Protein 8IQ8 (pdb70)

Solvent-accessible surface area: 39516 Å² total; per-residue (Å²): 45,130,24,20,8,0,0,0,0,0,7,13,33,5,1,29,19,5,66,46,119,45,144,88,113,38,43,12,92,66,2,9,76,2,0,112,82,0,2,93,108,0,72,86,63,91,0,39,0,0,0,0,0,0,0,41,5,35,0,18,32,1,0,0,0,2,4,3,110,70,9,141,23,106,37,20,4,42,21,40,0,104,100,0,72,75,11,131,14,54,2,38,3,6,31,99,0,0,87,21,0,41,64,11,0,44,153,44,66,6,85,13,63,31,8,89,26,196,27,5,88,6,37,7,0,0,1,6,0,0,56,24,8,0,99,96,99,82,1,89,0,0,0,0,0,0,49,7,48,0,18,33,28,80,29,0,64,80,0,0,59,0,0,44,111,0,2,114,128,21,145,17,35,0,0,0,0,0,0,1,4,2,0,40,18,31,10,73,5,135,40,35,168,105,35,34,89,41,25,18,34,44,0,0,81,2,5,1,100,24,0,18,114,1,1,58,90,28,60,2,50,48,0,6,59,1,0,67,35,2,13,117,24,0,88,14,20,5,25,3,8,1,3,0,0,0,0,3,11,14,31,14,62,155,5,78,42,68,8,92,46,31,5,97,43,33,36,4,18,0,2,0,1,0,0,0,20,1,43,57,83,163,47,132,24,18,7,0,0,0,0,0,7,12,35,5,1,30,16,5,64,48,121,47,134,94,114,34,45,15,92,66,3,9,55,1,0,109,85,0,1,98,81,0,68,101,77,95,0,32,0,0,0,0,0,0,0,40,6,34,0,18,36,1,0,0,0,1,2,3,111,73,9,136,17,103,34,20,5,43,24,40,0,106,105,0,78,80,11,132,16,62,2,42,6,6,32,99,0,0,89,21,0,40,73,16,0,44,150,50,65,8,75,12,67,25,9,88,28,194,17,5,86,7,40,9,0,0,1,5,0,0,62,25,9,0,100,96,101,84,1,78,0,0,0,0,0,0,49,6,47,0,18,33,25,80,26,0,64,78,0,0,61,0,0,40,110,0,2,107,133,22,141,19,35,0,0,0,0,0,0,1,3,2,0,44,18,30,14,71,4,137,41,40,175,111,37,56,86,43,25,18,31,44,0,0,84,2,5,1,101,14,0,16,93,0,2,84,80,28,39,1,51,53,0,6,60,1,1,66,34,2,14,116,25,0,88,13,17,6,26,2,8,1,3,0,0,0,0,3,11,10,28,15,71,165,5,89,38,71,9,65,45,34,7,97,44,34,37,4,20,0,2,0,1,1,0,0,7,1,45,55,70,167,44,131,23,17,8,0,0,0,0,0,7,14,34,6,0,30,21,4,65,48,122,44,141,90,111,38,46,13,91,64,2,9,75,2,0,112,83,0,2,95,100,0,73,87,61,93,0,37,0,0,0,0,0,0,0,42,7,35,0,18,30,1,0,0,0,3,4,2,113,74,8,140,23,101,37,19,4,38,22,41,0,107,103,0,70,77,10,135,16,54,2,39,6,7,32,100,0,0,85,22,0,42,62,13,0,44,154,45,65,6,84,13,63,32,8,90,28,197,30,5,88,7,36,7,0,0,1,5,0,0,55,26,7,0,102,95,100,81,1,88,0,0,0,0,0,0,48,7,47,0,19,32,27,85,28,0,63,81,0,0,63,0,0,43,118,0,3,115,124,20,145,16,36,0,0,0,0,0,0,1,3,2,0,42,16,31,13,71,4,129,29,35,148,130,37,37,87,48,30,16,34,44,0,0,82,2,5,1,96,23,0,17,108,0,1,58,91,28,59,2,51,48,0,6,58,1,0,66,34,2,14,117,24,0,85,14,19,6,24,3,7,0,4,0,0,0,0,2,12,14,31,14,62,154,4,80,43,68,8,88,45,27,5,95,43,34,36,4,19,0,2,0,2,0,0,0,18,1,41,58,82,164,46,133,25,18,6,0,0,1,0,0,7,13,32,5,0,29,12,5,65,49,121,47,138,92,114,35,44,15,90,64,3,9,55,1,0,109,89,1,1,96,79,0,68,100,77,97,0,32,0,0,0,0,0,0,0,40,6,34,0,18,33,1,0,1,0,2,2,3,111,75,7,136,19,100,35,20,6,40,22,40,0,113,103,0,63,78,11,130,16,52,3,41,3,7,29,97,0,0,88,20,0,41,70,13,0,45,151,45,65,8,85,12,64,26,8,89,28,189,28,5,86,7,38,8,0,0,1,5,0,0,60,25,8,0,104,94,100,89,1,79,0,0,0,0,0,0,49,6,48,0,17,33,24,80,27,0,64,80,0,0,58,0,0,43,110,0,2,112,131,22,141,20,38,0,0,0,0,0,0,1,4,2,0,44,17,30,15,72,4,140,43,44,186,161,35,57,88,46,35,23,34,45,0,0,83,2,6,1,99,13,0,18,95,0,2,82,80,28,39,2,50,51,0,6,58,1,1,67,34,2,13,114,24,0,88,13,17,6,26,3,8,1,3,0,0,0,0,2,10,10,27,15,70,164,6,87,37,72,9,66,46,31,7,96,44,34,36,3,19,0,2,0,1,1,0,0,8,1,42,57,70,162

Radius of gyration: 31.75 Å; Cα contacts (8 Å, |Δi|>4): 2889; chains: 4; bounding box: 56×67×84 Å

Structure (mmCIF, N/CA/C/O backbone):
data_8IQ8
#
_entry.id   8IQ8
#
_cell.length_a   93.433
_cell.length_b   62.840
_cell.length_c   135.952
_cell.angle_alpha   90.00
_cell.angle_beta   90.09
_cell.angle_gamma   90.00
#
_symmetry.space_group_name_H-M   'P 1 21 1'
#
loop_
_entity.id
_entity.type
_entity.pdbx_description
1 polymer '3,4-dihydroxyphenylacetate 2,3-dioxygenase'
2 non-polymer 'SODIUM ION'
3 water water
#
loop_
_atom_site.group_PDB
_atom_site.id
_atom_site.type_symbol
_atom_site.label_atom_id
_atom_site.label_alt_id
_atom_site.label_comp_id
_atom_site.label_asym_id
_atom_site.label_entity_id
_atom_site.label_seq_id
_atom_site.pdbx_PDB_ins_code
_atom_site.Cartn_x
_atom_site.Cartn_y
_atom_site.Cartn_z
_atom_site.occupancy
_atom_site.B_iso_or_equiv
_atom_site.auth_seq_id
_atom_site.auth_comp_id
_atom_site.auth_asym_id
_atom_site.auth_atom_id
_atom_site.pdbx_PDB_model_num
ATOM 1 N N . GLY A 1 2 ? 48.964 -6.252 64.450 1.00 14.95 2 GLY A N 1
ATOM 2 C CA . GLY A 1 2 ? 47.656 -6.949 64.567 1.00 14.54 2 GLY A CA 1
ATOM 3 C C . GLY A 1 2 ? 47.201 -7.534 63.243 1.00 14.09 2 GLY A C 1
ATOM 4 O O . GLY A 1 2 ? 47.997 -7.579 62.318 1.00 14.37 2 GLY A O 1
ATOM 5 N N . LYS A 1 3 ? 45.931 -7.911 63.148 1.00 13.43 3 LYS A N 1
ATOM 6 C CA . LYS A 1 3 ? 45.406 -8.776 62.068 1.00 14.16 3 LYS A CA 1
ATOM 7 C C . LYS A 1 3 ? 43.991 -8.323 61.674 1.00 11.87 3 LYS A C 1
ATOM 8 O O . LYS A 1 3 ? 43.171 -8.093 62.574 1.00 10.89 3 LYS A O 1
ATOM 14 N N . LEU A 1 4 ? 43.701 -8.187 60.381 1.00 9.87 4 LEU A N 1
ATOM 15 C CA . LEU A 1 4 ? 42.285 -8.101 59.912 1.00 8.74 4 LEU A CA 1
ATOM 16 C C . LEU A 1 4 ? 41.728 -9.528 59.945 1.00 7.90 4 LEU A C 1
ATOM 17 O O . LEU A 1 4 ? 42.369 -10.367 59.317 1.00 7.99 4 LEU A O 1
ATOM 22 N N . VAL A 1 5 ? 40.617 -9.799 60.641 1.00 6.71 5 VAL A N 1
ATOM 23 C CA . VAL A 1 5 ? 40.069 -11.187 60.750 1.00 6.29 5 VAL A CA 1
ATOM 24 C C . VAL A 1 5 ? 38.670 -11.329 60.119 1.00 5.76 5 VAL A C 1
ATOM 25 O O . VAL A 1 5 ? 38.269 -12.489 59.887 1.00 5.81 5 VAL A O 1
ATOM 29 N N . LEU A 1 6 ? 37.956 -10.225 59.846 1.00 5.27 6 LEU A N 1
ATOM 30 C CA . LEU A 1 6 ? 36.617 -10.266 59.211 1.00 4.90 6 LEU A CA 1
ATOM 31 C C . LEU A 1 6 ? 36.348 -8.950 58.482 1.00 4.40 6 LEU A C 1
ATOM 32 O O . LEU A 1 6 ? 36.689 -7.880 59.008 1.00 4.23 6 LEU A O 1
ATOM 37 N N . ALA A 1 7 ? 35.735 -9.060 57.311 1.00 3.99 7 ALA A N 1
ATOM 38 C CA . ALA A 1 7 ? 35.283 -7.919 56.489 1.00 3.70 7 ALA A CA 1
ATOM 39 C C . ALA A 1 7 ? 33.831 -8.167 56.056 1.00 3.51 7 ALA A C 1
ATOM 40 O O . ALA A 1 7 ? 33.485 -9.312 55.742 1.00 3.36 7 ALA A O 1
ATOM 42 N N . ALA A 1 8 ? 32.983 -7.138 56.038 1.00 3.18 8 ALA A N 1
ATOM 43 C CA . ALA A 1 8 ? 31.557 -7.331 55.698 1.00 3.07 8 ALA A CA 1
ATOM 44 C C . ALA A 1 8 ? 30.985 -6.073 55.072 1.00 2.93 8 ALA A C 1
ATOM 45 O O . ALA A 1 8 ? 31.477 -4.973 55.396 1.00 2.82 8 ALA A O 1
ATOM 47 N N . LYS A 1 9 ? 30.026 -6.266 54.171 1.00 2.84 9 LYS A N 1
ATOM 48 C CA . LYS A 1 9 ? 29.080 -5.203 53.752 1.00 2.81 9 LYS A CA 1
ATOM 49 C C . LYS A 1 9 ? 27.762 -5.439 54.497 1.00 2.86 9 LYS A C 1
ATOM 50 O O . LYS A 1 9 ? 27.248 -6.574 54.477 1.00 2.74 9 LYS A O 1
ATOM 56 N N . ILE A 1 10 ? 27.222 -4.410 55.145 1.00 2.93 10 ILE A N 1
ATOM 57 C CA . ILE A 1 10 ? 26.016 -4.558 56.007 1.00 2.98 10 ILE A CA 1
ATOM 58 C C . ILE A 1 10 ? 25.069 -3.390 55.756 1.00 3.13 10 ILE A C 1
ATOM 59 O O . ILE A 1 10 ? 25.531 -2.285 55.445 1.00 3.08 10 ILE A O 1
ATOM 64 N N . THR A 1 11 ? 23.778 -3.630 55.965 1.00 3.25 11 THR A N 1
ATOM 65 C CA . THR A 1 11 ? 22.706 -2.600 55.909 1.00 3.42 11 THR A CA 1
ATOM 66 C C . THR A 1 11 ? 22.612 -1.846 57.246 1.00 3.59 11 THR A C 1
ATOM 67 O O . THR A 1 11 ? 23.035 -2.406 58.260 1.00 3.69 11 THR A O 1
ATOM 71 N N . HIS A 1 12 ? 22.099 -0.615 57.226 1.00 3.79 12 HIS A N 1
ATOM 72 C CA . HIS A 1 12 ? 21.803 0.189 58.446 1.00 3.95 12 HIS A CA 1
ATOM 73 C C . HIS A 1 12 ? 20.424 0.861 58.312 1.00 4.04 12 HIS A C 1
ATOM 74 O O . HIS A 1 12 ? 20.198 1.922 58.949 1.00 3.88 12 HIS A O 1
ATOM 81 N N . VAL A 1 13 ? 19.513 0.284 57.521 1.00 4.05 13 VAL A N 1
ATOM 82 C CA . VAL A 1 13 ? 18.230 0.968 57.188 1.00 4.16 13 VAL A CA 1
ATOM 83 C C . VAL A 1 13 ? 17.438 1.194 58.479 1.00 4.22 13 VAL A C 1
ATOM 84 O O . VAL A 1 13 ? 17.413 0.356 59.383 1.00 4.12 13 VAL A O 1
ATOM 88 N N . PRO A 1 14 ? 16.751 2.350 58.596 1.00 4.36 14 PRO A N 1
ATOM 89 C CA . PRO A 1 14 ? 15.954 2.657 59.794 1.00 4.57 14 PRO A CA 1
ATOM 90 C C . PRO A 1 14 ? 14.825 1.642 60.034 1.00 4.52 14 PRO A C 1
ATOM 91 O O . PRO A 1 14 ? 14.430 1.474 61.169 1.00 4.51 14 PRO A O 1
ATOM 95 N N . SER A 1 15 ? 14.374 0.956 58.986 1.00 4.59 15 SER A N 1
ATOM 96 C CA . SER A 1 15 ? 13.337 -0.100 59.091 1.00 4.76 15 SER A CA 1
ATOM 97 C C . SER A 1 15 ? 13.818 -1.235 60.011 1.00 4.97 15 SER A C 1
ATOM 98 O O . SER A 1 15 ? 12.941 -1.981 60.496 1.00 5.03 15 SER A O 1
ATOM 101 N N . MET A 1 16 ? 15.118 -1.364 60.309 1.00 5.14 16 MET A N 1
ATOM 102 C CA . MET A 1 16 ? 15.583 -2.403 61.285 1.00 5.45 16 MET A CA 1
ATOM 103 C C . MET A 1 16 ? 15.048 -2.060 62.682 1.00 5.61 16 MET A C 1
ATOM 104 O O . MET A 1 16 ? 14.547 -2.940 63.368 1.00 5.45 16 MET A O 1
ATOM 109 N N . TYR A 1 17 ? 15.116 -0.797 63.079 1.00 6.07 17 TYR A N 1
ATOM 110 C CA . TYR A 1 17 ? 14.556 -0.340 64.366 1.00 6.36 17 TYR A CA 1
ATOM 111 C C . TYR A 1 17 ? 13.011 -0.400 64.342 1.00 6.20 17 TYR A C 1
ATOM 112 O O . TYR A 1 17 ? 12.415 -0.850 65.361 1.00 5.70 17 TYR A O 1
ATOM 121 N N . LEU A 1 18 ? 12.378 0.026 63.242 1.00 6.27 18 LEU A N 1
ATOM 122 C CA . LEU A 1 18 ? 10.900 -0.054 63.060 1.00 6.49 18 LEU A CA 1
ATOM 123 C C . LEU A 1 18 ? 10.454 -1.504 63.261 1.00 6.74 18 LEU A C 1
ATOM 124 O O . LEU A 1 18 ? 9.350 -1.697 63.842 1.00 6.50 18 LEU A O 1
ATOM 129 N N . SER A 1 19 ? 11.279 -2.475 62.856 1.00 6.94 19 SER A N 1
ATOM 130 C CA . SER A 1 19 ? 10.953 -3.928 62.939 1.00 7.23 19 SER A CA 1
ATOM 131 C C . SER A 1 19 ? 10.818 -4.343 64.408 1.00 8.05 19 SER A C 1
ATOM 132 O O . SER A 1 19 ? 10.087 -5.307 64.713 1.00 8.37 19 SER A O 1
ATOM 135 N N . GLU A 1 20 ? 11.495 -3.650 65.308 1.00 9.19 20 GLU A N 1
ATOM 136 C CA . GLU A 1 20 ? 11.468 -3.981 66.758 1.00 10.05 20 GLU A CA 1
ATOM 137 C C . GLU A 1 20 ? 10.182 -3.468 67.414 1.00 10.56 20 GLU A C 1
ATOM 138 O O . GLU A 1 20 ? 9.896 -3.901 68.548 1.00 11.17 20 GLU A O 1
ATOM 144 N N . LEU A 1 21 ? 9.461 -2.553 66.768 1.00 10.50 21 LEU A N 1
ATOM 145 C CA . LEU A 1 21 ? 8.368 -1.787 67.418 1.00 11.36 21 LEU A CA 1
ATOM 146 C C . LEU A 1 21 ? 7.046 -2.496 67.174 1.00 11.98 21 LEU A C 1
ATOM 147 O O . LEU A 1 21 ? 6.840 -3.063 66.100 1.00 11.32 21 LEU A O 1
ATOM 152 N N . PRO A 1 22 ? 6.124 -2.437 68.162 1.00 12.25 22 PRO A N 1
ATOM 153 C CA . PRO A 1 22 ? 4.740 -2.858 67.966 1.00 12.73 22 PRO A CA 1
ATOM 154 C C . PRO A 1 22 ? 4.115 -2.111 66.781 1.00 13.02 22 PRO A C 1
ATOM 155 O O . PRO A 1 22 ? 4.295 -0.906 66.659 1.00 12.97 22 PRO A O 1
ATOM 159 N N . GLY A 1 23 ? 3.394 -2.826 65.935 1.00 13.45 23 GLY A N 1
ATOM 160 C CA . GLY A 1 23 ? 2.725 -2.192 64.789 1.00 15.57 23 GLY A CA 1
ATOM 161 C C . GLY A 1 23 ? 2.629 -3.161 63.622 1.00 16.89 23 GLY A C 1
ATOM 162 O O . GLY A 1 23 ? 3.107 -4.289 63.718 1.00 17.11 23 GLY A O 1
ATOM 163 N N . PRO A 1 24 ? 1.980 -2.775 62.501 1.00 19.79 24 PRO A N 1
ATOM 164 C CA . PRO A 1 24 ? 1.883 -3.674 61.347 1.00 21.11 24 PRO A CA 1
ATOM 165 C C . PRO A 1 24 ? 3.251 -4.002 60.709 1.00 22.45 24 PRO A C 1
ATOM 166 O O . PRO A 1 24 ? 3.309 -4.984 59.999 1.00 23.21 24 PRO A O 1
ATOM 170 N N . HIS A 1 25 ? 4.311 -3.220 60.989 1.00 23.21 25 HIS A N 1
ATOM 171 C CA . HIS A 1 25 ? 5.695 -3.434 60.465 1.00 23.38 25 HIS A CA 1
ATOM 172 C C . HIS A 1 25 ? 6.543 -4.319 61.392 1.00 20.96 25 HIS A C 1
ATOM 173 O O . HIS A 1 25 ? 7.760 -4.506 61.083 1.00 18.39 25 HIS A O 1
ATOM 180 N N . GLN A 1 26 ? 5.980 -4.826 62.496 1.00 18.33 26 GLN A N 1
ATOM 181 C CA . GLN A 1 26 ? 6.800 -5.548 63.502 1.00 16.45 26 GLN A CA 1
ATOM 182 C C . GLN A 1 26 ? 7.371 -6.783 62.802 1.00 13.56 26 GLN A C 1
ATOM 183 O O . GLN A 1 26 ? 6.589 -7.466 62.132 1.00 13.21 26 GLN A O 1
ATOM 189 N N . GLY A 1 27 ? 8.687 -6.994 62.894 1.00 11.32 27 GLY A N 1
ATOM 190 C CA . GLY A 1 27 ? 9.364 -8.166 62.316 1.00 10.32 27 GLY A CA 1
ATOM 191 C C . GLY A 1 27 ? 9.690 -8.009 60.839 1.00 9.69 27 GLY A C 1
ATOM 192 O O . GLY A 1 27 ? 10.248 -8.956 60.270 1.00 9.10 27 GLY A O 1
ATOM 193 N N . CYS A 1 28 ? 9.387 -6.869 60.212 1.00 9.24 28 CYS A N 1
ATOM 194 C CA . CYS A 1 28 ? 9.569 -6.697 58.737 1.00 9.53 28 CYS A CA 1
ATOM 195 C C . CYS A 1 28 ? 11.063 -6.753 58.367 1.00 8.48 28 CYS A C 1
ATOM 196 O O . CYS A 1 28 ? 11.345 -6.890 57.170 1.00 8.45 28 CYS A O 1
ATOM 199 N N . ARG A 1 29 ? 11.986 -6.624 59.328 1.00 7.77 29 ARG A N 1
ATOM 200 C CA . ARG A 1 29 ? 13.456 -6.633 59.040 1.00 7.20 29 ARG A CA 1
ATOM 201 C C . ARG A 1 29 ? 14.160 -7.651 59.941 1.00 6.85 29 ARG A C 1
ATOM 202 O O . ARG A 1 29 ? 15.378 -7.567 60.124 1.00 6.31 29 ARG A O 1
ATOM 210 N N . GLN A 1 30 ? 13.442 -8.656 60.405 1.00 6.78 30 GLN A N 1
ATOM 211 C CA . GLN A 1 30 ? 14.051 -9.699 61.266 1.00 7.28 30 GLN A CA 1
ATOM 212 C C . GLN A 1 30 ? 15.250 -10.334 60.532 1.00 6.32 30 GLN A C 1
ATOM 213 O O . GLN A 1 30 ? 16.267 -10.514 61.168 1.00 6.27 30 GLN A O 1
ATOM 219 N N . ALA A 1 31 ? 15.164 -10.628 59.238 1.00 5.81 31 ALA A N 1
ATOM 220 C CA . ALA A 1 31 ? 16.269 -11.303 58.519 1.00 5.50 31 ALA A CA 1
ATOM 221 C C . ALA A 1 31 ? 17.503 -10.380 58.546 1.00 5.34 31 ALA A C 1
ATOM 222 O O . ALA A 1 31 ? 18.594 -10.892 58.792 1.00 5.11 31 ALA A O 1
ATOM 224 N N . ALA A 1 32 ? 17.339 -9.062 58.373 1.00 5.00 32 ALA A N 1
ATOM 225 C CA . ALA A 1 32 ? 18.481 -8.114 58.359 1.00 5.01 32 ALA A CA 1
ATOM 226 C C . ALA A 1 32 ? 19.143 -8.063 59.739 1.00 4.94 32 ALA A C 1
ATOM 227 O O . ALA A 1 32 ? 20.397 -8.043 59.795 1.00 4.82 32 ALA A O 1
ATOM 229 N N . ILE A 1 33 ? 18.335 -8.030 60.798 1.00 4.69 33 ILE A N 1
ATOM 230 C CA . ILE A 1 33 ? 18.795 -8.086 62.207 1.00 4.65 33 ILE A CA 1
ATOM 231 C C . ILE A 1 33 ? 19.540 -9.412 62.427 1.00 4.68 33 ILE A C 1
ATOM 232 O O . ILE A 1 33 ? 20.639 -9.381 63.004 1.00 4.54 33 ILE A O 1
ATOM 237 N N . ASP A 1 34 ? 18.986 -10.532 61.973 1.00 4.87 34 ASP A N 1
ATOM 238 C CA . ASP A 1 34 ? 19.626 -11.863 62.116 1.00 4.97 34 ASP A CA 1
ATOM 239 C C . ASP A 1 34 ? 21.048 -11.783 61.535 1.00 5.20 34 ASP A C 1
ATOM 240 O O . ASP A 1 34 ? 21.974 -12.333 62.161 1.00 5.06 34 ASP A O 1
ATOM 245 N N . GLY A 1 35 ? 21.194 -11.163 60.354 1.00 5.25 35 GLY A N 1
ATOM 246 C CA . GLY A 1 35 ? 22.475 -11.009 59.639 1.00 5.60 35 GLY A CA 1
ATOM 247 C C . GLY A 1 35 ? 23.508 -10.290 60.486 1.00 5.88 35 GLY A C 1
ATOM 248 O O . GLY A 1 35 ? 24.607 -10.798 60.614 1.00 6.26 35 GLY A O 1
ATOM 249 N N . HIS A 1 36 ? 23.150 -9.140 61.055 1.00 6.27 36 HIS A N 1
ATOM 250 C CA . HIS A 1 36 ? 24.013 -8.386 61.990 1.00 6.53 36 HIS A CA 1
ATOM 251 C C . HIS A 1 36 ? 24.450 -9.303 63.138 1.00 6.74 36 HIS A C 1
ATOM 252 O O . HIS A 1 36 ? 25.644 -9.297 63.485 1.00 6.37 36 HIS A O 1
ATOM 259 N N . LYS A 1 37 ? 23.499 -9.984 63.771 1.00 7.59 37 LYS A N 1
ATOM 260 C CA . LYS A 1 37 ? 23.785 -10.767 64.999 1.00 8.23 37 LYS A CA 1
ATOM 261 C C . LYS A 1 37 ? 24.696 -11.920 64.601 1.00 8.46 37 LYS A C 1
ATOM 262 O O . LYS A 1 37 ? 25.620 -12.233 65.372 1.00 8.47 37 LYS A O 1
ATOM 268 N N . GLU A 1 38 ? 24.490 -12.489 63.415 1.00 8.82 38 GLU A N 1
ATOM 269 C CA . GLU A 1 38 ? 25.384 -13.569 62.923 1.00 9.39 38 GLU A CA 1
ATOM 270 C C . GLU A 1 38 ? 26.808 -13.011 62.739 1.00 8.34 38 GLU A C 1
ATOM 271 O O . GLU A 1 38 ? 27.761 -13.652 63.176 1.00 8.18 38 GLU A O 1
ATOM 277 N N . ILE A 1 39 ? 26.961 -11.858 62.087 1.00 7.72 39 ILE A N 1
ATOM 278 C CA . ILE A 1 39 ? 28.300 -11.247 61.840 1.00 7.43 39 ILE A CA 1
ATOM 279 C C . ILE A 1 39 ? 28.960 -10.943 63.198 1.00 7.52 39 ILE A C 1
ATOM 280 O O . ILE A 1 39 ? 30.162 -11.233 63.348 1.00 7.76 39 ILE A O 1
ATOM 285 N N . GLY A 1 40 ? 28.202 -10.415 64.158 1.00 7.84 40 GLY A N 1
ATOM 286 C CA . GLY A 1 40 ? 28.660 -10.148 65.534 1.00 7.92 40 GLY A CA 1
ATOM 287 C C . GLY A 1 40 ? 29.202 -11.416 66.180 1.00 8.45 40 GLY A C 1
ATOM 288 O O . GLY A 1 40 ? 30.328 -11.392 66.782 1.00 7.63 40 GLY A O 1
ATOM 289 N N . GLN A 1 41 ? 28.450 -12.510 66.040 1.00 9.08 41 GLN A N 1
ATOM 290 C CA . GLN A 1 41 ? 28.859 -13.813 66.620 1.00 10.06 41 GLN A CA 1
ATOM 291 C C . GLN A 1 41 ? 30.192 -14.241 65.969 1.00 9.69 41 GLN A C 1
ATOM 292 O O . GLN A 1 41 ? 31.065 -14.670 66.707 1.00 9.21 41 GLN A O 1
ATOM 298 N N . ARG A 1 42 ? 30.355 -14.113 64.650 1.00 9.71 42 ARG A N 1
ATOM 299 C CA . ARG A 1 42 ? 31.624 -14.486 63.962 1.00 10.36 42 ARG A CA 1
ATOM 300 C C . ARG A 1 42 ? 32.784 -13.625 64.496 1.00 9.10 42 ARG A C 1
ATOM 301 O O . ARG A 1 42 ? 33.859 -14.186 64.696 1.00 9.12 42 ARG A O 1
ATOM 309 N N . CYS A 1 43 ? 32.560 -12.339 64.782 1.00 8.27 43 CYS A N 1
ATOM 310 C CA . CYS A 1 43 ? 33.566 -11.423 65.389 1.00 7.80 43 CYS A CA 1
ATOM 311 C C . CYS A 1 43 ? 33.960 -11.916 66.795 1.00 8.12 43 CYS A C 1
ATOM 312 O O . CYS A 1 43 ? 35.154 -11.879 67.095 1.00 8.47 43 CYS A O 1
ATOM 315 N N . ARG A 1 44 ? 33.013 -12.427 67.588 1.00 8.47 44 ARG A N 1
ATOM 316 C CA . ARG A 1 44 ? 33.258 -13.051 68.920 1.00 9.21 44 ARG A CA 1
ATOM 317 C C . ARG A 1 44 ? 34.075 -14.331 68.723 1.00 9.49 44 ARG A C 1
ATOM 318 O O . ARG A 1 44 ? 35.122 -14.460 69.368 1.00 9.16 44 ARG A O 1
ATOM 326 N N . ASP A 1 45 ? 33.651 -15.179 67.781 1.00 10.37 45 ASP A N 1
ATOM 327 C CA . ASP A 1 45 ? 34.307 -16.471 67.460 1.00 10.95 45 ASP A CA 1
ATOM 328 C C . ASP A 1 45 ? 35.778 -16.202 67.099 1.00 11.34 45 ASP A C 1
ATOM 329 O O . ASP A 1 45 ? 36.619 -17.027 67.519 1.00 11.45 45 ASP A O 1
ATOM 334 N N . LEU A 1 46 ? 36.076 -15.088 66.395 1.00 10.70 46 LEU A N 1
ATOM 335 C CA . LEU A 1 46 ? 37.427 -14.755 65.832 1.00 10.53 46 LEU A CA 1
ATOM 336 C C . LEU A 1 46 ? 38.213 -13.793 66.723 1.00 10.69 46 LEU A C 1
ATOM 337 O O . LEU A 1 46 ? 39.265 -13.298 66.268 1.00 10.65 46 LEU A O 1
ATOM 342 N N A ASP A 1 47 ? 37.706 -13.522 67.927 0.50 11.07 47 ASP A N 1
ATOM 343 N N B ASP A 1 47 ? 37.752 -13.548 67.955 0.50 11.34 47 ASP A N 1
ATOM 344 C CA A ASP A 1 47 ? 38.401 -12.727 68.969 0.50 11.44 47 ASP A CA 1
ATOM 345 C CA B ASP A 1 47 ? 38.450 -12.721 68.979 0.50 11.91 47 ASP A CA 1
ATOM 346 C C A ASP A 1 47 ? 38.720 -11.325 68.431 0.50 11.27 47 ASP A C 1
ATOM 347 C C B ASP A 1 47 ? 38.725 -11.308 68.442 0.50 11.53 47 ASP A C 1
ATOM 348 O O A ASP A 1 47 ? 39.844 -10.831 68.673 0.50 11.07 47 ASP A O 1
ATOM 349 O O B ASP A 1 47 ? 39.827 -10.776 68.709 0.50 11.27 47 ASP A O 1
ATOM 358 N N . VAL A 1 48 ? 37.753 -10.704 67.748 1.00 10.96 48 VAL A N 1
ATOM 359 C CA . VAL A 1 48 ? 37.820 -9.282 67.310 1.00 10.46 48 VAL A CA 1
ATOM 360 C C . VAL A 1 48 ? 37.838 -8.446 68.584 1.00 10.87 48 VAL A C 1
ATOM 361 O O . VAL A 1 48 ? 36.966 -8.680 69.451 1.00 9.88 48 VAL A O 1
ATOM 365 N N . ASP A 1 49 ? 38.735 -7.465 68.676 1.00 11.39 49 ASP A N 1
ATOM 366 C CA . ASP A 1 49 ? 38.686 -6.547 69.837 1.00 11.79 49 ASP A CA 1
ATOM 367 C C . ASP A 1 49 ? 38.196 -5.170 69.392 1.00 9.95 49 ASP A C 1
ATOM 368 O O . ASP A 1 49 ? 37.590 -4.540 70.230 1.00 9.40 49 ASP A O 1
ATOM 373 N N . THR A 1 50 ? 38.414 -4.764 68.137 1.00 8.04 50 THR A N 1
ATOM 374 C CA . THR A 1 50 ? 37.956 -3.456 67.601 1.00 7.31 50 THR A CA 1
ATOM 375 C C . THR A 1 50 ? 37.248 -3.646 66.259 1.00 6.49 50 THR A C 1
ATOM 376 O O . THR A 1 50 ? 37.726 -4.415 65.407 1.00 6.59 50 THR A O 1
ATOM 380 N N . ILE A 1 51 ? 36.158 -2.921 66.070 1.00 5.75 51 ILE A N 1
ATOM 381 C CA . ILE A 1 51 ? 35.421 -2.888 64.782 1.00 5.30 51 ILE A CA 1
ATOM 382 C C . ILE A 1 51 ? 35.597 -1.494 64.197 1.00 4.84 51 ILE A C 1
ATOM 383 O O . ILE A 1 51 ? 35.346 -0.546 64.931 1.00 4.67 51 ILE A O 1
ATOM 388 N N . VAL A 1 52 ? 35.967 -1.419 62.918 1.00 4.50 52 VAL A N 1
ATOM 389 C CA . VAL A 1 52 ? 36.021 -0.145 62.155 1.00 4.28 52 VAL A CA 1
ATOM 390 C C . VAL A 1 52 ? 34.805 -0.129 61.211 1.00 4.10 52 VAL A C 1
ATOM 391 O O . VAL A 1 52 ? 34.627 -1.072 60.453 1.00 4.25 52 VAL A O 1
ATOM 395 N N . VAL A 1 53 ? 33.965 0.897 61.303 1.00 3.90 53 VAL A N 1
ATOM 396 C CA . VAL A 1 53 ? 32.759 1.026 60.434 1.00 3.63 53 VAL A CA 1
ATOM 397 C C . VAL A 1 53 ? 33.018 2.158 59.456 1.00 3.47 53 VAL A C 1
ATOM 398 O O . VAL A 1 53 ? 33.185 3.280 59.922 1.00 3.40 53 VAL A O 1
ATOM 402 N N . PHE A 1 54 ? 32.952 1.857 58.166 1.00 3.38 54 PHE A N 1
ATOM 403 C CA . PHE A 1 54 ? 32.848 2.841 57.072 1.00 3.37 54 PHE A CA 1
ATOM 404 C C . PHE A 1 54 ? 31.367 3.267 57.011 1.00 3.44 54 PHE A C 1
ATOM 405 O O . PHE A 1 54 ? 30.528 2.538 56.464 1.00 3.20 54 PHE A O 1
ATOM 413 N N . ASP A 1 55 ? 31.065 4.439 57.573 1.00 3.61 55 ASP A N 1
ATOM 414 C CA . ASP A 1 55 ? 29.682 4.901 57.867 1.00 3.82 55 ASP A CA 1
ATOM 415 C C . ASP A 1 55 ? 29.196 5.766 56.708 1.00 4.19 55 ASP A C 1
ATOM 416 O O . ASP A 1 55 ? 29.552 6.954 56.651 1.00 3.98 55 ASP A O 1
ATOM 421 N N . SER A 1 56 ? 28.376 5.195 55.824 1.00 4.70 56 SER A N 1
ATOM 422 C CA . SER A 1 56 ? 27.812 5.929 54.657 1.00 5.17 56 SER A CA 1
ATOM 423 C C . SER A 1 56 ? 26.681 6.884 55.090 1.00 5.40 56 SER A C 1
ATOM 424 O O . SER A 1 56 ? 26.089 7.520 54.209 1.00 5.55 56 SER A O 1
ATOM 427 N N . HIS A 1 57 ? 26.405 7.036 56.397 1.00 5.84 57 HIS A N 1
ATOM 428 C CA . HIS A 1 57 ? 25.452 8.045 56.932 1.00 6.13 57 HIS A CA 1
ATOM 429 C C . HIS A 1 57 ? 26.195 9.303 57.420 1.00 5.80 57 HIS A C 1
ATOM 430 O O . HIS A 1 57 ? 25.518 10.314 57.588 1.00 6.00 57 HIS A O 1
ATOM 437 N N . TRP A 1 58 ? 27.529 9.284 57.545 1.00 5.19 58 TRP A N 1
ATOM 438 C CA . TRP A 1 58 ? 28.329 10.431 58.043 1.00 4.93 58 TRP A CA 1
ATOM 439 C C . TRP A 1 58 ? 28.814 11.267 56.861 1.00 4.69 58 TRP A C 1
ATOM 440 O O . TRP A 1 58 ? 29.742 10.835 56.169 1.00 4.67 58 TRP A O 1
ATOM 451 N N . LEU A 1 59 ? 28.184 12.415 56.638 1.00 4.45 59 LEU A N 1
ATOM 452 C CA . LEU A 1 59 ? 28.405 13.260 55.439 1.00 4.49 59 LEU A CA 1
ATOM 453 C C . LEU A 1 59 ? 29.613 14.170 55.691 1.00 4.39 59 LEU A C 1
ATOM 454 O O . LEU A 1 59 ? 29.629 14.864 56.732 1.00 4.42 59 LEU A O 1
ATOM 459 N N . VAL A 1 60 ? 30.570 14.189 54.767 1.00 4.18 60 VAL A N 1
ATOM 460 C CA . VAL A 1 60 ? 31.731 15.126 54.821 1.00 4.28 60 VAL A CA 1
ATOM 461 C C . VAL A 1 60 ? 31.941 15.689 53.420 1.00 4.37 60 VAL A C 1
ATOM 462 O O . VAL A 1 60 ? 31.678 14.976 52.440 1.00 4.44 60 VAL A O 1
ATOM 466 N N . ASN A 1 61 ? 32.370 16.928 53.352 1.00 4.56 61 ASN A N 1
ATOM 467 C CA . ASN A 1 61 ? 32.666 17.622 52.080 1.00 4.89 61 ASN A CA 1
ATOM 468 C C . ASN A 1 61 ? 34.176 17.640 51.786 1.00 5.27 61 ASN A C 1
ATOM 469 O O . ASN A 1 61 ? 34.534 17.707 50.582 1.00 5.10 61 ASN A O 1
ATOM 474 N N . SER A 1 62 ? 35.009 17.612 52.826 1.00 5.70 62 SER A N 1
ATOM 475 C CA . SER A 1 62 ? 36.478 17.849 52.777 1.00 6.51 62 SER A CA 1
ATOM 476 C C . SER A 1 62 ? 37.203 16.822 53.652 1.00 6.44 62 SER A C 1
ATOM 477 O O . SER A 1 62 ? 36.819 16.688 54.838 1.00 6.78 62 SER A O 1
ATOM 480 N N . ALA A 1 63 ? 38.120 16.061 53.052 1.00 6.57 63 ALA A N 1
ATOM 481 C CA . ALA A 1 63 ? 38.991 15.038 53.684 1.00 6.41 63 ALA A CA 1
ATOM 482 C C . ALA A 1 63 ? 38.165 13.856 54.184 1.00 6.47 63 ALA A C 1
ATOM 483 O O . ALA A 1 63 ? 36.900 13.909 54.121 1.00 6.67 63 ALA A O 1
ATOM 485 N N . PHE A 1 64 ? 38.868 12.804 54.622 1.00 6.15 64 PHE A N 1
ATOM 486 C CA . PHE A 1 64 ? 38.288 11.617 55.282 1.00 6.09 64 PHE A CA 1
ATOM 487 C C . PHE A 1 64 ? 38.459 11.814 56.783 1.00 5.91 64 PHE A C 1
ATOM 488 O O . PHE A 1 64 ? 39.547 12.190 57.224 1.00 5.95 64 PHE A O 1
ATOM 496 N N . HIS A 1 65 ? 37.408 11.572 57.545 1.00 5.74 65 HIS A N 1
ATOM 497 C CA . HIS A 1 65 ? 37.426 11.799 59.004 1.00 5.94 65 HIS A CA 1
ATOM 498 C C . HIS A 1 65 ? 37.234 10.495 59.760 1.00 6.16 65 HIS A C 1
ATOM 499 O O . HIS A 1 65 ? 36.377 9.675 59.351 1.00 6.01 65 HIS A O 1
ATOM 506 N N . ILE A 1 66 ? 37.985 10.348 60.846 1.00 6.22 66 ILE A N 1
ATOM 507 C CA . ILE A 1 66 ? 37.946 9.161 61.738 1.00 6.54 66 ILE A CA 1
ATOM 508 C C . ILE A 1 66 ? 37.421 9.635 63.086 1.00 6.63 66 ILE A C 1
ATOM 509 O O . ILE A 1 66 ? 38.003 10.573 63.644 1.00 6.98 66 ILE A O 1
ATOM 514 N N . ASN A 1 67 ? 36.303 9.078 63.513 1.00 6.71 67 ASN A N 1
ATOM 515 C CA . ASN A 1 67 ? 35.823 9.221 64.911 1.00 6.87 67 ASN A CA 1
ATOM 516 C C . ASN A 1 67 ? 36.477 8.098 65.715 1.00 7.25 67 ASN A C 1
ATOM 517 O O . ASN A 1 67 ? 35.952 6.977 65.700 1.00 7.04 67 ASN A O 1
ATOM 522 N N . CYS A 1 68 ? 37.581 8.406 66.396 1.00 8.14 68 CYS A N 1
ATOM 523 C CA . CYS A 1 68 ? 38.292 7.468 67.299 1.00 8.80 68 CYS A CA 1
ATOM 524 C C . CYS A 1 68 ? 38.175 7.995 68.733 1.00 9.42 68 CYS A C 1
ATOM 525 O O . CYS A 1 68 ? 39.120 7.857 69.490 1.00 10.13 68 CYS A O 1
ATOM 528 N N . GLY A 1 69 ? 37.004 8.510 69.107 1.00 10.42 69 GLY A N 1
ATOM 529 C CA . GLY A 1 69 ? 36.691 8.947 70.480 1.00 10.86 69 GLY A CA 1
ATOM 530 C C . GLY A 1 69 ? 36.978 7.829 71.462 1.00 11.95 69 GLY A C 1
ATOM 531 O O . GLY A 1 69 ? 36.867 6.669 71.063 1.00 11.20 69 GLY A O 1
ATOM 532 N N . GLU A 1 70 ? 37.428 8.174 72.673 1.00 13.66 70 GLU A N 1
ATOM 533 C CA . GLU A 1 70 ? 37.765 7.194 73.740 1.00 14.84 70 GLU A CA 1
ATOM 534 C C . GLU A 1 70 ? 36.491 6.455 74.162 1.00 13.52 70 GLU A C 1
ATOM 535 O O . GLU A 1 70 ? 36.543 5.262 74.402 1.00 12.66 70 GLU A O 1
ATOM 541 N N . HIS A 1 71 ? 35.396 7.182 74.309 1.00 13.33 71 HIS A N 1
ATOM 542 C CA . HIS A 1 71 ? 34.133 6.659 74.891 1.00 13.44 71 HIS A CA 1
ATOM 543 C C . HIS A 1 71 ? 32.946 7.356 74.223 1.00 12.69 71 HIS A C 1
ATOM 544 O O . HIS A 1 71 ? 33.010 8.583 74.030 1.00 12.22 71 HIS A O 1
ATOM 551 N N . PHE A 1 72 ? 31.926 6.580 73.852 1.00 12.22 72 PHE A N 1
ATOM 552 C CA . PHE A 1 72 ? 30.691 7.070 73.189 1.00 12.08 72 PHE A CA 1
ATOM 553 C C . PHE A 1 72 ? 29.491 6.740 74.071 1.00 12.49 72 PHE A C 1
ATOM 554 O O . PHE A 1 72 ? 29.229 5.548 74.295 1.00 13.02 72 PHE A O 1
ATOM 562 N N . LYS A 1 73 ? 28.798 7.752 74.569 1.00 13.63 73 LYS A N 1
ATOM 563 C CA . LYS A 1 73 ? 27.597 7.561 75.419 1.00 15.27 73 LYS A CA 1
ATOM 564 C C . LYS A 1 73 ? 26.573 8.643 75.080 1.00 15.02 73 LYS A C 1
ATOM 565 O O . LYS A 1 73 ? 26.918 9.831 75.061 1.00 13.68 73 LYS A O 1
ATOM 571 N N . GLY A 1 74 ? 25.332 8.249 74.836 1.00 14.89 74 GLY A N 1
ATOM 572 C CA . GLY A 1 74 ? 24.310 9.261 74.530 1.00 15.73 74 GLY A CA 1
ATOM 573 C C . GLY A 1 74 ? 22.949 8.681 74.249 1.00 15.50 74 GLY A C 1
ATOM 574 O O . GLY A 1 74 ? 22.673 7.490 74.576 1.00 14.63 74 GLY A O 1
ATOM 575 N N . ILE A 1 75 ? 22.140 9.542 73.655 1.00 17.12 75 ILE A N 1
ATOM 576 C CA . ILE A 1 75 ? 20.699 9.344 73.372 1.00 17.41 75 ILE A CA 1
ATOM 577 C C . ILE A 1 75 ? 20.509 9.808 71.929 1.00 15.72 75 ILE A C 1
ATOM 578 O O . ILE A 1 75 ? 20.886 10.942 71.611 1.00 17.43 75 ILE A O 1
ATOM 583 N N . TYR A 1 76 ? 20.103 8.903 71.053 1.00 13.57 76 TYR A N 1
ATOM 584 C CA . TYR A 1 76 ? 19.900 9.190 69.616 1.00 12.63 76 TYR A CA 1
ATOM 585 C C . TYR A 1 76 ? 18.400 9.363 69.327 1.00 12.20 76 TYR A C 1
ATOM 586 O O . TYR A 1 76 ? 17.545 8.535 69.744 1.00 12.05 76 TYR A O 1
ATOM 595 N N . THR A 1 77 ? 18.089 10.402 68.567 1.00 11.19 77 THR A N 1
ATOM 596 C CA . THR A 1 77 ? 16.785 10.587 67.897 1.00 10.77 77 THR A CA 1
ATOM 597 C C . THR A 1 77 ? 17.059 10.820 66.419 1.00 10.68 77 THR A C 1
ATOM 598 O O . THR A 1 77 ? 17.934 11.662 66.105 1.00 9.25 77 THR A O 1
ATOM 602 N N . SER A 1 78 ? 16.346 10.093 65.568 1.00 10.92 78 SER A N 1
ATOM 603 C CA . SER A 1 78 ? 16.392 10.229 64.100 1.00 12.17 78 SER A CA 1
ATOM 604 C C . SER A 1 78 ? 15.857 11.601 63.697 1.00 13.71 78 SER A C 1
ATOM 605 O O . SER A 1 78 ? 14.799 12.012 64.229 1.00 13.11 78 SER A O 1
ATOM 608 N N . ASN A 1 79 ? 16.512 12.247 62.736 1.00 15.18 79 ASN A N 1
ATOM 609 C CA . ASN A 1 79 ? 15.959 13.469 62.095 1.00 17.87 79 ASN A CA 1
ATOM 610 C C . ASN A 1 79 ? 15.168 13.063 60.837 1.00 18.04 79 ASN A C 1
ATOM 611 O O . ASN A 1 79 ? 14.533 13.949 60.240 1.00 15.13 79 ASN A O 1
ATOM 616 N N . GLU A 1 80 ? 15.226 11.781 60.440 1.00 18.50 80 GLU A N 1
ATOM 617 C CA . GLU A 1 80 ? 14.449 11.213 59.303 1.00 21.08 80 GLU A CA 1
ATOM 618 C C . GLU A 1 80 ? 13.067 10.763 59.818 1.00 20.33 80 GLU A C 1
ATOM 619 O O . GLU A 1 80 ? 12.091 11.021 59.108 1.00 23.14 80 GLU A O 1
ATOM 625 N N . LEU A 1 81 ? 13.009 10.099 60.985 1.00 18.59 81 LEU A N 1
ATOM 626 C CA . LEU A 1 81 ? 11.784 9.506 61.590 1.00 18.21 81 LEU A CA 1
ATOM 627 C C . LEU A 1 81 ? 11.722 9.816 63.077 1.00 16.44 81 LEU A C 1
ATOM 628 O O . LEU A 1 81 ? 11.747 8.904 63.908 1.00 14.50 81 LEU A O 1
ATOM 633 N N . PRO A 1 82 ? 11.597 11.110 63.452 1.00 15.55 82 PRO A N 1
ATOM 634 C CA . PRO A 1 82 ? 11.655 11.518 64.852 1.00 15.32 82 PRO A CA 1
ATOM 635 C C . PRO A 1 82 ? 10.667 10.809 65.783 1.00 15.15 82 PRO A C 1
ATOM 636 O O . PRO A 1 82 ? 11.026 10.543 66.894 1.00 14.91 82 PRO A O 1
ATOM 640 N N . HIS A 1 83 ? 9.436 10.566 65.328 1.00 15.87 83 HIS A N 1
ATOM 641 C CA . HIS A 1 83 ? 8.360 9.971 66.173 1.00 16.14 83 HIS A CA 1
ATOM 642 C C . HIS A 1 83 ? 8.714 8.539 66.600 1.00 15.29 83 HIS A C 1
ATOM 643 O O . HIS A 1 83 ? 8.388 8.173 67.734 1.00 13.57 83 HIS A O 1
ATOM 650 N N . PHE A 1 84 ? 9.319 7.743 65.714 1.00 15.67 84 PHE A N 1
ATOM 651 C CA . PHE A 1 84 ? 9.471 6.268 65.890 1.00 15.52 84 PHE A CA 1
ATOM 652 C C . PHE A 1 84 ? 10.824 5.912 66.514 1.00 15.34 84 PHE A C 1
ATOM 653 O O . PHE A 1 84 ? 10.873 5.012 67.394 1.00 16.43 84 PHE A O 1
ATOM 661 N N . ILE A 1 85 ? 11.892 6.568 66.047 1.00 14.29 85 ILE A N 1
ATOM 662 C CA . ILE A 1 85 ? 13.299 6.347 66.505 1.00 13.60 85 ILE A CA 1
ATOM 663 C C . ILE A 1 85 ? 13.711 7.579 67.314 1.00 13.78 85 ILE A C 1
ATOM 664 O O . ILE A 1 85 ? 14.204 8.546 66.732 1.00 13.07 85 ILE A O 1
ATOM 669 N N . LYS A 1 86 ? 13.471 7.559 68.620 1.00 14.87 86 LYS A N 1
ATOM 670 C CA . LYS A 1 86 ? 13.801 8.720 69.485 1.00 15.98 86 LYS A CA 1
ATOM 671 C C . LYS A 1 86 ? 14.175 8.209 70.869 1.00 15.22 86 LYS A C 1
ATOM 672 O O . LYS A 1 86 ? 13.686 7.147 71.261 1.00 14.36 86 LYS A O 1
ATOM 678 N N . ASP A 1 87 ? 15.077 8.930 71.523 1.00 16.05 87 ASP A N 1
ATOM 679 C CA . ASP A 1 87 ? 15.537 8.689 72.912 1.00 15.96 87 ASP A CA 1
ATOM 680 C C . ASP A 1 87 ? 16.136 7.280 72.994 1.00 15.27 87 ASP A C 1
ATOM 681 O O . ASP A 1 87 ? 15.977 6.635 74.024 1.00 14.39 87 ASP A O 1
ATOM 686 N N . MET A 1 88 ? 16.887 6.869 71.970 1.00 14.51 88 MET A N 1
ATOM 687 C CA . MET A 1 88 ? 17.590 5.560 71.911 1.00 14.77 88 MET A CA 1
ATOM 688 C C . MET A 1 88 ? 18.950 5.669 72.624 1.00 14.79 88 MET A C 1
ATOM 689 O O . MET A 1 88 ? 19.878 6.312 72.073 1.00 14.31 88 MET A O 1
ATOM 694 N N . GLU A 1 89 ? 19.077 5.023 73.788 1.00 15.68 89 GLU A N 1
ATOM 695 C CA . GLU A 1 89 ? 20.333 4.964 74.580 1.00 17.03 89 GLU A CA 1
ATOM 696 C C . GLU A 1 89 ? 21.368 4.070 73.876 1.00 14.38 89 GLU A C 1
ATOM 697 O O . GLU A 1 89 ? 21.003 3.047 73.244 1.00 13.72 89 GLU A O 1
ATOM 703 N N . PHE A 1 90 ? 22.635 4.447 73.989 1.00 12.56 90 PHE A N 1
ATOM 704 C CA . PHE A 1 90 ? 23.784 3.619 73.550 1.00 11.58 90 PHE A CA 1
ATOM 705 C C . PHE A 1 90 ? 25.001 3.975 74.395 1.00 11.01 90 PHE A C 1
ATOM 706 O O . PHE A 1 90 ? 25.093 5.111 74.875 1.00 10.85 90 PHE A O 1
ATOM 714 N N . GLU A 1 91 ? 25.913 3.024 74.560 1.00 10.72 91 GLU A N 1
ATOM 715 C CA . GLU A 1 91 ? 27.205 3.243 75.251 1.00 11.09 91 GLU A CA 1
ATOM 716 C C . GLU A 1 91 ? 28.180 2.195 74.729 1.00 10.22 91 GLU A C 1
ATOM 717 O O . GLU A 1 91 ? 27.840 1.013 74.824 1.00 9.24 91 GLU A O 1
ATOM 723 N N . TYR A 1 92 ? 29.313 2.644 74.175 1.00 10.02 92 TYR A N 1
ATOM 724 C CA . TYR A 1 92 ? 30.380 1.809 73.569 1.00 9.87 92 TYR A CA 1
ATOM 725 C C . TYR A 1 92 ? 31.760 2.392 73.920 1.00 9.83 92 TYR A C 1
ATOM 726 O O . TYR A 1 92 ? 31.931 3.611 74.106 1.00 9.98 92 TYR A O 1
ATOM 735 N N . ASP A 1 93 ? 32.746 1.512 73.954 1.00 10.03 93 ASP A N 1
ATOM 736 C CA . ASP A 1 93 ? 34.187 1.815 74.151 1.00 10.06 93 ASP A CA 1
ATOM 737 C C . ASP A 1 93 ? 34.823 2.143 72.787 1.00 9.07 93 ASP A C 1
ATOM 738 O O . ASP A 1 93 ? 34.468 1.491 71.796 1.00 8.02 93 ASP A O 1
ATOM 743 N N . GLY A 1 94 ? 35.664 3.178 72.747 1.00 8.56 94 GLY A N 1
ATOM 744 C CA . GLY A 1 94 ? 36.405 3.613 71.546 1.00 8.71 94 GLY A CA 1
ATOM 745 C C . GLY A 1 94 ? 37.836 3.061 71.495 1.00 8.38 94 GLY A C 1
ATOM 746 O O . GLY A 1 94 ? 38.262 2.357 72.445 1.00 8.11 94 GLY A O 1
ATOM 747 N N . ASN A 1 95 ? 38.574 3.403 70.441 1.00 8.17 95 ASN A N 1
ATOM 748 C CA . ASN A 1 95 ? 40.001 3.018 70.281 1.00 8.18 95 ASN A CA 1
ATOM 749 C C . ASN A 1 95 ? 40.781 4.166 69.659 1.00 8.42 95 ASN A C 1
ATOM 750 O O . ASN A 1 95 ? 41.121 4.154 68.471 1.00 7.62 95 ASN A O 1
ATOM 755 N N . PRO A 1 96 ? 41.107 5.202 70.463 1.00 9.24 96 PRO A N 1
ATOM 756 C CA . PRO A 1 96 ? 41.988 6.288 70.008 1.00 9.53 96 PRO A CA 1
ATOM 757 C C . PRO A 1 96 ? 43.336 5.814 69.433 1.00 9.63 96 PRO A C 1
ATOM 758 O O . PRO A 1 96 ? 43.820 6.391 68.485 1.00 10.06 96 PRO A O 1
ATOM 762 N N . VAL A 1 97 ? 43.924 4.761 70.006 1.00 9.96 97 VAL A N 1
ATOM 763 C CA . VAL A 1 97 ? 45.250 4.227 69.557 1.00 9.70 97 VAL A CA 1
ATOM 764 C C . VAL A 1 97 ? 45.154 3.743 68.097 1.00 9.45 97 VAL A C 1
ATOM 765 O O . VAL A 1 97 ? 46.049 4.102 67.324 1.00 9.64 97 VAL A O 1
ATOM 769 N N . LEU A 1 98 ? 44.147 2.932 67.733 1.00 9.24 98 LEU A N 1
ATOM 770 C CA . LEU A 1 98 ? 43.974 2.464 66.326 1.00 9.01 98 LEU A CA 1
ATOM 771 C C . LEU A 1 98 ? 43.687 3.667 65.433 1.00 8.76 98 LEU A C 1
ATOM 772 O O . LEU A 1 98 ? 44.188 3.684 64.283 1.00 7.98 98 LEU A O 1
ATOM 777 N N . GLY A 1 99 ? 42.861 4.595 65.920 1.00 9.06 99 GLY A N 1
ATOM 778 C CA . GLY A 1 99 ? 42.506 5.820 65.176 1.00 9.43 99 GLY A CA 1
ATOM 779 C C . GLY A 1 99 ? 43.739 6.586 64.735 1.00 9.86 99 GLY A C 1
ATOM 780 O O . GLY A 1 99 ? 43.818 6.980 63.555 1.00 9.21 99 GLY A O 1
ATOM 781 N N . GLN A 1 100 ? 44.704 6.752 65.641 1.00 11.14 100 GLN A N 1
ATOM 782 C CA . GLN A 1 100 ? 45.962 7.504 65.361 1.00 12.01 100 GLN A CA 1
ATOM 783 C C . GLN A 1 100 ? 46.821 6.736 64.349 1.00 10.57 100 GLN A C 1
ATOM 784 O O . GLN A 1 100 ? 47.408 7.379 63.449 1.00 10.70 100 GLN A O 1
ATOM 790 N N . LEU A 1 101 ? 46.920 5.413 64.491 1.00 9.64 101 LEU A N 1
ATOM 791 C CA . LEU A 1 101 ? 47.660 4.548 63.549 1.00 9.03 101 LEU A CA 1
ATOM 792 C C . LEU A 1 101 ? 47.033 4.694 62.159 1.00 8.61 101 LEU A C 1
ATOM 793 O O . LEU A 1 101 ? 47.782 4.810 61.178 1.00 7.78 101 LEU A O 1
ATOM 798 N N . MET A 1 102 ? 45.700 4.711 62.090 1.00 8.10 102 MET A N 1
ATOM 799 C CA . MET A 1 102 ? 44.947 4.889 60.819 1.00 7.96 102 MET A CA 1
ATOM 800 C C . MET A 1 102 ? 45.285 6.235 60.185 1.00 7.82 102 MET A C 1
ATOM 801 O O . MET A 1 102 ? 45.605 6.255 58.998 1.00 7.91 102 MET A O 1
ATOM 806 N N . GLN A 1 103 ? 45.215 7.307 60.963 1.00 8.09 103 GLN A N 1
ATOM 807 C CA . GLN A 1 103 ? 45.583 8.655 60.492 1.00 9.02 103 GLN A CA 1
ATOM 808 C C . GLN A 1 103 ? 47.007 8.578 59.922 1.00 9.12 103 GLN A C 1
ATOM 809 O O . GLN A 1 103 ? 47.184 9.011 58.786 1.00 8.50 103 GLN A O 1
ATOM 815 N N . GLU A 1 104 ? 47.964 7.997 60.667 1.00 9.67 104 GLU A N 1
ATOM 816 C CA . GLU A 1 104 ? 49.416 8.055 60.303 1.00 9.99 104 GLU A CA 1
ATOM 817 C C . GLU A 1 104 ? 49.626 7.304 58.990 1.00 8.96 104 GLU A C 1
ATOM 818 O O . GLU A 1 104 ? 50.227 7.877 58.081 1.00 8.86 104 GLU A O 1
ATOM 824 N N . GLU A 1 105 ? 49.163 6.059 58.908 1.00 8.87 105 GLU A N 1
ATOM 825 C CA . GLU A 1 105 ? 49.390 5.175 57.744 1.00 8.94 105 GLU A CA 1
ATOM 826 C C . GLU A 1 105 ? 48.606 5.660 56.522 1.00 8.82 105 GLU A C 1
ATOM 827 O O . GLU A 1 105 ? 49.140 5.551 55.408 1.00 9.31 105 GLU A O 1
ATOM 833 N N . ILE A 1 106 ? 47.380 6.131 56.698 1.00 8.44 106 ILE A N 1
ATOM 834 C CA . ILE A 1 106 ? 46.547 6.557 55.535 1.00 8.53 106 ILE A CA 1
ATOM 835 C C . ILE A 1 106 ? 47.117 7.872 55.007 1.00 8.62 106 ILE A C 1
ATOM 836 O O . ILE A 1 106 ? 47.115 8.064 53.778 1.00 8.93 106 ILE A O 1
ATOM 841 N N . ALA A 1 107 ? 47.614 8.735 55.895 1.00 9.14 107 ALA A N 1
ATOM 842 C CA . ALA A 1 107 ? 48.217 10.024 55.492 1.00 9.90 107 ALA A CA 1
ATOM 843 C C . ALA A 1 107 ? 49.476 9.758 54.654 1.00 10.66 107 ALA A C 1
ATOM 844 O O . ALA A 1 107 ? 49.767 10.569 53.790 1.00 10.88 107 ALA A O 1
ATOM 846 N N . LYS A 1 108 ? 50.160 8.628 54.841 1.00 12.05 108 LYS A N 1
ATOM 847 C CA . LYS A 1 108 ? 51.381 8.279 54.058 1.00 12.53 108 LYS A CA 1
ATOM 848 C C . LYS A 1 108 ? 50.998 7.937 52.614 1.00 12.72 108 LYS A C 1
ATOM 849 O O . LYS A 1 108 ? 51.867 8.042 51.745 1.00 12.07 108 LYS A O 1
ATOM 855 N N . THR A 1 109 ? 49.733 7.578 52.345 1.00 12.56 109 THR A N 1
ATOM 856 C CA . THR A 1 109 ? 49.284 7.276 50.958 1.00 11.64 109 THR A CA 1
ATOM 857 C C . THR A 1 109 ? 49.009 8.553 50.163 1.00 10.60 109 THR A C 1
ATOM 858 O O . THR A 1 109 ? 48.772 8.413 48.978 1.00 10.46 109 THR A O 1
ATOM 862 N N . GLY A 1 110 ? 49.001 9.740 50.771 1.00 10.70 110 GLY A N 1
ATOM 863 C CA . GLY A 1 110 ? 48.632 11.001 50.084 1.00 10.39 110 GLY A CA 1
ATOM 864 C C . GLY A 1 110 ? 47.186 11.412 50.368 1.00 10.71 110 GLY A C 1
ATOM 865 O O . GLY A 1 110 ? 46.807 12.590 50.117 1.00 10.97 110 GLY A O 1
ATOM 866 N N . VAL A 1 111 ? 46.385 10.502 50.919 1.00 10.03 111 VAL A N 1
ATOM 867 C CA . VAL A 1 111 ? 44.971 10.784 51.323 1.00 9.47 111 VAL A CA 1
ATOM 868 C C . VAL A 1 111 ? 44.954 11.847 52.424 1.00 9.58 111 VAL A C 1
ATOM 869 O O . VAL A 1 111 ? 45.777 11.756 53.361 1.00 8.97 111 VAL A O 1
ATOM 873 N N . ARG A 1 112 ? 44.065 12.830 52.287 1.00 9.57 112 ARG A N 1
ATOM 874 C CA . ARG A 1 112 ? 43.796 13.850 53.326 1.00 10.12 112 ARG A CA 1
ATOM 875 C C . ARG A 1 112 ? 42.913 13.199 54.382 1.00 9.42 112 ARG A C 1
ATOM 876 O O . ARG A 1 112 ? 41.778 12.777 54.042 1.00 7.87 112 ARG A O 1
ATOM 884 N N . VAL A 1 113 ? 43.400 13.098 55.616 1.00 8.82 113 VAL A N 1
ATOM 885 C CA . VAL A 1 113 ? 42.699 12.302 56.648 1.00 8.94 113 VAL A CA 1
ATOM 886 C C . VAL A 1 113 ? 42.928 12.943 58.014 1.00 9.27 113 VAL A C 1
ATOM 887 O O . VAL A 1 113 ? 44.069 13.397 58.296 1.00 9.07 113 VAL A O 1
ATOM 891 N N . GLN A 1 114 ? 41.861 13.044 58.799 1.00 9.34 114 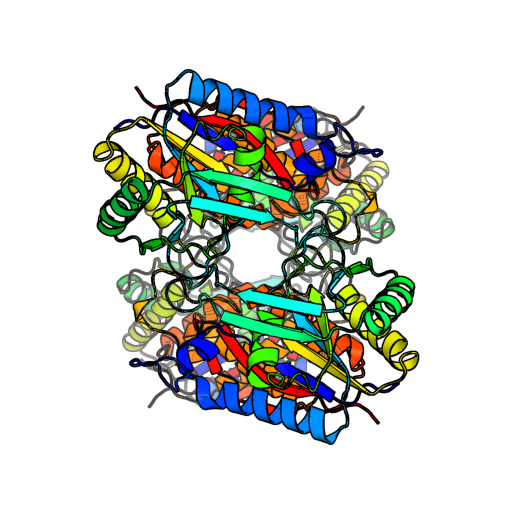GLN A N 1
ATOM 892 C CA . GLN A 1 114 ? 41.905 13.612 60.165 1.00 10.04 114 GLN A CA 1
ATOM 893 C C . GLN A 1 114 ? 41.326 12.592 61.143 1.00 9.84 114 GLN A C 1
ATOM 894 O O . GLN A 1 114 ? 40.294 11.957 60.808 1.00 9.28 114 GLN A O 1
ATOM 900 N N . ALA A 1 115 ? 41.952 12.467 62.318 1.00 9.72 115 ALA A N 1
ATOM 901 C CA . ALA A 1 115 ? 41.478 11.642 63.455 1.00 9.67 115 ALA A CA 1
ATOM 902 C C . ALA A 1 115 ? 40.915 12.576 64.523 1.00 9.54 115 ALA A C 1
ATOM 903 O O . ALA A 1 115 ? 41.566 13.598 64.807 1.00 9.63 115 ALA A O 1
ATOM 905 N N . HIS A 1 116 ? 39.754 12.237 65.078 1.00 8.92 116 HIS A N 1
ATOM 906 C CA . HIS A 1 116 ? 39.065 13.038 66.116 1.00 8.54 116 HIS A CA 1
ATOM 907 C C . HIS A 1 116 ? 38.788 12.183 67.341 1.00 8.87 116 HIS A C 1
ATOM 908 O O . HIS A 1 116 ? 38.095 11.154 67.228 1.00 8.29 116 HIS A O 1
ATOM 915 N N . ASN A 1 117 ? 39.281 12.669 68.467 1.00 9.65 117 ASN A N 1
ATOM 916 C CA . ASN A 1 117 ? 38.978 12.151 69.824 1.00 10.54 117 ASN A CA 1
ATOM 917 C C . ASN A 1 117 ? 38.321 13.286 70.599 1.00 11.61 117 ASN A C 1
ATOM 918 O O . ASN A 1 117 ? 39.015 13.934 71.431 1.00 11.97 117 ASN A O 1
ATOM 923 N N . ILE A 1 118 ? 37.036 13.513 70.319 1.00 12.08 118 ILE A N 1
ATOM 924 C CA . ILE A 1 118 ? 36.207 14.631 70.862 1.00 13.16 118 ILE A CA 1
ATOM 925 C C . ILE A 1 118 ? 34.944 14.023 71.476 1.00 13.43 118 ILE A C 1
ATOM 926 O O . ILE A 1 118 ? 34.186 13.382 70.721 1.00 12.22 118 ILE A O 1
ATOM 931 N N . LYS A 1 119 ? 34.722 14.230 72.781 1.00 14.64 119 LYS A N 1
ATOM 932 C CA . LYS A 1 119 ? 33.568 13.675 73.533 1.00 15.68 119 LYS A CA 1
ATOM 933 C C . LYS A 1 119 ? 32.260 14.060 72.821 1.00 14.09 119 LYS A C 1
ATOM 934 O O . LYS A 1 119 ? 31.376 13.198 72.733 1.00 13.22 119 LYS A O 1
ATOM 940 N N . SER A 1 120 ? 32.150 15.289 72.301 1.00 12.04 120 SER A N 1
ATOM 941 C CA . SER A 1 120 ? 30.897 15.836 71.715 1.00 11.66 120 SER A CA 1
ATOM 942 C C . SER A 1 120 ? 30.709 15.449 70.235 1.00 11.07 120 SER A C 1
ATOM 943 O O . SER A 1 120 ? 29.640 15.787 69.702 1.00 10.54 120 SER A O 1
ATOM 946 N N . LEU A 1 121 ? 31.668 14.769 69.589 1.00 10.76 121 LEU A N 1
ATOM 947 C CA . LEU A 1 121 ? 31.487 14.259 68.203 1.00 10.94 121 LEU A CA 1
ATOM 948 C C . LEU A 1 121 ? 30.870 12.864 68.320 1.00 12.41 121 LEU A C 1
ATOM 949 O O . LEU A 1 121 ? 31.611 11.919 68.641 1.00 12.08 121 LEU A O 1
ATOM 954 N N . GLU A 1 122 ? 29.558 12.764 68.100 1.00 13.83 122 GLU A N 1
ATOM 955 C CA . GLU A 1 122 ? 28.747 11.563 68.404 1.00 14.86 122 GLU A CA 1
ATOM 956 C C . GLU A 1 122 ? 28.867 10.587 67.234 1.00 12.74 122 GLU A C 1
ATOM 957 O O . GLU A 1 122 ? 29.121 11.033 66.100 1.00 11.60 122 GLU A O 1
ATOM 963 N N . LEU A 1 123 ? 28.684 9.303 67.519 1.00 11.58 123 LEU A N 1
ATOM 964 C CA . LEU A 1 123 ? 28.591 8.238 66.495 1.00 10.44 123 LEU A CA 1
ATOM 965 C C . LEU A 1 123 ? 27.405 8.530 65.569 1.00 9.56 123 LEU A C 1
ATOM 966 O O . LEU A 1 123 ? 26.309 8.872 66.070 1.00 9.17 123 LEU A O 1
ATOM 971 N N A GLU A 1 124 ? 27.616 8.405 64.256 0.50 8.87 124 GLU A N 1
ATOM 972 N N B GLU A 1 124 ? 27.625 8.392 64.255 0.50 9.53 124 GLU A N 1
ATOM 973 C CA A GLU A 1 124 ? 26.542 8.535 63.237 0.50 8.50 124 GLU A CA 1
ATOM 974 C CA B GLU A 1 124 ? 26.565 8.493 63.216 0.50 9.56 124 GLU A CA 1
ATOM 975 C C A GLU A 1 124 ? 25.803 7.195 63.093 0.50 8.26 124 GLU A C 1
ATOM 976 C C B GLU A 1 124 ? 25.775 7.183 63.134 0.50 8.85 124 GLU A C 1
ATOM 977 O O A GLU A 1 124 ? 26.310 6.156 63.580 0.50 7.88 124 GLU A O 1
ATOM 978 O O B GLU A 1 124 ? 26.224 6.150 63.689 0.50 8.38 124 GLU A O 1
ATOM 989 N N . TYR A 1 125 ? 24.649 7.246 62.424 1.00 8.18 125 TYR A N 1
ATOM 990 C CA . TYR A 1 125 ? 23.613 6.192 62.399 1.00 7.48 125 TYR A CA 1
ATOM 991 C C . TYR A 1 125 ? 24.173 4.913 61.793 1.00 6.50 125 TYR A C 1
ATOM 992 O O . TYR A 1 125 ? 23.845 3.853 62.320 1.00 6.30 125 TYR A O 1
ATOM 1001 N N . GLY A 1 126 ? 24.992 4.995 60.743 1.00 5.75 126 GLY A N 1
ATOM 1002 C CA . GLY A 1 126 ? 25.571 3.805 60.094 1.00 5.33 126 GLY A CA 1
ATOM 1003 C C . GLY A 1 126 ? 26.399 2.961 61.058 1.00 4.94 126 GLY A C 1
ATOM 1004 O O . GLY A 1 126 ? 26.521 1.762 60.832 1.00 4.84 126 GLY A O 1
ATOM 1005 N N . THR A 1 127 ? 26.865 3.557 62.150 1.00 4.65 127 THR A N 1
ATOM 1006 C CA . THR A 1 127 ? 27.702 2.902 63.182 1.00 4.40 127 THR A CA 1
ATOM 1007 C C . THR A 1 127 ? 26.823 2.476 64.352 1.00 4.32 127 THR A C 1
ATOM 1008 O O . THR A 1 127 ? 27.064 1.363 64.881 1.00 4.15 127 THR A O 1
ATOM 1012 N N . LEU A 1 128 ? 25.836 3.292 64.740 1.00 4.22 128 LEU A N 1
ATOM 1013 C CA . LEU A 1 128 ? 24.933 2.999 65.887 1.00 4.23 128 LEU A CA 1
ATOM 1014 C C . LEU A 1 128 ? 24.099 1.734 65.626 1.00 4.20 128 LEU A C 1
ATOM 1015 O O . LEU A 1 128 ? 23.866 0.970 66.553 1.00 4.16 128 LEU A O 1
ATOM 1020 N N . VAL A 1 129 ? 23.650 1.524 64.402 1.00 4.00 129 VAL A N 1
ATOM 1021 C CA . VAL A 1 129 ? 22.766 0.378 64.074 1.00 4.14 129 VAL A CA 1
ATOM 1022 C C . VAL A 1 129 ? 23.502 -0.941 64.307 1.00 4.25 129 VAL A C 1
ATOM 1023 O O . VAL A 1 129 ? 23.016 -1.743 65.091 1.00 4.13 129 VAL A O 1
ATOM 1027 N N . PRO A 1 130 ? 24.674 -1.217 63.674 1.00 4.53 130 PRO A N 1
ATOM 1028 C CA . PRO A 1 130 ? 25.367 -2.489 63.873 1.00 4.75 130 PRO A CA 1
ATOM 1029 C C . PRO A 1 130 ? 25.724 -2.654 65.348 1.00 5.04 130 PRO A C 1
ATOM 1030 O O . PRO A 1 130 ? 25.596 -3.751 65.859 1.00 5.05 130 PRO A O 1
ATOM 1034 N N . MET A 1 131 ? 26.158 -1.568 65.994 1.00 5.59 131 MET A N 1
ATOM 1035 C CA . MET A 1 131 ? 26.522 -1.618 67.436 1.00 6.07 131 MET A CA 1
ATOM 1036 C C . MET A 1 131 ? 25.271 -1.997 68.255 1.00 6.13 131 MET A C 1
ATOM 1037 O O . MET A 1 131 ? 25.427 -2.767 69.211 1.00 6.11 131 MET A O 1
ATOM 1042 N N . ARG A 1 132 ? 24.062 -1.539 67.898 1.00 6.17 132 ARG A N 1
ATOM 1043 C CA . ARG A 1 132 ? 22.817 -1.898 68.643 1.00 6.35 132 ARG A CA 1
ATOM 1044 C C . ARG A 1 132 ? 22.654 -3.434 68.681 1.00 6.13 132 ARG A C 1
ATOM 1045 O O . ARG A 1 132 ? 22.349 -3.999 69.745 1.00 6.12 132 ARG A O 1
ATOM 1053 N N . TYR A 1 133 ? 22.830 -4.096 67.545 1.00 5.82 133 TYR A N 1
ATOM 1054 C CA . TYR A 1 133 ? 22.522 -5.538 67.373 1.00 5.88 133 TYR A CA 1
ATOM 1055 C C . TYR A 1 133 ? 23.731 -6.391 67.780 1.00 6.23 133 TYR A C 1
ATOM 1056 O O . TYR A 1 133 ? 23.519 -7.590 68.163 1.00 6.71 133 TYR A O 1
ATOM 1065 N N . MET A 1 134 ? 24.951 -5.850 67.728 1.00 6.30 134 MET A N 1
ATOM 1066 C CA . MET A 1 134 ? 26.159 -6.698 67.887 1.00 6.79 134 MET A CA 1
ATOM 1067 C C . MET A 1 134 ? 26.842 -6.489 69.240 1.00 7.35 134 MET A C 1
ATOM 1068 O O . MET A 1 134 ? 27.593 -7.386 69.618 1.00 7.36 134 MET A O 1
ATOM 1073 N N . ASN A 1 135 ? 26.730 -5.311 69.859 1.00 8.21 135 ASN A N 1
ATOM 1074 C CA . ASN A 1 135 ? 27.730 -4.862 70.869 1.00 9.01 135 ASN A CA 1
ATOM 1075 C C . ASN A 1 135 ? 27.063 -4.232 72.094 1.00 9.87 135 ASN A C 1
ATOM 1076 O O . ASN A 1 135 ? 27.710 -3.380 72.753 1.00 9.15 135 ASN A O 1
ATOM 1081 N N . GLN A 1 136 ? 25.848 -4.651 72.448 1.00 11.28 136 GLN A N 1
ATOM 1082 C CA . GLN A 1 136 ? 25.138 -4.035 73.602 1.00 12.91 136 GLN A CA 1
ATOM 1083 C C . GLN A 1 136 ? 25.893 -4.339 74.908 1.00 12.13 136 GLN A C 1
ATOM 1084 O O . GLN A 1 136 ? 25.883 -3.452 75.774 1.00 11.96 136 GLN A O 1
ATOM 1090 N N . ASP A 1 137 ? 26.584 -5.480 75.018 1.00 11.27 137 ASP A N 1
ATOM 1091 C CA . ASP A 1 137 ? 27.431 -5.839 76.192 1.00 11.66 137 ASP A CA 1
ATOM 1092 C C . ASP A 1 137 ? 28.839 -5.227 76.097 1.00 12.31 137 ASP A C 1
ATOM 1093 O O . ASP A 1 137 ? 29.664 -5.518 76.977 1.00 11.70 137 ASP A O 1
ATOM 1098 N N . ARG A 1 138 ? 29.146 -4.428 75.068 1.00 12.70 138 ARG A N 1
ATOM 1099 C CA . ARG A 1 138 ? 30.422 -3.678 74.981 1.00 13.38 138 ARG A CA 1
ATOM 1100 C C . ARG A 1 138 ? 31.614 -4.641 74.898 1.00 13.02 138 ARG A C 1
ATOM 1101 O O . ARG A 1 138 ? 32.712 -4.297 75.380 1.00 12.41 138 ARG A O 1
ATOM 1109 N N . ARG A 1 139 ? 31.411 -5.794 74.266 1.00 12.11 139 ARG A N 1
ATOM 1110 C CA . ARG A 1 139 ? 32.478 -6.760 73.897 1.00 12.17 139 ARG A CA 1
ATOM 1111 C C . ARG A 1 139 ? 33.509 -6.112 72.959 1.00 10.68 139 ARG A C 1
ATOM 1112 O O . ARG A 1 139 ? 34.694 -6.504 73.042 1.00 10.85 139 ARG A O 1
ATOM 1120 N N . PHE A 1 140 ? 33.102 -5.183 72.081 1.00 8.98 140 PHE A N 1
ATOM 1121 C CA . PHE A 1 140 ? 33.980 -4.604 71.030 1.00 8.13 140 PHE A CA 1
ATOM 1122 C C . PHE A 1 140 ? 34.188 -3.103 71.234 1.00 7.93 140 PHE A C 1
ATOM 1123 O O . PHE A 1 140 ? 33.206 -2.394 71.541 1.00 7.63 140 PHE A O 1
ATOM 1131 N N . LYS A 1 141 ? 35.407 -2.642 70.945 1.00 7.50 141 LYS A N 1
ATOM 1132 C CA . LYS A 1 141 ? 35.719 -1.205 70.765 1.00 7.76 141 LYS A CA 1
ATOM 1133 C C . LYS A 1 141 ? 35.255 -0.858 69.356 1.00 6.77 141 LYS A C 1
ATOM 1134 O O . LYS A 1 141 ? 35.180 -1.769 68.530 1.00 6.20 141 LYS A O 1
ATOM 1140 N N . VAL A 1 142 ? 34.973 0.406 69.091 1.00 5.78 142 VAL A N 1
ATOM 1141 C CA . VAL A 1 142 ? 34.421 0.815 67.780 1.00 5.58 142 VAL A CA 1
ATOM 1142 C C . VAL A 1 142 ? 35.105 2.118 67.389 1.00 4.99 142 VAL A C 1
ATOM 1143 O O . VAL A 1 142 ? 35.409 2.911 68.267 1.00 4.60 142 VAL A O 1
ATOM 1147 N N . VAL A 1 143 ? 35.427 2.221 66.105 1.00 4.70 143 VAL A N 1
ATOM 1148 C CA . VAL A 1 143 ? 35.991 3.420 65.434 1.00 4.69 143 VAL A CA 1
ATOM 1149 C C . VAL A 1 143 ? 35.136 3.620 64.193 1.00 4.58 143 VAL A C 1
ATOM 1150 O O . VAL A 1 143 ? 34.831 2.620 63.548 1.00 4.59 143 VAL A O 1
ATOM 1154 N N . SER A 1 144 ? 34.761 4.852 63.897 1.00 4.42 144 SER A N 1
ATOM 1155 C CA . SER A 1 144 ? 33.863 5.183 62.775 1.00 4.45 144 SER A CA 1
ATOM 1156 C C . SER A 1 144 ? 34.629 6.053 61.776 1.00 4.31 144 SER A C 1
ATOM 1157 O O . SER A 1 144 ? 35.473 6.864 62.205 1.00 4.57 144 SER A O 1
ATOM 1160 N N . VAL A 1 145 ? 34.323 5.880 60.495 1.00 4.25 145 VAL A N 1
ATOM 1161 C CA . VAL A 1 145 ? 34.939 6.600 59.341 1.00 4.10 145 VAL A CA 1
ATOM 1162 C C . VAL A 1 145 ? 33.823 7.221 58.512 1.00 4.04 145 VAL A C 1
ATOM 1163 O O . VAL A 1 145 ? 32.789 6.544 58.242 1.00 3.96 145 VAL A O 1
ATOM 1167 N N . SER A 1 146 ? 34.007 8.476 58.119 1.00 3.96 146 SER A N 1
ATOM 1168 C CA . SER A 1 146 ? 33.039 9.215 57.280 1.00 4.00 146 SER A CA 1
ATOM 1169 C C . SER A 1 146 ? 33.058 8.590 55.888 1.00 4.11 146 SER A C 1
ATOM 1170 O O . SER A 1 146 ? 34.150 8.585 55.287 1.00 4.01 146 SER A O 1
ATOM 1173 N N . ALA A 1 147 ? 31.925 8.044 55.423 1.00 4.19 147 ALA A N 1
ATOM 1174 C CA . ALA A 1 147 ? 31.833 7.417 54.084 1.00 4.28 147 ALA A CA 1
ATOM 1175 C C . ALA A 1 147 ? 30.744 8.043 53.215 1.00 4.49 147 ALA A C 1
ATOM 1176 O O . ALA A 1 147 ? 30.580 7.543 52.092 1.00 4.47 147 ALA A O 1
ATOM 1178 N N . PHE A 1 148 ? 30.054 9.097 53.658 1.00 4.79 148 PHE A N 1
ATOM 1179 C CA . PHE A 1 148 ? 29.147 9.901 52.785 1.00 5.04 148 PHE A CA 1
ATOM 1180 C C . PHE A 1 148 ? 29.998 11.080 52.312 1.00 5.08 148 PHE A C 1
ATOM 1181 O O . PHE A 1 148 ? 29.950 12.152 52.919 1.00 5.02 148 PHE A O 1
ATOM 1189 N N . CYS A 1 149 ? 30.799 10.844 51.266 1.00 5.31 149 CYS A N 1
ATOM 1190 C CA . CYS A 1 149 ? 31.880 11.737 50.795 1.00 5.38 149 CYS A CA 1
ATOM 1191 C C . CYS A 1 149 ? 31.394 12.395 49.514 1.00 5.45 149 CYS A C 1
ATOM 1192 O O . CYS A 1 149 ? 31.245 11.680 48.516 1.00 5.48 149 CYS A O 1
ATOM 1195 N N . THR A 1 150 ? 31.103 13.697 49.583 1.00 5.27 150 THR A N 1
ATOM 1196 C CA . THR A 1 150 ? 30.365 14.415 48.520 1.00 5.35 150 THR A CA 1
ATOM 1197 C C . THR A 1 150 ? 31.278 14.832 47.377 1.00 5.31 150 THR A C 1
ATOM 1198 O O . THR A 1 150 ? 30.732 15.160 46.315 1.00 5.15 150 THR A O 1
ATOM 1202 N N . SER A 1 151 ? 32.591 14.914 47.615 1.00 5.25 151 SER A N 1
ATOM 1203 C CA . SER A 1 151 ? 33.534 15.652 46.742 1.00 5.25 151 SER A CA 1
ATOM 1204 C C . SER A 1 151 ? 34.856 14.898 46.628 1.00 5.55 151 SER A C 1
ATOM 1205 O O . SER A 1 151 ? 35.926 15.555 46.524 1.00 5.30 151 SER A O 1
ATOM 1208 N N . HIS A 1 152 ? 34.791 13.559 46.647 1.00 5.72 152 HIS A N 1
ATOM 1209 C CA . HIS A 1 152 ? 35.970 12.694 46.884 1.00 5.94 152 HIS A CA 1
ATOM 1210 C C . HIS A 1 152 ? 36.132 11.670 45.752 1.00 6.19 152 HIS A C 1
ATOM 1211 O O . HIS A 1 152 ? 35.129 11.295 45.128 1.00 6.32 152 HIS A O 1
ATOM 1218 N N . SER A 1 153 ? 37.366 11.203 45.567 1.00 6.09 153 SER A N 1
ATOM 1219 C CA . SER A 1 153 ? 37.762 10.139 44.609 1.00 6.06 153 SER A CA 1
ATOM 1220 C C . SER A 1 153 ? 37.523 8.757 45.220 1.00 5.67 153 SER A C 1
ATOM 1221 O O . SER A 1 153 ? 37.931 8.546 46.365 1.00 5.59 153 SER A O 1
ATOM 1224 N N . LEU A 1 154 ? 36.924 7.828 44.473 1.00 5.50 154 LEU A N 1
ATOM 1225 C CA . LEU A 1 154 ? 36.818 6.410 44.913 1.00 5.56 154 LEU A CA 1
ATOM 1226 C C . LEU A 1 154 ? 38.226 5.796 45.023 1.00 5.82 154 LEU A C 1
ATOM 1227 O O . LEU A 1 154 ? 38.388 4.885 45.829 1.00 5.41 154 LEU A O 1
ATOM 1232 N N . GLN A 1 155 ? 39.218 6.301 44.272 1.00 6.07 155 GLN A N 1
ATOM 1233 C CA . GLN A 1 155 ? 40.615 5.819 44.376 1.00 6.47 155 GLN A CA 1
ATOM 1234 C C . GLN A 1 155 ? 41.194 6.239 45.726 1.00 6.28 155 GLN A C 1
ATOM 1235 O O . GLN A 1 155 ? 41.998 5.451 46.269 1.00 6.24 155 GLN A O 1
ATOM 1241 N N . ASP A 1 156 ? 40.763 7.376 46.288 1.00 6.18 156 ASP A N 1
ATOM 1242 C CA . ASP A 1 156 ? 41.227 7.814 47.632 1.00 6.59 156 ASP A CA 1
ATOM 1243 C C . ASP A 1 156 ? 40.577 6.943 48.714 1.00 6.45 156 ASP A C 1
ATOM 1244 O O . ASP A 1 156 ? 41.255 6.638 49.731 1.00 6.23 156 ASP A O 1
ATOM 1249 N N . SER A 1 157 ? 39.320 6.544 48.543 1.00 6.51 157 SER A N 1
ATOM 1250 C CA . SER A 1 157 ? 38.666 5.605 49.491 1.00 6.52 157 SER A CA 1
ATOM 1251 C C . SER A 1 157 ? 39.390 4.262 49.366 1.00 6.27 157 SER A C 1
ATOM 1252 O O . SER A 1 157 ? 39.638 3.651 50.392 1.00 5.81 157 SER A O 1
ATOM 1255 N N . ARG A 1 158 ? 39.742 3.840 48.152 1.00 6.36 158 ARG A N 1
ATOM 1256 C CA . ARG A 1 158 ? 40.585 2.622 47.980 1.00 6.66 158 ARG A CA 1
ATOM 1257 C C . ARG A 1 158 ? 41.852 2.805 48.833 1.00 6.74 158 ARG A C 1
ATOM 1258 O O . ARG A 1 158 ? 42.167 1.901 49.612 1.00 6.47 158 ARG A O 1
ATOM 1266 N N . LYS A 1 159 ? 42.520 3.955 48.739 1.00 6.95 159 LYS A N 1
ATOM 1267 C CA . LYS A 1 159 ? 43.828 4.146 49.420 1.00 7.54 159 LYS A CA 1
ATOM 1268 C C . LYS A 1 159 ? 43.593 4.160 50.932 1.00 6.94 159 LYS A C 1
ATOM 1269 O O . LYS A 1 159 ? 44.456 3.638 51.668 1.00 6.65 159 LYS A O 1
ATOM 1275 N N . PHE A 1 160 ? 42.486 4.755 51.378 1.00 6.17 160 PHE A N 1
ATOM 1276 C CA . PHE A 1 160 ? 42.077 4.752 52.805 1.00 6.03 160 PHE A CA 1
ATOM 1277 C C . PHE A 1 160 ? 42.039 3.299 53.324 1.00 6.10 160 PHE A C 1
ATOM 1278 O O . PHE A 1 160 ? 42.630 3.017 54.380 1.00 6.30 160 PHE A O 1
ATOM 1286 N N . GLY A 1 161 ? 41.385 2.393 52.601 1.00 6.30 161 GLY A N 1
ATOM 1287 C CA . GLY A 1 161 ? 41.384 0.949 52.922 1.00 6.47 161 GLY A CA 1
ATOM 1288 C C . GLY A 1 161 ? 42.783 0.325 52.928 1.00 6.56 161 GLY A C 1
ATOM 1289 O O . GLY A 1 161 ? 43.065 -0.503 53.828 1.00 6.50 161 GLY A O 1
ATOM 1290 N N . GLU A 1 162 ? 43.647 0.698 51.978 1.00 6.86 162 GLU A N 1
ATOM 1291 C CA . GLU A 1 162 ? 45.017 0.126 51.874 1.00 7.35 162 GLU A CA 1
ATOM 1292 C C . GLU A 1 162 ? 45.785 0.581 53.115 1.00 7.14 162 GLU A C 1
ATOM 1293 O O . GLU A 1 162 ? 46.359 -0.258 53.764 1.00 7.29 162 GLU A O 1
ATOM 1299 N N . GLY A 1 163 ? 45.744 1.870 53.431 1.00 7.35 163 GLY A N 1
ATOM 1300 C CA . GLY A 1 163 ? 46.439 2.437 54.601 1.00 7.39 163 GLY A CA 1
ATOM 1301 C C . GLY A 1 163 ? 45.913 1.838 55.893 1.00 7.81 163 GLY A C 1
ATOM 1302 O O . GLY A 1 163 ? 46.751 1.582 56.825 1.00 7.66 163 GLY A O 1
ATOM 1303 N N . LEU A 1 164 ? 44.593 1.570 55.968 1.00 7.72 164 LEU A N 1
ATOM 1304 C CA . LEU A 1 164 ? 43.957 0.933 57.158 1.00 7.64 164 LEU A CA 1
ATOM 1305 C C . LEU A 1 164 ? 44.647 -0.411 57.463 1.00 8.08 164 LEU A C 1
ATOM 1306 O O . LEU A 1 164 ? 44.873 -0.702 58.657 1.00 7.43 164 LEU A O 1
ATOM 1311 N N . ILE A 1 165 ? 44.949 -1.212 56.445 1.00 9.02 165 ILE A N 1
ATOM 1312 C CA . ILE A 1 165 ? 45.621 -2.531 56.648 1.00 10.30 165 ILE A CA 1
ATOM 1313 C C . ILE A 1 165 ? 46.971 -2.280 57.337 1.00 10.76 165 ILE A C 1
ATOM 1314 O O . ILE A 1 165 ? 47.305 -3.021 58.270 1.00 10.13 165 ILE A O 1
ATOM 1319 N N . LYS A 1 166 ? 47.703 -1.245 56.910 1.00 11.98 166 LYS A N 1
ATOM 1320 C CA . LYS A 1 166 ? 49.060 -0.922 57.430 1.00 12.63 166 LYS A CA 1
ATOM 1321 C C . LYS A 1 166 ? 48.933 -0.472 58.894 1.00 11.89 166 LYS A C 1
ATOM 1322 O O . LYS A 1 166 ? 49.802 -0.861 59.688 1.00 11.21 166 LYS A O 1
ATOM 1328 N N . ALA A 1 167 ? 47.854 0.233 59.252 1.00 11.03 167 ALA A N 1
ATOM 1329 C CA . ALA A 1 167 ? 47.523 0.610 60.644 1.00 10.74 167 ALA A CA 1
ATOM 1330 C C . ALA A 1 167 ? 47.262 -0.640 61.480 1.00 10.99 167 ALA A C 1
ATOM 1331 O O . ALA A 1 167 ? 47.715 -0.679 62.641 1.00 10.95 167 ALA A O 1
ATOM 1333 N N . ILE A 1 168 ? 46.490 -1.584 60.954 1.00 11.05 168 ILE A N 1
ATOM 1334 C CA . ILE A 1 168 ? 46.125 -2.817 61.711 1.00 12.10 168 ILE A CA 1
ATOM 1335 C C . ILE A 1 168 ? 47.408 -3.614 61.989 1.00 12.81 168 ILE A C 1
ATOM 1336 O O . ILE A 1 168 ? 47.533 -4.173 63.128 1.00 11.90 168 ILE A O 1
ATOM 1341 N N . GLU A 1 169 ? 48.327 -3.649 61.021 1.00 13.72 169 GLU A N 1
ATOM 1342 C CA . GLU A 1 169 ? 49.622 -4.376 61.144 1.00 15.60 169 GLU A CA 1
ATOM 1343 C C . GLU A 1 169 ? 50.349 -3.866 62.392 1.00 14.76 169 GLU A C 1
ATOM 1344 O O . GLU A 1 169 ? 50.856 -4.697 63.139 1.00 15.43 169 GLU A O 1
ATOM 1350 N N . ARG A 1 170 ? 50.314 -2.560 62.648 1.00 13.83 170 ARG A N 1
ATOM 1351 C CA . ARG A 1 170 ? 50.994 -1.897 63.786 1.00 14.03 170 ARG A CA 1
ATOM 1352 C C . ARG A 1 170 ? 50.191 -2.000 65.096 1.00 14.02 170 ARG A C 1
ATOM 1353 O O . ARG A 1 170 ? 50.795 -1.765 66.163 1.00 14.48 170 ARG A O 1
ATOM 1361 N N . TYR A 1 171 ? 48.893 -2.326 65.061 1.00 12.96 171 TYR A N 1
ATOM 1362 C CA . TYR A 1 171 ? 48.004 -2.319 66.254 1.00 11.96 171 TYR A CA 1
ATOM 1363 C C . TYR A 1 171 ? 48.075 -3.689 66.924 1.00 11.89 171 TYR A C 1
ATOM 1364 O O . TYR A 1 171 ? 48.041 -4.700 66.205 1.00 12.20 171 TYR A O 1
ATOM 1373 N N . ASP A 1 172 ? 48.118 -3.732 68.259 1.00 11.62 172 ASP A N 1
ATOM 1374 C CA . ASP A 1 172 ? 48.166 -5.006 69.028 1.00 11.68 172 ASP A CA 1
ATOM 1375 C C . ASP A 1 172 ? 46.739 -5.557 69.246 1.00 11.37 172 ASP A C 1
ATOM 1376 O O . ASP A 1 172 ? 46.210 -5.445 70.373 1.00 10.97 172 ASP A O 1
ATOM 1381 N N . GLY A 1 173 ? 46.136 -6.129 68.204 1.00 11.33 173 GLY A N 1
ATOM 1382 C CA . GLY A 1 173 ? 44.836 -6.800 68.303 1.00 11.15 173 GLY A CA 1
ATOM 1383 C C . GLY A 1 173 ? 44.268 -7.240 66.968 1.00 10.93 173 GLY A C 1
ATOM 1384 O O . GLY A 1 173 ? 44.824 -6.914 65.929 1.00 11.51 173 GLY A O 1
ATOM 1385 N N . ASN A 1 174 ? 43.123 -7.910 67.025 1.00 10.64 174 ASN A N 1
ATOM 1386 C CA . ASN A 1 174 ? 42.341 -8.383 65.860 1.00 10.04 174 ASN A CA 1
ATOM 1387 C C . ASN A 1 174 ? 41.267 -7.342 65.520 1.00 8.59 174 ASN A C 1
ATOM 1388 O O . ASN A 1 174 ? 40.588 -6.862 66.423 1.00 8.01 174 ASN A O 1
ATOM 1393 N N . VAL A 1 175 ? 41.091 -7.063 64.237 1.00 7.55 175 VAL A N 1
ATOM 1394 C CA . VAL A 1 175 ? 40.163 -5.991 63.787 1.00 7.23 175 VAL A CA 1
ATOM 1395 C C . VAL A 1 175 ? 39.192 -6.566 62.755 1.00 6.53 175 VAL A C 1
ATOM 1396 O O . VAL A 1 175 ? 39.578 -7.464 61.967 1.00 6.47 175 VAL A O 1
ATOM 1400 N N . ALA A 1 176 ? 37.947 -6.115 62.814 1.00 5.84 176 ALA A N 1
ATOM 1401 C CA . ALA A 1 176 ? 36.937 -6.403 61.772 1.00 5.22 176 ALA A CA 1
ATOM 1402 C C . ALA A 1 176 ? 36.542 -5.090 61.104 1.00 4.72 176 ALA A C 1
ATOM 1403 O O . ALA A 1 176 ? 36.537 -4.068 61.803 1.00 4.35 176 ALA A O 1
ATOM 1405 N N . ILE A 1 177 ? 36.223 -5.121 59.812 1.00 4.44 177 ILE A N 1
ATOM 1406 C CA . ILE A 1 177 ? 35.781 -3.903 59.075 1.00 4.33 177 ILE A CA 1
ATOM 1407 C C . ILE A 1 177 ? 34.394 -4.142 58.467 1.00 4.03 177 ILE A C 1
ATOM 1408 O O . ILE A 1 177 ? 34.130 -5.225 57.935 1.00 3.88 177 ILE A O 1
ATOM 1413 N N . PHE A 1 178 ? 33.527 -3.138 58.580 1.00 3.79 178 PHE A N 1
ATOM 1414 C CA . PHE A 1 178 ? 32.145 -3.155 58.029 1.00 3.60 178 PHE A CA 1
ATOM 1415 C C . PHE A 1 178 ? 31.949 -1.930 57.130 1.00 3.37 178 PHE A C 1
ATOM 1416 O O . PHE A 1 178 ? 32.077 -0.787 57.632 1.00 3.34 178 PHE A O 1
ATOM 1424 N N . ALA A 1 179 ? 31.644 -2.144 55.852 1.00 3.17 179 ALA A N 1
ATOM 1425 C CA . ALA A 1 179 ? 31.024 -1.101 54.997 1.00 3.03 179 ALA A CA 1
ATOM 1426 C C . ALA A 1 179 ? 29.526 -1.029 55.323 1.00 2.94 179 ALA A C 1
ATOM 1427 O O . ALA A 1 179 ? 28.784 -1.989 54.955 1.00 2.99 179 ALA A O 1
ATOM 1429 N N . SER A 1 180 ? 29.084 0.026 56.024 1.00 2.82 180 SER A N 1
ATOM 1430 C CA . SER A 1 180 ? 27.673 0.197 56.480 1.00 2.75 180 SER A CA 1
ATOM 1431 C C . SER A 1 180 ? 26.950 1.124 55.486 1.00 2.74 180 SER A C 1
ATOM 1432 O O . SER A 1 180 ? 27.143 2.352 55.504 1.00 2.79 180 SER A O 1
ATOM 1435 N N . GLY A 1 181 ? 26.212 0.523 54.567 1.00 2.61 181 GLY A N 1
ATOM 1436 C CA . GLY A 1 181 ? 25.518 1.243 53.495 1.00 2.60 181 GLY A CA 1
ATOM 1437 C C . GLY A 1 181 ? 24.723 0.313 52.629 1.00 2.53 181 GLY A C 1
ATOM 1438 O O . GLY A 1 181 ? 24.159 -0.701 53.138 1.00 2.46 181 GLY A O 1
ATOM 1439 N N . SER A 1 182 ? 24.674 0.634 51.336 1.00 2.50 182 SER A N 1
ATOM 1440 C CA . SER A 1 182 ? 23.642 0.105 50.427 1.00 2.48 182 SER A CA 1
ATOM 1441 C C . SER A 1 182 ? 24.316 -0.474 49.196 1.00 2.47 182 SER A C 1
ATOM 1442 O O . SER A 1 182 ? 25.482 -0.207 48.967 1.00 2.36 182 SER A O 1
ATOM 1445 N N . LEU A 1 183 ? 23.500 -1.131 48.391 1.00 2.52 183 LEU A N 1
ATOM 1446 C CA . LEU A 1 183 ? 23.729 -1.318 46.948 1.00 2.59 183 LEU A CA 1
ATOM 1447 C C . LEU A 1 183 ? 23.221 -0.043 46.296 1.00 2.63 183 LEU A C 1
ATOM 1448 O O . LEU A 1 183 ? 23.598 1.039 46.780 1.00 2.72 183 LEU A O 1
ATOM 1453 N N . SER A 1 184 ? 22.287 -0.140 45.362 1.00 2.70 184 SER A N 1
ATOM 1454 C CA . SER A 1 184 ? 21.583 1.036 44.797 1.00 2.76 184 SER A CA 1
ATOM 1455 C C . SER A 1 184 ? 20.856 1.805 45.918 1.00 2.81 184 SER A C 1
ATOM 1456 O O . SER A 1 184 ? 20.432 1.190 46.935 1.00 2.75 184 SER A O 1
ATOM 1459 N N . HIS A 1 185 ? 20.756 3.137 45.805 1.00 2.87 185 HIS A N 1
ATOM 1460 C CA . HIS A 1 185 ? 20.075 3.923 46.857 1.00 3.00 185 HIS A CA 1
ATOM 1461 C C . HIS A 1 185 ? 19.310 5.084 46.242 1.00 3.23 185 HIS A C 1
ATOM 1462 O O . HIS A 1 185 ? 19.528 6.218 46.691 1.00 3.02 185 HIS A O 1
ATOM 1469 N N . ARG A 1 186 ? 18.503 4.771 45.216 1.00 3.68 186 ARG A N 1
ATOM 1470 C CA . ARG A 1 186 ? 17.477 5.689 44.661 1.00 4.13 186 ARG A CA 1
ATOM 1471 C C . ARG A 1 186 ? 16.227 5.553 45.546 1.00 4.23 186 ARG A C 1
ATOM 1472 O O . ARG A 1 186 ? 15.355 4.720 45.280 1.00 4.28 186 ARG A O 1
ATOM 1480 N N . PHE A 1 187 ? 16.176 6.325 46.626 1.00 4.25 187 PHE A N 1
ATOM 1481 C CA . PHE A 1 187 ? 15.108 6.246 47.643 1.00 4.39 187 PHE A CA 1
ATOM 1482 C C . PHE A 1 187 ? 13.766 6.498 46.923 1.00 4.65 187 PHE A C 1
ATOM 1483 O O . PHE A 1 187 ? 13.693 7.353 46.019 1.00 4.42 187 PHE A O 1
ATOM 1491 N N . ILE A 1 188 ? 12.728 5.778 47.343 1.00 5.21 188 ILE A N 1
ATOM 1492 C CA . ILE A 1 188 ? 11.368 5.838 46.753 1.00 5.77 188 ILE A CA 1
ATOM 1493 C C . ILE A 1 188 ? 10.868 7.291 46.795 1.00 6.11 188 ILE A C 1
ATOM 1494 O O . ILE A 1 188 ? 11.065 7.968 47.810 1.00 6.04 188 ILE A O 1
ATOM 1499 N N . TRP A 1 189 ? 10.253 7.747 45.714 1.00 6.72 189 TRP A N 1
ATOM 1500 C CA . TRP A 1 189 ? 9.758 9.138 45.600 1.00 7.45 189 TRP A CA 1
ATOM 1501 C C . TRP A 1 189 ? 8.684 9.387 46.656 1.00 8.02 189 TRP A C 1
ATOM 1502 O O . TRP A 1 189 ? 7.893 8.490 46.969 1.00 7.34 189 TRP A O 1
ATOM 1513 N N . ASP A 1 190 ? 8.677 10.607 47.166 1.00 9.12 190 ASP A N 1
ATOM 1514 C CA . ASP A 1 190 ? 7.764 11.093 48.228 1.00 10.80 190 ASP A CA 1
ATOM 1515 C C . ASP A 1 190 ? 6.293 10.869 47.842 1.00 12.11 190 ASP A C 1
ATOM 1516 O O . ASP A 1 190 ? 5.510 10.554 48.732 1.00 12.77 190 ASP A O 1
ATOM 1521 N N . TRP A 1 191 ? 5.954 11.005 46.562 1.00 14.15 191 TRP A N 1
ATOM 1522 C CA . TRP A 1 191 ? 4.563 10.881 46.039 1.00 16.90 191 TRP A CA 1
ATOM 1523 C C . TRP A 1 191 ? 4.184 9.406 45.812 1.00 18.61 191 TRP A C 1
ATOM 1524 O O . TRP A 1 191 ? 3.065 9.162 45.308 1.00 20.85 191 TRP A O 1
ATOM 1535 N N . GLU A 1 192 ? 5.032 8.454 46.229 1.00 19.01 192 GLU A N 1
ATOM 1536 C CA . GLU A 1 192 ? 4.833 6.988 46.031 1.00 19.59 192 GLU A CA 1
ATOM 1537 C C . GLU A 1 192 ? 4.922 6.252 47.383 1.00 20.40 192 GLU A C 1
ATOM 1538 O O . GLU A 1 192 ? 5.045 5.006 47.381 1.00 17.67 192 GLU A O 1
ATOM 1544 N N . ALA A 1 193 ? 4.837 6.974 48.504 1.00 23.01 193 ALA A N 1
ATOM 1545 C CA . ALA A 1 193 ? 4.874 6.392 49.875 1.00 25.98 193 ALA A CA 1
ATOM 1546 C C . ALA A 1 193 ? 3.859 5.250 49.982 1.00 29.09 193 ALA A C 1
ATOM 1547 O O . ALA A 1 193 ? 4.193 4.212 50.592 1.00 29.47 193 ALA A O 1
ATOM 1549 N N . GLN A 1 194 ? 2.651 5.498 49.464 1.00 31.88 194 GLN A N 1
ATOM 1550 C CA . GLN A 1 194 ? 1.580 4.524 49.127 1.00 34.26 194 GLN A CA 1
ATOM 1551 C C . GLN A 1 194 ? 2.133 3.089 49.014 1.00 31.38 194 GLN A C 1
ATOM 1552 O O . GLN A 1 194 ? 1.575 2.191 49.674 1.00 29.40 194 GLN A O 1
ATOM 1558 N N . ARG A 1 195 ? 3.196 2.891 48.222 1.00 28.13 195 ARG A N 1
ATOM 1559 C CA . ARG A 1 195 ? 3.733 1.568 47.786 1.00 26.16 195 ARG A CA 1
ATOM 1560 C C . ARG A 1 195 ? 4.419 0.827 48.947 1.00 20.76 195 ARG A C 1
ATOM 1561 O O . ARG A 1 195 ? 4.714 -0.372 48.773 1.00 22.76 195 ARG A O 1
ATOM 1569 N N . GLY A 1 196 ? 4.628 1.469 50.100 1.00 17.01 196 GLY A N 1
ATOM 1570 C CA . GLY A 1 196 ? 5.245 0.846 51.291 1.00 15.59 196 GLY A CA 1
ATOM 1571 C C . GLY A 1 196 ? 6.767 0.732 51.169 1.00 14.22 196 GLY A C 1
ATOM 1572 O O . GLY A 1 196 ? 7.344 1.330 50.255 1.00 12.89 196 GLY A O 1
ATOM 1573 N N . MET A 1 197 ? 7.398 -0.045 52.050 1.00 12.78 197 MET A N 1
ATOM 1574 C CA . MET A 1 197 ? 8.872 -0.036 52.286 1.00 12.31 197 MET A CA 1
ATOM 1575 C C . MET A 1 197 ? 9.561 -1.218 51.594 1.00 10.12 197 MET A C 1
ATOM 1576 O O . MET A 1 197 ? 10.779 -1.338 51.757 1.00 10.07 197 MET A O 1
ATOM 1581 N N . ASP A 1 198 ? 8.838 -2.084 50.873 1.00 9.19 198 ASP A N 1
ATOM 1582 C CA . ASP A 1 198 ? 9.392 -3.377 50.370 1.00 8.26 198 ASP A CA 1
ATOM 1583 C C . ASP A 1 198 ? 9.463 -3.397 48.840 1.00 7.22 198 ASP A C 1
ATOM 1584 O O . ASP A 1 198 ? 9.349 -4.479 48.256 1.00 6.14 198 ASP A O 1
ATOM 1589 N N . THR A 1 199 ? 9.662 -2.241 48.202 1.00 6.90 199 THR A N 1
ATOM 1590 C CA . THR A 1 199 ? 9.740 -2.152 46.722 1.00 6.77 199 THR A CA 1
ATOM 1591 C C . THR A 1 199 ? 10.976 -1.369 46.304 1.00 6.08 199 THR A C 1
ATOM 1592 O O . THR A 1 199 ? 11.462 -0.533 47.094 1.00 5.89 199 THR A O 1
ATOM 1596 N N . TYR A 1 200 ? 11.467 -1.659 45.097 1.00 5.24 200 TYR A N 1
ATOM 1597 C CA . TYR A 1 200 ? 12.452 -0.800 44.400 1.00 4.65 200 TYR A CA 1
ATOM 1598 C C . TYR A 1 200 ? 11.707 0.347 43.717 1.00 4.30 200 TYR A C 1
ATOM 1599 O O . TYR A 1 200 ? 10.555 0.142 43.215 1.00 3.96 200 TYR A O 1
ATOM 1608 N N . THR A 1 201 ? 12.333 1.518 43.689 1.00 3.95 201 THR A N 1
ATOM 1609 C CA . THR A 1 201 ? 11.800 2.707 42.973 1.00 3.85 201 THR A CA 1
ATOM 1610 C C . THR A 1 201 ? 11.788 2.434 41.469 1.00 3.81 201 THR A C 1
ATOM 1611 O O . THR A 1 201 ? 10.849 2.912 40.771 1.00 3.67 201 THR A O 1
ATOM 1615 N N . ARG A 1 202 ? 12.858 1.795 40.989 1.00 3.86 202 ARG A N 1
ATOM 1616 C CA . ARG A 1 202 ? 13.141 1.557 39.548 1.00 3.94 202 ARG A CA 1
ATOM 1617 C C . ARG A 1 202 ? 13.520 0.094 39.348 1.00 3.99 202 ARG A C 1
ATOM 1618 O O . ARG A 1 202 ? 14.456 -0.368 40.018 1.00 3.85 202 ARG A O 1
ATOM 1626 N N . GLU A 1 203 ? 12.871 -0.592 38.414 1.00 4.03 203 GLU A N 1
ATOM 1627 C CA . GLU A 1 203 ? 13.293 -1.964 38.042 1.00 4.13 203 GLU A CA 1
ATOM 1628 C C . GLU A 1 203 ? 14.788 -1.956 37.659 1.00 3.98 203 GLU A C 1
ATOM 1629 O O . GLU A 1 203 ? 15.467 -2.946 37.927 1.00 3.92 203 GLU A O 1
ATOM 1635 N N . TRP A 1 204 ? 15.242 -0.904 36.988 1.00 3.79 204 TRP A N 1
ATOM 1636 C CA . TRP A 1 204 ? 16.657 -0.688 36.589 1.00 3.86 204 TRP A CA 1
ATOM 1637 C C . TRP A 1 204 ? 17.576 -0.986 37.778 1.00 3.58 204 TRP A C 1
ATOM 1638 O O . TRP A 1 204 ? 18.509 -1.741 37.628 1.00 3.71 204 TRP A O 1
ATOM 1649 N N . ASP A 1 205 ? 17.337 -0.360 38.913 1.00 3.50 205 ASP A N 1
ATOM 1650 C CA . ASP A 1 205 ? 18.186 -0.537 40.119 1.00 3.51 205 ASP A CA 1
ATOM 1651 C C . ASP A 1 205 ? 18.058 -1.977 40.618 1.00 3.59 205 ASP A C 1
ATOM 1652 O O . ASP A 1 205 ? 19.052 -2.569 41.006 1.00 3.51 205 ASP A O 1
ATOM 1657 N N . ARG A 1 206 ? 16.854 -2.520 40.636 1.00 3.78 206 ARG A N 1
ATOM 1658 C CA . ARG A 1 206 ? 16.664 -3.948 41.022 1.00 3.85 206 ARG A CA 1
ATOM 1659 C C . ARG A 1 206 ? 17.583 -4.856 40.197 1.00 3.63 206 ARG A C 1
ATOM 1660 O O . ARG A 1 206 ? 18.207 -5.759 40.804 1.00 3.48 206 ARG A O 1
ATOM 1668 N N . GLN A 1 207 ? 17.585 -4.692 38.871 1.00 3.52 207 GLN A N 1
ATOM 1669 C CA . GLN A 1 207 ? 18.315 -5.590 37.938 1.00 3.53 207 GLN A CA 1
ATOM 1670 C C . GLN A 1 207 ? 19.829 -5.378 38.054 1.00 3.56 207 GLN A C 1
ATOM 1671 O O . GLN A 1 207 ? 20.590 -6.375 38.059 1.00 3.57 207 GLN A O 1
ATOM 1677 N N . VAL A 1 208 ? 20.276 -4.131 38.075 1.00 3.58 208 VAL A N 1
ATOM 1678 C CA . VAL A 1 208 ? 21.727 -3.861 38.253 1.00 3.69 208 VAL A CA 1
ATOM 1679 C C . VAL A 1 208 ? 22.164 -4.479 39.593 1.00 3.79 208 VAL A C 1
ATOM 1680 O O . VAL A 1 208 ? 23.191 -5.161 39.587 1.00 3.66 208 VAL A O 1
ATOM 1684 N N . ASP A 1 209 ? 21.364 -4.329 40.672 1.00 3.98 209 ASP A N 1
ATOM 1685 C CA . ASP A 1 209 ? 21.712 -4.922 41.989 1.00 4.16 209 ASP A CA 1
ATOM 1686 C C . ASP A 1 209 ? 21.790 -6.458 41.874 1.00 4.54 209 ASP A C 1
ATOM 1687 O O . ASP A 1 209 ? 22.731 -7.032 42.451 1.00 4.48 209 ASP A O 1
ATOM 1692 N N . LYS A 1 210 ? 20.863 -7.106 41.173 1.00 4.98 210 LYS A N 1
ATOM 1693 C CA . LYS A 1 210 ? 20.911 -8.595 41.001 1.00 5.52 210 LYS A CA 1
ATOM 1694 C C . LYS A 1 210 ? 22.211 -8.994 40.282 1.00 5.19 210 LYS A C 1
ATOM 1695 O O . LYS A 1 210 ? 22.838 -9.996 40.672 1.00 5.25 210 LYS A O 1
ATOM 1701 N N . HIS A 1 211 ? 22.602 -8.270 39.234 1.00 4.97 211 HIS A N 1
ATOM 1702 C CA . HIS A 1 211 ? 23.869 -8.528 38.495 1.00 4.68 211 HIS A CA 1
ATOM 1703 C C . HIS A 1 211 ? 25.070 -8.350 39.424 1.00 4.73 211 HIS A C 1
ATOM 1704 O O . HIS A 1 211 ? 25.946 -9.221 39.436 1.00 4.82 211 HIS A O 1
ATOM 1711 N N . VAL A 1 212 ? 25.134 -7.226 40.146 1.00 4.78 212 VAL A N 1
ATOM 1712 C CA . VAL A 1 212 ? 26.287 -6.909 41.036 1.00 4.76 212 VAL A CA 1
ATOM 1713 C C . VAL A 1 212 ? 26.420 -8.027 42.081 1.00 4.81 212 VAL A C 1
ATOM 1714 O O . VAL A 1 212 ? 27.537 -8.462 42.326 1.00 4.78 212 VAL A O 1
ATOM 1718 N N . VAL A 1 213 ? 25.318 -8.517 42.619 1.00 5.15 213 VAL A N 1
ATOM 1719 C CA . VAL A 1 213 ? 25.356 -9.569 43.674 1.00 5.56 213 VAL A CA 1
ATOM 1720 C C . VAL A 1 213 ? 25.933 -10.841 43.058 1.00 6.02 213 VAL A C 1
ATOM 1721 O O . VAL A 1 213 ? 26.803 -11.480 43.729 1.00 5.86 213 VAL A O 1
ATOM 1725 N N . LYS A 1 214 ? 25.559 -11.155 41.819 1.00 6.77 214 LYS A N 1
ATOM 1726 C CA . LYS A 1 214 ? 26.159 -12.300 41.079 1.00 7.68 214 LYS A CA 1
ATOM 1727 C C . LYS A 1 214 ? 27.668 -12.076 40.886 1.00 6.72 214 LYS A C 1
ATOM 1728 O O . LYS A 1 214 ? 28.460 -13.019 41.108 1.00 6.40 214 LYS A O 1
ATOM 1734 N N . MET A 1 215 ? 28.080 -10.880 40.489 1.00 5.64 215 MET A N 1
ATOM 1735 C CA . MET A 1 215 ? 29.525 -10.572 40.358 1.00 5.15 215 MET A CA 1
ATOM 1736 C C . MET A 1 215 ? 30.228 -10.872 41.695 1.00 5.13 215 MET A C 1
ATOM 1737 O O . MET A 1 215 ? 31.301 -11.508 41.664 1.00 4.86 215 MET A O 1
ATOM 1742 N N . TRP A 1 216 ? 29.654 -10.458 42.829 1.00 5.08 216 TRP A N 1
ATOM 1743 C CA . TRP A 1 216 ? 30.256 -10.666 44.171 1.00 5.12 216 TRP A CA 1
ATOM 1744 C C . TRP A 1 216 ? 30.417 -12.165 44.426 1.00 5.60 216 TRP A C 1
ATOM 1745 O O . TRP A 1 216 ? 31.509 -12.574 44.853 1.00 4.94 216 TRP A O 1
ATOM 1756 N N . GLU A 1 217 ? 29.357 -12.933 44.154 1.00 6.45 217 GLU A N 1
ATOM 1757 C CA . GLU A 1 217 ? 29.267 -14.402 44.385 1.00 7.78 217 GLU A CA 1
ATOM 1758 C C . GLU A 1 217 ? 30.257 -15.144 43.491 1.00 8.34 217 GLU A C 1
ATOM 1759 O O . GLU A 1 217 ? 30.649 -16.277 43.880 1.00 9.37 217 GLU A O 1
ATOM 1765 N N . ASN A 1 218 ? 30.597 -14.559 42.337 1.00 8.45 218 ASN A N 1
ATOM 1766 C CA . ASN A 1 218 ? 31.511 -15.131 41.323 1.00 8.94 218 ASN A CA 1
ATOM 1767 C C . ASN A 1 218 ? 32.927 -14.521 41.467 1.00 8.39 218 ASN A C 1
ATOM 1768 O O . ASN A 1 218 ? 33.758 -14.822 40.617 1.00 8.43 218 ASN A O 1
ATOM 1773 N N . ALA A 1 219 ? 33.220 -13.735 42.514 1.00 7.92 219 ALA A N 1
ATOM 1774 C CA . ALA A 1 219 ? 34.531 -13.067 42.766 1.00 7.65 219 ALA A CA 1
ATOM 1775 C C . ALA A 1 219 ? 35.004 -12.305 41.510 1.00 7.56 219 ALA A C 1
ATOM 1776 O O . ALA A 1 219 ? 36.238 -12.277 41.222 1.00 7.41 219 ALA A O 1
ATOM 1778 N N . GLU A 1 220 ? 34.090 -11.671 40.786 1.00 7.21 220 GLU A N 1
ATOM 1779 C CA . GLU A 1 220 ? 34.454 -10.810 39.627 1.00 7.35 220 GLU A CA 1
ATOM 1780 C C . GLU A 1 220 ? 34.888 -9.418 40.101 1.00 6.79 220 GLU A C 1
ATOM 1781 O O . GLU A 1 220 ? 34.316 -8.400 39.645 1.00 6.94 220 GLU A O 1
ATOM 1787 N N . TRP A 1 221 ? 35.945 -9.346 40.902 1.00 6.60 221 TRP A N 1
ATOM 1788 C CA . TRP A 1 221 ? 36.296 -8.108 41.640 1.00 6.16 221 TRP A CA 1
ATOM 1789 C C . TRP A 1 221 ? 37.035 -7.108 40.743 1.00 6.05 221 TRP A C 1
ATOM 1790 O O . TRP A 1 221 ? 36.765 -5.897 40.881 1.00 6.02 221 TRP A O 1
ATOM 1801 N N . ALA A 1 222 ? 37.882 -7.558 39.813 1.00 6.16 222 ALA A N 1
ATOM 1802 C CA . ALA A 1 222 ? 38.554 -6.650 38.844 1.00 5.98 222 ALA A CA 1
ATOM 1803 C C . ALA A 1 222 ? 37.458 -5.903 38.059 1.00 5.90 222 ALA A C 1
ATOM 1804 O O . ALA A 1 222 ? 37.529 -4.650 37.906 1.00 5.87 222 ALA A O 1
ATOM 1806 N N . GLU A 1 223 ? 36.450 -6.643 37.630 1.00 5.49 223 GLU A N 1
ATOM 1807 C CA . GLU A 1 223 ? 35.326 -6.108 36.819 1.00 5.44 223 GLU A CA 1
ATOM 1808 C C . GLU A 1 223 ? 34.454 -5.208 37.696 1.00 5.16 223 GLU A C 1
ATOM 1809 O O . GLU A 1 223 ? 34.119 -4.112 37.252 1.00 4.92 223 GLU A O 1
ATOM 1815 N N . PHE A 1 224 ? 34.156 -5.633 38.923 1.00 4.84 224 PHE A N 1
ATOM 1816 C CA . PHE A 1 224 ? 33.287 -4.818 39.810 1.00 4.96 224 PHE A CA 1
ATOM 1817 C C . PHE A 1 224 ? 33.987 -3.497 40.141 1.00 5.08 224 PHE A C 1
ATOM 1818 O O . PHE A 1 224 ? 33.356 -2.394 40.004 1.00 4.99 224 PHE A O 1
ATOM 1826 N N . CYS A 1 225 ? 35.273 -3.567 40.499 1.00 5.35 225 CYS A N 1
ATOM 1827 C CA . CYS A 1 225 ? 36.093 -2.367 40.830 1.00 5.49 225 CYS A CA 1
ATOM 1828 C C . CYS A 1 225 ? 3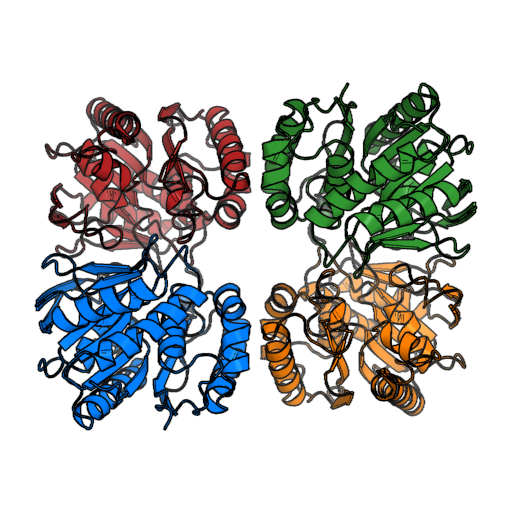6.160 -1.409 39.630 1.00 5.28 225 CYS A C 1
ATOM 1829 O O . CYS A 1 225 ? 36.018 -0.188 39.844 1.00 5.29 225 CYS A O 1
ATOM 1832 N N . ALA A 1 226 ? 36.363 -1.930 38.420 1.00 5.07 226 ALA A N 1
ATOM 1833 C CA . ALA A 1 226 ? 36.363 -1.122 37.184 1.00 5.12 226 ALA A CA 1
ATOM 1834 C C . ALA A 1 226 ? 35.003 -0.417 36.979 1.00 5.11 226 ALA A C 1
ATOM 1835 O O . ALA A 1 226 ? 35.014 0.737 36.551 1.00 4.84 226 ALA A O 1
ATOM 1837 N N . MET A 1 227 ? 33.862 -1.060 37.266 1.00 5.48 227 MET A N 1
ATOM 1838 C CA . MET A 1 227 ? 32.522 -0.446 36.996 1.00 5.59 227 MET A CA 1
ATOM 1839 C C . MET A 1 227 ? 31.969 0.345 38.193 1.00 5.27 227 MET A C 1
ATOM 1840 O O . MET A 1 227 ? 30.900 0.953 38.030 1.00 4.97 227 MET A O 1
ATOM 1845 N N . LEU A 1 228 ? 32.653 0.391 39.337 1.00 5.12 228 LEU A N 1
ATOM 1846 C CA . LEU A 1 228 ? 32.086 0.990 40.567 1.00 5.04 228 LEU A CA 1
ATOM 1847 C C . LEU A 1 228 ? 31.770 2.475 40.391 1.00 5.08 228 LEU A C 1
ATOM 1848 O O . LEU A 1 228 ? 30.756 2.920 40.914 1.00 5.01 228 LEU A O 1
ATOM 1853 N N . PRO A 1 229 ? 32.602 3.314 39.722 1.00 5.03 229 PRO A N 1
ATOM 1854 C CA . PRO A 1 229 ? 32.247 4.724 39.553 1.00 5.08 229 PRO A CA 1
ATOM 1855 C C . PRO A 1 229 ? 30.867 4.870 38.879 1.00 5.23 229 PRO A C 1
ATOM 1856 O O . PRO A 1 229 ? 30.036 5.649 39.329 1.00 4.86 229 PRO A O 1
ATOM 1860 N N . GLU A 1 230 ? 30.653 4.123 37.795 1.00 5.40 230 GLU A N 1
ATOM 1861 C CA . GLU A 1 230 ? 29.370 4.163 37.047 1.00 5.44 230 GLU A CA 1
ATOM 1862 C C . GLU A 1 230 ? 28.212 3.626 37.917 1.00 5.36 230 GLU A C 1
ATOM 1863 O O . GLU A 1 230 ? 27.145 4.236 37.887 1.00 5.62 230 GLU A O 1
ATOM 1869 N N . TYR A 1 231 ? 28.384 2.524 38.644 1.00 5.00 231 TYR A N 1
ATOM 1870 C CA . TYR A 1 231 ? 27.326 1.961 39.523 1.00 4.83 231 TYR A CA 1
ATOM 1871 C C . TYR A 1 231 ? 26.912 3.028 40.550 1.00 4.99 231 TYR A C 1
ATOM 1872 O O . TYR A 1 231 ? 25.705 3.250 40.742 1.00 4.73 231 TYR A O 1
ATOM 1881 N N . ALA A 1 232 ? 27.901 3.702 41.144 1.00 5.21 232 ALA A N 1
ATOM 1882 C CA . ALA A 1 232 ? 27.702 4.732 42.198 1.00 5.75 232 ALA A CA 1
ATOM 1883 C C . ALA A 1 232 ? 26.938 5.932 41.619 1.00 6.33 232 ALA A C 1
ATOM 1884 O O . ALA A 1 232 ? 26.026 6.476 42.292 1.00 6.54 232 ALA A O 1
ATOM 1886 N N . GLU A 1 233 ? 27.199 6.279 40.370 1.00 7.22 233 GLU A N 1
ATOM 1887 C CA . GLU A 1 233 ? 26.532 7.429 39.712 1.00 8.47 233 GLU A CA 1
ATOM 1888 C C . GLU A 1 233 ? 25.109 7.018 39.282 1.00 7.47 233 GLU A C 1
ATOM 1889 O O . GLU A 1 233 ? 24.152 7.662 39.689 1.00 7.14 233 GLU A O 1
ATOM 1895 N N . TYR A 1 234 ? 24.972 5.962 38.486 1.00 6.61 234 TYR A N 1
ATOM 1896 C CA . TYR A 1 234 ? 23.718 5.640 37.766 1.00 6.19 234 TYR A CA 1
ATOM 1897 C C . TYR A 1 234 ? 22.709 4.922 38.663 1.00 5.80 234 TYR A C 1
ATOM 1898 O O . TYR A 1 234 ? 21.517 4.784 38.261 1.00 5.35 234 TYR A O 1
ATOM 1907 N N . CYS A 1 235 ? 23.169 4.418 39.807 1.00 5.51 235 CYS A N 1
ATOM 1908 C CA . CYS A 1 235 ? 22.328 3.700 40.793 1.00 5.27 235 CYS A CA 1
ATOM 1909 C C . CYS A 1 235 ? 22.276 4.477 42.117 1.00 5.08 235 CYS A C 1
ATOM 1910 O O . CYS A 1 235 ? 21.869 3.912 43.103 1.00 4.93 235 CYS A O 1
ATOM 1913 N N . PHE A 1 236 ? 22.635 5.762 42.116 1.00 5.14 236 PHE A N 1
ATOM 1914 C CA . PHE A 1 236 ? 22.420 6.688 43.262 1.00 4.96 236 PHE A CA 1
ATOM 1915 C C . PHE A 1 236 ? 22.965 6.090 44.569 1.00 4.59 236 PHE A C 1
ATOM 1916 O O . PHE A 1 236 ? 22.239 6.039 45.591 1.00 4.37 236 PHE A O 1
ATOM 1924 N N . GLY A 1 237 ? 24.248 5.721 44.583 1.00 4.31 237 GLY A N 1
ATOM 1925 C CA . GLY A 1 237 ? 24.840 5.029 45.745 1.00 4.13 237 GLY A CA 1
ATOM 1926 C C . GLY A 1 237 ? 24.683 5.851 47.004 1.00 3.83 237 GLY A C 1
ATOM 1927 O O . GLY A 1 237 ? 24.869 7.103 46.952 1.00 3.64 237 GLY A O 1
ATOM 1928 N N . GLU A 1 238 ? 24.370 5.196 48.112 1.00 3.66 238 GLU A N 1
ATOM 1929 C CA . GLU A 1 238 ? 24.351 5.866 49.433 1.00 3.55 238 GLU A CA 1
ATOM 1930 C C . GLU A 1 238 ? 25.762 6.353 49.756 1.00 3.50 238 GLU A C 1
ATOM 1931 O O . GLU A 1 238 ? 26.682 5.532 49.933 1.00 3.37 238 GLU A O 1
ATOM 1937 N N . GLY A 1 239 ? 25.901 7.668 49.829 1.00 3.50 239 GLY A N 1
ATOM 1938 C CA . GLY A 1 239 ? 27.193 8.311 50.094 1.00 3.54 239 GLY A CA 1
ATOM 1939 C C . GLY A 1 239 ? 28.178 8.175 48.949 1.00 3.46 239 GLY A C 1
ATOM 1940 O O . GLY A 1 239 ? 29.342 8.523 49.169 1.00 3.59 239 GLY A O 1
ATOM 1941 N N . GLY A 1 240 ? 27.754 7.677 47.783 1.00 3.45 240 GLY A N 1
ATOM 1942 C CA . GLY A 1 240 ? 28.597 7.537 46.586 1.00 3.34 240 GLY A CA 1
ATOM 1943 C C . GLY A 1 240 ? 29.345 6.212 46.557 1.00 3.23 240 GLY A C 1
ATOM 1944 O O . GLY A 1 240 ? 30.246 6.088 45.732 1.00 3.24 240 GLY A O 1
ATOM 1945 N N . MET A 1 241 ? 28.960 5.263 47.416 1.00 3.18 241 MET A N 1
ATOM 1946 C CA . MET A 1 241 ? 29.545 3.900 47.560 1.00 3.14 241 MET A CA 1
ATOM 1947 C C . MET A 1 241 ? 31.022 3.985 47.995 1.00 3.03 241 MET A C 1
ATOM 1948 O O . MET A 1 241 ? 31.782 3.019 47.726 1.00 3.18 241 MET A O 1
ATOM 1953 N N . HIS A 1 242 ? 31.428 5.058 48.690 1.00 2.80 242 HIS A N 1
ATOM 1954 C CA . HIS A 1 242 ? 32.782 5.166 49.307 1.00 2.64 242 HIS A CA 1
ATOM 1955 C C . HIS A 1 242 ? 32.998 4.077 50.364 1.00 2.59 242 HIS A C 1
ATOM 1956 O O . HIS A 1 242 ? 34.159 3.671 50.517 1.00 2.52 242 HIS A O 1
ATOM 1963 N N . ASP A 1 243 ? 31.932 3.611 51.037 1.00 2.52 243 ASP A N 1
ATOM 1964 C CA . ASP A 1 243 ? 32.007 2.520 52.050 1.00 2.50 243 ASP A CA 1
ATOM 1965 C C . ASP A 1 243 ? 32.445 1.219 51.372 1.00 2.52 243 ASP A C 1
ATOM 1966 O O . ASP A 1 243 ? 33.322 0.524 51.903 1.00 2.58 243 ASP A O 1
ATOM 1971 N N . THR A 1 244 ? 31.894 0.925 50.208 1.00 2.59 244 THR A N 1
ATOM 1972 C CA . THR A 1 244 ? 32.219 -0.249 49.359 1.00 2.59 244 THR A CA 1
ATOM 1973 C C . THR A 1 244 ? 33.674 -0.133 48.872 1.00 2.63 244 THR A C 1
ATOM 1974 O O . THR A 1 244 ? 34.386 -1.133 48.911 1.00 2.44 244 THR A O 1
ATOM 1978 N N . ALA A 1 245 ? 34.114 1.069 48.480 1.00 2.68 245 ALA A N 1
ATOM 1979 C CA . ALA A 1 245 ? 35.483 1.314 47.991 1.00 2.84 245 ALA A CA 1
ATOM 1980 C C . ALA A 1 245 ? 36.506 1.098 49.125 1.00 2.97 245 ALA A C 1
ATOM 1981 O O . ALA A 1 245 ? 37.543 0.509 48.836 1.00 3.05 245 ALA A O 1
ATOM 1983 N N . MET A 1 246 ? 36.251 1.593 50.339 1.00 3.13 246 MET A N 1
ATOM 1984 C CA . MET A 1 246 ? 37.139 1.423 51.512 1.00 3.25 246 MET A CA 1
ATOM 1985 C C . MET A 1 246 ? 37.314 -0.072 51.816 1.00 3.43 246 MET A C 1
ATOM 1986 O O . MET A 1 246 ? 38.461 -0.521 52.006 1.00 3.42 246 MET A O 1
ATOM 1991 N N . LEU A 1 247 ? 36.231 -0.822 51.786 1.00 3.60 247 LEU A N 1
ATOM 1992 C CA . LEU A 1 247 ? 36.232 -2.270 52.064 1.00 3.76 247 LEU A CA 1
ATOM 1993 C C . LEU A 1 247 ? 37.066 -2.982 50.986 1.00 3.91 247 LEU A C 1
ATOM 1994 O O . LEU A 1 247 ? 37.911 -3.846 51.336 1.00 3.93 247 LEU A O 1
ATOM 1999 N N . LEU A 1 248 ? 36.849 -2.647 49.720 1.00 4.13 248 LEU A N 1
ATOM 2000 C CA . LEU A 1 248 ? 37.528 -3.361 48.615 1.00 4.42 248 LEU A CA 1
ATOM 2001 C C . LEU A 1 248 ? 38.998 -2.951 48.612 1.00 4.55 248 LEU A C 1
ATOM 2002 O O . LEU A 1 248 ? 39.860 -3.824 48.381 1.00 4.56 248 LEU A O 1
ATOM 2007 N N . GLY A 1 249 ? 39.277 -1.697 48.954 1.00 4.58 249 GLY A N 1
ATOM 2008 C CA . GLY A 1 249 ? 40.658 -1.213 49.160 1.00 4.72 249 GLY A CA 1
ATOM 2009 C C . GLY A 1 249 ? 41.436 -2.067 50.157 1.00 4.75 249 GLY A C 1
ATOM 2010 O O . GLY A 1 249 ? 42.580 -2.462 49.844 1.00 4.73 249 GLY A O 1
ATOM 2011 N N . ALA A 1 250 ? 40.849 -2.338 51.317 1.00 5.12 250 ALA A N 1
ATOM 2012 C CA . ALA A 1 250 ? 41.446 -3.123 52.432 1.00 5.50 250 ALA A CA 1
ATOM 2013 C C . ALA A 1 250 ? 41.702 -4.555 51.972 1.00 6.04 250 ALA A C 1
ATOM 2014 O O . ALA A 1 250 ? 42.665 -5.198 52.483 1.00 6.73 250 ALA A O 1
ATOM 2016 N N . LEU A 1 251 ? 40.888 -5.043 51.037 1.00 6.30 251 LEU A N 1
ATOM 2017 C CA . LEU A 1 251 ? 40.862 -6.480 50.657 1.00 6.70 251 LEU A CA 1
ATOM 2018 C C . LEU A 1 251 ? 41.756 -6.765 49.440 1.00 6.69 251 LEU A C 1
ATOM 2019 O O . LEU A 1 251 ? 41.945 -7.944 49.149 1.00 6.81 251 LEU A O 1
ATOM 2024 N N . GLY A 1 252 ? 42.157 -5.747 48.678 1.00 6.77 252 GLY A N 1
ATOM 2025 C CA . GLY A 1 252 ? 43.080 -5.899 47.536 1.00 7.11 252 GLY A CA 1
ATOM 2026 C C . GLY A 1 252 ? 42.581 -5.322 46.219 1.00 7.18 252 GLY A C 1
ATOM 2027 O O . GLY A 1 252 ? 43.345 -5.446 45.205 1.00 7.08 252 GLY A O 1
ATOM 2028 N N . TRP A 1 253 ? 41.401 -4.683 46.205 1.00 7.08 253 TRP A N 1
ATOM 2029 C CA . TRP A 1 253 ? 40.823 -4.043 44.987 1.00 7.13 253 TRP A CA 1
ATOM 2030 C C . TRP A 1 253 ? 40.683 -5.099 43.890 1.00 7.32 253 TRP A C 1
ATOM 2031 O O . TRP A 1 253 ? 40.066 -6.137 44.155 1.00 6.99 253 TRP A O 1
ATOM 2042 N N . ASP A 1 254 ? 41.286 -4.879 42.715 1.00 7.94 254 ASP A N 1
ATOM 2043 C CA . ASP A 1 254 ? 41.158 -5.789 41.557 1.00 8.60 254 ASP A CA 1
ATOM 2044 C C . ASP A 1 254 ? 41.927 -7.098 41.797 1.00 9.21 254 ASP A C 1
ATOM 2045 O O . ASP A 1 254 ? 41.682 -8.043 41.055 1.00 9.37 254 ASP A O 1
ATOM 2050 N N . LYS A 1 255 ? 42.775 -7.189 42.816 1.00 9.64 255 LYS A N 1
ATOM 2051 C CA . LYS A 1 255 ? 43.458 -8.467 43.158 1.00 10.49 255 LYS A CA 1
ATOM 2052 C C . LYS A 1 255 ? 42.613 -9.286 44.142 1.00 9.61 255 LYS A C 1
ATOM 2053 O O . LYS A 1 255 ? 42.893 -10.470 44.311 1.00 9.40 255 LYS A O 1
ATOM 2059 N N . TYR A 1 256 ? 41.572 -8.717 44.750 1.00 9.31 256 TYR A N 1
ATOM 2060 C CA . TYR A 1 256 ? 40.682 -9.505 45.641 1.00 9.01 256 TYR A CA 1
ATOM 2061 C C . TYR A 1 256 ? 40.038 -10.629 44.826 1.00 9.15 256 TYR A C 1
ATOM 2062 O O . TYR A 1 256 ? 39.687 -10.407 43.667 1.00 8.40 256 TYR A O 1
ATOM 2071 N N . ASN A 1 257 ? 39.970 -11.836 45.398 1.00 10.27 257 ASN A N 1
ATOM 2072 C CA . ASN A 1 257 ? 39.711 -13.069 44.600 1.00 11.58 257 ASN A CA 1
ATOM 2073 C C . ASN A 1 257 ? 38.796 -14.061 45.345 1.00 10.85 257 ASN A C 1
ATOM 2074 O O . ASN A 1 257 ? 38.719 -15.224 44.896 1.00 10.78 257 ASN A O 1
ATOM 2079 N N . GLN A 1 258 ? 38.088 -13.647 46.404 1.00 9.96 258 GLN A N 1
ATOM 2080 C CA . GLN A 1 258 ? 37.219 -14.557 47.207 1.00 9.92 258 GLN A CA 1
ATOM 2081 C C . GLN A 1 258 ? 35.744 -14.289 46.909 1.00 8.80 258 GLN A C 1
ATOM 2082 O O . GLN A 1 258 ? 35.322 -13.130 46.864 1.00 8.08 258 GLN A O 1
ATOM 2088 N N . PRO A 1 259 ? 34.922 -15.342 46.667 1.00 8.08 259 PRO A N 1
ATOM 2089 C CA . PRO A 1 259 ? 33.477 -15.173 46.481 1.00 7.90 259 PRO A CA 1
ATOM 2090 C C . PRO A 1 259 ? 32.834 -14.632 47.764 1.00 7.23 259 PRO A C 1
ATOM 2091 O O . PRO A 1 259 ? 33.179 -15.138 48.806 1.00 6.52 259 PRO A O 1
ATOM 2095 N N . ALA A 1 260 ? 32.058 -13.543 47.680 1.00 6.90 260 ALA A N 1
ATOM 2096 C CA . ALA A 1 260 ? 31.250 -13.036 48.822 1.00 6.98 260 ALA A CA 1
ATOM 2097 C C . ALA A 1 260 ? 30.359 -14.155 49.368 1.00 6.92 260 ALA A C 1
ATOM 2098 O O . ALA A 1 260 ? 29.752 -14.885 48.571 1.00 6.60 260 ALA A O 1
ATOM 2100 N N . GLU A 1 261 ? 30.301 -14.294 50.690 1.00 7.19 261 GLU A N 1
ATOM 2101 C CA . GLU A 1 261 ? 29.298 -15.142 51.378 1.00 7.94 261 GLU A CA 1
ATOM 2102 C C . GLU A 1 261 ? 28.076 -14.272 51.717 1.00 7.68 261 GLU A C 1
ATOM 2103 O O . GLU A 1 261 ? 28.207 -13.369 52.572 1.00 7.75 261 GLU A O 1
ATOM 2109 N N . ILE A 1 262 ? 26.940 -14.496 51.046 1.00 7.84 262 ILE A N 1
ATOM 2110 C CA . ILE A 1 262 ? 25.677 -13.717 51.284 1.00 8.03 262 ILE A CA 1
ATOM 2111 C C . ILE A 1 262 ? 25.039 -14.156 52.618 1.00 7.40 262 ILE A C 1
ATOM 2112 O O . ILE A 1 262 ? 24.777 -15.333 52.796 1.00 8.02 262 ILE A O 1
ATOM 2117 N N . ILE A 1 263 ? 24.848 -13.241 53.566 1.00 6.72 263 ILE A N 1
ATOM 2118 C CA . ILE A 1 263 ? 24.335 -13.542 54.938 1.00 6.28 263 ILE A CA 1
ATOM 2119 C C . ILE A 1 263 ? 22.828 -13.256 54.933 1.00 6.16 263 ILE A C 1
ATOM 2120 O O . ILE A 1 263 ? 22.026 -14.075 55.455 1.00 5.97 263 ILE A O 1
ATOM 2125 N N . THR A 1 264 ? 22.484 -12.079 54.420 1.00 5.77 264 THR A N 1
ATOM 2126 C CA . THR A 1 264 ? 21.104 -11.611 54.185 1.00 5.47 264 THR A CA 1
ATOM 2127 C C . THR A 1 264 ? 20.971 -11.317 52.690 1.00 5.33 264 THR A C 1
ATOM 2128 O O . THR A 1 264 ? 21.577 -10.352 52.212 1.00 5.18 264 THR A O 1
ATOM 2132 N N . PRO A 1 265 ? 20.212 -12.142 51.927 1.00 5.23 265 PRO A N 1
ATOM 2133 C CA . PRO A 1 265 ? 19.990 -11.903 50.501 1.00 5.15 265 PRO A CA 1
ATOM 2134 C C . PRO A 1 265 ? 19.486 -10.480 50.238 1.00 4.86 265 PRO A C 1
ATOM 2135 O O . PRO A 1 265 ? 18.770 -9.930 51.064 1.00 4.83 265 PRO A O 1
ATOM 2139 N N . ALA A 1 266 ? 19.856 -9.913 49.098 1.00 4.72 266 ALA A N 1
ATOM 2140 C CA . ALA A 1 266 ? 19.541 -8.513 48.760 1.00 4.62 266 ALA A CA 1
ATOM 2141 C C . ALA A 1 266 ? 18.018 -8.334 48.895 1.00 4.60 266 ALA A C 1
ATOM 2142 O O . ALA A 1 266 ? 17.278 -9.257 48.530 1.00 4.65 266 ALA A O 1
ATOM 2144 N N . PHE A 1 267 ? 17.561 -7.221 49.461 1.00 4.47 267 PHE A N 1
ATOM 2145 C CA . PHE A 1 267 ? 16.124 -6.898 49.649 1.00 4.42 267 PHE A CA 1
ATOM 2146 C C . PHE A 1 267 ? 15.956 -5.413 49.414 1.00 4.20 267 PHE A C 1
ATOM 2147 O O . PHE A 1 267 ? 16.872 -4.654 49.731 1.00 4.11 267 PHE A O 1
ATOM 2155 N N . PRO A 1 268 ? 14.782 -4.996 48.894 1.00 4.02 268 PRO A N 1
ATOM 2156 C CA . PRO A 1 268 ? 14.462 -3.579 48.769 1.00 3.87 268 PRO A CA 1
ATOM 2157 C C . PRO A 1 268 ? 14.041 -3.026 50.118 1.00 3.74 268 PRO A C 1
ATOM 2158 O O . PRO A 1 268 ? 13.443 -3.707 50.920 1.00 3.63 268 PRO A O 1
ATOM 2162 N N . SER A 1 269 ? 14.403 -1.784 50.373 1.00 3.68 269 SER A N 1
ATOM 2163 C CA . SER A 1 269 ? 13.920 -1.079 51.572 1.00 3.60 269 SER A CA 1
ATOM 2164 C C . SER A 1 269 ? 13.704 0.377 51.184 1.00 3.52 269 SER A C 1
ATOM 2165 O O . SER A 1 269 ? 14.697 1.069 50.865 1.00 3.59 269 SER A O 1
ATOM 2168 N N . SER A 1 270 ? 12.430 0.788 51.108 1.00 3.41 270 SER A N 1
ATOM 2169 C CA . SER A 1 270 ? 12.029 2.159 50.698 1.00 3.33 270 SER A CA 1
ATOM 2170 C C . SER A 1 270 ? 12.735 2.535 49.387 1.00 3.20 270 SER A C 1
ATOM 2171 O O . SER A 1 270 ? 13.218 3.662 49.256 1.00 3.23 270 SER A O 1
ATOM 2174 N N . GLY A 1 271 ? 12.764 1.591 48.434 1.00 3.06 271 GLY A N 1
ATOM 2175 C CA . GLY A 1 271 ? 13.221 1.795 47.048 1.00 2.91 271 GLY A CA 1
ATOM 2176 C C . GLY A 1 271 ? 14.698 1.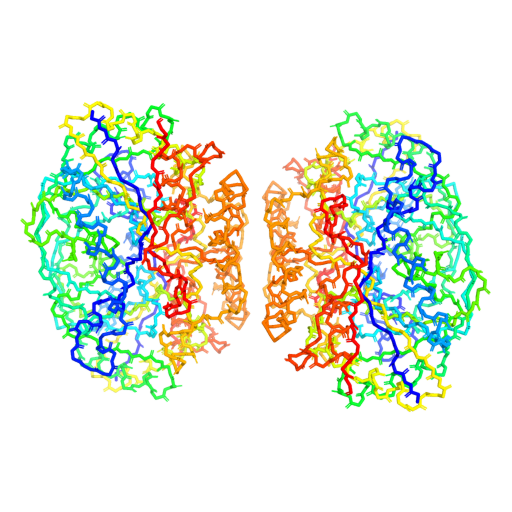527 46.827 1.00 2.79 271 GLY A C 1
ATOM 2177 O O . GLY A 1 271 ? 15.117 1.545 45.617 1.00 2.73 271 GLY A O 1
ATOM 2178 N N . THR A 1 272 ? 15.447 1.253 47.908 1.00 2.68 272 THR A N 1
ATOM 2179 C CA . THR A 1 272 ? 16.923 1.074 47.898 1.00 2.63 272 THR A CA 1
ATOM 2180 C C . THR A 1 272 ? 17.265 -0.409 48.026 1.00 2.67 272 THR A C 1
ATOM 2181 O O . THR A 1 272 ? 16.391 -1.177 48.524 1.00 2.64 272 THR A O 1
ATOM 2185 N N . GLY A 1 273 ? 18.460 -0.791 47.568 1.00 2.64 273 GLY A N 1
ATOM 2186 C CA . GLY A 1 273 ? 18.982 -2.162 47.682 1.00 2.64 273 GLY A CA 1
ATOM 2187 C C . GLY A 1 273 ? 19.843 -2.333 48.916 1.00 2.62 273 GLY A C 1
ATOM 2188 O O . GLY A 1 273 ? 20.812 -1.568 49.089 1.00 2.64 273 GLY A O 1
ATOM 2189 N N . GLN A 1 274 ? 19.598 -3.407 49.664 1.00 2.65 274 GLN A N 1
ATOM 2190 C CA . GLN A 1 274 ? 20.225 -3.682 50.960 1.00 2.72 274 GLN A CA 1
ATOM 2191 C C . GLN A 1 274 ? 20.680 -5.130 50.953 1.00 2.77 274 GLN A C 1
ATOM 2192 O O . GLN A 1 274 ? 20.007 -5.936 50.358 1.00 2.72 274 GLN A O 1
ATOM 2198 N N . ILE A 1 275 ? 21.820 -5.396 51.565 1.00 2.87 275 ILE A N 1
ATOM 2199 C CA . ILE A 1 275 ? 22.415 -6.766 51.642 1.00 2.92 275 ILE A CA 1
ATOM 2200 C C . ILE A 1 275 ? 23.270 -6.830 52.908 1.00 3.04 275 ILE A C 1
ATOM 2201 O O . ILE A 1 275 ? 23.788 -5.756 53.352 1.00 3.02 275 ILE A O 1
ATOM 2206 N N . ASN A 1 276 ? 23.416 -8.028 53.478 1.00 3.15 276 ASN A N 1
ATOM 2207 C CA . ASN A 1 276 ? 24.496 -8.348 54.445 1.00 3.27 276 ASN A CA 1
ATOM 2208 C C . ASN A 1 276 ? 25.355 -9.435 53.814 1.00 3.53 276 ASN A C 1
ATOM 2209 O O . ASN A 1 276 ? 24.798 -10.482 53.418 1.00 3.49 276 ASN A O 1
ATOM 2214 N N . ALA A 1 277 ? 26.661 -9.198 53.688 1.00 3.78 277 ALA A N 1
ATOM 2215 C CA . ALA A 1 277 ? 27.580 -10.155 53.052 1.00 4.07 277 ALA A CA 1
ATOM 2216 C C . ALA A 1 277 ? 28.954 -10.149 53.732 1.00 4.48 277 ALA A C 1
ATOM 2217 O O . ALA A 1 277 ? 29.489 -9.048 54.009 1.00 4.47 277 ALA A O 1
ATOM 2219 N N . ILE A 1 278 ? 29.499 -11.336 53.966 1.00 5.00 278 ILE A N 1
ATOM 2220 C CA . ILE A 1 278 ? 30.898 -11.534 54.450 1.00 5.78 278 ILE A CA 1
ATOM 2221 C C . ILE A 1 278 ? 31.805 -11.605 53.224 1.00 6.07 278 ILE A C 1
ATOM 2222 O O . ILE A 1 278 ? 31.443 -12.300 52.273 1.00 5.94 278 ILE A O 1
ATOM 2227 N N . PHE A 1 279 ? 32.900 -10.847 53.247 1.00 6.75 279 PHE A N 1
ATOM 2228 C CA . PHE A 1 279 ? 33.949 -10.860 52.202 1.00 7.32 279 PHE A CA 1
ATOM 2229 C C . PHE A 1 279 ? 35.107 -11.666 52.770 1.00 7.90 279 PHE A C 1
ATOM 2230 O O . PHE A 1 279 ? 35.868 -11.153 53.591 1.00 7.79 279 PHE A O 1
ATOM 2238 N N . PRO A 1 280 ? 35.241 -12.972 52.468 1.00 8.49 280 PRO A N 1
ATOM 2239 C CA . PRO A 1 280 ? 36.318 -13.759 53.075 1.00 9.34 280 PRO A CA 1
ATOM 2240 C C . PRO A 1 280 ? 37.731 -13.207 52.808 1.00 10.20 280 PRO A C 1
ATOM 2241 O O . PRO A 1 280 ? 37.984 -12.673 51.766 1.00 9.54 280 PRO A O 1
ATOM 2245 N N . LEU A 1 281 ? 38.641 -13.362 53.767 1.00 12.50 281 LEU A N 1
ATOM 2246 C CA . LEU A 1 281 ? 40.015 -12.805 53.652 1.00 14.68 281 LEU A CA 1
ATOM 2247 C C . LEU A 1 281 ? 40.869 -13.656 52.705 1.00 17.31 281 LEU A C 1
ATOM 2248 O O . LEU A 1 281 ? 40.677 -14.880 52.669 1.00 15.21 281 LEU A O 1
ATOM 2253 N N . MET A 1 282 ? 41.751 -13.010 51.936 1.00 21.66 282 MET A N 1
ATOM 2254 C CA . MET A 1 282 ? 42.688 -13.713 51.021 1.00 27.91 282 MET A CA 1
ATOM 2255 C C . MET A 1 282 ? 43.711 -14.480 51.862 1.00 31.60 282 MET A C 1
ATOM 2256 O O . MET A 1 282 ? 44.014 -14.076 52.982 1.00 29.01 282 MET A O 1
ATOM 2261 N N . PRO A 1 283 ? 44.238 -15.632 51.381 1.00 38.59 283 PRO A N 1
ATOM 2262 C CA . PRO A 1 283 ? 45.106 -16.490 52.200 1.00 41.55 283 PRO A CA 1
ATOM 2263 C C . PRO A 1 283 ? 46.367 -15.819 52.773 1.00 42.53 283 PRO A C 1
ATOM 2264 O O . PRO A 1 283 ? 47.007 -14.969 52.159 1.00 47.94 283 PRO A O 1
ATOM 2268 N N . GLY B 1 2 ? -2.496 -10.245 6.571 1.00 13.15 2 GLY B N 1
ATOM 2269 C CA . GLY B 1 2 ? -1.134 -10.794 6.513 1.00 12.61 2 GLY B CA 1
ATOM 2270 C C . GLY B 1 2 ? -0.654 -11.204 7.887 1.00 12.56 2 GLY B C 1
ATOM 2271 O O . GLY B 1 2 ? -1.442 -11.133 8.838 1.00 12.42 2 GLY B O 1
ATOM 2272 N N . LYS B 1 3 ? 0.622 -11.578 7.984 1.00 12.39 3 LYS B N 1
ATOM 2273 C CA . LYS B 1 3 ? 1.187 -12.284 9.159 1.00 13.19 3 LYS B CA 1
ATOM 2274 C C . LYS B 1 3 ? 2.581 -11.717 9.459 1.00 10.60 3 LYS B C 1
ATOM 2275 O O . LYS B 1 3 ? 3.364 -11.593 8.526 1.00 9.66 3 LYS B O 1
ATOM 2281 N N . LEU B 1 4 ? 2.877 -11.372 10.713 1.00 9.07 4 LEU B N 1
ATOM 2282 C CA . LEU B 1 4 ? 4.291 -11.220 11.170 1.00 8.02 4 LEU B CA 1
ATOM 2283 C C . LEU B 1 4 ? 4.825 -12.643 11.348 1.00 7.20 4 LEU B C 1
ATOM 2284 O O . LEU B 1 4 ? 4.189 -13.388 12.064 1.00 7.38 4 LEU B O 1
ATOM 2289 N N . VAL B 1 5 ? 5.915 -13.024 10.687 1.00 6.25 5 VAL B N 1
ATOM 2290 C CA . VAL B 1 5 ? 6.432 -14.415 10.788 1.00 5.57 5 VAL B CA 1
ATOM 2291 C C . VAL B 1 5 ? 7.840 -14.461 11.399 1.00 5.16 5 VAL B C 1
ATOM 2292 O O . VAL B 1 5 ? 8.248 -15.571 11.790 1.00 4.81 5 VAL B O 1
ATOM 2296 N N . LEU B 1 6 ? 8.581 -13.345 11.457 1.00 4.58 6 LEU B N 1
ATOM 2297 C CA . LEU B 1 6 ? 9.944 -13.324 12.051 1.00 4.30 6 LEU B CA 1
ATOM 2298 C C . LEU B 1 6 ? 10.244 -11.936 12.599 1.00 3.98 6 LEU B C 1
ATOM 2299 O O . LEU B 1 6 ? 9.845 -10.955 11.956 1.00 3.88 6 LEU B O 1
ATOM 2304 N N . ALA B 1 7 ? 10.887 -11.911 13.757 1.00 3.67 7 ALA B N 1
ATOM 2305 C CA . ALA B 1 7 ? 11.370 -10.703 14.459 1.00 3.55 7 ALA B CA 1
ATOM 2306 C C . ALA B 1 7 ? 12.803 -10.953 14.953 1.00 3.42 7 ALA B C 1
ATOM 2307 O O . ALA B 1 7 ? 13.087 -12.081 15.432 1.00 3.25 7 ALA B O 1
ATOM 2309 N N . ALA B 1 8 ? 13.678 -9.941 14.843 1.00 3.25 8 ALA B N 1
ATOM 2310 C CA . ALA B 1 8 ? 15.096 -10.079 15.218 1.00 3.27 8 ALA B CA 1
ATOM 2311 C C . ALA B 1 8 ? 15.684 -8.730 15.624 1.00 3.24 8 ALA B C 1
ATOM 2312 O O . ALA B 1 8 ? 15.262 -7.676 15.078 1.00 3.15 8 ALA B O 1
ATOM 2314 N N . LYS B 1 9 ? 16.619 -8.788 16.569 1.00 3.18 9 LYS B N 1
ATOM 2315 C CA . LYS B 1 9 ? 17.586 -7.687 16.845 1.00 3.09 9 LYS B CA 1
ATOM 2316 C C . LYS B 1 9 ? 18.871 -8.036 16.107 1.00 3.06 9 LYS B C 1
ATOM 2317 O O . LYS B 1 9 ? 19.373 -9.170 16.305 1.00 2.92 9 LYS B O 1
ATOM 2323 N N . ILE B 1 10 ? 19.392 -7.127 15.275 1.00 3.09 10 ILE B N 1
ATOM 2324 C CA . ILE B 1 10 ? 20.630 -7.411 14.488 1.00 3.10 10 ILE B CA 1
ATOM 2325 C C . ILE B 1 10 ? 21.596 -6.233 14.600 1.00 3.05 10 ILE B C 1
ATOM 2326 O O . ILE B 1 10 ? 21.104 -5.060 14.771 1.00 3.03 10 ILE B O 1
ATOM 2331 N N . THR B 1 11 ? 22.896 -6.533 14.453 1.00 2.98 11 THR B N 1
ATOM 2332 C CA . THR B 1 11 ? 24.000 -5.542 14.377 1.00 3.05 11 THR B CA 1
ATOM 2333 C C . THR B 1 11 ? 24.081 -5.004 12.939 1.00 3.09 11 THR B C 1
ATOM 2334 O O . THR B 1 11 ? 23.718 -5.727 12.001 1.00 2.98 11 THR B O 1
ATOM 2338 N N . HIS B 1 12 ? 24.472 -3.744 12.797 1.00 3.26 12 HIS B N 1
ATOM 2339 C CA . HIS B 1 12 ? 24.854 -3.137 11.494 1.00 3.38 12 HIS B CA 1
ATOM 2340 C C . HIS B 1 12 ? 26.251 -2.493 11.574 1.00 3.38 12 HIS B C 1
ATOM 2341 O O . HIS B 1 12 ? 26.516 -1.578 10.787 1.00 3.37 12 HIS B O 1
ATOM 2348 N N . VAL B 1 13 ? 27.154 -2.955 12.442 1.00 3.49 13 VAL B N 1
ATOM 2349 C CA . VAL B 1 13 ? 28.440 -2.228 12.660 1.00 3.54 13 VAL B CA 1
ATOM 2350 C C . VAL B 1 13 ? 29.249 -2.163 11.355 1.00 3.69 13 VAL B C 1
ATOM 2351 O O . VAL B 1 13 ? 29.249 -3.082 10.550 1.00 3.56 13 VAL B O 1
ATOM 2355 N N . PRO B 1 14 ? 29.959 -1.052 11.101 1.00 3.97 14 PRO B N 1
ATOM 2356 C CA . PRO B 1 14 ? 30.772 -0.917 9.884 1.00 4.30 14 PRO B CA 1
ATOM 2357 C C . PRO B 1 14 ? 31.908 -1.948 9.767 1.00 4.40 14 PRO B C 1
ATOM 2358 O O . PRO B 1 14 ? 32.341 -2.171 8.683 1.00 4.71 14 PRO B O 1
ATOM 2362 N N . SER B 1 15 ? 32.338 -2.560 10.868 1.00 4.54 15 SER B N 1
ATOM 2363 C CA . SER B 1 15 ? 33.381 -3.614 10.881 1.00 4.87 15 SER B CA 1
ATOM 2364 C C . SER B 1 15 ? 32.894 -4.857 10.090 1.00 5.06 15 SER B C 1
ATOM 2365 O O . SER B 1 15 ? 33.749 -5.653 9.646 1.00 4.69 15 SER B O 1
ATOM 2368 N N . MET B 1 16 ? 31.582 -5.030 9.900 1.00 5.18 16 MET B N 1
ATOM 2369 C CA . MET B 1 16 ? 31.057 -6.127 9.028 1.00 5.50 16 MET B CA 1
ATOM 2370 C C . MET B 1 16 ? 31.602 -5.898 7.608 1.00 5.63 16 MET B C 1
ATOM 2371 O O . MET B 1 16 ? 32.175 -6.831 7.054 1.00 5.36 16 MET B O 1
ATOM 2376 N N . TYR B 1 17 ? 31.506 -4.691 7.059 1.00 6.20 17 TYR B N 1
ATOM 2377 C CA . TYR B 1 17 ? 32.056 -4.396 5.702 1.00 6.92 17 TYR B CA 1
ATOM 2378 C C . TYR B 1 17 ? 33.595 -4.486 5.748 1.00 7.23 17 TYR B C 1
ATOM 2379 O O . TYR B 1 17 ? 34.166 -5.147 4.885 1.00 7.37 17 TYR B O 1
ATOM 2388 N N . LEU B 1 18 ? 34.245 -3.944 6.781 1.00 7.79 18 LEU B N 1
ATOM 2389 C CA . LEU B 1 18 ? 35.722 -4.049 6.952 1.00 8.30 18 LEU B CA 1
ATOM 2390 C C . LEU B 1 18 ? 36.175 -5.521 6.912 1.00 8.51 18 LEU B C 1
ATOM 2391 O O . LEU B 1 18 ? 37.248 -5.776 6.303 1.00 9.35 18 LEU B O 1
ATOM 2396 N N . SER B 1 19 ? 35.398 -6.444 7.483 1.00 7.92 19 SER B N 1
ATOM 2397 C CA . SER B 1 19 ? 35.699 -7.902 7.549 1.00 7.78 19 SER B CA 1
ATOM 2398 C C . SER B 1 19 ? 35.843 -8.519 6.147 1.00 8.45 19 SER B C 1
ATOM 2399 O O . SER B 1 19 ? 36.442 -9.624 6.032 1.00 8.02 19 SER B O 1
ATOM 2402 N N . GLU B 1 20 ? 35.196 -7.932 5.147 1.00 9.05 20 GLU B N 1
ATOM 2403 C CA . GLU B 1 20 ? 35.198 -8.433 3.745 1.00 10.23 20 GLU B CA 1
ATOM 2404 C C . GLU B 1 20 ? 36.515 -8.041 3.044 1.00 11.45 20 GLU B C 1
ATOM 2405 O O . GLU B 1 20 ? 36.867 -8.688 2.039 1.00 12.72 20 GLU B O 1
ATOM 2411 N N . LEU B 1 21 ? 37.181 -6.980 3.502 1.00 11.82 21 LEU B N 1
ATOM 2412 C CA . LEU B 1 21 ? 38.279 -6.321 2.752 1.00 13.12 21 LEU B CA 1
ATOM 2413 C C . LEU B 1 21 ? 39.604 -7.024 3.032 1.00 14.16 21 LEU B C 1
ATOM 2414 O O . LEU B 1 21 ? 39.814 -7.557 4.119 1.00 12.78 21 LEU B O 1
ATOM 2419 N N . PRO B 1 22 ? 40.564 -6.995 2.080 1.00 16.10 22 PRO B N 1
ATOM 2420 C CA . PRO B 1 22 ? 41.878 -7.573 2.324 1.00 16.87 22 PRO B CA 1
ATOM 2421 C C . PRO B 1 22 ? 42.565 -6.716 3.396 1.00 16.87 22 PRO B C 1
ATOM 2422 O O . PRO B 1 22 ? 42.389 -5.518 3.371 1.00 17.36 22 PRO B O 1
ATOM 2426 N N . GLY B 1 23 ? 43.298 -7.337 4.313 1.00 17.66 23 GLY B N 1
ATOM 2427 C CA . GLY B 1 23 ? 44.039 -6.616 5.365 1.00 18.36 23 GLY B CA 1
ATOM 2428 C C . GLY B 1 23 ? 44.118 -7.439 6.641 1.00 19.83 23 GLY B C 1
ATOM 2429 O O . GLY B 1 23 ? 43.623 -8.565 6.686 1.00 18.69 23 GLY B O 1
ATOM 2430 N N . PRO B 1 24 ? 44.706 -6.888 7.730 1.00 22.18 24 PRO B N 1
ATOM 2431 C CA . PRO B 1 24 ? 44.828 -7.629 8.989 1.00 23.35 24 PRO B CA 1
ATOM 2432 C C . PRO B 1 24 ? 43.468 -7.903 9.669 1.00 24.31 24 PRO B C 1
ATOM 2433 O O . PRO B 1 24 ? 43.402 -8.796 10.481 1.00 26.44 24 PRO B O 1
ATOM 2437 N N . HIS B 1 25 ? 42.413 -7.157 9.316 1.00 23.54 25 HIS B N 1
ATOM 2438 C CA . HIS B 1 25 ? 41.039 -7.295 9.887 1.00 23.62 25 HIS B CA 1
ATOM 2439 C C . HIS B 1 25 ? 40.123 -8.159 8.997 1.00 19.62 25 HIS B C 1
ATOM 2440 O O . HIS B 1 25 ? 38.895 -8.248 9.325 1.00 17.76 25 HIS B O 1
ATOM 2447 N N . GLN B 1 26 ? 40.645 -8.787 7.932 1.00 16.69 26 GLN B N 1
ATOM 2448 C CA . GLN B 1 26 ? 39.789 -9.639 7.059 1.00 15.47 26 GLN B CA 1
ATOM 2449 C C . GLN B 1 26 ? 39.266 -10.775 7.936 1.00 13.64 26 GLN B C 1
ATOM 2450 O O . GLN B 1 26 ? 40.102 -11.406 8.617 1.00 12.32 26 GLN B O 1
ATOM 2456 N N . GLY B 1 27 ? 37.940 -10.955 7.969 1.00 11.24 27 GLY B N 1
ATOM 2457 C CA . GLY B 1 27 ? 37.276 -12.061 8.679 1.00 10.65 27 GLY B CA 1
ATOM 2458 C C . GLY B 1 27 ? 36.932 -11.717 10.121 1.00 10.07 27 GLY B C 1
ATOM 2459 O O . GLY B 1 27 ? 36.396 -12.601 10.800 1.00 9.59 27 GLY B O 1
ATOM 2460 N N . CYS B 1 28 ? 37.214 -10.491 10.577 1.00 9.83 28 CYS B N 1
ATOM 2461 C CA . CYS B 1 28 ? 37.025 -10.043 11.994 1.00 10.34 28 CYS B CA 1
ATOM 2462 C C . CYS B 1 28 ? 35.536 -10.048 12.395 1.00 9.27 28 CYS B C 1
ATOM 2463 O O . CYS B 1 28 ? 35.278 -10.005 13.614 1.00 8.69 28 CYS B O 1
ATOM 2466 N N . ARG B 1 29 ? 34.597 -10.127 11.441 1.00 8.80 29 ARG B N 1
ATOM 2467 C CA . ARG B 1 29 ? 33.132 -10.147 11.738 1.00 8.34 29 ARG B CA 1
ATOM 2468 C C . ARG B 1 29 ? 32.421 -11.266 10.986 1.00 8.59 29 ARG B C 1
ATOM 2469 O O . ARG B 1 29 ? 31.183 -11.181 10.825 1.00 8.41 29 ARG B O 1
ATOM 2477 N N . GLN B 1 30 ? 33.130 -12.353 10.699 1.00 9.29 30 GLN B N 1
ATOM 2478 C CA . GLN B 1 30 ? 32.570 -13.515 9.965 1.00 9.42 30 GLN B CA 1
ATOM 2479 C C . GLN B 1 30 ? 31.285 -14.027 10.644 1.00 8.59 30 GLN B C 1
ATOM 2480 O O . GLN B 1 30 ? 30.298 -14.298 9.945 1.00 8.43 30 GLN B O 1
ATOM 2486 N N . ALA B 1 31 ? 31.293 -14.231 11.956 1.00 8.02 31 ALA B N 1
ATOM 2487 C CA . ALA B 1 31 ? 30.147 -14.809 12.684 1.00 7.61 31 ALA B CA 1
ATOM 2488 C C . ALA B 1 31 ? 28.951 -13.832 12.658 1.00 7.16 31 ALA B C 1
ATOM 2489 O O . ALA B 1 31 ? 27.837 -14.303 12.454 1.00 7.19 31 ALA B O 1
ATOM 2491 N N . ALA B 1 32 ? 29.152 -12.528 12.823 1.00 6.67 32 ALA B N 1
ATOM 2492 C CA . ALA B 1 32 ? 28.067 -11.538 12.673 1.00 6.66 32 ALA B CA 1
ATOM 2493 C C . ALA B 1 32 ? 27.458 -11.653 11.268 1.00 6.70 32 ALA B C 1
ATOM 2494 O O . ALA B 1 32 ? 26.231 -11.619 11.164 1.00 6.04 32 ALA B O 1
ATOM 2496 N N . ILE B 1 33 ? 28.293 -11.814 10.231 1.00 6.92 33 ILE B N 1
ATOM 2497 C CA . ILE B 1 33 ? 27.832 -11.896 8.812 1.00 6.86 33 ILE B CA 1
ATOM 2498 C C . ILE B 1 33 ? 27.032 -13.183 8.664 1.00 7.01 33 ILE B C 1
ATOM 2499 O O . ILE B 1 33 ? 25.970 -13.142 8.056 1.00 6.46 33 ILE B O 1
ATOM 2504 N N . ASP B 1 34 ? 27.513 -14.290 9.220 1.00 7.57 34 ASP B N 1
ATOM 2505 C CA . ASP B 1 34 ? 26.830 -15.595 9.080 1.00 8.47 34 ASP B CA 1
ATOM 2506 C C . ASP B 1 34 ? 25.483 -15.518 9.816 1.00 8.01 34 ASP B C 1
ATOM 2507 O O . ASP B 1 34 ? 24.543 -16.165 9.343 1.00 7.81 34 ASP B O 1
ATOM 2512 N N . GLY B 1 35 ? 25.382 -14.743 10.913 1.00 7.17 35 GLY B N 1
ATOM 2513 C CA . GLY B 1 35 ? 24.111 -14.522 11.643 1.00 6.94 35 GLY B CA 1
ATOM 2514 C C . GLY B 1 35 ? 23.095 -13.796 10.770 1.00 6.74 35 GLY B C 1
ATOM 2515 O O . GLY B 1 35 ? 21.916 -14.219 10.722 1.00 6.06 35 GLY B O 1
ATOM 2516 N N . HIS B 1 36 ? 23.535 -12.742 10.067 1.00 6.67 36 HIS B N 1
ATOM 2517 C CA . HIS B 1 36 ? 22.695 -12.045 9.064 1.00 6.67 36 HIS B CA 1
ATOM 2518 C C . HIS B 1 36 ? 22.212 -13.064 8.022 1.00 7.07 36 HIS B C 1
ATOM 2519 O O . HIS B 1 36 ? 20.994 -13.146 7.790 1.00 6.91 36 HIS B O 1
ATOM 2526 N N . LYS B 1 37 ? 23.131 -13.804 7.406 1.00 7.79 37 LYS B N 1
ATOM 2527 C CA . LYS B 1 37 ? 22.783 -14.819 6.369 1.00 8.12 37 LYS B CA 1
ATOM 2528 C C . LYS B 1 37 ? 21.806 -15.869 6.919 1.00 7.55 37 LYS B C 1
ATOM 2529 O O . LYS B 1 37 ? 20.901 -16.250 6.192 1.00 6.77 37 LYS B O 1
ATOM 2535 N N . GLU B 1 38 ? 21.969 -16.312 8.166 1.00 7.22 38 GLU B N 1
ATOM 2536 C CA . GLU B 1 38 ? 21.071 -17.324 8.780 1.00 7.22 38 GLU B CA 1
ATOM 2537 C C . GLU B 1 38 ? 19.656 -16.742 8.945 1.00 6.53 38 GLU B C 1
ATOM 2538 O O . GLU B 1 38 ? 18.673 -17.467 8.746 1.00 5.97 38 GLU B O 1
ATOM 2544 N N . ILE B 1 39 ? 19.563 -15.501 9.402 1.00 5.92 39 ILE B N 1
ATOM 2545 C CA . ILE B 1 39 ? 18.263 -14.826 9.669 1.00 5.74 39 ILE B CA 1
ATOM 2546 C C . ILE B 1 39 ? 17.561 -14.621 8.322 1.00 5.66 39 ILE B C 1
ATOM 2547 O O . ILE B 1 39 ? 16.339 -14.881 8.244 1.00 5.67 39 ILE B O 1
ATOM 2552 N N . GLY B 1 40 ? 18.321 -14.218 7.302 1.00 5.52 40 GLY B N 1
ATOM 2553 C CA . GLY B 1 40 ? 17.854 -14.105 5.907 1.00 5.91 40 GLY B CA 1
ATOM 2554 C C . GLY B 1 40 ? 17.274 -15.421 5.391 1.00 6.16 40 GLY B C 1
ATOM 2555 O O . GLY B 1 40 ? 16.152 -15.422 4.832 1.00 5.79 40 GLY B O 1
ATOM 2556 N N . GLN B 1 41 ? 17.998 -16.521 5.586 1.00 6.35 41 GLN B N 1
ATOM 2557 C CA . GLN B 1 41 ? 17.543 -17.848 5.095 1.00 6.86 41 GLN B CA 1
ATOM 2558 C C . GLN B 1 41 ? 16.218 -18.226 5.794 1.00 7.26 41 GLN B C 1
ATOM 2559 O O . GLN B 1 41 ? 15.321 -18.777 5.135 1.00 7.01 41 GLN B O 1
ATOM 2565 N N . ARG B 1 42 ? 16.080 -17.963 7.091 1.00 7.81 42 ARG B N 1
ATOM 2566 C CA . ARG B 1 42 ? 14.808 -18.245 7.804 1.00 8.69 42 ARG B CA 1
ATOM 2567 C C . ARG B 1 42 ? 13.673 -17.408 7.218 1.00 7.76 42 ARG B C 1
ATOM 2568 O O . ARG B 1 42 ? 12.578 -17.956 7.110 1.00 7.76 42 ARG B O 1
ATOM 2576 N N . CYS B 1 43 ? 13.944 -16.158 6.837 1.00 7.26 43 CYS B N 1
ATOM 2577 C CA . CYS B 1 43 ? 12.992 -15.295 6.100 1.00 7.00 43 CYS B CA 1
ATOM 2578 C C . CYS B 1 43 ? 12.597 -16.004 4.785 1.00 7.12 43 CYS B C 1
ATOM 2579 O O . CYS B 1 43 ? 11.409 -15.989 4.462 1.00 6.89 43 CYS B O 1
ATOM 2582 N N . ARG B 1 44 ? 13.531 -16.652 4.085 1.00 7.30 44 ARG B N 1
ATOM 2583 C CA . ARG B 1 44 ? 13.203 -17.351 2.811 1.00 7.97 44 ARG B CA 1
ATOM 2584 C C . ARG B 1 44 ? 12.269 -18.519 3.142 1.00 8.22 44 ARG B C 1
ATOM 2585 O O . ARG B 1 44 ? 11.204 -18.649 2.511 1.00 8.77 44 ARG B O 1
ATOM 2593 N N . ASP B 1 45 ? 12.635 -19.290 4.152 1.00 8.51 45 ASP B N 1
ATOM 2594 C CA . ASP B 1 45 ? 11.895 -20.497 4.581 1.00 8.32 45 ASP B CA 1
ATOM 2595 C C . ASP B 1 45 ? 10.462 -20.142 4.995 1.00 8.50 45 ASP B C 1
ATOM 2596 O O . ASP B 1 45 ? 9.584 -20.953 4.774 1.00 7.92 45 ASP B O 1
ATOM 2601 N N . LEU B 1 46 ? 10.250 -18.977 5.608 1.00 8.85 46 LEU B N 1
ATOM 2602 C CA . LEU B 1 46 ? 8.935 -18.557 6.159 1.00 9.46 46 LEU B CA 1
ATOM 2603 C C . LEU B 1 46 ? 8.137 -17.786 5.100 1.00 9.95 46 LEU B C 1
ATOM 2604 O O . LEU B 1 46 ? 7.061 -17.304 5.414 1.00 9.51 46 LEU B O 1
ATOM 2609 N N . ASP B 1 47 ? 8.664 -17.664 3.882 1.00 11.40 47 ASP B N 1
ATOM 2610 C CA . ASP B 1 47 ? 7.948 -17.034 2.747 1.00 12.89 47 ASP B CA 1
ATOM 2611 C C . ASP B 1 47 ? 7.684 -15.557 3.080 1.00 11.47 47 ASP B C 1
ATOM 2612 O O . ASP B 1 47 ? 6.613 -15.040 2.752 1.00 9.98 47 ASP B O 1
ATOM 2617 N N . VAL B 1 48 ? 8.665 -14.896 3.685 1.00 10.16 48 VAL B N 1
ATOM 2618 C CA . VAL B 1 48 ? 8.638 -13.420 3.886 1.00 9.27 48 VAL B CA 1
ATOM 2619 C C . VAL B 1 48 ? 8.622 -12.761 2.505 1.00 8.99 48 VAL B C 1
ATOM 2620 O O . VAL B 1 48 ? 9.416 -13.147 1.661 1.00 8.82 48 VAL B O 1
ATOM 2624 N N . ASP B 1 49 ? 7.753 -11.784 2.269 1.00 9.30 49 ASP B N 1
ATOM 2625 C CA . ASP B 1 49 ? 7.866 -11.001 1.017 1.00 9.85 49 ASP B CA 1
ATOM 2626 C C . ASP B 1 49 ? 8.394 -9.601 1.317 1.00 8.21 49 ASP B C 1
ATOM 2627 O O . ASP B 1 49 ? 8.930 -9.018 0.393 1.00 7.90 49 ASP B O 1
ATOM 2632 N N . THR B 1 50 ? 8.247 -9.086 2.536 1.00 7.10 50 THR B N 1
ATOM 2633 C CA . THR B 1 50 ? 8.691 -7.705 2.881 1.00 6.32 50 THR B CA 1
ATOM 2634 C C . THR B 1 50 ? 9.398 -7.717 4.224 1.00 5.66 50 THR B C 1
ATOM 2635 O O . THR B 1 50 ? 8.869 -8.370 5.136 1.00 5.61 50 THR B O 1
ATOM 2639 N N . ILE B 1 51 ? 10.542 -7.028 4.312 1.00 5.07 51 ILE B N 1
ATOM 2640 C CA . ILE B 1 51 ? 11.284 -6.810 5.585 1.00 4.83 51 ILE B CA 1
ATOM 2641 C C . ILE B 1 51 ? 11.143 -5.336 5.949 1.00 4.49 51 ILE B C 1
ATOM 2642 O O . ILE B 1 51 ? 11.313 -4.514 5.056 1.00 4.40 51 ILE B O 1
ATOM 2647 N N . VAL B 1 52 ? 10.756 -5.063 7.200 1.00 4.26 52 VAL B N 1
ATOM 2648 C CA . VAL B 1 52 ? 10.648 -3.692 7.758 1.00 3.94 52 VAL B CA 1
ATOM 2649 C C . VAL B 1 52 ? 11.826 -3.565 8.707 1.00 3.76 52 VAL B C 1
ATOM 2650 O O . VAL B 1 52 ? 11.945 -4.422 9.582 1.00 3.74 52 VAL B O 1
ATOM 2654 N N . VAL B 1 53 ? 12.693 -2.576 8.484 1.00 3.53 53 VAL B N 1
ATOM 2655 C CA . VAL B 1 53 ? 13.887 -2.383 9.353 1.00 3.26 53 VAL B CA 1
ATOM 2656 C C . VAL B 1 53 ? 13.665 -1.123 10.184 1.00 3.12 53 VAL B C 1
ATOM 2657 O O . VAL B 1 53 ? 13.513 -0.070 9.578 1.00 2.97 53 VAL B O 1
ATOM 2661 N N . PHE B 1 54 ? 13.707 -1.256 11.511 1.00 3.03 54 PHE B N 1
ATOM 2662 C CA . PHE B 1 54 ? 13.859 -0.142 12.481 1.00 3.11 54 PHE B CA 1
ATOM 2663 C C . PHE B 1 54 ? 15.337 0.287 12.497 1.00 3.23 54 PHE B C 1
ATOM 2664 O O . PHE B 1 54 ? 16.190 -0.372 13.113 1.00 2.99 54 PHE B O 1
ATOM 2672 N N . ASP B 1 55 ? 15.629 1.370 11.772 1.00 3.47 55 ASP B N 1
ATOM 2673 C CA . ASP B 1 55 ? 17.004 1.764 11.380 1.00 3.82 55 ASP B CA 1
ATOM 2674 C C . ASP B 1 55 ? 17.524 2.793 12.379 1.00 4.16 55 ASP B C 1
ATOM 2675 O O . ASP B 1 55 ? 17.175 3.994 12.265 1.00 3.93 55 ASP B O 1
ATOM 2680 N N . SER B 1 56 ? 18.362 2.335 13.312 1.00 4.76 56 SER B N 1
ATOM 2681 C CA . SER B 1 56 ? 18.906 3.173 14.408 1.00 5.24 56 SER B CA 1
ATOM 2682 C C . SER B 1 56 ? 20.051 4.054 13.883 1.00 5.87 56 SER B C 1
ATOM 2683 O O . SER B 1 56 ? 20.627 4.818 14.675 1.00 5.91 56 SER B O 1
ATOM 2686 N N . HIS B 1 57 ? 20.336 4.017 12.578 1.00 6.48 57 HIS B N 1
ATOM 2687 C CA . HIS B 1 57 ? 21.267 4.959 11.910 1.00 7.32 57 HIS B CA 1
ATOM 2688 C C . HIS B 1 57 ? 20.515 6.130 11.271 1.00 7.18 57 HIS B C 1
ATOM 2689 O O . HIS B 1 57 ? 21.198 7.109 10.906 1.00 8.02 57 HIS B O 1
ATOM 2696 N N . TRP B 1 58 ? 19.177 6.095 11.180 1.00 6.43 58 TRP B N 1
ATOM 2697 C CA . TRP B 1 58 ? 18.382 7.192 10.558 1.00 6.21 58 TRP B CA 1
ATOM 2698 C C . TRP B 1 58 ? 17.918 8.181 11.633 1.00 5.73 58 TRP B C 1
ATOM 2699 O O . TRP B 1 58 ? 16.924 7.885 12.328 1.00 6.00 58 TRP B O 1
ATOM 2710 N N . LEU B 1 59 ? 18.564 9.343 11.690 1.00 5.49 59 LEU B N 1
ATOM 2711 C CA . LEU B 1 59 ? 18.342 10.402 12.711 1.00 5.56 59 LEU B CA 1
ATOM 2712 C C . LEU B 1 59 ? 17.156 11.271 12.299 1.00 5.42 59 LEU B C 1
ATOM 2713 O O . LEU B 1 59 ? 17.189 11.829 11.177 1.00 5.69 59 LEU B O 1
ATOM 2718 N N . VAL B 1 60 ? 16.157 11.373 13.173 1.00 5.18 60 VAL B N 1
ATOM 2719 C CA . VAL B 1 60 ? 14.988 12.286 13.045 1.00 5.11 60 VAL B CA 1
ATOM 2720 C C . VAL B 1 60 ? 14.795 13.017 14.372 1.00 5.15 60 VAL B C 1
ATOM 2721 O O . VAL B 1 60 ? 14.993 12.400 15.431 1.00 4.97 60 VAL B O 1
ATOM 2725 N N . ASN B 1 61 ? 14.378 14.278 14.315 1.00 5.33 61 ASN B N 1
ATOM 2726 C CA . ASN B 1 61 ? 14.101 15.119 15.508 1.00 5.70 61 ASN B CA 1
ATOM 2727 C C . ASN B 1 61 ? 12.582 15.199 15.792 1.00 5.95 61 ASN B C 1
ATOM 2728 O O . ASN B 1 61 ? 12.194 15.484 16.969 1.00 5.88 61 ASN B O 1
ATOM 2733 N N . SER B 1 62 ? 11.739 15.037 14.771 1.00 6.05 62 SER B N 1
ATOM 2734 C CA . SER B 1 62 ? 10.266 15.250 14.852 1.00 6.70 62 SER B CA 1
ATOM 2735 C C . SER B 1 62 ? 9.553 14.085 14.173 1.00 6.59 62 SER B C 1
ATOM 2736 O O . SER B 1 62 ? 9.895 13.817 13.025 1.00 6.74 62 SER B O 1
ATOM 2739 N N . ALA B 1 63 ? 8.644 13.409 14.879 1.00 6.60 63 ALA B N 1
ATOM 2740 C CA . ALA B 1 63 ? 7.771 12.342 14.346 1.00 6.41 63 ALA B CA 1
ATOM 2741 C C . ALA B 1 63 ? 8.582 11.103 13.944 1.00 6.33 63 ALA B C 1
ATOM 2742 O O . ALA B 1 63 ? 9.850 11.158 13.921 1.00 6.61 63 ALA B O 1
ATOM 2744 N N . PHE B 1 64 ? 7.857 10.020 13.658 1.00 5.91 64 PHE B N 1
ATOM 2745 C CA . PHE B 1 64 ? 8.408 8.754 13.134 1.00 5.81 64 PHE B CA 1
ATOM 2746 C C . PHE B 1 64 ? 8.212 8.756 11.623 1.00 5.54 64 PHE B C 1
ATOM 2747 O O . PHE B 1 64 ? 7.111 9.158 11.147 1.00 5.60 64 PHE B O 1
ATOM 2755 N N . HIS B 1 65 ? 9.270 8.439 10.898 1.00 5.23 65 HIS B N 1
ATOM 2756 C CA . HIS B 1 65 ? 9.304 8.525 9.425 1.00 5.10 65 HIS B CA 1
ATOM 2757 C C . HIS B 1 65 ? 9.471 7.124 8.874 1.00 5.12 65 HIS B C 1
ATOM 2758 O O . HIS B 1 65 ? 10.270 6.361 9.433 1.00 4.83 65 HIS B O 1
ATOM 2765 N N . ILE B 1 66 ? 8.737 6.839 7.812 1.00 5.13 66 ILE B N 1
ATOM 2766 C CA . ILE B 1 66 ? 8.782 5.539 7.096 1.00 5.30 66 ILE B CA 1
ATOM 2767 C C . ILE B 1 66 ? 9.250 5.849 5.686 1.00 5.44 66 ILE B C 1
ATOM 2768 O O . ILE B 1 66 ? 8.578 6.671 5.039 1.00 5.73 66 ILE B O 1
ATOM 2773 N N . ASN B 1 67 ? 10.320 5.194 5.255 1.00 5.51 67 ASN B N 1
ATOM 2774 C CA . ASN B 1 67 ? 10.797 5.187 3.857 1.00 5.45 67 ASN B CA 1
ATOM 2775 C C . ASN B 1 67 ? 10.164 3.962 3.190 1.00 5.77 67 ASN B C 1
ATOM 2776 O O . ASN B 1 67 ? 10.624 2.829 3.407 1.00 5.49 67 ASN B O 1
ATOM 2781 N N . CYS B 1 68 ? 9.110 4.184 2.420 1.00 6.42 68 CYS B N 1
ATOM 2782 C CA . CYS B 1 68 ? 8.349 3.105 1.727 1.00 6.82 68 CYS B CA 1
ATOM 2783 C C . CYS B 1 68 ? 8.441 3.406 0.236 1.00 7.33 68 CYS B C 1
ATOM 2784 O O . CYS B 1 68 ? 7.453 3.206 -0.489 1.00 7.38 68 CYS B O 1
ATOM 2787 N N . GLY B 1 69 ? 9.627 3.840 -0.198 1.00 7.82 69 GLY B N 1
ATOM 2788 C CA . GLY B 1 69 ? 9.907 4.128 -1.610 1.00 8.46 69 GLY B CA 1
ATOM 2789 C C . GLY B 1 69 ? 9.660 2.887 -2.447 1.00 9.64 69 GLY B C 1
ATOM 2790 O O . GLY B 1 69 ? 9.841 1.741 -1.937 1.00 8.80 69 GLY B O 1
ATOM 2791 N N . GLU B 1 70 ? 9.240 3.093 -3.692 1.00 11.16 70 GLU B N 1
ATOM 2792 C CA . GLU B 1 70 ? 8.905 1.983 -4.619 1.00 12.99 70 GLU B CA 1
ATOM 2793 C C . GLU B 1 70 ? 10.199 1.235 -4.980 1.00 11.84 70 GLU B C 1
ATOM 2794 O O . GLU B 1 70 ? 10.155 0.013 -5.048 1.00 11.00 70 GLU B O 1
ATOM 2800 N N . HIS B 1 71 ? 11.311 1.950 -5.169 1.00 11.92 71 HIS B N 1
ATOM 2801 C CA . HIS B 1 71 ? 12.596 1.385 -5.660 1.00 12.75 71 HIS B CA 1
ATOM 2802 C C . HIS B 1 71 ? 13.809 2.057 -5.007 1.00 12.26 71 HIS B C 1
ATOM 2803 O O . HIS B 1 71 ? 13.853 3.278 -4.923 1.00 12.07 71 HIS B O 1
ATOM 2810 N N . PHE B 1 72 ? 14.795 1.272 -4.595 1.00 11.68 72 PHE B N 1
ATOM 2811 C CA . PHE B 1 72 ? 16.041 1.804 -3.994 1.00 11.57 72 PHE B CA 1
ATOM 2812 C C . PHE B 1 72 ? 17.208 1.395 -4.889 1.00 12.00 72 PHE B C 1
ATOM 2813 O O . PHE B 1 72 ? 17.459 0.190 -5.087 1.00 11.55 72 PHE B O 1
ATOM 2821 N N . LYS B 1 73 ? 17.879 2.384 -5.450 1.00 13.06 73 LYS B N 1
ATOM 2822 C CA . LYS B 1 73 ? 19.116 2.152 -6.217 1.00 14.70 73 LYS B CA 1
ATOM 2823 C C . LYS B 1 73 ? 20.041 3.333 -5.988 1.00 15.03 73 LYS B C 1
ATOM 2824 O O . LYS B 1 73 ? 19.598 4.486 -6.183 1.00 14.39 73 LYS B O 1
ATOM 2830 N N . GLY B 1 74 ? 21.282 3.050 -5.621 1.00 15.41 74 GLY B N 1
ATOM 2831 C CA . GLY B 1 74 ? 22.331 4.076 -5.607 1.00 15.79 74 GLY B CA 1
ATOM 2832 C C . GLY B 1 74 ? 23.686 3.514 -5.250 1.00 16.55 74 GLY B C 1
ATOM 2833 O O . GLY B 1 74 ? 23.896 2.283 -5.372 1.00 14.97 74 GLY B O 1
ATOM 2834 N N . ILE B 1 75 ? 24.556 4.425 -4.817 1.00 18.15 75 ILE B N 1
ATOM 2835 C CA . ILE B 1 75 ? 25.992 4.210 -4.502 1.00 18.67 75 ILE B CA 1
ATOM 2836 C C . ILE B 1 75 ? 26.186 4.814 -3.118 1.00 17.01 75 ILE B C 1
ATOM 2837 O O . ILE B 1 75 ? 25.787 5.987 -2.919 1.00 17.22 75 ILE B O 1
ATOM 2842 N N . TYR B 1 76 ? 26.624 4.005 -2.161 1.00 13.82 76 TYR B N 1
ATOM 2843 C CA . TYR B 1 76 ? 26.744 4.416 -0.748 1.00 12.13 76 TYR B CA 1
ATOM 2844 C C . TYR B 1 76 ? 28.217 4.693 -0.414 1.00 11.64 76 TYR B C 1
ATOM 2845 O O . TYR B 1 76 ? 29.047 3.790 -0.536 1.00 11.37 76 TYR B O 1
ATOM 2854 N N . THR B 1 77 ? 28.510 5.891 0.085 1.00 11.42 77 THR B N 1
ATOM 2855 C CA . THR B 1 77 ? 29.803 6.233 0.722 1.00 11.15 77 THR B CA 1
ATOM 2856 C C . THR B 1 77 ? 29.539 6.631 2.169 1.00 11.13 77 THR B C 1
ATOM 2857 O O . THR B 1 77 ? 28.768 7.576 2.377 1.00 10.92 77 THR B O 1
ATOM 2861 N N . SER B 1 78 ? 30.150 5.923 3.120 1.00 11.15 78 SER B N 1
ATOM 2862 C CA . SER B 1 78 ? 30.071 6.243 4.565 1.00 11.57 78 SER B CA 1
ATOM 2863 C C . SER B 1 78 ? 30.665 7.628 4.823 1.00 12.99 78 SER B C 1
ATOM 2864 O O . SER B 1 78 ? 31.804 7.911 4.346 1.00 14.44 78 SER B O 1
ATOM 2867 N N . ASN B 1 79 ? 29.982 8.443 5.613 1.00 13.30 79 ASN B N 1
ATOM 2868 C CA . ASN B 1 79 ? 30.598 9.706 6.088 1.00 14.65 79 ASN B CA 1
ATOM 2869 C C . ASN B 1 79 ? 31.291 9.446 7.433 1.00 13.95 79 ASN B C 1
ATOM 2870 O O . ASN B 1 79 ? 31.872 10.394 7.949 1.00 12.49 79 ASN B O 1
ATOM 2875 N N . GLU B 1 80 ? 31.308 8.197 7.931 1.00 14.43 80 GLU B N 1
ATOM 2876 C CA . GLU B 1 80 ? 32.017 7.797 9.181 1.00 15.81 80 GLU B CA 1
ATOM 2877 C C . GLU B 1 80 ? 33.394 7.215 8.829 1.00 16.17 80 GLU B C 1
ATOM 2878 O O . GLU B 1 80 ? 34.372 7.604 9.519 1.00 17.11 80 GLU B O 1
ATOM 2884 N N . LEU B 1 81 ? 33.490 6.342 7.807 1.00 15.34 81 LEU B N 1
ATOM 2885 C CA . LEU B 1 81 ? 34.771 5.703 7.378 1.00 14.30 81 LEU B CA 1
ATOM 2886 C C . LEU B 1 81 ? 34.906 5.760 5.863 1.00 12.48 81 LEU B C 1
ATOM 2887 O O . LEU B 1 81 ? 34.991 4.737 5.194 1.00 11.31 81 LEU B O 1
ATOM 2892 N N . PRO B 1 82 ? 34.977 6.960 5.264 1.00 12.30 82 PRO B N 1
ATOM 2893 C CA . PRO B 1 82 ? 34.915 7.067 3.814 1.00 12.68 82 PRO B CA 1
ATOM 2894 C C . PRO B 1 82 ? 36.153 6.513 3.092 1.00 13.47 82 PRO B C 1
ATOM 2895 O O . PRO B 1 82 ? 36.039 6.214 1.910 1.00 12.66 82 PRO B O 1
ATOM 2899 N N . HIS B 1 83 ? 37.280 6.354 3.797 1.00 14.62 83 HIS B N 1
ATOM 2900 C CA . HIS B 1 83 ? 38.502 5.742 3.216 1.00 16.32 83 HIS B CA 1
ATOM 2901 C C . HIS B 1 83 ? 38.218 4.272 2.872 1.00 15.24 83 HIS B C 1
ATOM 2902 O O . HIS B 1 83 ? 38.657 3.822 1.796 1.00 14.13 83 HIS B O 1
ATOM 2909 N N . PHE B 1 84 ? 37.443 3.574 3.700 1.00 14.84 84 PHE B N 1
ATOM 2910 C CA . PHE B 1 84 ? 37.195 2.109 3.591 1.00 15.67 84 PHE B CA 1
ATOM 2911 C C . PHE B 1 84 ? 35.824 1.789 2.957 1.00 14.46 84 PHE B C 1
ATOM 2912 O O . PHE B 1 84 ? 35.735 0.842 2.162 1.00 15.03 84 PHE B O 1
ATOM 2920 N N . ILE B 1 85 ? 34.759 2.504 3.327 1.00 13.31 85 ILE B N 1
ATOM 2921 C CA . ILE B 1 85 ? 33.366 2.199 2.870 1.00 11.99 85 ILE B CA 1
ATOM 2922 C C . ILE B 1 85 ? 32.927 3.290 1.889 1.00 12.21 85 ILE B C 1
ATOM 2923 O O . ILE B 1 85 ? 32.455 4.366 2.333 1.00 11.82 85 ILE B O 1
ATOM 2928 N N . LYS B 1 86 ? 33.080 3.021 0.597 1.00 12.54 86 LYS B N 1
ATOM 2929 C CA . LYS B 1 86 ? 32.836 4.022 -0.460 1.00 14.16 86 LYS B CA 1
ATOM 2930 C C . LYS B 1 86 ? 32.424 3.310 -1.748 1.00 13.54 86 LYS B C 1
ATOM 2931 O O . LYS B 1 86 ? 32.835 2.144 -1.948 1.00 12.48 86 LYS B O 1
ATOM 2937 N N . ASP B 1 87 ? 31.616 3.998 -2.551 1.00 13.91 87 ASP B N 1
ATOM 2938 C CA . ASP B 1 87 ? 31.203 3.575 -3.911 1.00 14.39 87 ASP B CA 1
ATOM 2939 C C . ASP B 1 87 ? 30.543 2.194 -3.803 1.00 13.90 87 ASP B C 1
ATOM 2940 O O . ASP B 1 87 ? 30.723 1.378 -4.704 1.00 13.70 87 ASP B O 1
ATOM 2945 N N . MET B 1 88 ? 29.811 1.940 -2.716 1.00 13.23 88 MET B N 1
ATOM 2946 C CA . MET B 1 88 ? 29.142 0.634 -2.475 1.00 13.46 88 MET B CA 1
ATOM 2947 C C . MET B 1 88 ? 27.784 0.638 -3.187 1.00 12.79 88 MET B C 1
ATOM 2948 O O . MET B 1 88 ? 26.868 1.329 -2.701 1.00 12.24 88 MET B O 1
ATOM 2953 N N . GLU B 1 89 ? 27.697 -0.063 -4.316 1.00 13.08 89 GLU B N 1
ATOM 2954 C CA . GLU B 1 89 ? 26.466 -0.276 -5.123 1.00 14.54 89 GLU B CA 1
ATOM 2955 C C . GLU B 1 89 ? 25.401 -1.052 -4.333 1.00 12.69 89 GLU B C 1
ATOM 2956 O O . GLU B 1 89 ? 25.752 -2.013 -3.628 1.00 12.32 89 GLU B O 1
ATOM 2962 N N . PHE B 1 90 ? 24.135 -0.681 -4.525 1.00 12.08 90 PHE B N 1
ATOM 2963 C CA . PHE B 1 90 ? 22.953 -1.403 -3.986 1.00 11.32 90 PHE B CA 1
ATOM 2964 C C . PHE B 1 90 ? 21.724 -1.147 -4.867 1.00 10.94 90 PHE B C 1
ATOM 2965 O O . PHE B 1 90 ? 21.606 -0.056 -5.485 1.00 11.21 90 PHE B O 1
ATOM 2973 N N . GLU B 1 91 ? 20.816 -2.121 -4.890 1.00 10.00 91 GLU B N 1
ATOM 2974 C CA . GLU B 1 91 ? 19.508 -2.029 -5.577 1.00 9.58 91 GLU B CA 1
ATOM 2975 C C . GLU B 1 91 ? 18.516 -2.987 -4.917 1.00 8.98 91 GLU B C 1
ATOM 2976 O O . GLU B 1 91 ? 18.792 -4.205 -4.878 1.00 8.69 91 GLU B O 1
ATOM 2982 N N . TYR B 1 92 ? 17.401 -2.456 -4.414 1.00 8.38 92 TYR B N 1
ATOM 2983 C CA . TYR B 1 92 ? 16.308 -3.242 -3.783 1.00 8.15 92 TYR B CA 1
ATOM 2984 C C . TYR B 1 92 ? 14.937 -2.707 -4.216 1.00 7.81 92 TYR B C 1
ATOM 2985 O O . TYR B 1 92 ? 14.814 -1.547 -4.624 1.00 7.84 92 TYR B O 1
ATOM 2994 N N . ASP B 1 93 ? 13.932 -3.572 -4.113 1.00 8.35 93 ASP B N 1
ATOM 2995 C CA . ASP B 1 93 ? 12.499 -3.275 -4.375 1.00 8.48 93 ASP B CA 1
ATOM 2996 C C . ASP B 1 93 ? 11.854 -2.845 -3.067 1.00 8.10 93 ASP B C 1
ATOM 2997 O O . ASP B 1 93 ? 12.278 -3.385 -2.016 1.00 7.66 93 ASP B O 1
ATOM 3002 N N . GLY B 1 94 ? 10.806 -2.013 -3.169 1.00 7.43 94 GLY B N 1
ATOM 3003 C CA . GLY B 1 94 ? 10.139 -1.362 -2.031 1.00 7.51 94 GLY B CA 1
ATOM 3004 C C . GLY B 1 94 ? 8.704 -1.830 -1.878 1.00 7.14 94 GLY B C 1
ATOM 3005 O O . GLY B 1 94 ? 8.255 -2.674 -2.660 1.00 7.50 94 GLY B O 1
ATOM 3006 N N . ASN B 1 95 ? 8.020 -1.330 -0.866 1.00 6.79 95 ASN B N 1
ATOM 3007 C CA . ASN B 1 95 ? 6.601 -1.666 -0.612 1.00 6.56 95 ASN B CA 1
ATOM 3008 C C . ASN B 1 95 ? 5.833 -0.438 -0.145 1.00 6.37 95 ASN B C 1
ATOM 3009 O O . ASN B 1 95 ? 5.519 -0.296 1.031 1.00 6.11 95 ASN B O 1
ATOM 3014 N N . PRO B 1 96 ? 5.456 0.466 -1.078 1.00 6.35 96 PRO B N 1
ATOM 3015 C CA . PRO B 1 96 ? 4.646 1.640 -0.739 1.00 6.35 96 PRO B CA 1
ATOM 3016 C C . PRO B 1 96 ? 3.278 1.277 -0.142 1.00 6.66 96 PRO B C 1
ATOM 3017 O O . PRO B 1 96 ? 2.729 2.036 0.664 1.00 6.62 96 PRO B O 1
ATOM 3021 N N . VAL B 1 97 ? 2.742 0.106 -0.513 1.00 6.87 97 VAL B N 1
ATOM 3022 C CA . VAL B 1 97 ? 1.407 -0.328 -0.011 1.00 6.93 97 VAL B CA 1
ATOM 3023 C C . VAL B 1 97 ? 1.532 -0.669 1.475 1.00 6.84 97 VAL B C 1
ATOM 3024 O O . VAL B 1 97 ? 0.696 -0.178 2.249 1.00 6.70 97 VAL B O 1
ATOM 3028 N N . LEU B 1 98 ? 2.549 -1.442 1.886 1.00 7.01 98 LEU B N 1
ATOM 3029 C CA . LEU B 1 98 ? 2.744 -1.723 3.329 1.00 7.07 98 LEU B CA 1
ATOM 3030 C C . LEU B 1 98 ? 3.014 -0.402 4.058 1.00 7.08 98 LEU B C 1
ATOM 3031 O O . LEU B 1 98 ? 2.461 -0.222 5.160 1.00 7.20 98 LEU B O 1
ATOM 3036 N N . GLY B 1 99 ? 3.795 0.497 3.472 1.00 7.51 99 GLY B N 1
ATOM 3037 C CA . GLY B 1 99 ? 4.099 1.810 4.076 1.00 7.79 99 GLY B CA 1
ATOM 3038 C C . GLY B 1 99 ? 2.840 2.597 4.435 1.00 8.66 99 GLY B C 1
ATOM 3039 O O . GLY B 1 99 ? 2.730 3.090 5.585 1.00 7.83 99 GLY B O 1
ATOM 3040 N N . GLN B 1 100 ? 1.905 2.735 3.491 1.00 9.66 100 GLN B N 1
ATOM 3041 C CA . GLN B 1 100 ? 0.683 3.560 3.701 1.00 10.83 100 GLN B CA 1
ATOM 3042 C C . GLN B 1 100 ? -0.184 2.889 4.784 1.00 9.50 100 GLN B C 1
ATOM 3043 O O . GLN B 1 100 ? -0.705 3.609 5.625 1.00 8.76 100 GLN B O 1
ATOM 3049 N N . LEU B 1 101 ? -0.262 1.551 4.817 1.00 8.65 101 LEU B N 1
ATOM 3050 C CA . LEU B 1 101 ? -0.990 0.794 5.870 1.00 8.33 101 LEU B CA 1
ATOM 3051 C C . LEU B 1 101 ? -0.353 1.087 7.228 1.00 8.02 101 LEU B C 1
ATOM 3052 O O . LEU B 1 101 ? -1.100 1.270 8.204 1.00 7.47 101 LEU B O 1
ATOM 3057 N N . MET B 1 102 ? 0.981 1.100 7.281 1.00 7.82 102 MET B N 1
ATOM 3058 C CA . MET B 1 102 ? 1.746 1.416 8.512 1.00 7.84 102 MET B CA 1
ATOM 3059 C C . MET B 1 102 ? 1.369 2.828 8.973 1.00 8.04 102 MET B C 1
ATOM 3060 O O . MET B 1 102 ? 1.045 3.010 10.145 1.00 8.39 102 MET B O 1
ATOM 3065 N N . GLN B 1 103 ? 1.391 3.798 8.073 1.00 8.87 103 GLN B N 1
ATOM 3066 C CA . GLN B 1 103 ? 1.047 5.198 8.428 1.00 9.52 103 GLN B CA 1
ATOM 3067 C C . GLN B 1 103 ? -0.409 5.239 8.924 1.00 9.94 103 GLN B C 1
ATOM 3068 O O . GLN B 1 103 ? -0.646 5.819 10.004 1.00 9.87 103 GLN B O 1
ATOM 3074 N N . GLU B 1 104 ? -1.335 4.588 8.211 1.00 11.15 104 GLU B N 1
ATOM 3075 C CA . GLU B 1 104 ? -2.778 4.573 8.578 1.00 12.16 104 GLU B CA 1
ATOM 3076 C C . GLU B 1 104 ? -2.931 4.021 9.995 1.00 11.37 104 GLU B C 1
ATOM 3077 O O . GLU B 1 104 ? -3.525 4.716 10.846 1.00 10.81 104 GLU B O 1
ATOM 3083 N N . GLU B 1 105 ? -2.397 2.830 10.258 1.00 10.49 105 GLU B N 1
ATOM 3084 C CA . GLU B 1 105 ? -2.698 2.119 11.525 1.00 10.26 105 GLU B CA 1
ATOM 3085 C C . GLU B 1 105 ? -1.936 2.764 12.680 1.00 9.76 105 GLU B C 1
ATOM 3086 O O . GLU B 1 105 ? -2.491 2.846 13.780 1.00 10.54 105 GLU B O 1
ATOM 3092 N N . ILE B 1 106 ? -0.715 3.215 12.446 1.00 9.17 106 ILE B N 1
ATOM 3093 C CA . ILE B 1 106 ? 0.110 3.800 13.541 1.00 8.81 106 ILE B CA 1
ATOM 3094 C C . ILE B 1 106 ? -0.467 5.171 13.928 1.00 8.70 106 ILE B C 1
ATOM 3095 O O . ILE B 1 106 ? -0.502 5.465 15.152 1.00 8.96 106 ILE B O 1
ATOM 3100 N N . ALA B 1 107 ? -0.950 5.964 12.973 1.00 9.06 107 ALA B N 1
ATOM 3101 C CA . ALA B 1 107 ? -1.579 7.282 13.249 1.00 9.79 107 ALA B CA 1
ATOM 3102 C C . ALA B 1 107 ? -2.825 7.098 14.138 1.00 10.64 107 ALA B C 1
ATOM 3103 O O . ALA B 1 107 ? -3.053 7.944 15.024 1.00 10.06 107 ALA B O 1
ATOM 3105 N N . LYS B 1 108 ? -3.562 5.988 14.004 1.00 12.31 108 LYS B N 1
ATOM 3106 C CA . LYS B 1 108 ? -4.746 5.712 14.868 1.00 13.41 108 LYS B CA 1
ATOM 3107 C C . LYS B 1 108 ? -4.312 5.561 16.329 1.00 12.87 108 LYS B C 1
ATOM 3108 O O . LYS B 1 108 ? -5.170 5.767 17.188 1.00 12.65 108 LYS B O 1
ATOM 3114 N N . THR B 1 109 ? -3.042 5.228 16.616 1.00 12.25 109 THR B N 1
ATOM 3115 C CA . THR B 1 109 ? -2.546 5.075 18.018 1.00 12.10 109 THR B CA 1
ATOM 3116 C C . THR B 1 109 ? -2.310 6.462 18.631 1.00 11.48 109 THR B C 1
ATOM 3117 O O . THR B 1 109 ? -2.123 6.520 19.842 1.00 12.70 109 THR B O 1
ATOM 3121 N N . GLY B 1 110 ? -2.302 7.526 17.829 1.00 11.07 110 GLY B N 1
ATOM 3122 C CA . GLY B 1 110 ? -2.027 8.908 18.284 1.00 11.30 110 GLY B CA 1
ATOM 3123 C C . GLY B 1 110 ? -0.559 9.293 18.091 1.00 11.39 110 GLY B C 1
ATOM 3124 O O . GLY B 1 110 ? -0.202 10.449 18.358 1.00 11.90 110 GLY B O 1
ATOM 3125 N N . VAL B 1 111 ? 0.269 8.356 17.636 1.00 10.81 111 VAL B N 1
ATOM 3126 C CA . VAL B 1 111 ? 1.707 8.580 17.302 1.00 11.45 111 VAL B CA 1
ATOM 3127 C C . VAL B 1 111 ? 1.792 9.496 16.082 1.00 10.43 111 VAL B C 1
ATOM 3128 O O . VAL B 1 111 ? 0.972 9.348 15.174 1.00 9.70 111 VAL B O 1
ATOM 3132 N N . ARG B 1 112 ? 2.763 10.399 16.057 1.00 10.30 112 ARG B N 1
ATOM 3133 C CA . ARG B 1 112 ? 3.021 11.242 14.860 1.00 10.47 112 ARG B CA 1
ATOM 3134 C C . ARG B 1 112 ? 3.849 10.427 13.873 1.00 9.63 112 ARG B C 1
ATOM 3135 O O . ARG B 1 112 ? 4.967 10.002 14.220 1.00 8.77 112 ARG B O 1
ATOM 3143 N N . VAL B 1 113 ? 3.301 10.145 12.698 1.00 9.28 113 VAL B N 1
ATOM 3144 C CA . VAL B 1 113 ? 3.984 9.248 11.736 1.00 9.05 113 VAL B CA 1
ATOM 3145 C C . VAL B 1 113 ? 3.744 9.752 10.323 1.00 9.53 113 VAL B C 1
ATOM 3146 O O . VAL B 1 113 ? 2.615 10.119 10.008 1.00 8.83 113 VAL B O 1
ATOM 3150 N N . GLN B 1 114 ? 4.798 9.767 9.514 1.00 10.38 114 GLN B N 1
ATOM 3151 C CA . GLN B 1 114 ? 4.748 10.131 8.078 1.00 11.63 114 GLN B CA 1
ATOM 3152 C C . GLN B 1 114 ? 5.353 8.992 7.263 1.00 11.09 114 GLN B C 1
ATOM 3153 O O . GLN B 1 114 ? 6.390 8.460 7.709 1.00 10.11 114 GLN B O 1
ATOM 3159 N N . ALA B 1 115 ? 4.748 8.671 6.114 1.00 9.99 115 ALA B N 1
ATOM 3160 C CA . ALA B 1 115 ? 5.270 7.700 5.129 1.00 9.59 115 ALA B CA 1
ATOM 3161 C C . ALA B 1 115 ? 5.710 8.456 3.870 1.00 9.47 115 ALA B C 1
ATOM 3162 O O . ALA B 1 115 ? 4.946 9.345 3.407 1.00 9.43 115 ALA B O 1
ATOM 3164 N N . HIS B 1 116 ? 6.915 8.146 3.376 1.00 8.74 116 HIS B N 1
ATOM 3165 C CA . HIS B 1 116 ? 7.568 8.792 2.211 1.00 8.84 116 HIS B CA 1
ATOM 3166 C C . HIS B 1 116 ? 7.774 7.769 1.098 1.00 9.39 116 HIS B C 1
ATOM 3167 O O . HIS B 1 116 ? 8.398 6.701 1.329 1.00 8.64 116 HIS B O 1
ATOM 3174 N N . ASN B 1 117 ? 7.269 8.100 -0.079 1.00 9.72 117 ASN B N 1
ATOM 3175 C CA . ASN B 1 117 ? 7.548 7.347 -1.317 1.00 10.58 117 ASN B CA 1
ATOM 3176 C C . ASN B 1 117 ? 8.192 8.354 -2.262 1.00 11.37 117 ASN B C 1
ATOM 3177 O O . ASN B 1 117 ? 7.485 8.892 -3.118 1.00 11.85 117 ASN B O 1
ATOM 3182 N N . ILE B 1 118 ? 9.479 8.612 -2.045 1.00 11.64 118 ILE B N 1
ATOM 3183 C CA . ILE B 1 118 ? 10.261 9.705 -2.696 1.00 12.89 118 ILE B CA 1
ATOM 3184 C C . ILE B 1 118 ? 11.536 9.088 -3.253 1.00 13.10 118 ILE B C 1
ATOM 3185 O O . ILE B 1 118 ? 12.319 8.563 -2.447 1.00 12.75 118 ILE B O 1
ATOM 3190 N N . LYS B 1 119 ? 11.723 9.164 -4.572 1.00 14.55 119 LYS B N 1
ATOM 3191 C CA . LYS B 1 119 ? 12.867 8.574 -5.312 1.00 16.35 119 LYS B CA 1
ATOM 3192 C C . LYS B 1 119 ? 14.200 8.929 -4.642 1.00 15.33 119 LYS B C 1
ATOM 3193 O O . LYS B 1 119 ? 15.061 8.030 -4.515 1.00 14.72 119 LYS B O 1
ATOM 3199 N N . SER B 1 120 ? 14.381 10.198 -4.263 1.00 13.31 120 SER B N 1
ATOM 3200 C CA . SER B 1 120 ? 15.675 10.752 -3.800 1.00 12.36 120 SER B CA 1
ATOM 3201 C C . SER B 1 120 ? 15.863 10.521 -2.293 1.00 11.65 120 SER B C 1
ATOM 3202 O O . SER B 1 120 ? 16.879 10.965 -1.768 1.00 11.03 120 SER B O 1
ATOM 3205 N N . LEU B 1 121 ? 14.896 9.928 -1.592 1.00 10.87 121 LEU B N 1
ATOM 3206 C CA . LEU B 1 121 ? 15.090 9.603 -0.156 1.00 11.01 121 LEU B CA 1
ATOM 3207 C C . LEU B 1 121 ? 15.743 8.223 -0.076 1.00 11.46 121 LEU B C 1
ATOM 3208 O O . LEU B 1 121 ? 15.070 7.236 -0.403 1.00 10.96 121 LEU B O 1
ATOM 3213 N N . GLU B 1 122 ? 17.021 8.189 0.303 1.00 12.09 122 GLU B N 1
ATOM 3214 C CA . GLU B 1 122 ? 17.894 6.997 0.142 1.00 12.91 122 GLU B CA 1
ATOM 3215 C C . GLU B 1 122 ? 17.797 6.143 1.403 1.00 10.23 122 GLU B C 1
ATOM 3216 O O . GLU B 1 122 ? 17.556 6.679 2.476 1.00 9.10 122 GLU B O 1
ATOM 3222 N N . LEU B 1 123 ? 18.010 4.848 1.261 1.00 9.10 123 LEU B N 1
ATOM 3223 C CA . LEU B 1 123 ? 18.107 3.924 2.413 1.00 8.22 123 LEU B CA 1
ATOM 3224 C C . LEU B 1 123 ? 19.277 4.345 3.299 1.00 7.76 123 LEU B C 1
ATOM 3225 O O . LEU B 1 123 ? 20.361 4.659 2.778 1.00 7.99 123 LEU B O 1
ATOM 3230 N N A GLU B 1 124 ? 19.089 4.318 4.614 0.50 7.41 124 GLU B N 1
ATOM 3231 N N B GLU B 1 124 ? 19.074 4.304 4.618 0.50 7.78 124 GLU B N 1
ATOM 3232 C CA A GLU B 1 124 ? 20.183 4.589 5.578 0.50 7.13 124 GLU B CA 1
ATOM 3233 C CA B GLU B 1 124 ? 20.142 4.538 5.625 0.50 7.71 124 GLU B CA 1
ATOM 3234 C C A GLU B 1 124 ? 20.928 3.288 5.905 0.50 6.86 124 GLU B C 1
ATOM 3235 C C B GLU B 1 124 ? 20.946 3.264 5.880 0.50 7.16 124 GLU B C 1
ATOM 3236 O O A GLU B 1 124 ? 20.469 2.186 5.537 0.50 6.48 124 GLU B O 1
ATOM 3237 O O B GLU B 1 124 ? 20.526 2.157 5.476 0.50 6.70 124 GLU B O 1
ATOM 3248 N N . TYR B 1 125 ? 22.079 3.445 6.553 1.00 7.04 125 TYR B N 1
ATOM 3249 C CA . TYR B 1 125 ? 23.118 2.407 6.719 1.00 6.59 125 TYR B CA 1
ATOM 3250 C C . TYR B 1 125 ? 22.557 1.226 7.492 1.00 6.00 125 TYR B C 1
ATOM 3251 O O . TYR B 1 125 ? 22.898 0.100 7.130 1.00 6.21 125 TYR B O 1
ATOM 3260 N N . GLY B 1 126 ? 21.729 1.450 8.512 1.00 5.55 126 GLY B N 1
ATOM 3261 C CA . GLY B 1 126 ? 21.188 0.344 9.324 1.00 5.14 126 GLY B CA 1
ATOM 3262 C C . GLY B 1 126 ? 20.275 -0.556 8.499 1.00 4.88 126 GLY B C 1
ATOM 3263 O O . GLY B 1 126 ? 20.093 -1.708 8.865 1.00 4.85 126 GLY B O 1
ATOM 3264 N N . THR B 1 127 ? 19.768 -0.062 7.375 1.00 4.58 127 THR B N 1
ATOM 3265 C CA . THR B 1 127 ? 18.987 -0.868 6.407 1.00 4.42 127 THR B CA 1
ATOM 3266 C C . THR B 1 127 ? 19.923 -1.479 5.344 1.00 4.30 127 THR B C 1
ATOM 3267 O O . THR B 1 127 ? 19.740 -2.653 5.034 1.00 3.81 127 THR B O 1
ATOM 3271 N N . LEU B 1 128 ? 20.908 -0.735 4.818 1.00 4.42 128 LEU B N 1
ATOM 3272 C CA . LEU B 1 128 ? 21.813 -1.214 3.727 1.00 4.43 128 LEU B CA 1
ATOM 3273 C C . LEU B 1 128 ? 22.603 -2.449 4.172 1.00 4.53 128 LEU B C 1
ATOM 3274 O O . LEU B 1 128 ? 22.794 -3.369 3.355 1.00 4.61 128 LEU B O 1
ATOM 3279 N N . VAL B 1 129 ? 23.013 -2.501 5.437 1.00 4.35 129 VAL B N 1
ATOM 3280 C CA . VAL B 1 129 ? 23.924 -3.570 5.899 1.00 4.37 129 VAL B CA 1
ATOM 3281 C C . VAL B 1 129 ? 23.190 -4.909 5.828 1.00 4.45 129 VAL B C 1
ATOM 3282 O O . VAL B 1 129 ? 23.687 -5.817 5.159 1.00 4.33 129 VAL B O 1
ATOM 3286 N N . PRO B 1 130 ? 22.026 -5.102 6.507 1.00 4.62 130 PRO B N 1
ATOM 3287 C CA . PRO B 1 130 ? 21.318 -6.375 6.411 1.00 4.74 130 PRO B CA 1
ATOM 3288 C C . PRO B 1 130 ? 20.923 -6.676 4.957 1.00 5.05 130 PRO B C 1
ATOM 3289 O O . PRO B 1 130 ? 21.058 -7.829 4.559 1.00 5.15 130 PRO B O 1
ATOM 3293 N N . MET B 1 131 ? 20.450 -5.691 4.187 1.00 5.15 131 MET B N 1
ATOM 3294 C CA . MET B 1 131 ? 20.076 -5.992 2.780 1.00 5.59 131 MET B CA 1
ATOM 3295 C C . MET B 1 131 ? 21.314 -6.509 2.011 1.00 5.71 131 MET B C 1
ATOM 3296 O O . MET B 1 131 ? 21.133 -7.449 1.177 1.00 5.69 131 MET B O 1
ATOM 3301 N N . ARG B 1 132 ? 22.525 -6.019 2.316 1.00 5.56 132 ARG B N 1
ATOM 3302 C CA . ARG B 1 132 ? 23.791 -6.453 1.643 1.00 5.83 132 ARG B CA 1
ATOM 3303 C C . ARG B 1 132 ? 24.028 -7.964 1.847 1.00 5.57 132 ARG B C 1
ATOM 3304 O O . ARG B 1 132 ? 24.347 -8.658 0.871 1.00 5.28 132 ARG B O 1
ATOM 3312 N N . TYR B 1 133 ? 23.822 -8.478 3.057 1.00 5.39 133 TYR B N 1
ATOM 3313 C CA . TYR B 1 133 ? 24.088 -9.906 3.408 1.00 5.36 133 TYR B CA 1
ATOM 3314 C C . TYR B 1 133 ? 22.885 -10.823 3.152 1.00 5.47 133 TYR B C 1
ATOM 3315 O O . TYR B 1 133 ? 23.143 -12.070 3.009 1.00 5.42 133 TYR B O 1
ATOM 3324 N N . MET B 1 134 ? 21.649 -10.306 3.123 1.00 5.44 134 MET B N 1
ATOM 3325 C CA . MET B 1 134 ? 20.440 -11.163 3.043 1.00 5.86 134 MET B CA 1
ATOM 3326 C C . MET B 1 134 ? 19.735 -11.086 1.693 1.00 6.71 134 MET B C 1
ATOM 3327 O O . MET B 1 134 ? 19.009 -12.062 1.418 1.00 7.10 134 MET B O 1
ATOM 3332 N N . ASN B 1 135 ? 19.877 -9.985 0.937 1.00 7.24 135 ASN B N 1
ATOM 3333 C CA . ASN B 1 135 ? 18.900 -9.598 -0.112 1.00 8.35 135 ASN B CA 1
ATOM 3334 C C . ASN B 1 135 ? 19.568 -9.194 -1.429 1.00 9.40 135 ASN B C 1
ATOM 3335 O O . ASN B 1 135 ? 18.957 -8.429 -2.157 1.00 9.00 135 ASN B O 1
ATOM 3340 N N . GLN B 1 136 ? 20.754 -9.706 -1.765 1.00 11.70 136 GLN B N 1
ATOM 3341 C CA . GLN B 1 136 ? 21.472 -9.250 -2.991 1.00 13.60 136 GLN B CA 1
ATOM 3342 C C . GLN B 1 136 ? 20.691 -9.677 -4.247 1.00 12.46 136 GLN B C 1
ATOM 3343 O O . GLN B 1 136 ? 20.698 -8.902 -5.212 1.00 12.88 136 GLN B O 1
ATOM 3349 N N . ASP B 1 137 ? 19.981 -10.801 -4.206 1.00 11.41 137 ASP B N 1
ATOM 3350 C CA . ASP B 1 137 ? 19.140 -11.327 -5.318 1.00 10.79 137 ASP B CA 1
ATOM 3351 C C . ASP B 1 137 ? 17.723 -10.695 -5.327 1.00 10.58 137 ASP B C 1
ATOM 3352 O O . ASP B 1 137 ? 16.894 -11.138 -6.115 1.00 9.71 137 ASP B O 1
ATOM 3357 N N . ARG B 1 138 ? 17.425 -9.726 -4.459 1.00 10.51 138 ARG B N 1
ATOM 3358 C CA . ARG B 1 138 ? 16.145 -8.966 -4.441 1.00 10.74 138 ARG B CA 1
ATOM 3359 C C . ARG B 1 138 ? 14.956 -9.907 -4.176 1.00 10.19 138 ARG B C 1
ATOM 3360 O O . ARG B 1 138 ? 13.876 -9.676 -4.698 1.00 9.42 138 ARG B O 1
ATOM 3368 N N A ARG B 1 139 ? 15.166 -10.924 -3.336 0.50 10.02 139 ARG B N 1
ATOM 3369 N N B ARG B 1 139 ? 15.157 -10.925 -3.335 0.50 10.16 139 ARG B N 1
ATOM 3370 C CA A ARG B 1 139 ? 14.114 -11.863 -2.869 0.50 9.80 139 ARG B CA 1
ATOM 3371 C CA B ARG B 1 139 ? 14.090 -11.857 -2.889 0.50 10.02 139 ARG B CA 1
ATOM 3372 C C A ARG B 1 139 ? 13.044 -11.100 -2.076 0.50 9.32 139 ARG B C 1
ATOM 3373 C C B ARG B 1 139 ? 13.033 -11.093 -2.081 0.50 9.44 139 ARG B C 1
ATOM 3374 O O A ARG B 1 139 ? 11.861 -11.467 -2.204 0.50 8.98 139 ARG B O 1
ATOM 3375 O O B ARG B 1 139 ? 11.847 -11.452 -2.200 0.50 9.09 139 ARG B O 1
ATOM 3390 N N . PHE B 1 140 ? 13.444 -10.054 -1.339 1.00 8.76 140 PHE B N 1
ATOM 3391 C CA . PHE B 1 140 ? 12.600 -9.324 -0.362 1.00 7.98 140 PHE B CA 1
ATOM 3392 C C . PHE B 1 140 ? 12.403 -7.852 -0.741 1.00 7.54 140 PHE B C 1
ATOM 3393 O O . PHE B 1 140 ? 13.353 -7.210 -1.139 1.00 6.98 140 PHE B O 1
ATOM 3401 N N . LYS B 1 141 ? 11.179 -7.350 -0.578 1.00 7.54 141 LYS B N 1
ATOM 3402 C CA . LYS B 1 141 ? 10.904 -5.891 -0.595 1.00 7.73 141 LYS B CA 1
ATOM 3403 C C . LYS B 1 141 ? 11.384 -5.385 0.756 1.00 6.84 141 LYS B C 1
ATOM 3404 O O . LYS B 1 141 ? 11.371 -6.178 1.698 1.00 6.22 141 LYS B O 1
ATOM 3410 N N . VAL B 1 142 ? 11.763 -4.120 0.822 1.00 6.47 142 VAL B N 1
ATOM 3411 C CA . VAL B 1 142 ? 12.268 -3.507 2.079 1.00 6.33 142 VAL B CA 1
ATOM 3412 C C . VAL B 1 142 ? 11.530 -2.190 2.289 1.00 5.52 142 VAL B C 1
ATOM 3413 O O . VAL B 1 142 ? 11.339 -1.453 1.326 1.00 5.29 142 VAL B O 1
ATOM 3417 N N . VAL B 1 143 ? 11.208 -1.921 3.553 1.00 5.05 143 VAL B N 1
ATOM 3418 C CA . VAL B 1 143 ? 10.686 -0.637 4.083 1.00 4.78 143 VAL B CA 1
ATOM 3419 C C . VAL B 1 143 ? 11.586 -0.285 5.267 1.00 4.59 143 VAL B C 1
ATOM 3420 O O . VAL B 1 143 ? 11.851 -1.190 6.078 1.00 4.12 143 VAL B O 1
ATOM 3424 N N . SER B 1 144 ? 11.950 0.984 5.405 1.00 4.43 144 SER B N 1
ATOM 3425 C CA . SER B 1 144 ? 12.812 1.472 6.500 1.00 4.54 144 SER B CA 1
ATOM 3426 C C . SER B 1 144 ? 12.044 2.425 7.421 1.00 4.36 144 SER B C 1
ATOM 3427 O O . SER B 1 144 ? 11.208 3.199 6.956 1.00 4.86 144 SER B O 1
ATOM 3430 N N . VAL B 1 145 ? 12.321 2.362 8.708 1.00 4.21 145 VAL B N 1
ATOM 3431 C CA . VAL B 1 145 ? 11.720 3.249 9.737 1.00 4.20 145 VAL B CA 1
ATOM 3432 C C . VAL B 1 145 ? 12.841 3.961 10.488 1.00 4.12 145 VAL B C 1
ATOM 3433 O O . VAL B 1 145 ? 13.845 3.287 10.846 1.00 4.06 145 VAL B O 1
ATOM 3437 N N . SER B 1 146 ? 12.677 5.264 10.710 1.00 4.01 146 SER B N 1
ATOM 3438 C CA . SER B 1 146 ? 13.612 6.129 11.461 1.00 4.08 146 SER B CA 1
ATOM 3439 C C . SER B 1 146 ? 13.580 5.713 12.925 1.00 3.99 146 SER B C 1
ATOM 3440 O O . SER B 1 146 ? 12.476 5.860 13.538 1.00 3.90 146 SER B O 1
ATOM 3443 N N . ALA B 1 147 ? 14.696 5.175 13.432 1.00 3.87 147 ALA B N 1
ATOM 3444 C CA . ALA B 1 147 ? 14.831 4.731 14.837 1.00 4.03 147 ALA B CA 1
ATOM 3445 C C . ALA B 1 147 ? 15.967 5.436 15.595 1.00 4.17 147 ALA B C 1
ATOM 3446 O O . ALA B 1 147 ? 16.124 5.091 16.804 1.00 4.33 147 ALA B O 1
ATOM 3448 N N . PHE B 1 148 ? 16.656 6.406 14.999 1.00 4.51 148 PHE B N 1
ATOM 3449 C CA . PHE B 1 148 ? 17.512 7.395 15.725 1.00 4.71 148 PHE B CA 1
ATOM 3450 C C . PHE B 1 148 ? 16.640 8.625 16.007 1.00 4.68 148 PHE B C 1
ATOM 3451 O O . PHE B 1 148 ? 16.651 9.602 15.252 1.00 4.64 148 PHE B O 1
ATOM 3459 N N . CYS B 1 149 ? 15.933 8.567 17.134 1.00 4.92 149 CYS B N 1
ATOM 3460 C CA . CYS B 1 149 ? 14.834 9.481 17.513 1.00 5.04 149 CYS B CA 1
ATOM 3461 C C . CYS B 1 149 ? 15.329 10.322 18.688 1.00 5.12 149 CYS B C 1
ATOM 3462 O O . CYS B 1 149 ? 15.461 9.763 19.802 1.00 5.17 149 CYS B O 1
ATOM 3465 N N . THR B 1 150 ? 15.593 11.609 18.457 1.00 4.90 150 THR B N 1
ATOM 3466 C CA . THR B 1 150 ? 16.346 12.442 19.428 1.00 4.94 150 THR B CA 1
ATOM 3467 C C . THR B 1 150 ? 15.451 13.003 20.536 1.00 4.92 150 THR B C 1
ATOM 3468 O O . THR B 1 150 ? 15.995 13.404 21.580 1.00 4.98 150 THR B O 1
ATOM 3472 N N . SER B 1 151 ? 14.133 13.048 20.329 1.00 4.92 151 SER B N 1
ATOM 3473 C CA . SER B 1 151 ? 13.187 13.868 21.121 1.00 4.87 151 SER B CA 1
ATOM 3474 C C . SER B 1 151 ? 11.843 13.133 21.280 1.00 5.05 151 SER B C 1
ATOM 3475 O O . SER B 1 151 ? 10.797 13.778 21.299 1.00 4.75 151 SER B O 1
ATOM 3478 N N . HIS B 1 152 ? 11.886 11.808 21.445 1.00 5.26 152 HIS B N 1
ATOM 3479 C CA . HIS B 1 152 ? 10.739 10.897 21.276 1.00 5.44 152 HIS B CA 1
ATOM 3480 C C . HIS B 1 152 ? 10.571 10.025 22.516 1.00 5.52 152 HIS B C 1
ATOM 3481 O O . HIS B 1 152 ? 11.592 9.710 23.188 1.00 5.63 152 HIS B O 1
ATOM 3488 N N . SER B 1 153 ? 9.326 9.637 22.795 1.00 5.33 153 SER B N 1
ATOM 3489 C CA . SER B 1 153 ? 8.981 8.733 23.915 1.00 5.38 153 SER B CA 1
ATOM 3490 C C . SER B 1 153 ? 9.154 7.284 23.453 1.00 5.29 153 SER B C 1
ATOM 3491 O O . SER B 1 153 ? 8.694 6.943 22.348 1.00 5.07 153 SER B O 1
ATOM 3494 N N . LEU B 1 154 ? 9.808 6.463 24.273 1.00 5.26 154 LEU B N 1
ATOM 3495 C CA . LEU B 1 154 ? 9.867 4.995 24.049 1.00 5.28 154 LEU B CA 1
ATOM 3496 C C . LEU B 1 154 ? 8.460 4.372 24.069 1.00 5.40 154 LEU B C 1
ATOM 3497 O O . LEU B 1 154 ? 8.284 3.356 23.381 1.00 5.23 154 LEU B O 1
ATOM 3502 N N . GLN B 1 155 ? 7.500 4.938 24.806 1.00 5.77 155 GLN B N 1
ATOM 3503 C CA . GLN B 1 155 ? 6.077 4.492 24.776 1.00 6.09 155 GLN B CA 1
ATOM 3504 C C . GLN B 1 155 ? 5.469 4.723 23.390 1.00 6.03 155 GLN B C 1
ATOM 3505 O O . GLN B 1 155 ? 4.585 3.918 22.986 1.00 6.11 155 GLN B O 1
ATOM 3511 N N . ASP B 1 156 ? 5.875 5.774 22.685 1.00 5.86 156 ASP B N 1
ATOM 3512 C CA . ASP B 1 156 ? 5.431 5.997 21.286 1.00 5.97 156 ASP B CA 1
ATOM 3513 C C . ASP B 1 156 ? 6.103 4.994 20.332 1.00 5.83 156 ASP B C 1
ATOM 3514 O O . ASP B 1 156 ? 5.431 4.528 19.400 1.00 5.48 156 ASP B O 1
ATOM 3519 N N . SER B 1 157 ? 7.376 4.652 20.539 1.00 5.63 157 SER B N 1
ATOM 3520 C CA . SER B 1 157 ? 8.044 3.590 19.746 1.00 5.76 157 SER B CA 1
ATOM 3521 C C . SER B 1 157 ? 7.315 2.266 20.009 1.00 5.66 157 SER B C 1
ATOM 3522 O O . SER B 1 157 ? 7.147 1.476 19.060 1.00 5.73 157 SER B O 1
ATOM 3525 N N . ARG B 1 158 ? 6.902 2.018 21.251 1.00 5.90 158 ARG B N 1
ATOM 3526 C CA . ARG B 1 158 ? 6.055 0.847 21.589 1.00 6.33 158 ARG B CA 1
ATOM 3527 C C . ARG B 1 158 ? 4.779 0.894 20.733 1.00 6.39 158 ARG B C 1
ATOM 3528 O O . ARG B 1 158 ? 4.439 -0.138 20.112 1.00 6.52 158 ARG B O 1
ATOM 3536 N N . LYS B 1 159 ? 4.127 2.053 20.655 1.00 6.57 159 LYS B N 1
ATOM 3537 C CA . LYS B 1 159 ? 2.840 2.214 19.930 1.00 6.81 159 LYS B CA 1
ATOM 3538 C C . LYS B 1 159 ? 3.074 2.063 18.432 1.00 6.31 159 LYS B C 1
ATOM 3539 O O . LYS B 1 159 ? 2.203 1.479 17.758 1.00 6.38 159 LYS B O 1
ATOM 3545 N N . PHE B 1 160 ? 4.210 2.548 17.928 1.00 5.64 160 PHE B N 1
ATOM 3546 C CA . PHE B 1 160 ? 4.622 2.326 16.519 1.00 5.18 160 PHE B CA 1
ATOM 3547 C C . PHE B 1 160 ? 4.624 0.821 16.231 1.00 5.25 160 PHE B C 1
ATOM 3548 O O . PHE B 1 160 ? 4.025 0.394 15.207 1.00 5.33 160 PHE B O 1
ATOM 3556 N N . GLY B 1 161 ? 5.255 0.016 17.077 1.00 5.22 161 GLY B N 1
ATOM 3557 C CA . GLY B 1 161 ? 5.279 -1.442 16.873 1.00 5.52 161 GLY B CA 1
ATOM 3558 C C . GLY B 1 161 ? 3.881 -2.041 16.936 1.00 5.74 161 GLY B C 1
ATOM 3559 O O . GLY B 1 161 ? 3.560 -2.930 16.112 1.00 6.00 161 GLY B O 1
ATOM 3560 N N . GLU B 1 162 ? 3.078 -1.594 17.895 1.00 6.05 162 GLU B N 1
ATOM 3561 C CA . GLU B 1 162 ? 1.667 -2.045 18.089 1.00 6.50 162 GLU B CA 1
ATOM 3562 C C . GLU B 1 162 ? 0.869 -1.747 16.811 1.00 6.30 162 GLU B C 1
ATOM 3563 O O . GLU B 1 162 ? 0.219 -2.661 16.285 1.00 6.11 162 GLU B O 1
ATOM 3569 N N . GLY B 1 163 ? 0.968 -0.534 16.288 1.00 6.10 163 GLY B N 1
ATOM 3570 C CA . GLY B 1 163 ? 0.275 -0.142 15.048 1.00 6.33 163 GLY B CA 1
ATOM 3571 C C . GLY B 1 163 ? 0.737 -0.961 13.852 1.00 6.38 163 GLY B C 1
ATOM 3572 O O . GLY B 1 163 ? -0.120 -1.353 13.038 1.00 6.01 163 GLY B O 1
ATOM 3573 N N . LEU B 1 164 ? 2.050 -1.199 13.742 1.00 6.53 164 LEU B N 1
ATOM 3574 C CA . LEU B 1 164 ? 2.676 -2.018 12.674 1.00 6.82 164 LEU B CA 1
ATOM 3575 C C . LEU B 1 164 ? 1.990 -3.400 12.620 1.00 7.33 164 LEU B C 1
ATOM 3576 O O . LEU B 1 164 ? 1.746 -3.878 11.507 1.00 6.65 164 LEU B O 1
ATOM 3581 N N . ILE B 1 165 ? 1.718 -4.038 13.757 1.00 8.20 165 ILE B N 1
ATOM 3582 C CA . ILE B 1 165 ? 1.017 -5.358 13.755 1.00 9.79 165 ILE B CA 1
ATOM 3583 C C . ILE B 1 165 ? -0.322 -5.192 13.017 1.00 10.70 165 ILE B C 1
ATOM 3584 O O . ILE B 1 165 ? -0.647 -6.061 12.179 1.00 11.12 165 ILE B O 1
ATOM 3589 N N . LYS B 1 166 ? -1.040 -4.095 13.258 1.00 11.90 166 LYS B N 1
ATOM 3590 C CA . LYS B 1 166 ? -2.379 -3.835 12.649 1.00 12.73 166 LYS B CA 1
ATOM 3591 C C . LYS B 1 166 ? -2.219 -3.678 11.143 1.00 12.10 166 LYS B C 1
ATOM 3592 O O . LYS B 1 166 ? -3.065 -4.224 10.427 1.00 11.86 166 LYS B O 1
ATOM 3598 N N . ALA B 1 167 ? -1.169 -2.969 10.696 1.00 11.28 167 ALA B N 1
ATOM 3599 C CA . ALA B 1 167 ? -0.878 -2.718 9.269 1.00 10.63 167 ALA B CA 1
ATOM 3600 C C . ALA B 1 167 ? -0.607 -4.056 8.582 1.00 10.96 167 ALA B C 1
ATOM 3601 O O . ALA B 1 167 ? -1.118 -4.282 7.478 1.00 11.06 167 ALA B O 1
ATOM 3603 N N . ILE B 1 168 ? 0.185 -4.904 9.222 1.00 11.14 168 ILE B N 1
ATOM 3604 C CA . ILE B 1 168 ? 0.557 -6.244 8.694 1.00 11.85 168 ILE B CA 1
ATOM 3605 C C . ILE B 1 168 ? -0.717 -7.085 8.556 1.00 12.39 168 ILE B C 1
ATOM 3606 O O . ILE B 1 168 ? -0.816 -7.800 7.533 1.00 11.56 168 ILE B O 1
ATOM 3611 N N . GLU B 1 169 ? -1.631 -7.022 9.543 1.00 13.46 169 GLU B N 1
ATOM 3612 C CA . GLU B 1 169 ? -2.913 -7.791 9.537 1.00 15.22 169 GLU B CA 1
ATOM 3613 C C . GLU B 1 169 ? -3.709 -7.429 8.272 1.00 14.56 169 GLU B C 1
ATOM 3614 O O . GLU B 1 169 ? -4.337 -8.356 7.693 1.00 13.60 169 GLU B O 1
ATOM 3620 N N . ARG B 1 170 ? -3.633 -6.169 7.814 1.00 13.33 170 ARG B N 1
ATOM 3621 C CA . ARG B 1 170 ? -4.377 -5.660 6.627 1.00 13.40 170 ARG B CA 1
ATOM 3622 C C . ARG B 1 170 ? -3.610 -5.956 5.333 1.00 12.33 170 ARG B C 1
ATOM 3623 O O . ARG B 1 170 ? -4.230 -5.875 4.256 1.00 12.53 170 ARG B O 1
ATOM 3631 N N . TYR B 1 171 ? -2.322 -6.285 5.425 1.00 11.25 171 TYR B N 1
ATOM 3632 C CA . TYR B 1 171 ? -1.424 -6.442 4.255 1.00 10.75 171 TYR B CA 1
ATOM 3633 C C . TYR B 1 171 ? -1.539 -7.866 3.718 1.00 10.58 171 TYR B C 1
ATOM 3634 O O . TYR B 1 171 ? -1.607 -8.817 4.523 1.00 11.65 171 TYR B O 1
ATOM 3643 N N . ASP B 1 172 ? -1.543 -8.024 2.400 1.00 10.20 172 ASP B N 1
ATOM 3644 C CA . ASP B 1 172 ? -1.650 -9.374 1.794 1.00 9.89 172 ASP B CA 1
ATOM 3645 C C . ASP B 1 172 ? -0.242 -9.963 1.631 1.00 9.53 172 ASP B C 1
ATOM 3646 O O . ASP B 1 172 ? 0.288 -9.978 0.511 1.00 9.75 172 ASP B O 1
ATOM 3651 N N . GLY B 1 173 ? 0.342 -10.451 2.723 1.00 9.20 173 GLY B N 1
ATOM 3652 C CA . GLY B 1 173 ? 1.637 -11.155 2.661 1.00 9.11 173 GLY B CA 1
ATOM 3653 C C . GLY B 1 173 ? 2.266 -11.337 4.027 1.00 8.78 173 GLY B C 1
ATOM 3654 O O . GLY B 1 173 ? 1.646 -10.929 5.030 1.00 9.34 173 GLY B O 1
ATOM 3655 N N . ASN B 1 174 ? 3.450 -11.951 4.048 1.00 8.11 174 ASN B N 1
ATOM 3656 C CA . ASN B 1 174 ? 4.194 -12.328 5.272 1.00 7.58 174 ASN B CA 1
ATOM 3657 C C . ASN B 1 174 ? 5.274 -11.259 5.470 1.00 6.84 174 ASN B C 1
ATOM 3658 O O . ASN B 1 174 ? 5.931 -10.868 4.478 1.00 6.46 174 ASN B O 1
ATOM 3663 N N . VAL B 1 175 ? 5.459 -10.796 6.700 1.00 6.16 175 VAL B N 1
ATOM 3664 C CA . VAL B 1 175 ? 6.411 -9.680 6.979 1.00 5.72 175 VAL B CA 1
ATOM 3665 C C . VAL B 1 175 ? 7.386 -10.116 8.071 1.00 5.16 175 VAL B C 1
ATOM 3666 O O . VAL B 1 175 ? 6.976 -10.880 8.925 1.00 5.09 175 VAL B O 1
ATOM 3670 N N . ALA B 1 176 ? 8.657 -9.721 7.946 1.00 4.74 176 ALA B N 1
ATOM 3671 C CA . ALA B 1 176 ? 9.690 -9.877 8.988 1.00 4.44 176 ALA B CA 1
ATOM 3672 C C . ALA B 1 176 ? 10.044 -8.477 9.473 1.00 4.22 176 ALA B C 1
ATOM 3673 O O . ALA B 1 176 ? 9.970 -7.551 8.672 1.00 3.97 176 ALA B O 1
ATOM 3675 N N . ILE B 1 177 ? 10.397 -8.337 10.754 1.00 4.08 177 ILE B N 1
ATOM 3676 C CA . ILE B 1 177 ? 10.837 -7.012 11.295 1.00 3.91 177 ILE B CA 1
ATOM 3677 C C . ILE B 1 177 ? 12.215 -7.155 11.944 1.00 3.57 177 ILE B C 1
ATOM 3678 O O . ILE B 1 177 ? 12.453 -8.133 12.709 1.00 3.41 177 ILE B O 1
ATOM 3683 N N . PHE B 1 178 ? 13.081 -6.164 11.720 1.00 3.24 178 PHE B N 1
ATOM 3684 C CA . PHE B 1 178 ? 14.468 -6.161 12.259 1.00 2.95 178 PHE B CA 1
ATOM 3685 C C . PHE B 1 178 ? 14.677 -4.862 13.014 1.00 2.64 178 PHE B C 1
ATOM 3686 O O . PHE B 1 178 ? 14.547 -3.808 12.375 1.00 2.66 178 PHE B O 1
ATOM 3694 N N . ALA B 1 179 ? 15.016 -4.941 14.295 1.00 2.38 179 ALA B N 1
ATOM 3695 C CA . ALA B 1 179 ? 15.643 -3.811 15.022 1.00 2.25 179 ALA B CA 1
ATOM 3696 C C . ALA B 1 179 ? 17.134 -3.811 14.692 1.00 2.13 179 ALA B C 1
ATOM 3697 O O . ALA B 1 179 ? 17.861 -4.720 15.197 1.00 2.12 179 ALA B O 1
ATOM 3699 N N . SER B 1 180 ? 17.578 -2.878 13.855 1.00 2.01 180 SER B N 1
ATOM 3700 C CA . SER B 1 180 ? 18.998 -2.766 13.405 1.00 1.92 180 SER B CA 1
ATOM 3701 C C . SER B 1 180 ? 19.685 -1.708 14.263 1.00 1.88 180 SER B C 1
ATOM 3702 O O . SER B 1 180 ? 19.399 -0.491 14.087 1.00 1.88 180 SER B O 1
ATOM 3705 N N . GLY B 1 181 ? 20.514 -2.164 15.199 1.00 1.87 181 GLY B N 1
ATOM 3706 C CA . GLY B 1 181 ? 21.100 -1.311 16.248 1.00 1.85 181 GLY B CA 1
ATOM 3707 C C . GLY B 1 181 ? 21.913 -2.099 17.238 1.00 1.84 181 GLY B C 1
ATOM 3708 O O . GLY B 1 181 ? 22.476 -3.154 16.857 1.00 1.80 181 GLY B O 1
ATOM 3709 N N . SER B 1 182 ? 21.996 -1.599 18.471 1.00 1.83 182 SER B N 1
ATOM 3710 C CA . SER B 1 182 ? 23.058 -2.000 19.413 1.00 1.86 182 SER B CA 1
ATOM 3711 C C . SER B 1 182 ? 22.424 -2.451 20.722 1.00 1.88 182 SER B C 1
ATOM 3712 O O . SER B 1 182 ? 21.216 -2.186 20.959 1.00 1.82 182 SER B O 1
ATOM 3715 N N . LEU B 1 183 ? 23.251 -3.031 21.576 1.00 1.93 183 LEU B N 1
ATOM 3716 C CA . LEU B 1 183 ? 23.015 -3.007 23.035 1.00 1.96 183 LEU B CA 1
ATOM 3717 C C . LEU B 1 183 ? 23.501 -1.658 23.538 1.00 2.03 183 LEU B C 1
ATOM 3718 O O . LEU B 1 183 ? 23.007 -0.636 22.990 1.00 2.06 183 LEU B O 1
ATOM 3723 N N . SER B 1 184 ? 24.476 -1.610 24.470 1.00 2.08 184 SER B N 1
ATOM 3724 C CA . SER B 1 184 ? 25.174 -0.344 24.858 1.00 2.17 184 SER B CA 1
ATOM 3725 C C . SER B 1 184 ? 25.858 0.242 23.625 1.00 2.28 184 SER B C 1
ATOM 3726 O O . SER B 1 184 ? 26.258 -0.532 22.750 1.00 2.23 184 SER B O 1
ATOM 3729 N N . HIS B 1 185 ? 25.967 1.564 23.525 1.00 2.49 185 HIS B N 1
ATOM 3730 C CA . HIS B 1 185 ? 26.645 2.204 22.373 1.00 2.71 185 HIS B CA 1
ATOM 3731 C C . HIS B 1 185 ? 27.432 3.421 22.851 1.00 2.93 185 HIS B C 1
ATOM 3732 O O . HIS B 1 185 ? 27.296 4.500 22.228 1.00 2.95 185 HIS B O 1
ATOM 3739 N N . ARG B 1 186 ? 28.243 3.221 23.896 1.00 3.21 186 ARG B N 1
ATOM 3740 C CA . ARG B 1 186 ? 29.274 4.193 24.337 1.00 3.39 186 ARG B CA 1
ATOM 3741 C C . ARG B 1 186 ? 30.504 3.935 23.456 1.00 3.62 186 ARG B C 1
ATOM 3742 O O . ARG B 1 186 ? 31.326 3.075 23.786 1.00 3.60 186 ARG B O 1
ATOM 3750 N N . PHE B 1 187 ? 30.542 4.582 22.290 1.00 3.76 187 PHE B N 1
ATOM 3751 C CA . PHE B 1 187 ? 31.610 4.383 21.279 1.00 4.02 187 PHE B CA 1
ATOM 3752 C C . PHE B 1 187 ? 32.978 4.706 21.915 1.00 4.31 187 PHE B C 1
ATOM 3753 O O . PHE B 1 187 ? 33.046 5.629 22.720 1.00 4.42 187 PHE B O 1
ATOM 3761 N N . ILE B 1 188 ? 34.028 3.940 21.593 1.00 4.88 188 ILE B N 1
ATOM 3762 C CA . ILE B 1 188 ? 35.395 4.095 22.171 1.00 5.33 188 ILE B CA 1
ATOM 3763 C C . ILE B 1 188 ? 35.857 5.550 21.973 1.00 5.61 188 ILE B C 1
ATOM 3764 O O . ILE B 1 188 ? 35.600 6.126 20.917 1.00 5.42 188 ILE B O 1
ATOM 3769 N N . TRP B 1 189 ? 36.462 6.146 22.995 1.00 6.18 189 TRP B N 1
ATOM 3770 C CA . TRP B 1 189 ? 36.986 7.535 22.968 1.00 6.82 189 TRP B CA 1
ATOM 3771 C C . TRP B 1 189 ? 38.045 7.659 21.871 1.00 7.31 189 TRP B C 1
ATOM 3772 O O . TRP B 1 189 ? 38.816 6.722 21.667 1.00 6.74 189 TRP B O 1
ATOM 3783 N N . ASP B 1 190 ? 38.055 8.799 21.192 1.00 8.02 190 ASP B N 1
ATOM 3784 C CA . ASP B 1 190 ? 38.969 9.099 20.064 1.00 9.65 190 ASP B CA 1
ATOM 3785 C C . ASP B 1 190 ? 40.437 8.915 20.498 1.00 11.42 190 ASP B C 1
ATOM 3786 O O . ASP B 1 190 ? 41.229 8.448 19.673 1.00 12.48 190 ASP B O 1
ATOM 3791 N N . TRP B 1 191 ? 40.782 9.218 21.753 1.00 13.40 191 TRP B N 1
ATOM 3792 C CA . TRP B 1 191 ? 42.180 9.116 22.269 1.00 16.82 191 TRP B CA 1
ATOM 3793 C C . TRP B 1 191 ? 42.561 7.663 22.611 1.00 19.93 191 TRP B C 1
ATOM 3794 O O . TRP B 1 191 ? 43.702 7.451 23.031 1.00 21.62 191 TRP B O 1
ATOM 3805 N N . GLU B 1 192 ? 41.665 6.686 22.435 1.00 22.65 192 GLU B N 1
ATOM 3806 C CA . GLU B 1 192 ? 41.912 5.268 22.826 1.00 23.14 192 GLU B CA 1
ATOM 3807 C C . GLU B 1 192 ? 41.904 4.390 21.574 1.00 24.43 192 GLU B C 1
ATOM 3808 O O . GLU B 1 192 ? 41.618 3.188 21.693 1.00 23.55 192 GLU B O 1
ATOM 3814 N N . ALA B 1 193 ? 42.244 4.971 20.425 1.00 26.80 193 ALA B N 1
ATOM 3815 C CA . ALA B 1 193 ? 42.269 4.304 19.103 1.00 29.00 193 ALA B CA 1
ATOM 3816 C C . ALA B 1 193 ? 43.168 3.063 19.152 1.00 31.41 193 ALA B C 1
ATOM 3817 O O . ALA B 1 193 ? 42.868 2.079 18.433 1.00 31.71 193 ALA B O 1
ATOM 3819 N N . GLN B 1 194 ? 44.215 3.116 19.976 1.00 35.45 194 GLN B N 1
ATOM 3820 C CA . GLN B 1 194 ? 45.292 2.094 20.073 1.00 39.57 194 GLN B CA 1
ATOM 3821 C C . GLN B 1 194 ? 44.710 0.739 20.487 1.00 37.45 194 GLN B C 1
ATOM 3822 O O . GLN B 1 194 ? 45.226 -0.288 20.002 1.00 35.77 194 GLN B O 1
ATOM 3828 N N . ARG B 1 195 ? 43.654 0.732 21.307 1.00 34.97 195 ARG B N 1
ATOM 3829 C CA . ARG B 1 195 ? 43.053 -0.509 21.873 1.00 31.90 195 ARG B CA 1
ATOM 3830 C C . ARG B 1 195 ? 42.286 -1.286 20.785 1.00 28.49 195 ARG B C 1
ATOM 3831 O O . ARG B 1 195 ? 41.973 -2.469 21.014 1.00 27.46 195 ARG B O 1
ATOM 3839 N N . GLY B 1 196 ? 42.020 -0.672 19.629 1.00 24.54 196 GLY B N 1
ATOM 3840 C CA . GLY B 1 196 ? 41.423 -1.357 18.463 1.00 22.03 196 GLY B CA 1
ATOM 3841 C C . GLY B 1 196 ? 39.919 -1.570 18.616 1.00 20.07 196 GLY B C 1
ATOM 3842 O O . GLY B 1 196 ? 39.275 -0.866 19.420 1.00 18.75 196 GLY B O 1
ATOM 3843 N N . MET B 1 197 ? 39.398 -2.575 17.919 1.00 17.05 197 MET B N 1
ATOM 3844 C CA . MET B 1 197 ? 37.982 -2.658 17.503 1.00 16.87 197 MET B CA 1
ATOM 3845 C C . MET B 1 197 ? 37.201 -3.680 18.345 1.00 13.43 197 MET B C 1
ATOM 3846 O O . MET B 1 197 ? 35.977 -3.757 18.146 1.00 13.05 197 MET B O 1
ATOM 3851 N N . ASP B 1 198 ? 37.858 -4.419 19.249 1.00 10.71 198 ASP B N 1
ATOM 3852 C CA . ASP B 1 198 ? 37.256 -5.601 19.912 1.00 9.16 198 ASP B CA 1
ATOM 3853 C C . ASP B 1 198 ? 37.198 -5.421 21.431 1.00 8.16 198 ASP B C 1
ATOM 3854 O O . ASP B 1 198 ? 37.292 -6.423 22.124 1.00 7.55 198 ASP B O 1
ATOM 3859 N N . THR B 1 199 ? 36.976 -4.201 21.916 1.00 7.26 199 THR B N 1
ATOM 3860 C CA . THR B 1 199 ? 36.882 -3.909 23.363 1.00 7.23 199 THR B CA 1
ATOM 3861 C C . THR B 1 199 ? 35.656 -3.048 23.643 1.00 6.55 199 THR B C 1
ATOM 3862 O O . THR B 1 199 ? 35.246 -2.294 22.741 1.00 6.85 199 THR B O 1
ATOM 3866 N N . TYR B 1 200 ? 35.147 -3.118 24.874 1.00 5.84 200 TYR B N 1
ATOM 3867 C CA . TYR B 1 200 ? 34.187 -2.146 25.454 1.00 5.18 200 TYR B CA 1
ATOM 3868 C C . TYR B 1 200 ? 34.954 -0.928 25.980 1.00 4.88 200 TYR B C 1
ATOM 3869 O O . TYR B 1 200 ? 36.095 -1.041 26.507 1.00 4.40 200 TYR B O 1
ATOM 3878 N N . THR B 1 201 ? 34.349 0.246 25.848 1.00 4.55 201 THR B N 1
ATOM 3879 C CA . THR B 1 201 ? 34.895 1.497 26.423 1.00 4.43 201 THR B CA 1
ATOM 3880 C C . THR B 1 201 ? 34.891 1.401 27.941 1.00 4.40 201 THR B C 1
ATOM 3881 O O . THR B 1 201 ? 35.856 1.909 28.581 1.00 4.42 201 THR B O 1
ATOM 3885 N N . ARG B 1 202 ? 33.794 0.888 28.499 1.00 4.19 202 ARG B N 1
ATOM 3886 C CA . ARG B 1 202 ? 33.567 0.857 29.970 1.00 4.09 202 ARG B CA 1
ATOM 3887 C C . ARG B 1 202 ? 33.182 -0.546 30.399 1.00 4.06 202 ARG B C 1
ATOM 3888 O O . ARG B 1 202 ? 32.303 -1.105 29.761 1.00 3.83 202 ARG B O 1
ATOM 3896 N N . GLU B 1 203 ? 33.843 -1.079 31.432 1.00 4.08 203 GLU B N 1
ATOM 3897 C CA . GLU B 1 203 ? 33.435 -2.388 31.999 1.00 4.04 203 GLU B CA 1
ATOM 3898 C C . GLU B 1 203 ? 31.938 -2.320 32.347 1.00 3.77 203 GLU B C 1
ATOM 3899 O O . GLU B 1 203 ? 31.298 -3.358 32.326 1.00 3.59 203 GLU B O 1
ATOM 3905 N N . TRP B 1 204 ? 31.465 -1.168 32.823 1.00 3.59 204 TRP B N 1
ATOM 3906 C CA . TRP B 1 204 ? 30.052 -0.931 33.209 1.00 3.50 204 TRP B CA 1
ATOM 3907 C C . TRP B 1 204 ? 29.142 -1.385 32.053 1.00 3.41 204 TRP B C 1
ATOM 3908 O O . TRP B 1 204 ? 28.161 -2.130 32.262 1.00 3.33 204 TRP B O 1
ATOM 3919 N N . ASP B 1 205 ? 29.449 -0.956 30.838 1.00 3.53 205 ASP B N 1
ATOM 3920 C CA . ASP B 1 205 ? 28.585 -1.283 29.675 1.00 3.58 205 ASP B CA 1
ATOM 3921 C C . ASP B 1 205 ? 28.628 -2.787 29.440 1.00 3.61 205 ASP B C 1
ATOM 3922 O O . ASP B 1 205 ? 27.531 -3.394 29.202 1.00 3.51 205 ASP B O 1
ATOM 3927 N N . ARG B 1 206 ? 29.833 -3.359 29.501 1.00 3.73 206 ARG B N 1
ATOM 3928 C CA . ARG B 1 206 ? 30.062 -4.819 29.292 1.00 3.79 206 ARG B CA 1
ATOM 3929 C C . ARG B 1 206 ? 29.135 -5.598 30.246 1.00 3.71 206 ARG B C 1
ATOM 3930 O O . ARG B 1 206 ? 28.401 -6.539 29.787 1.00 3.83 206 ARG B O 1
ATOM 3938 N N . GLN B 1 207 ? 29.143 -5.242 31.524 1.00 3.47 207 GLN B N 1
ATOM 3939 C CA . GLN B 1 207 ? 28.416 -6.000 32.579 1.00 3.43 207 GLN B CA 1
ATOM 3940 C C . GLN B 1 207 ? 26.895 -5.796 32.478 1.00 3.34 207 GLN B C 1
ATOM 3941 O O . GLN B 1 207 ? 26.143 -6.796 32.593 1.00 3.29 207 GLN B O 1
ATOM 3947 N N . VAL B 1 208 ? 26.421 -4.570 32.270 1.00 3.21 208 VAL B N 1
ATOM 3948 C CA . VAL B 1 208 ? 24.966 -4.336 32.051 1.00 3.22 208 VAL B CA 1
ATOM 3949 C C . VAL B 1 208 ? 24.505 -5.157 30.833 1.00 3.25 208 VAL B C 1
ATOM 3950 O O . VAL B 1 208 ? 23.519 -5.872 30.978 1.00 3.01 208 VAL B O 1
ATOM 3954 N N . ASP B 1 209 ? 25.251 -5.106 29.710 1.00 3.35 209 ASP B N 1
ATOM 3955 C CA . ASP B 1 209 ? 24.925 -5.838 28.462 1.00 3.51 209 ASP B CA 1
ATOM 3956 C C . ASP B 1 209 ? 24.844 -7.343 28.746 1.00 3.83 209 ASP B C 1
ATOM 3957 O O . ASP B 1 209 ? 23.930 -7.961 28.209 1.00 3.98 209 ASP B O 1
ATOM 3962 N N . LYS B 1 210 ? 25.736 -7.903 29.568 1.00 4.23 210 LYS B N 1
ATOM 3963 C CA . LYS B 1 210 ? 25.710 -9.351 29.938 1.00 4.64 210 LYS B CA 1
ATOM 3964 C C . LYS B 1 210 ? 24.424 -9.622 30.732 1.00 4.52 210 LYS B C 1
ATOM 3965 O O . LYS B 1 210 ? 23.786 -10.670 30.523 1.00 4.46 210 LYS B O 1
ATOM 3971 N N . HIS B 1 211 ? 24.040 -8.734 31.644 1.00 4.40 211 HIS B N 1
ATOM 3972 C CA . HIS B 1 211 ? 22.783 -8.919 32.420 1.00 4.38 211 HIS B CA 1
ATOM 3973 C C . HIS B 1 211 ? 21.574 -8.850 31.478 1.00 4.42 211 HIS B C 1
ATOM 3974 O O . HIS B 1 211 ? 20.750 -9.763 31.487 1.00 4.44 211 HIS B O 1
ATOM 3981 N N . VAL B 1 212 ? 21.532 -7.864 30.599 1.00 4.52 212 VAL B N 1
ATOM 3982 C CA . VAL B 1 212 ? 20.418 -7.689 29.631 1.00 4.64 212 VAL B CA 1
ATOM 3983 C C . VAL B 1 212 ? 20.270 -8.952 28.765 1.00 4.91 212 VAL B C 1
ATOM 3984 O O . VAL B 1 212 ? 19.127 -9.435 28.650 1.00 4.95 212 VAL B O 1
ATOM 3988 N N . VAL B 1 213 ? 21.361 -9.490 28.204 1.00 5.36 213 VAL B N 1
ATOM 3989 C CA . VAL B 1 213 ? 21.293 -10.719 27.358 1.00 5.74 213 VAL B CA 1
ATOM 3990 C C . VAL B 1 213 ? 20.750 -11.887 28.196 1.00 6.19 213 VAL B C 1
ATOM 3991 O O . VAL B 1 213 ? 19.940 -12.679 27.667 1.00 6.03 213 VAL B O 1
ATOM 3995 N N . LYS B 1 214 ? 21.147 -11.992 29.464 1.00 6.86 214 LYS B N 1
ATOM 3996 C CA . LYS B 1 214 ? 20.600 -13.033 30.368 1.00 7.73 214 LYS B CA 1
ATOM 3997 C C . LYS B 1 214 ? 19.080 -12.842 30.494 1.00 6.83 214 LYS B C 1
ATOM 3998 O O . LYS B 1 214 ? 18.342 -13.848 30.433 1.00 6.66 214 LYS B O 1
ATOM 4004 N N . MET B 1 215 ? 18.623 -11.605 30.695 1.00 6.10 215 MET B N 1
ATOM 4005 C CA . MET B 1 215 ? 17.178 -11.296 30.835 1.00 5.95 215 MET B CA 1
ATOM 4006 C C . MET B 1 215 ? 16.455 -11.748 29.558 1.00 5.88 215 MET B C 1
ATOM 4007 O O . MET B 1 215 ? 15.422 -12.451 29.664 1.00 6.28 215 MET B O 1
ATOM 4012 N N . TRP B 1 216 ? 16.998 -11.420 28.390 1.00 5.61 216 TRP B N 1
ATOM 4013 C CA . TRP B 1 216 ? 16.377 -11.779 27.086 1.00 5.67 216 TRP B CA 1
ATOM 4014 C C . TRP B 1 216 ? 16.253 -13.299 26.977 1.00 6.24 216 TRP B C 1
ATOM 4015 O O . TRP B 1 216 ? 15.157 -13.769 26.568 1.00 5.88 216 TRP B O 1
ATOM 4026 N N . GLU B 1 217 ? 17.340 -14.016 27.307 1.00 7.26 217 GLU B N 1
ATOM 4027 C CA . GLU B 1 217 ? 17.412 -15.501 27.215 1.00 8.41 217 GLU B CA 1
ATOM 4028 C C . GLU B 1 217 ? 16.381 -16.112 28.175 1.00 8.41 217 GLU B C 1
ATOM 4029 O O . GLU B 1 217 ? 15.959 -17.216 27.924 1.00 7.82 217 GLU B O 1
ATOM 4035 N N . ASN B 1 218 ? 16.059 -15.439 29.279 1.00 8.45 218 ASN B N 1
ATOM 4036 C CA . ASN B 1 218 ? 15.132 -15.968 30.307 1.00 9.13 218 ASN B CA 1
ATOM 4037 C C . ASN B 1 218 ? 13.728 -15.370 30.170 1.00 8.25 218 ASN B C 1
ATOM 4038 O O . ASN B 1 218 ? 12.920 -15.644 31.056 1.00 8.00 218 ASN B O 1
ATOM 4043 N N . ALA B 1 219 ? 13.437 -14.609 29.113 1.00 7.46 219 ALA B N 1
ATOM 4044 C CA . ALA B 1 219 ? 12.078 -14.068 28.851 1.00 7.20 219 ALA B CA 1
ATOM 4045 C C . ALA B 1 219 ? 11.620 -13.147 29.996 1.00 6.83 219 ALA B C 1
ATOM 4046 O O . ALA B 1 219 ? 10.403 -13.106 30.332 1.00 6.68 219 ALA B O 1
ATOM 4048 N N . GLU B 1 220 ? 12.541 -12.421 30.605 1.00 6.70 220 GLU B N 1
ATOM 4049 C CA . GLU B 1 220 ? 12.188 -11.429 31.659 1.00 6.84 220 GLU B CA 1
ATOM 4050 C C . GLU B 1 220 ? 11.778 -10.119 30.973 1.00 6.25 220 GLU B C 1
ATOM 4051 O O . GLU B 1 220 ? 12.376 -9.037 31.266 1.00 5.70 220 GLU B O 1
ATOM 4057 N N . TRP B 1 221 ? 10.737 -10.167 30.145 1.00 5.99 221 TRP B N 1
ATOM 4058 C CA . TRP B 1 221 ? 10.391 -9.016 29.281 1.00 5.79 221 TRP B CA 1
ATOM 4059 C C . TRP B 1 221 ? 9.682 -7.912 30.065 1.00 5.79 221 TRP B C 1
ATOM 4060 O O . TRP B 1 221 ? 9.921 -6.757 29.739 1.00 5.51 221 TRP B O 1
ATOM 4071 N N . ALA B 1 222 ? 8.892 -8.231 31.091 1.00 5.78 222 ALA B N 1
ATOM 4072 C CA . ALA B 1 222 ? 8.200 -7.191 31.887 1.00 5.85 222 ALA B CA 1
ATOM 4073 C C . ALA B 1 222 ? 9.268 -6.334 32.576 1.00 5.86 222 ALA B C 1
ATOM 4074 O O . ALA B 1 222 ? 9.194 -5.085 32.555 1.00 5.92 222 ALA B O 1
ATOM 4076 N N . GLU B 1 223 ? 10.261 -6.985 33.155 1.00 5.92 223 GLU B N 1
ATOM 4077 C CA . GLU B 1 223 ? 11.384 -6.304 33.848 1.00 5.71 223 GLU B CA 1
ATOM 4078 C C . GLU B 1 223 ? 12.212 -5.529 32.818 1.00 5.15 223 GLU B C 1
ATOM 4079 O O . GLU B 1 223 ? 12.549 -4.347 33.064 1.00 5.08 223 GLU B O 1
ATOM 4085 N N . PHE B 1 224 ? 12.511 -6.136 31.675 1.00 4.61 224 PHE B N 1
ATOM 4086 C CA . PHE B 1 224 ? 13.407 -5.497 30.682 1.00 4.34 224 PHE B CA 1
ATOM 4087 C C . PHE B 1 224 ? 12.730 -4.237 30.156 1.00 4.29 224 PHE B C 1
ATOM 4088 O O . PHE B 1 224 ? 13.364 -3.168 30.128 1.00 3.94 224 PHE B O 1
ATOM 4096 N N . CYS B 1 225 ? 11.437 -4.344 29.824 1.00 4.50 225 CYS B N 1
ATOM 4097 C CA . CYS B 1 225 ? 10.661 -3.192 29.308 1.00 4.66 225 CYS B CA 1
ATOM 4098 C C . CYS B 1 225 ? 10.672 -2.090 30.364 1.00 4.81 225 CYS B C 1
ATOM 4099 O O . CYS B 1 225 ? 10.868 -0.915 29.992 1.00 4.93 225 CYS B O 1
ATOM 4102 N N . ALA B 1 226 ? 10.484 -2.444 31.636 1.00 4.91 226 ALA B N 1
ATOM 4103 C CA . ALA B 1 226 ? 10.415 -1.452 32.724 1.00 5.12 226 ALA B CA 1
ATOM 4104 C C . ALA B 1 226 ? 11.750 -0.696 32.829 1.00 5.22 226 ALA B C 1
ATOM 4105 O O . ALA B 1 226 ? 11.706 0.527 33.117 1.00 4.90 226 ALA B O 1
ATOM 4107 N N . MET B 1 227 ? 12.896 -1.366 32.599 1.00 5.20 227 MET B N 1
ATOM 4108 C CA . MET B 1 227 ? 14.241 -0.761 32.797 1.00 5.29 227 MET B CA 1
ATOM 4109 C C . MET B 1 227 ? 14.777 -0.129 31.497 1.00 5.04 227 MET B C 1
ATOM 4110 O O . MET B 1 227 ? 15.872 0.474 31.539 1.00 4.71 227 MET B O 1
ATOM 4115 N N . LEU B 1 228 ? 14.044 -0.204 30.383 1.00 4.67 228 LEU B N 1
ATOM 4116 C CA . LEU B 1 228 ? 14.607 0.189 29.065 1.00 4.52 228 LEU B CA 1
ATOM 4117 C C . LEU B 1 228 ? 14.942 1.685 29.042 1.00 4.38 228 LEU B C 1
ATOM 4118 O O . LEU B 1 228 ? 15.963 2.050 28.473 1.00 4.35 228 LEU B O 1
ATOM 4123 N N . PRO B 1 229 ? 14.141 2.604 29.640 1.00 4.29 229 PRO B N 1
ATOM 4124 C CA . PRO B 1 229 ? 14.475 4.034 29.630 1.00 4.34 229 PRO B CA 1
ATOM 4125 C C . PRO B 1 229 ? 15.821 4.325 30.308 1.00 4.44 229 PRO B C 1
ATOM 4126 O O . PRO B 1 229 ? 16.617 5.073 29.762 1.00 4.36 229 PRO B O 1
ATOM 4130 N N . GLU B 1 230 ? 16.091 3.673 31.445 1.00 4.54 230 GLU B N 1
ATOM 4131 C CA . GLU B 1 230 ? 17.397 3.837 32.154 1.00 4.57 230 GLU B CA 1
ATOM 4132 C C . GLU B 1 230 ? 18.533 3.197 31.339 1.00 4.41 230 GLU B C 1
ATOM 4133 O O . GLU B 1 230 ? 19.575 3.808 31.203 1.00 4.33 230 GLU B O 1
ATOM 4139 N N . TYR B 1 231 ? 18.370 1.973 30.854 1.00 4.34 231 TYR B N 1
ATOM 4140 C CA . TYR B 1 231 ? 19.394 1.317 30.005 1.00 4.29 231 TYR B CA 1
ATOM 4141 C C . TYR B 1 231 ? 19.776 2.255 28.843 1.00 4.53 231 TYR B C 1
ATOM 4142 O O . TYR B 1 231 ? 20.976 2.436 28.586 1.00 4.68 231 TYR B O 1
ATOM 4151 N N . ALA B 1 232 ? 18.805 2.859 28.162 1.00 4.61 232 ALA B N 1
ATOM 4152 C CA . ALA B 1 232 ? 19.073 3.651 26.939 1.00 5.09 232 ALA B CA 1
ATOM 4153 C C . ALA B 1 232 ? 19.886 4.897 27.337 1.00 5.65 232 ALA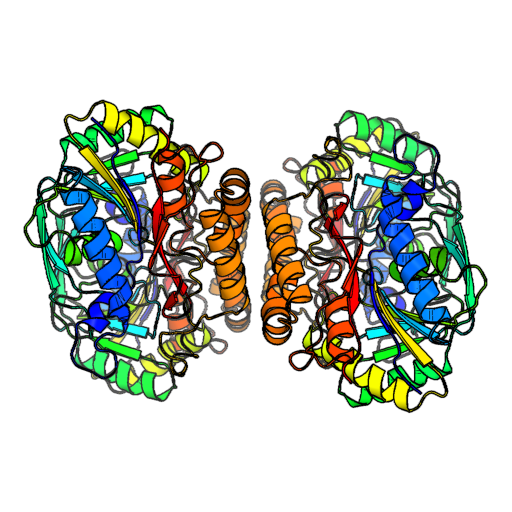 B C 1
ATOM 4154 O O . ALA B 1 232 ? 20.773 5.367 26.562 1.00 5.24 232 ALA B O 1
ATOM 4156 N N . GLU B 1 233 ? 19.601 5.420 28.517 1.00 6.20 233 GLU B N 1
ATOM 4157 C CA . GLU B 1 233 ? 20.250 6.668 29.003 1.00 7.14 233 GLU B CA 1
ATOM 4158 C C . GLU B 1 233 ? 21.662 6.325 29.512 1.00 6.39 233 GLU B C 1
ATOM 4159 O O . GLU B 1 233 ? 22.625 6.939 29.053 1.00 6.32 233 GLU B O 1
ATOM 4165 N N . TYR B 1 234 ? 21.783 5.399 30.455 1.00 5.70 234 TYR B N 1
ATOM 4166 C CA . TYR B 1 234 ? 23.050 5.174 31.189 1.00 5.38 234 TYR B CA 1
ATOM 4167 C C . TYR B 1 234 ? 24.060 4.340 30.373 1.00 5.26 234 TYR B C 1
ATOM 4168 O O . TYR B 1 234 ? 25.244 4.317 30.762 1.00 5.27 234 TYR B O 1
ATOM 4177 N N . CYS B 1 235 ? 23.625 3.652 29.311 1.00 4.94 235 CYS B N 1
ATOM 4178 C CA . CYS B 1 235 ? 24.486 2.820 28.436 1.00 4.62 235 CYS B CA 1
ATOM 4179 C C . CYS B 1 235 ? 24.510 3.393 27.009 1.00 4.43 235 CYS B C 1
ATOM 4180 O O . CYS B 1 235 ? 24.866 2.664 26.086 1.00 4.29 235 CYS B O 1
ATOM 4183 N N . PHE B 1 236 ? 24.122 4.661 26.835 1.00 4.57 236 PHE B N 1
ATOM 4184 C CA . PHE B 1 236 ? 24.311 5.437 25.579 1.00 4.64 236 PHE B CA 1
ATOM 4185 C C . PHE B 1 236 ? 23.755 4.657 24.382 1.00 4.32 236 PHE B C 1
ATOM 4186 O O . PHE B 1 236 ? 24.471 4.457 23.388 1.00 4.10 236 PHE B O 1
ATOM 4194 N N . GLY B 1 237 ? 22.491 4.225 24.463 1.00 4.16 237 GLY B N 1
ATOM 4195 C CA . GLY B 1 237 ? 21.884 3.412 23.398 1.00 4.06 237 GLY B CA 1
ATOM 4196 C C . GLY B 1 237 ? 22.005 4.098 22.044 1.00 4.02 237 GLY B C 1
ATOM 4197 O O . GLY B 1 237 ? 21.834 5.366 21.959 1.00 4.01 237 GLY B O 1
ATOM 4198 N N . GLU B 1 238 ? 22.280 3.317 21.014 1.00 4.04 238 GLU B N 1
ATOM 4199 C CA . GLU B 1 238 ? 22.351 3.809 19.614 1.00 4.16 238 GLU B CA 1
ATOM 4200 C C . GLU B 1 238 ? 20.944 4.268 19.228 1.00 4.16 238 GLU B C 1
ATOM 4201 O O . GLU B 1 238 ? 20.037 3.437 19.198 1.00 3.89 238 GLU B O 1
ATOM 4207 N N . GLY B 1 239 ? 20.806 5.564 18.972 1.00 4.14 239 GLY B N 1
ATOM 4208 C CA . GLY B 1 239 ? 19.537 6.212 18.644 1.00 4.21 239 GLY B CA 1
ATOM 4209 C C . GLY B 1 239 ? 18.548 6.185 19.780 1.00 4.21 239 GLY B C 1
ATOM 4210 O O . GLY B 1 239 ? 17.369 6.316 19.501 1.00 4.66 239 GLY B O 1
ATOM 4211 N N . GLY B 1 240 ? 18.992 5.972 21.017 1.00 4.01 240 GLY B N 1
ATOM 4212 C CA . GLY B 1 240 ? 18.137 5.910 22.208 1.00 3.79 240 GLY B CA 1
ATOM 4213 C C . GLY B 1 240 ? 17.426 4.571 22.374 1.00 3.58 240 GLY B C 1
ATOM 4214 O O . GLY B 1 240 ? 16.484 4.538 23.174 1.00 3.54 240 GLY B O 1
ATOM 4215 N N . MET B 1 241 ? 17.862 3.511 21.664 1.00 3.38 241 MET B N 1
ATOM 4216 C CA . MET B 1 241 ? 17.226 2.163 21.700 1.00 3.24 241 MET B CA 1
ATOM 4217 C C . MET B 1 241 ? 15.744 2.212 21.276 1.00 3.13 241 MET B C 1
ATOM 4218 O O . MET B 1 241 ? 14.963 1.350 21.727 1.00 3.27 241 MET B O 1
ATOM 4223 N N . HIS B 1 242 ? 15.351 3.119 20.380 1.00 2.97 242 HIS B N 1
ATOM 4224 C CA . HIS B 1 242 ? 13.960 3.154 19.846 1.00 2.85 242 HIS B CA 1
ATOM 4225 C C . HIS B 1 242 ? 13.710 1.921 18.983 1.00 2.86 242 HIS B C 1
ATOM 4226 O O . HIS B 1 242 ? 12.555 1.434 18.979 1.00 2.98 242 HIS B O 1
ATOM 4233 N N . ASP B 1 243 ? 14.761 1.392 18.354 1.00 2.81 243 ASP B N 1
ATOM 4234 C CA . ASP B 1 243 ? 14.689 0.176 17.505 1.00 2.74 243 ASP B CA 1
ATOM 4235 C C . ASP B 1 243 ? 14.232 -0.987 18.389 1.00 2.78 243 ASP B C 1
ATOM 4236 O O . ASP B 1 243 ? 13.262 -1.679 18.018 1.00 2.82 243 ASP B O 1
ATOM 4241 N N . THR B 1 244 ? 14.856 -1.158 19.546 1.00 2.80 244 THR B N 1
ATOM 4242 C CA . THR B 1 244 ? 14.525 -2.203 20.541 1.00 2.81 244 THR B CA 1
ATOM 4243 C C . THR B 1 244 ? 13.058 -2.042 20.996 1.00 2.83 244 THR B C 1
ATOM 4244 O O . THR B 1 244 ? 12.361 -3.057 21.133 1.00 2.61 244 THR B O 1
ATOM 4248 N N . ALA B 1 245 ? 12.624 -0.808 21.239 1.00 2.90 245 ALA B N 1
ATOM 4249 C CA . ALA B 1 245 ? 11.272 -0.463 21.723 1.00 3.03 245 ALA B CA 1
ATOM 4250 C C . ALA B 1 245 ? 10.221 -0.769 20.639 1.00 3.14 245 ALA B C 1
ATOM 4251 O O . ALA B 1 245 ? 9.127 -1.211 21.009 1.00 3.34 245 ALA B O 1
ATOM 4253 N N . MET B 1 246 ? 10.517 -0.498 19.364 1.00 3.21 246 MET B N 1
ATOM 4254 C CA . MET B 1 246 ? 9.595 -0.740 18.222 1.00 3.29 246 MET B CA 1
ATOM 4255 C C . MET B 1 246 ? 9.383 -2.246 18.102 1.00 3.38 246 MET B C 1
ATOM 4256 O O . MET B 1 246 ? 8.213 -2.687 17.982 1.00 3.46 246 MET B O 1
ATOM 4261 N N . LEU B 1 247 ? 10.462 -2.997 18.255 1.00 3.40 247 LEU B N 1
ATOM 4262 C CA . LEU B 1 247 ? 10.445 -4.470 18.155 1.00 3.50 247 LEU B CA 1
ATOM 4263 C C . LEU B 1 247 ? 9.633 -5.020 19.328 1.00 3.66 247 LEU B C 1
ATOM 4264 O O . LEU B 1 247 ? 8.734 -5.885 19.119 1.00 3.65 247 LEU B O 1
ATOM 4269 N N . LEU B 1 248 ? 9.904 -4.580 20.550 1.00 3.83 248 LEU B N 1
ATOM 4270 C CA . LEU B 1 248 ? 9.153 -5.149 21.700 1.00 4.03 248 LEU B CA 1
ATOM 4271 C C . LEU B 1 248 ? 7.682 -4.720 21.622 1.00 4.22 248 LEU B C 1
ATOM 4272 O O . LEU B 1 248 ? 6.803 -5.513 22.004 1.00 4.20 248 LEU B O 1
ATOM 4277 N N . GLY B 1 249 ? 7.398 -3.509 21.132 1.00 4.45 249 GLY B N 1
ATOM 4278 C CA . GLY B 1 249 ? 6.013 -3.057 20.904 1.00 4.61 249 GLY B CA 1
ATOM 4279 C C . GLY B 1 249 ? 5.242 -4.021 20.022 1.00 4.79 249 GLY B C 1
ATOM 4280 O O . GLY B 1 249 ? 4.075 -4.407 20.383 1.00 4.67 249 GLY B O 1
ATOM 4281 N N . ALA B 1 250 ? 5.837 -4.419 18.906 1.00 5.02 250 ALA B N 1
ATOM 4282 C CA . ALA B 1 250 ? 5.232 -5.363 17.942 1.00 5.45 250 ALA B CA 1
ATOM 4283 C C . ALA B 1 250 ? 5.035 -6.737 18.597 1.00 5.97 250 ALA B C 1
ATOM 4284 O O . ALA B 1 250 ? 4.141 -7.503 18.119 1.00 6.68 250 ALA B O 1
ATOM 4286 N N . LEU B 1 251 ? 5.838 -7.082 19.603 1.00 6.25 251 LEU B N 1
ATOM 4287 C CA . LEU B 1 251 ? 5.880 -8.457 20.169 1.00 6.66 251 LEU B CA 1
ATOM 4288 C C . LEU B 1 251 ? 4.944 -8.585 21.388 1.00 6.86 251 LEU B C 1
ATOM 4289 O O . LEU B 1 251 ? 4.604 -9.721 21.703 1.00 6.89 251 LEU B O 1
ATOM 4294 N N . GLY B 1 252 ? 4.521 -7.480 22.020 1.00 6.64 252 GLY B N 1
ATOM 4295 C CA . GLY B 1 252 ? 3.568 -7.484 23.154 1.00 6.72 252 GLY B CA 1
ATOM 4296 C C . GLY B 1 252 ? 4.092 -6.763 24.390 1.00 6.83 252 GLY B C 1
ATOM 4297 O O . GLY B 1 252 ? 3.385 -6.786 25.451 1.00 6.42 252 GLY B O 1
ATOM 4298 N N . TRP B 1 253 ? 5.310 -6.216 24.329 1.00 7.11 253 TRP B N 1
ATOM 4299 C CA . TRP B 1 253 ? 5.865 -5.348 25.407 1.00 7.40 253 TRP B CA 1
ATOM 4300 C C . TRP B 1 253 ? 5.975 -6.189 26.693 1.00 8.01 253 TRP B C 1
ATOM 4301 O O . TRP B 1 253 ? 6.609 -7.258 26.612 1.00 7.75 253 TRP B O 1
ATOM 4312 N N . ASP B 1 254 ? 5.372 -5.771 27.818 1.00 8.71 254 ASP B N 1
ATOM 4313 C CA . ASP B 1 254 ? 5.497 -6.480 29.122 1.00 9.64 254 ASP B CA 1
ATOM 4314 C C . ASP B 1 254 ? 4.718 -7.803 29.098 1.00 10.24 254 ASP B C 1
ATOM 4315 O O . ASP B 1 254 ? 4.921 -8.614 30.032 1.00 10.76 254 ASP B O 1
ATOM 4320 N N . LYS B 1 255 ? 3.907 -8.072 28.075 1.00 10.63 255 LYS B N 1
ATOM 4321 C CA . LYS B 1 255 ? 3.207 -9.377 27.981 1.00 11.46 255 LYS B CA 1
ATOM 4322 C C . LYS B 1 255 ? 4.011 -10.336 27.105 1.00 10.48 255 LYS B C 1
ATOM 4323 O O . LYS B 1 255 ? 3.664 -11.515 27.086 1.00 9.87 255 LYS B O 1
ATOM 4329 N N . TYR B 1 256 ? 5.087 -9.878 26.454 1.00 9.93 256 TYR B N 1
ATOM 4330 C CA . TYR B 1 256 ? 5.964 -10.772 25.647 1.00 9.27 256 TYR B CA 1
ATOM 4331 C C . TYR B 1 256 ? 6.564 -11.823 26.589 1.00 8.93 256 TYR B C 1
ATOM 4332 O O . TYR B 1 256 ? 6.977 -11.494 27.696 1.00 7.88 256 TYR B O 1
ATOM 4341 N N . ASN B 1 257 ? 6.579 -13.083 26.169 1.00 9.69 257 ASN B N 1
ATOM 4342 C CA . ASN B 1 257 ? 6.868 -14.190 27.106 1.00 10.26 257 ASN B CA 1
ATOM 4343 C C . ASN B 1 257 ? 7.794 -15.231 26.465 1.00 10.41 257 ASN B C 1
ATOM 4344 O O . ASN B 1 257 ? 7.863 -16.318 27.036 1.00 9.55 257 ASN B O 1
ATOM 4349 N N . GLN B 1 258 ? 8.447 -14.945 25.322 1.00 9.99 258 GLN B N 1
ATOM 4350 C CA . GLN B 1 258 ? 9.286 -15.950 24.611 1.00 10.11 258 GLN B CA 1
ATOM 4351 C C . GLN B 1 258 ? 10.767 -15.690 24.874 1.00 9.48 258 GLN B C 1
ATOM 4352 O O . GLN B 1 258 ? 11.222 -14.549 24.805 1.00 8.58 258 GLN B O 1
ATOM 4358 N N . PRO B 1 259 ? 11.572 -16.739 25.156 1.00 9.08 259 PRO B N 1
ATOM 4359 C CA . PRO B 1 259 ? 13.010 -16.571 25.346 1.00 8.88 259 PRO B CA 1
ATOM 4360 C C . PRO B 1 259 ? 13.667 -16.175 24.016 1.00 8.50 259 PRO B C 1
ATOM 4361 O O . PRO B 1 259 ? 13.370 -16.819 23.038 1.00 7.83 259 PRO B O 1
ATOM 4365 N N . ALA B 1 260 ? 14.530 -15.147 23.997 1.00 8.20 260 ALA B N 1
ATOM 4366 C CA . ALA B 1 260 ? 15.273 -14.762 22.780 1.00 8.44 260 ALA B CA 1
ATOM 4367 C C . ALA B 1 260 ? 16.187 -15.918 22.373 1.00 8.80 260 ALA B C 1
ATOM 4368 O O . ALA B 1 260 ? 16.696 -16.619 23.254 1.00 9.04 260 ALA B O 1
ATOM 4370 N N . GLU B 1 261 ? 16.344 -16.131 21.074 1.00 9.22 261 GLU B N 1
ATOM 4371 C CA . GLU B 1 261 ? 17.301 -17.101 20.500 1.00 10.28 261 GLU B CA 1
ATOM 4372 C C . GLU B 1 261 ? 18.536 -16.324 20.013 1.00 9.84 261 GLU B C 1
ATOM 4373 O O . GLU B 1 261 ? 18.406 -15.542 19.053 1.00 9.24 261 GLU B O 1
ATOM 4379 N N . ILE B 1 262 ? 19.694 -16.530 20.654 1.00 9.23 262 ILE B N 1
ATOM 4380 C CA . ILE B 1 262 ? 20.940 -15.761 20.371 1.00 8.86 262 ILE B CA 1
ATOM 4381 C C . ILE B 1 262 ? 21.607 -16.356 19.134 1.00 8.69 262 ILE B C 1
ATOM 4382 O O . ILE B 1 262 ? 22.284 -17.385 19.261 1.00 9.49 262 ILE B O 1
ATOM 4387 N N . ILE B 1 263 ? 21.471 -15.697 17.989 1.00 7.55 263 ILE B N 1
ATOM 4388 C CA . ILE B 1 263 ? 22.045 -16.177 16.701 1.00 7.12 263 ILE B CA 1
ATOM 4389 C C . ILE B 1 263 ? 23.561 -15.908 16.702 1.00 6.74 263 ILE B C 1
ATOM 4390 O O . ILE B 1 263 ? 24.298 -16.787 16.288 1.00 6.95 263 ILE B O 1
ATOM 4395 N N . THR B 1 264 ? 24.009 -14.716 17.100 1.00 6.32 264 THR B N 1
ATOM 4396 C CA . THR B 1 264 ? 25.443 -14.355 17.269 1.00 5.92 264 THR B CA 1
ATOM 4397 C C . THR B 1 264 ? 25.642 -13.869 18.705 1.00 5.92 264 THR B C 1
ATOM 4398 O O . THR B 1 264 ? 25.041 -12.862 19.070 1.00 5.97 264 THR B O 1
ATOM 4402 N N . PRO B 1 265 ? 26.461 -14.547 19.545 1.00 5.79 265 PRO B N 1
ATOM 4403 C CA . PRO B 1 265 ? 26.718 -14.074 20.907 1.00 5.88 265 PRO B CA 1
ATOM 4404 C C . PRO B 1 265 ? 27.151 -12.606 20.951 1.00 5.44 265 PRO B C 1
ATOM 4405 O O . PRO B 1 265 ? 27.711 -12.141 19.992 1.00 5.42 265 PRO B O 1
ATOM 4409 N N . ALA B 1 266 ? 26.817 -11.912 22.034 1.00 5.35 266 ALA B N 1
ATOM 4410 C CA . ALA B 1 266 ? 27.159 -10.492 22.233 1.00 5.29 266 ALA B CA 1
ATOM 4411 C C . ALA B 1 266 ? 28.667 -10.336 22.035 1.00 5.08 266 ALA B C 1
ATOM 4412 O O . ALA B 1 266 ? 29.448 -11.169 22.542 1.00 5.13 266 ALA B O 1
ATOM 4414 N N . PHE B 1 267 ? 29.086 -9.299 21.317 1.00 4.93 267 PHE B N 1
ATOM 4415 C CA . PHE B 1 267 ? 30.511 -8.987 21.092 1.00 4.80 267 PHE B CA 1
ATOM 4416 C C . PHE B 1 267 ? 30.690 -7.474 21.192 1.00 4.42 267 PHE B C 1
ATOM 4417 O O . PHE B 1 267 ? 29.807 -6.710 20.806 1.00 4.42 267 PHE B O 1
ATOM 4425 N N . PRO B 1 268 ? 31.853 -7.019 21.692 1.00 4.16 268 PRO B N 1
ATOM 4426 C CA . PRO B 1 268 ? 32.231 -5.613 21.618 1.00 3.98 268 PRO B CA 1
ATOM 4427 C C . PRO B 1 268 ? 32.594 -5.240 20.183 1.00 3.72 268 PRO B C 1
ATOM 4428 O O . PRO B 1 268 ? 33.207 -6.035 19.477 1.00 3.75 268 PRO B O 1
ATOM 4432 N N . SER B 1 269 ? 32.268 -4.018 19.796 1.00 3.51 269 SER B N 1
ATOM 4433 C CA . SER B 1 269 ? 32.691 -3.448 18.501 1.00 3.44 269 SER B CA 1
ATOM 4434 C C . SER B 1 269 ? 32.887 -1.945 18.681 1.00 3.23 269 SER B C 1
ATOM 4435 O O . SER B 1 269 ? 31.892 -1.241 18.877 1.00 3.19 269 SER B O 1
ATOM 4438 N N . SER B 1 270 ? 34.141 -1.506 18.672 1.00 2.96 270 SER B N 1
ATOM 4439 C CA . SER B 1 270 ? 34.553 -0.096 18.849 1.00 2.93 270 SER B CA 1
ATOM 4440 C C . SER B 1 270 ? 33.935 0.468 20.123 1.00 2.81 270 SER B C 1
ATOM 4441 O O . SER B 1 270 ? 33.501 1.612 20.107 1.00 2.80 270 SER B O 1
ATOM 4444 N N . GLY B 1 271 ? 33.929 -0.313 21.195 1.00 2.75 271 GLY B N 1
ATOM 4445 C CA . GLY B 1 271 ? 33.484 0.176 22.507 1.00 2.77 271 GLY B CA 1
ATOM 4446 C C . GLY B 1 271 ? 32.027 -0.178 22.808 1.00 2.75 271 GLY B C 1
ATOM 4447 O O . GLY B 1 271 ? 31.634 -0.039 23.986 1.00 2.71 271 GLY B O 1
ATOM 4448 N N . THR B 1 272 ? 31.273 -0.632 21.799 1.00 2.75 272 THR B N 1
ATOM 4449 C CA . THR B 1 272 ? 29.793 -0.802 21.828 1.00 2.80 272 THR B CA 1
ATOM 4450 C C . THR B 1 272 ? 29.441 -2.285 21.898 1.00 2.88 272 THR B C 1
ATOM 4451 O O . THR B 1 272 ? 30.258 -3.083 21.492 1.00 2.92 272 THR B O 1
ATOM 4455 N N . GLY B 1 273 ? 28.228 -2.618 22.348 1.00 2.95 273 GLY B N 1
ATOM 4456 C CA . GLY B 1 273 ? 27.724 -4.000 22.436 1.00 3.01 273 GLY B CA 1
ATOM 4457 C C . GLY B 1 273 ? 26.824 -4.341 21.268 1.00 3.06 273 GLY B C 1
ATOM 4458 O O . GLY B 1 273 ? 25.854 -3.591 20.978 1.00 2.98 273 GLY B O 1
ATOM 4459 N N . GLN B 1 274 ? 27.095 -5.488 20.659 1.00 3.17 274 GLN B N 1
ATOM 4460 C CA . GLN B 1 274 ? 26.453 -5.936 19.409 1.00 3.28 274 GLN B CA 1
ATOM 4461 C C . GLN B 1 274 ? 25.958 -7.367 19.614 1.00 3.43 274 GLN B C 1
ATOM 4462 O O . GLN B 1 274 ? 26.607 -8.121 20.332 1.00 3.38 274 GLN B O 1
ATOM 4468 N N . ILE B 1 275 ? 24.834 -7.694 18.992 1.00 3.67 275 ILE B N 1
ATOM 4469 C CA . ILE B 1 275 ? 24.238 -9.050 19.086 1.00 3.74 275 ILE B CA 1
ATOM 4470 C C . ILE B 1 275 ? 23.365 -9.282 17.850 1.00 4.04 275 ILE B C 1
ATOM 4471 O O . ILE B 1 275 ? 22.835 -8.290 17.251 1.00 3.97 275 ILE B O 1
ATOM 4476 N N . ASN B 1 276 ? 23.220 -10.549 17.471 1.00 4.35 276 ASN B N 1
ATOM 4477 C CA . ASN B 1 276 ? 22.136 -10.991 16.560 1.00 4.60 276 ASN B CA 1
ATOM 4478 C C . ASN B 1 276 ? 21.259 -11.933 17.377 1.00 4.86 276 ASN B C 1
ATOM 4479 O O . ASN B 1 276 ? 21.799 -12.898 17.965 1.00 4.89 276 ASN B O 1
ATOM 4484 N N . ALA B 1 277 ? 19.955 -11.701 17.389 1.00 5.26 277 ALA B N 1
ATOM 4485 C CA . ALA B 1 277 ? 19.002 -12.497 18.191 1.00 5.64 277 ALA B CA 1
ATOM 4486 C C . ALA B 1 277 ? 17.638 -12.569 17.487 1.00 6.12 277 ALA B C 1
ATOM 4487 O O . ALA B 1 277 ? 17.148 -11.527 17.010 1.00 6.26 277 ALA B O 1
ATOM 4489 N N . ILE B 1 278 ? 17.058 -13.761 17.431 1.00 6.53 278 ILE B N 1
ATOM 4490 C CA . ILE B 1 278 ? 15.658 -13.968 16.974 1.00 7.06 278 ILE B CA 1
ATOM 4491 C C . ILE B 1 278 ? 14.769 -13.873 18.208 1.00 7.17 278 ILE B C 1
ATOM 4492 O O . ILE B 1 278 ? 15.150 -14.440 19.255 1.00 6.66 278 ILE B O 1
ATOM 4497 N N . PHE B 1 279 ? 13.643 -13.178 18.065 1.00 7.72 279 PHE B N 1
ATOM 4498 C CA . PHE B 1 279 ? 12.600 -13.003 19.099 1.00 8.69 279 PHE B CA 1
ATOM 4499 C C . PHE B 1 279 ? 11.418 -13.853 18.631 1.00 9.31 279 PHE B C 1
ATOM 4500 O O . PHE B 1 279 ? 10.638 -13.429 17.763 1.00 8.89 279 PHE B O 1
ATOM 4508 N N . PRO B 1 280 ? 11.271 -15.107 19.100 1.00 9.90 280 PRO B N 1
ATOM 4509 C CA . PRO B 1 280 ? 10.199 -15.974 18.607 1.00 10.72 280 PRO B CA 1
ATOM 4510 C C . PRO B 1 280 ? 8.810 -15.367 18.876 1.00 11.35 280 PRO B C 1
ATOM 4511 O O . PRO B 1 280 ? 8.647 -14.723 19.860 1.00 10.52 280 PRO B O 1
ATOM 4515 N N . LEU B 1 281 ? 7.843 -15.599 17.988 1.00 13.25 281 LEU B N 1
ATOM 4516 C CA . LEU B 1 281 ? 6.497 -14.973 18.060 1.00 15.01 281 LEU B CA 1
ATOM 4517 C C . LEU B 1 281 ? 5.611 -15.699 19.075 1.00 16.93 281 LEU B C 1
ATOM 4518 O O . LEU B 1 281 ? 5.735 -16.912 19.231 1.00 16.18 281 LEU B O 1
ATOM 4523 N N . MET B 1 282 ? 4.732 -14.974 19.748 1.00 19.96 282 MET B N 1
ATOM 4524 C CA . MET B 1 282 ? 3.796 -15.584 20.722 1.00 24.15 282 MET B CA 1
ATOM 4525 C C . MET B 1 282 ? 2.725 -16.357 19.951 1.00 27.72 282 MET B C 1
ATOM 4526 O O . MET B 1 282 ? 2.327 -15.927 18.880 1.00 27.36 282 MET B O 1
ATOM 4531 N N . PRO B 1 283 ? 2.317 -17.567 20.401 1.00 34.52 283 PRO B N 1
ATOM 4532 C CA . PRO B 1 283 ? 1.212 -18.314 19.776 1.00 38.25 283 PRO B CA 1
ATOM 4533 C C . PRO B 1 283 ? -0.103 -17.568 19.473 1.00 39.04 283 PRO B C 1
ATOM 4534 O O . PRO B 1 283 ? -0.475 -16.570 20.093 1.00 40.33 283 PRO B O 1
ATOM 4538 N N . GLY C 1 2 ? 49.045 32.371 3.478 1.00 15.54 2 GLY C N 1
ATOM 4539 C CA . GLY C 1 2 ? 47.753 33.103 3.375 1.00 15.11 2 GLY C CA 1
ATOM 4540 C C . GLY C 1 2 ? 47.287 33.646 4.713 1.00 14.77 2 GLY C C 1
ATOM 4541 O O . GLY C 1 2 ? 48.071 33.618 5.648 1.00 14.86 2 GLY C O 1
ATOM 4542 N N . LYS C 1 3 ? 46.025 34.069 4.798 1.00 13.82 3 LYS C N 1
ATOM 4543 C CA . LYS C 1 3 ? 45.492 34.910 5.897 1.00 15.05 3 LYS C CA 1
ATOM 4544 C C . LYS C 1 3 ? 44.062 34.465 6.269 1.00 12.52 3 LYS C C 1
ATOM 4545 O O . LYS C 1 3 ? 43.250 34.260 5.371 1.00 11.12 3 LYS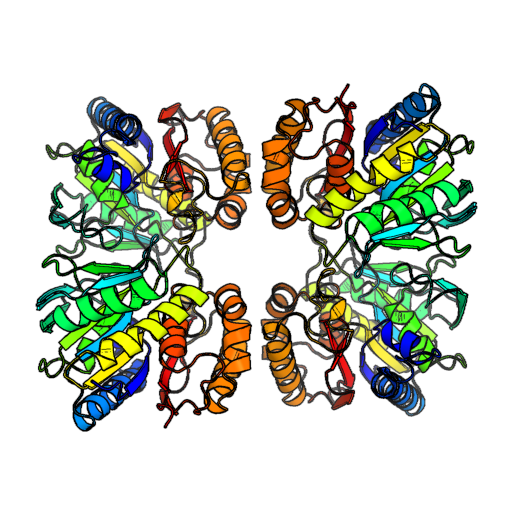 C O 1
ATOM 4551 N N . LEU C 1 4 ? 43.752 34.325 7.558 1.00 10.89 4 LEU C N 1
ATOM 4552 C CA . LEU C 1 4 ? 42.336 34.252 8.030 1.00 9.67 4 LEU C CA 1
ATOM 4553 C C . LEU C 1 4 ? 41.776 35.678 8.023 1.00 8.86 4 LEU C C 1
ATOM 4554 O O . LEU C 1 4 ? 42.420 36.536 8.651 1.00 9.78 4 LEU C O 1
ATOM 4559 N N . VAL C 1 5 ? 40.666 35.946 7.328 1.00 7.31 5 VAL C N 1
ATOM 4560 C CA . VAL C 1 5 ? 40.123 37.334 7.222 1.00 6.71 5 VAL C CA 1
ATOM 4561 C C . VAL C 1 5 ? 38.716 37.466 7.836 1.00 6.11 5 VAL C C 1
ATOM 4562 O O . VAL C 1 5 ? 38.289 38.627 8.051 1.00 6.02 5 VAL C O 1
ATOM 4566 N N . LEU C 1 6 ? 38.021 36.360 8.121 1.00 5.50 6 LEU C N 1
ATOM 4567 C CA . LEU C 1 6 ? 36.682 36.404 8.760 1.00 5.16 6 LEU C CA 1
ATOM 4568 C C . LEU C 1 6 ? 36.405 35.094 9.490 1.00 4.73 6 LEU C C 1
ATOM 4569 O O . LEU C 1 6 ? 36.762 34.022 8.973 1.00 4.68 6 LEU C O 1
ATOM 4574 N N . ALA C 1 7 ? 35.797 35.208 10.667 1.00 4.31 7 ALA C N 1
ATOM 4575 C CA . ALA C 1 7 ? 35.320 34.077 11.488 1.00 4.04 7 ALA C CA 1
ATOM 4576 C C . ALA C 1 7 ? 33.866 34.336 11.916 1.00 3.86 7 ALA C C 1
ATOM 4577 O O . ALA C 1 7 ? 33.538 35.494 12.272 1.00 3.72 7 ALA C O 1
ATOM 4579 N N . ALA C 1 8 ? 33.013 33.304 11.917 1.00 3.51 8 ALA C N 1
ATOM 4580 C CA . ALA C 1 8 ? 31.587 33.470 12.251 1.00 3.45 8 ALA C CA 1
ATOM 4581 C C . ALA C 1 8 ? 31.042 32.207 12.894 1.00 3.26 8 ALA C C 1
ATOM 4582 O O . ALA C 1 8 ? 31.539 31.102 12.569 1.00 3.21 8 ALA C O 1
ATOM 4584 N N . LYS C 1 9 ? 30.073 32.404 13.777 1.00 3.13 9 LYS C N 1
ATOM 4585 C CA . LYS C 1 9 ? 29.137 31.340 14.219 1.00 3.07 9 LYS C CA 1
ATOM 4586 C C . LYS C 1 9 ? 27.817 31.577 13.474 1.00 3.08 9 LYS C C 1
ATOM 4587 O O . LYS C 1 9 ? 27.307 32.720 13.499 1.00 2.94 9 LYS C O 1
ATOM 4593 N N . ILE C 1 10 ? 27.295 30.549 12.812 1.00 3.12 10 ILE C N 1
ATOM 4594 C CA . ILE C 1 10 ? 26.082 30.690 11.958 1.00 3.07 10 ILE C CA 1
ATOM 4595 C C . ILE C 1 10 ? 25.145 29.518 12.220 1.00 3.12 10 ILE C C 1
ATOM 4596 O O . ILE C 1 10 ? 25.630 28.411 12.542 1.00 3.09 10 ILE C O 1
ATOM 4601 N N . THR C 1 11 ? 23.842 29.753 12.045 1.00 3.17 11 THR C N 1
ATOM 4602 C CA . THR C 1 11 ? 22.776 28.711 12.103 1.00 3.29 11 THR C CA 1
ATOM 4603 C C . THR C 1 11 ? 22.665 27.983 10.753 1.00 3.41 11 THR C C 1
ATOM 4604 O O . THR C 1 11 ? 23.054 28.557 9.738 1.00 3.34 11 THR C O 1
ATOM 4608 N N . HIS C 1 12 ? 22.155 26.747 10.760 1.00 3.61 12 HIS C N 1
ATOM 4609 C CA . HIS C 1 12 ? 21.855 25.963 9.532 1.00 3.72 12 HIS C CA 1
ATOM 4610 C C . HIS C 1 12 ? 20.483 25.269 9.660 1.00 3.80 12 HIS C C 1
ATOM 4611 O O . HIS C 1 12 ? 20.259 24.235 8.980 1.00 3.58 12 HIS C O 1
ATOM 4618 N N . VAL C 1 13 ? 19.583 25.816 10.480 1.00 3.81 13 VAL C N 1
ATOM 4619 C CA . VAL C 1 13 ? 18.289 25.151 10.801 1.00 3.95 13 VAL C CA 1
ATOM 4620 C C . VAL C 1 13 ? 17.535 24.891 9.494 1.00 3.99 13 VAL C C 1
ATOM 4621 O O . VAL C 1 13 ? 17.535 25.703 8.571 1.00 4.03 13 VAL C O 1
ATOM 4625 N N . PRO C 1 14 ? 16.843 23.741 9.396 1.00 4.17 14 PRO C N 1
ATOM 4626 C CA . PRO C 1 14 ? 16.052 23.422 8.198 1.00 4.31 14 PRO C CA 1
ATOM 4627 C C . PRO C 1 14 ? 14.935 24.448 7.952 1.00 4.27 14 PRO C C 1
ATOM 4628 O O . PRO C 1 14 ? 14.567 24.620 6.799 1.00 4.25 14 PRO C O 1
ATOM 4632 N N . SER C 1 15 ? 14.472 25.139 8.990 1.00 4.44 15 SER C N 1
ATOM 4633 C CA . SER C 1 15 ? 13.415 26.180 8.875 1.00 4.59 15 SER C CA 1
ATOM 4634 C C . SER C 1 15 ? 13.877 27.315 7.947 1.00 4.81 15 SER C C 1
ATOM 4635 O O . SER C 1 15 ? 13.001 28.085 7.474 1.00 4.87 15 SER C O 1
ATOM 4638 N N . MET C 1 16 ? 15.176 27.443 7.663 1.00 5.09 16 MET C N 1
ATOM 4639 C CA . MET C 1 16 ? 15.668 28.468 6.688 1.00 5.36 16 MET C CA 1
ATOM 4640 C C . MET C 1 16 ? 15.138 28.106 5.295 1.00 5.56 16 MET C C 1
ATOM 4641 O O . MET C 1 16 ? 14.595 28.970 4.626 1.00 5.33 16 MET C O 1
ATOM 4646 N N . TYR C 1 17 ? 15.236 26.849 4.892 1.00 6.06 17 TYR C N 1
ATOM 4647 C CA . TYR C 1 17 ? 14.669 26.402 3.599 1.00 6.30 17 TYR C CA 1
ATOM 4648 C C . TYR C 1 17 ? 13.128 26.482 3.657 1.00 6.18 17 TYR C C 1
ATOM 4649 O O . TYR C 1 17 ? 12.529 26.946 2.656 1.00 5.72 17 TYR C O 1
ATOM 4658 N N . LEU C 1 18 ? 12.501 26.095 4.774 1.00 6.19 18 LEU C N 1
ATOM 4659 C CA . LEU C 1 18 ? 11.013 26.173 4.929 1.00 6.33 18 LEU C CA 1
ATOM 4660 C C . LEU C 1 18 ? 10.556 27.620 4.715 1.00 6.58 18 LEU C C 1
ATOM 4661 O O . LEU C 1 18 ? 9.454 27.802 4.121 1.00 6.31 18 LEU C O 1
ATOM 4666 N N . SER C 1 19 ? 11.356 28.599 5.151 1.00 6.67 19 SER C N 1
ATOM 4667 C CA . SER C 1 19 ? 11.028 30.050 5.048 1.00 6.99 19 SER C CA 1
ATOM 4668 C C . SER C 1 19 ? 10.856 30.448 3.572 1.00 7.76 19 SER C C 1
ATOM 4669 O O . SER C 1 19 ? 10.115 31.404 3.290 1.00 8.10 19 SER C O 1
ATOM 4672 N N . GLU C 1 20 ? 11.563 29.792 2.664 1.00 8.87 20 GLU C N 1
ATOM 4673 C CA . GLU C 1 20 ? 11.548 30.138 1.215 1.00 9.80 20 GLU C CA 1
ATOM 4674 C C . GLU C 1 20 ? 10.277 29.604 0.543 1.00 10.33 20 GLU C C 1
ATOM 4675 O O . GLU C 1 20 ? 9.982 30.057 -0.598 1.00 10.65 20 GLU C O 1
ATOM 4681 N N . LEU C 1 21 ? 9.574 28.656 1.170 1.00 10.37 21 LEU C N 1
ATOM 4682 C CA . LEU C 1 21 ? 8.468 27.916 0.508 1.00 11.08 21 LEU C CA 1
ATOM 4683 C C . LEU C 1 21 ? 7.147 28.620 0.780 1.00 11.72 21 LEU C C 1
ATOM 4684 O O . LEU C 1 21 ? 6.941 29.169 1.869 1.00 11.11 21 LEU C O 1
ATOM 4689 N N . PRO C 1 22 ? 6.214 28.567 -0.198 1.00 11.86 22 PRO C N 1
ATOM 4690 C CA . PRO C 1 22 ? 4.828 28.960 0.039 1.00 12.34 22 PRO C CA 1
ATOM 4691 C C . PRO C 1 22 ? 4.206 28.212 1.231 1.00 13.06 22 PRO C C 1
ATOM 4692 O O . PRO C 1 22 ? 4.371 27.004 1.355 1.00 12.49 22 PRO C O 1
ATOM 4696 N N . GLY C 1 23 ? 3.469 28.927 2.066 1.00 14.18 23 GLY C N 1
ATOM 4697 C CA . GLY C 1 23 ? 2.737 28.307 3.184 1.00 16.32 23 GLY C CA 1
ATOM 4698 C C . GLY C 1 23 ? 2.647 29.265 4.360 1.00 17.87 23 GLY C C 1
ATOM 4699 O O . GLY C 1 23 ? 3.175 30.369 4.293 1.00 17.80 23 GLY C O 1
ATOM 4700 N N . PRO C 1 24 ? 1.996 28.877 5.479 1.00 20.96 24 PRO C N 1
ATOM 4701 C CA . PRO C 1 24 ? 1.918 29.762 6.645 1.00 22.88 24 PRO C CA 1
ATOM 4702 C C . PRO C 1 24 ? 3.292 30.110 7.260 1.00 24.38 24 PRO C C 1
ATOM 4703 O O . PRO C 1 24 ? 3.354 31.093 7.967 1.00 24.90 24 PRO C O 1
ATOM 4707 N N . HIS C 1 25 ? 4.354 29.337 6.969 1.00 25.69 25 HIS C N 1
ATOM 4708 C CA . HIS C 1 25 ? 5.732 29.543 7.511 1.00 25.35 25 HIS C CA 1
ATOM 4709 C C . HIS C 1 25 ? 6.602 30.413 6.593 1.00 21.58 25 HIS C C 1
ATOM 4710 O O . HIS C 1 25 ? 7.792 30.622 6.940 1.00 18.55 25 HIS C O 1
ATOM 4717 N N . GLN C 1 26 ? 6.076 30.899 5.463 1.00 19.02 26 GLN C N 1
ATOM 4718 C CA . GLN C 1 26 ? 6.930 31.614 4.477 1.00 16.81 26 GLN C CA 1
ATOM 4719 C C . GLN C 1 26 ? 7.463 32.872 5.169 1.00 13.55 26 GLN C C 1
ATOM 4720 O O . GLN C 1 26 ? 6.652 33.536 5.807 1.00 12.58 26 GLN C O 1
ATOM 4726 N N . GLY C 1 27 ? 8.776 33.128 5.078 1.00 11.38 27 GLY C N 1
ATOM 4727 C CA . GLY C 1 27 ? 9.446 34.303 5.663 1.00 10.07 27 GLY C CA 1
ATOM 4728 C C . GLY C 1 27 ? 9.758 34.147 7.142 1.00 9.54 27 GLY C C 1
ATOM 4729 O O . GLY C 1 27 ? 10.320 35.081 7.713 1.00 8.26 27 GLY C O 1
ATOM 4730 N N . CYS C 1 28 ? 9.454 33.002 7.759 1.00 9.04 28 CYS C N 1
ATOM 4731 C CA . CYS C 1 28 ? 9.646 32.806 9.226 1.00 9.18 28 CYS C CA 1
ATOM 4732 C C . CYS C 1 28 ? 11.136 32.857 9.607 1.00 8.24 28 CYS C C 1
ATOM 4733 O O . CYS C 1 28 ? 11.405 33.013 10.817 1.00 8.13 28 CYS C O 1
ATOM 4736 N N . ARG C 1 29 ? 12.070 32.706 8.653 1.00 7.51 29 ARG C N 1
ATOM 4737 C CA . ARG C 1 29 ? 13.535 32.731 8.954 1.00 6.81 29 ARG C CA 1
ATOM 4738 C C . ARG C 1 29 ? 14.231 33.759 8.061 1.00 6.52 29 ARG C C 1
ATOM 4739 O O . ARG C 1 29 ? 15.450 33.666 7.872 1.00 5.96 29 ARG C O 1
ATOM 4747 N N . GLN C 1 30 ? 13.511 34.785 7.635 1.00 6.57 30 GLN C N 1
ATOM 4748 C CA . GLN C 1 30 ? 14.099 35.806 6.738 1.00 7.13 30 GLN C CA 1
ATOM 4749 C C . GLN C 1 30 ? 15.314 36.435 7.440 1.00 6.28 30 GLN C C 1
ATOM 4750 O O . GLN C 1 30 ? 16.337 36.586 6.787 1.00 6.31 30 GLN C O 1
ATOM 4756 N N . ALA C 1 31 ? 15.235 36.754 8.728 1.00 5.62 31 ALA C N 1
ATOM 4757 C CA . ALA C 1 31 ? 16.359 37.425 9.424 1.00 5.22 31 ALA C CA 1
ATOM 4758 C C . ALA C 1 31 ? 17.587 36.490 9.424 1.00 5.00 31 ALA C C 1
ATOM 4759 O O . ALA C 1 31 ? 18.679 36.994 9.189 1.00 4.78 31 ALA C O 1
ATOM 4761 N N . ALA C 1 32 ? 17.421 35.178 9.620 1.00 4.60 32 ALA C N 1
ATOM 4762 C CA . ALA C 1 32 ? 18.556 34.222 9.616 1.00 4.56 32 ALA C CA 1
ATOM 4763 C C . ALA C 1 32 ? 19.202 34.186 8.233 1.00 4.46 32 ALA C C 1
ATOM 4764 O O . ALA C 1 32 ? 20.449 34.164 8.158 1.00 4.51 32 ALA C O 1
ATOM 4766 N N . ILE C 1 33 ? 18.389 34.177 7.180 1.00 4.24 33 ILE C N 1
ATOM 4767 C CA . ILE C 1 33 ? 18.855 34.220 5.770 1.00 4.21 33 ILE C CA 1
ATOM 4768 C C . ILE C 1 33 ? 19.621 35.533 5.534 1.00 4.12 33 ILE C C 1
ATOM 4769 O O . ILE C 1 33 ? 20.712 35.480 4.958 1.00 4.14 33 ILE C O 1
ATOM 4774 N N . ASP C 1 34 ? 19.084 36.662 5.981 1.00 4.23 34 ASP C N 1
ATOM 4775 C CA . ASP C 1 34 ? 19.727 37.989 5.849 1.00 4.28 34 ASP C CA 1
ATOM 4776 C C . ASP C 1 34 ? 21.148 37.911 6.436 1.00 4.39 34 ASP C C 1
ATOM 4777 O O . ASP C 1 34 ? 22.053 38.477 5.821 1.00 4.14 34 ASP C O 1
ATOM 4782 N N . GLY C 1 35 ? 21.307 37.288 7.610 1.00 4.50 35 GLY C N 1
ATOM 4783 C CA . GLY C 1 35 ? 22.598 37.135 8.312 1.00 4.77 35 GLY C CA 1
ATOM 4784 C C . GLY C 1 35 ? 23.616 36.387 7.467 1.00 5.07 35 GLY C C 1
ATOM 4785 O O . GLY C 1 35 ? 24.721 36.876 7.318 1.00 5.05 35 GLY C O 1
ATOM 4786 N N . HIS C 1 36 ? 23.231 35.244 6.898 1.00 5.48 36 HIS C N 1
ATOM 4787 C CA . HIS C 1 36 ? 24.080 34.471 5.965 1.00 5.91 36 HIS C CA 1
ATOM 4788 C C . HIS C 1 36 ? 24.550 35.387 4.822 1.00 6.36 36 HIS C C 1
ATOM 4789 O O . HIS C 1 36 ? 25.733 35.379 4.501 1.00 6.23 36 HIS C O 1
ATOM 4796 N N . LYS C 1 37 ? 23.628 36.101 4.194 1.00 7.63 37 LYS C N 1
ATOM 4797 C CA . LYS C 1 37 ? 23.913 36.897 2.975 1.00 8.15 37 LYS C CA 1
ATOM 4798 C C . LYS C 1 37 ? 24.793 38.072 3.385 1.00 8.57 37 LYS C C 1
ATOM 4799 O O . LYS C 1 37 ? 25.711 38.412 2.624 1.00 8.58 37 LYS C O 1
ATOM 4805 N N . GLU C 1 38 ? 24.564 38.636 4.572 1.00 9.08 38 GLU C N 1
ATOM 4806 C CA . GLU C 1 38 ? 25.451 39.715 5.072 1.00 9.60 38 GLU C CA 1
ATOM 4807 C C . GLU C 1 38 ? 26.866 39.126 5.241 1.00 8.63 38 GLU C C 1
ATOM 4808 O O . GLU C 1 38 ? 27.813 39.751 4.787 1.00 8.57 38 GLU C O 1
ATOM 4814 N N . ILE C 1 39 ? 27.014 37.959 5.883 1.00 7.86 39 ILE C N 1
ATOM 4815 C CA . ILE C 1 39 ? 28.350 37.347 6.150 1.00 7.53 39 ILE C CA 1
ATOM 4816 C C . ILE C 1 39 ? 29.015 37.049 4.797 1.00 7.41 39 ILE C C 1
ATOM 4817 O O . ILE C 1 39 ? 30.207 37.364 4.651 1.00 7.68 39 ILE C O 1
ATOM 4822 N N . GLY C 1 40 ? 28.259 36.512 3.835 1.00 7.58 40 GLY C N 1
ATOM 4823 C CA . GLY C 1 40 ? 28.716 36.259 2.455 1.00 7.77 40 GLY C CA 1
ATOM 4824 C C . GLY C 1 40 ? 29.289 37.524 1.827 1.00 8.28 40 GLY C C 1
ATOM 4825 O O . GLY C 1 40 ? 30.403 37.483 1.236 1.00 7.91 40 GLY C O 1
ATOM 4826 N N . GLN C 1 41 ? 28.560 38.628 1.960 1.00 9.17 41 GLN C N 1
ATOM 4827 C CA . GLN C 1 41 ? 28.954 39.914 1.338 1.00 10.16 41 GLN C CA 1
ATOM 4828 C C . GLN C 1 41 ? 30.277 40.367 1.976 1.00 10.04 41 GLN C C 1
ATOM 4829 O O . GLN C 1 41 ? 31.145 40.801 1.215 1.00 9.58 41 GLN C O 1
ATOM 4835 N N . ARG C 1 42 ? 30.437 40.255 3.301 1.00 9.81 42 ARG C N 1
ATOM 4836 C CA . ARG C 1 42 ? 31.703 40.625 3.994 1.00 10.57 42 ARG C CA 1
ATOM 4837 C C . ARG C 1 42 ? 32.871 39.760 3.475 1.00 9.36 42 ARG C C 1
ATOM 4838 O O . ARG C 1 42 ? 33.972 40.320 3.320 1.00 9.05 42 ARG C O 1
ATOM 4846 N N . CYS C 1 43 ? 32.650 38.470 3.190 1.00 8.61 43 CYS C N 1
ATOM 4847 C CA . CYS C 1 43 ? 33.662 37.551 2.598 1.00 8.31 43 CYS C CA 1
ATOM 4848 C C . CYS C 1 43 ? 34.057 38.024 1.192 1.00 8.70 43 CYS C C 1
ATOM 4849 O O . CYS C 1 43 ? 35.256 37.954 0.863 1.00 9.13 43 CYS C O 1
ATOM 4852 N N . ARG C 1 44 ? 33.106 38.540 0.411 1.00 8.80 44 ARG C N 1
ATOM 4853 C CA . ARG C 1 44 ? 33.381 39.135 -0.922 1.00 9.59 44 ARG C CA 1
ATOM 4854 C C . ARG C 1 44 ? 34.204 40.413 -0.735 1.00 10.10 44 ARG C C 1
ATOM 4855 O O . ARG C 1 44 ? 35.202 40.565 -1.443 1.00 10.33 44 ARG C O 1
ATOM 4863 N N . ASP C 1 45 ? 33.823 41.254 0.230 1.00 11.10 45 ASP C N 1
ATOM 4864 C CA . ASP C 1 45 ? 34.464 42.567 0.497 1.00 11.63 45 ASP C CA 1
ATOM 4865 C C . ASP C 1 45 ? 35.926 42.323 0.902 1.00 12.04 45 ASP C C 1
ATOM 4866 O O . ASP C 1 45 ? 36.783 43.147 0.517 1.00 12.68 45 ASP C O 1
ATOM 4871 N N . LEU C 1 46 ? 36.206 41.211 1.603 1.00 11.50 46 LEU C N 1
ATOM 4872 C CA . LEU C 1 46 ? 37.549 40.871 2.163 1.00 11.07 46 LEU C CA 1
ATOM 4873 C C . LEU C 1 46 ? 38.332 39.923 1.259 1.00 10.86 46 LEU C C 1
ATOM 4874 O O . LEU C 1 46 ? 39.371 39.413 1.718 1.00 10.46 46 LEU C O 1
ATOM 4879 N N A ASP C 1 47 ? 37.845 39.687 0.038 0.50 11.38 47 ASP C N 1
ATOM 4880 N N B ASP C 1 47 ? 37.873 39.702 0.022 0.50 11.39 47 ASP C N 1
ATOM 4881 C CA A ASP C 1 47 ? 38.529 38.884 -1.009 0.50 11.89 47 ASP C CA 1
ATOM 4882 C CA B ASP C 1 47 ? 38.567 38.885 -1.014 0.50 11.91 47 ASP C CA 1
ATOM 4883 C C A ASP C 1 47 ? 38.825 37.471 -0.483 0.50 11.51 47 ASP C C 1
ATOM 4884 C C B ASP C 1 47 ? 38.820 37.454 -0.510 0.50 11.51 47 ASP C C 1
ATOM 4885 O O A ASP C 1 47 ? 39.959 36.988 -0.687 0.50 11.29 47 ASP C O 1
ATOM 4886 O O B ASP C 1 47 ? 39.924 36.930 -0.766 0.50 11.25 47 ASP C O 1
ATOM 4895 N N . VAL C 1 48 ? 37.836 36.826 0.145 1.00 10.98 48 VAL C N 1
ATOM 4896 C CA . VAL C 1 48 ? 37.936 35.414 0.608 1.00 10.41 48 VAL C CA 1
ATOM 4897 C C . VAL C 1 48 ? 37.951 34.543 -0.637 1.00 10.85 48 VAL C C 1
ATOM 4898 O O . VAL C 1 48 ? 37.079 34.763 -1.506 1.00 9.72 48 VAL C O 1
ATOM 4902 N N . ASP C 1 49 ? 38.853 33.565 -0.716 1.00 11.27 49 ASP C N 1
ATOM 4903 C CA . ASP C 1 49 ? 38.765 32.629 -1.863 1.00 11.62 49 ASP C CA 1
ATOM 4904 C C . ASP C 1 49 ? 38.297 31.258 -1.396 1.00 9.75 49 ASP C C 1
ATOM 4905 O O . ASP C 1 49 ? 37.690 30.610 -2.222 1.00 9.32 49 ASP C O 1
ATOM 4910 N N . THR C 1 50 ? 38.527 30.864 -0.141 1.00 8.08 50 THR C N 1
ATOM 4911 C CA . THR C 1 50 ? 38.054 29.555 0.389 1.00 7.32 50 THR C CA 1
ATOM 4912 C C . THR C 1 50 ? 37.321 29.737 1.721 1.00 6.33 50 THR C C 1
ATOM 4913 O O . THR C 1 50 ? 37.775 30.524 2.587 1.00 6.46 50 THR C O 1
ATOM 4917 N N . ILE C 1 51 ? 36.236 29.000 1.896 1.00 5.33 51 ILE C N 1
ATOM 4918 C CA . ILE C 1 51 ? 35.491 28.978 3.183 1.00 4.83 51 ILE C CA 1
ATOM 4919 C C . ILE C 1 51 ? 35.672 27.586 3.769 1.00 4.44 51 ILE C C 1
ATOM 4920 O O . ILE C 1 51 ? 35.449 26.642 3.035 1.00 4.36 51 ILE C O 1
ATOM 4925 N N . VAL C 1 52 ? 36.063 27.500 5.038 1.00 4.18 52 VAL C N 1
ATOM 4926 C CA . VAL C 1 52 ? 36.117 26.224 5.798 1.00 4.06 52 VAL C CA 1
ATOM 4927 C C . VAL C 1 52 ? 34.900 26.216 6.740 1.00 3.98 52 VAL C C 1
ATOM 4928 O O . VAL C 1 52 ? 34.708 27.172 7.505 1.00 4.09 52 VAL C O 1
ATOM 4932 N N . VAL C 1 53 ? 34.048 25.205 6.642 1.00 3.86 53 VAL C N 1
ATOM 4933 C CA . VAL C 1 53 ? 32.860 25.100 7.544 1.00 3.64 53 VAL C CA 1
ATOM 4934 C C . VAL C 1 53 ? 33.118 23.959 8.508 1.00 3.51 53 VAL C C 1
ATOM 4935 O O . VAL C 1 53 ? 33.310 22.852 8.019 1.00 3.52 53 VAL C O 1
ATOM 4939 N N . PHE C 1 54 ? 33.025 24.241 9.799 1.00 3.49 54 PHE C N 1
ATOM 4940 C CA . PHE C 1 54 ? 32.890 23.272 10.902 1.00 3.51 54 PHE C CA 1
ATOM 4941 C C . PHE C 1 54 ? 31.403 22.849 10.959 1.00 3.62 54 PHE C C 1
ATOM 4942 O O . PHE C 1 54 ? 30.556 23.558 11.481 1.00 3.46 54 PHE C O 1
ATOM 4950 N N . ASP C 1 55 ? 31.099 21.682 10.403 1.00 3.83 55 ASP C N 1
ATOM 4951 C CA . ASP C 1 55 ? 29.719 21.230 10.101 1.00 4.03 55 ASP C CA 1
ATOM 4952 C C . ASP C 1 55 ? 29.238 20.371 11.262 1.00 4.41 55 ASP C C 1
ATOM 4953 O O . ASP C 1 55 ? 29.632 19.205 11.324 1.00 4.26 55 ASP C O 1
ATOM 4958 N N . SER C 1 56 ? 28.420 20.936 12.159 1.00 4.92 56 SER C N 1
ATOM 4959 C CA . SER C 1 56 ? 27.862 20.202 13.328 1.00 5.36 56 SER C CA 1
ATOM 4960 C C . SER C 1 56 ? 26.718 19.266 12.894 1.00 5.63 56 SER C C 1
ATOM 4961 O O . SER C 1 56 ? 26.093 18.645 13.775 1.00 5.83 56 SER C O 1
ATOM 4964 N N . HIS C 1 57 ? 26.467 19.100 11.588 1.00 5.97 57 HIS C N 1
ATOM 4965 C CA . HIS C 1 57 ? 25.510 18.090 11.060 1.00 6.25 57 HIS C CA 1
ATOM 4966 C C . HIS C 1 57 ? 26.255 16.831 10.591 1.00 5.84 57 HIS C C 1
ATOM 4967 O O . HIS C 1 57 ? 25.573 15.836 10.435 1.00 6.35 57 HIS C O 1
ATOM 4974 N N . TRP C 1 58 ? 27.589 16.859 10.433 1.00 5.23 58 TRP C N 1
ATOM 4975 C CA . TRP C 1 58 ? 28.394 15.712 9.938 1.00 4.90 58 TRP C CA 1
ATOM 4976 C C . TRP C 1 58 ? 28.874 14.863 11.113 1.00 4.68 58 TRP C C 1
ATOM 4977 O O . TRP C 1 58 ? 29.836 15.262 11.780 1.00 4.82 58 TRP C O 1
ATOM 4988 N N . LEU C 1 59 ? 28.247 13.713 11.327 1.00 4.44 59 LEU C N 1
ATOM 4989 C CA . LEU C 1 59 ? 28.493 12.855 12.516 1.00 4.49 59 LEU C CA 1
ATOM 4990 C C . LEU C 1 59 ? 29.696 11.936 12.252 1.00 4.37 59 LEU C C 1
ATOM 4991 O O . LEU C 1 59 ? 29.685 11.223 11.222 1.00 4.54 59 LEU C O 1
ATOM 4996 N N . VAL C 1 60 ? 30.658 11.904 13.174 1.00 4.18 60 VAL C N 1
ATOM 4997 C CA . VAL C 1 60 ? 31.823 10.967 13.149 1.00 4.28 60 VAL C CA 1
ATOM 4998 C C . VAL C 1 60 ? 32.018 10.393 14.551 1.00 4.37 60 VAL C C 1
ATOM 4999 O O . VAL C 1 60 ? 31.752 11.093 15.527 1.00 4.45 60 VAL C O 1
ATOM 5003 N N . ASN C 1 61 ? 32.431 9.150 14.626 1.00 4.59 61 ASN C N 1
ATOM 5004 C CA . ASN C 1 61 ? 32.734 8.481 15.907 1.00 4.86 61 ASN C CA 1
ATOM 5005 C C . ASN C 1 61 ? 34.238 8.494 16.189 1.00 5.29 61 ASN C C 1
ATOM 5006 O O . ASN C 1 61 ? 34.599 8.420 17.384 1.00 5.32 61 ASN C O 1
ATOM 5011 N N . SER C 1 62 ? 35.065 8.530 15.140 1.00 5.77 62 SER C N 1
ATOM 5012 C CA . SER C 1 62 ? 36.538 8.321 15.196 1.00 6.55 62 SER C CA 1
ATOM 5013 C C . SER C 1 62 ? 37.246 9.351 14.313 1.00 6.52 62 SER C C 1
ATOM 5014 O O . SER C 1 62 ? 36.831 9.505 13.128 1.00 6.53 62 SER C O 1
ATOM 5017 N N . ALA C 1 63 ? 38.224 10.058 14.889 1.00 6.61 63 ALA C N 1
ATOM 5018 C CA . ALA C 1 63 ? 39.062 11.090 14.236 1.00 6.52 63 ALA C CA 1
ATOM 5019 C C . ALA C 1 63 ? 38.208 12.266 13.762 1.00 6.52 63 ALA C C 1
ATOM 5020 O O . ALA C 1 63 ? 36.946 12.212 13.873 1.00 6.64 63 ALA C O 1
ATOM 5022 N N . PHE C 1 64 ? 38.896 13.321 13.322 1.00 6.11 64 PHE C N 1
ATOM 5023 C CA . PHE C 1 64 ? 38.321 14.503 12.653 1.00 6.03 64 PHE C CA 1
ATOM 5024 C C . PHE C 1 64 ? 38.511 14.322 11.150 1.00 5.88 64 PHE C C 1
ATOM 5025 O O . PHE C 1 64 ? 39.628 14.031 10.700 1.00 5.77 64 PHE C O 1
ATOM 5033 N N . HIS C 1 65 ? 37.449 14.526 10.391 1.00 5.67 65 HIS C N 1
ATOM 5034 C CA . HIS C 1 65 ? 37.485 14.321 8.927 1.00 5.82 65 HIS C CA 1
ATOM 5035 C C . HIS C 1 65 ? 37.325 15.640 8.192 1.00 5.98 65 HIS C C 1
ATOM 5036 O O . HIS C 1 65 ? 36.463 16.454 8.588 1.00 5.69 65 HIS C O 1
ATOM 5043 N N . ILE C 1 66 ? 38.107 15.801 7.131 1.00 6.05 66 ILE C N 1
ATOM 5044 C CA . ILE C 1 66 ? 38.062 16.991 6.238 1.00 6.48 66 ILE C CA 1
ATOM 5045 C C . ILE C 1 66 ? 37.516 16.500 4.908 1.00 6.73 66 ILE C C 1
ATOM 5046 O O . ILE C 1 66 ? 38.096 15.536 4.377 1.00 7.31 66 ILE C O 1
ATOM 5051 N N . ASN C 1 67 ? 36.388 17.050 4.480 1.00 6.89 67 ASN C N 1
ATOM 5052 C CA . ASN C 1 67 ? 35.897 16.885 3.087 1.00 6.95 67 ASN C CA 1
ATOM 5053 C C . ASN C 1 67 ? 36.540 17.997 2.259 1.00 7.27 67 ASN C C 1
ATOM 5054 O O . ASN C 1 67 ? 36.016 19.111 2.278 1.00 7.05 67 ASN C O 1
ATOM 5059 N N . CYS C 1 68 ? 37.644 17.689 1.572 1.00 7.95 68 CYS C N 1
ATOM 5060 C CA . CYS C 1 68 ? 38.361 18.641 0.690 1.00 8.41 68 CYS C CA 1
ATOM 5061 C C . CYS C 1 68 ? 38.300 18.106 -0.739 1.00 8.91 68 CYS C C 1
ATOM 5062 O O . CYS C 1 68 ? 39.296 18.235 -1.453 1.00 9.53 68 CYS C O 1
ATOM 5065 N N . GLY C 1 69 ? 37.153 17.566 -1.139 1.00 9.50 69 GLY C N 1
ATOM 5066 C CA . GLY C 1 69 ? 36.890 17.092 -2.512 1.00 9.97 69 GLY C CA 1
ATOM 5067 C C . GLY C 1 69 ? 37.110 18.218 -3.497 1.00 10.97 69 GLY C C 1
ATOM 5068 O O . GLY C 1 69 ? 36.949 19.365 -3.102 1.00 10.44 69 GLY C O 1
ATOM 5069 N N . GLU C 1 70 ? 37.511 17.891 -4.728 1.00 12.71 70 GLU C N 1
ATOM 5070 C CA . GLU C 1 70 ? 37.848 18.877 -5.789 1.00 14.35 70 GLU C CA 1
ATOM 5071 C C . GLU C 1 70 ? 36.580 19.619 -6.213 1.00 13.16 70 GLU C C 1
ATOM 5072 O O . GLU C 1 70 ? 36.617 20.821 -6.402 1.00 12.26 70 GLU C O 1
ATOM 5078 N N . HIS C 1 71 ? 35.493 18.888 -6.400 1.00 13.16 71 HIS C N 1
ATOM 5079 C CA . HIS C 1 71 ? 34.231 19.427 -6.963 1.00 12.99 71 HIS C CA 1
ATOM 5080 C C . HIS C 1 71 ? 33.050 18.751 -6.256 1.00 12.44 71 HIS C C 1
ATOM 5081 O O . HIS C 1 71 ? 33.115 17.533 -6.051 1.00 11.22 71 HIS C O 1
ATOM 5088 N N . PHE C 1 72 ? 32.031 19.534 -5.889 1.00 12.07 72 PHE C N 1
ATOM 5089 C CA . PHE C 1 72 ? 30.798 19.054 -5.216 1.00 12.30 72 PHE C CA 1
ATOM 5090 C C . PHE C 1 72 ? 29.601 19.387 -6.104 1.00 12.73 72 PHE C C 1
ATOM 5091 O O . PHE C 1 72 ? 29.350 20.569 -6.334 1.00 13.38 72 PHE C O 1
ATOM 5099 N N . LYS C 1 73 ? 28.915 18.380 -6.620 1.00 13.88 73 LYS C N 1
ATOM 5100 C CA . LYS C 1 73 ? 27.696 18.577 -7.443 1.00 15.43 73 LYS C CA 1
ATOM 5101 C C . LYS C 1 73 ? 26.684 17.490 -7.087 1.00 15.32 73 LYS C C 1
ATOM 5102 O O . LYS C 1 73 ? 27.043 16.298 -7.088 1.00 14.63 73 LYS C O 1
ATOM 5108 N N . GLY C 1 74 ? 25.439 17.872 -6.838 1.00 15.40 74 GLY C N 1
ATOM 5109 C CA . GLY C 1 74 ? 24.432 16.855 -6.501 1.00 16.18 74 GLY C CA 1
ATOM 5110 C C . GLY C 1 74 ? 23.056 17.426 -6.271 1.00 15.96 74 GLY C C 1
ATOM 5111 O O . GLY C 1 74 ? 22.814 18.612 -6.587 1.00 14.00 74 GLY C O 1
ATOM 5112 N N . ILE C 1 75 ? 22.194 16.549 -5.772 1.00 17.60 75 ILE C N 1
ATOM 5113 C CA . ILE C 1 75 ? 20.782 16.820 -5.401 1.00 18.58 75 ILE C CA 1
ATOM 5114 C C . ILE C 1 75 ? 20.648 16.337 -3.957 1.00 16.62 75 ILE C C 1
ATOM 5115 O O . ILE C 1 75 ? 21.089 15.218 -3.632 1.00 18.06 75 ILE C O 1
ATOM 5120 N N . TYR C 1 76 ? 20.213 17.226 -3.084 1.00 14.33 76 TYR C N 1
ATOM 5121 C CA . TYR C 1 76 ? 20.029 16.937 -1.648 1.00 13.39 76 TYR C CA 1
ATOM 5122 C C . TYR C 1 76 ? 18.530 16.756 -1.371 1.00 12.64 76 TYR C C 1
ATOM 5123 O O . TYR C 1 76 ? 17.686 17.582 -1.837 1.00 12.16 76 TYR C O 1
ATOM 5132 N N . THR C 1 77 ? 18.222 15.727 -0.589 1.00 11.27 77 THR C N 1
ATOM 5133 C CA . THR C 1 77 ? 16.909 15.513 0.051 1.00 10.70 77 THR C CA 1
ATOM 5134 C C . THR C 1 77 ? 17.163 15.272 1.536 1.00 10.45 77 THR C C 1
ATOM 5135 O O . THR C 1 77 ? 18.043 14.434 1.860 1.00 9.14 77 THR C O 1
ATOM 5139 N N . SER C 1 78 ? 16.458 16.013 2.386 1.00 10.41 78 SER C N 1
ATOM 5140 C CA . SER C 1 78 ? 16.517 15.872 3.851 1.00 11.60 78 SER C CA 1
ATOM 5141 C C . SER C 1 78 ? 15.949 14.511 4.237 1.00 13.25 78 SER C C 1
ATOM 5142 O O . SER C 1 78 ? 14.887 14.106 3.693 1.00 12.77 78 SER C O 1
ATOM 5145 N N . ASN C 1 79 ? 16.593 13.842 5.183 1.00 14.89 79 ASN C N 1
ATOM 5146 C CA . ASN C 1 79 ? 15.997 12.628 5.791 1.00 17.55 79 ASN C CA 1
ATOM 5147 C C . ASN C 1 79 ? 15.261 13.037 7.090 1.00 18.02 79 ASN C C 1
ATOM 5148 O O . ASN C 1 79 ? 14.606 12.168 7.689 1.00 16.06 79 ASN C O 1
ATOM 5153 N N . GLU C 1 80 ? 15.342 14.316 7.497 1.00 18.23 80 GLU C N 1
ATOM 5154 C CA . GLU C 1 80 ? 14.592 14.890 8.650 1.00 20.43 80 GLU C CA 1
ATOM 5155 C C . GLU C 1 80 ? 13.202 15.343 8.155 1.00 20.23 80 GLU C C 1
ATOM 5156 O O . GLU C 1 80 ? 12.240 15.109 8.891 1.00 22.01 80 GLU C O 1
ATOM 5162 N N . LEU C 1 81 ? 13.116 15.958 6.963 1.00 18.97 81 LEU C N 1
ATOM 5163 C CA . LEU C 1 81 ? 11.891 16.573 6.376 1.00 18.35 81 LEU C CA 1
ATOM 5164 C C . LEU C 1 81 ? 11.829 16.305 4.880 1.00 16.85 81 LEU C C 1
ATOM 5165 O O . LEU C 1 81 ? 11.874 17.238 4.075 1.00 15.49 81 LEU C O 1
ATOM 5170 N N . PRO C 1 82 ? 11.712 15.025 4.456 1.00 16.10 82 PRO C N 1
ATOM 5171 C CA . PRO C 1 82 ? 11.791 14.676 3.043 1.00 15.81 82 PRO C CA 1
ATOM 5172 C C . PRO C 1 82 ? 10.761 15.328 2.115 1.00 15.57 82 PRO C C 1
ATOM 5173 O O . PRO C 1 82 ? 11.086 15.580 0.984 1.00 15.74 82 PRO C O 1
ATOM 5177 N N A HIS C 1 83 ? 9.539 15.562 2.603 0.50 15.83 83 HIS C N 1
ATOM 5178 N N B HIS C 1 83 ? 9.540 15.561 2.603 0.50 15.84 83 HIS C N 1
ATOM 5179 C CA A HIS C 1 83 ? 8.431 16.159 1.806 0.50 15.97 83 HIS C CA 1
ATOM 5180 C CA B HIS C 1 83 ? 8.437 16.158 1.801 0.50 15.99 83 HIS C CA 1
ATOM 5181 C C A HIS C 1 83 ? 8.774 17.594 1.382 0.50 15.65 83 HIS C C 1
ATOM 5182 C C B HIS C 1 83 ? 8.784 17.592 1.376 0.50 15.66 83 HIS C C 1
ATOM 5183 O O A HIS C 1 83 ? 8.415 17.968 0.250 0.50 14.79 83 HIS C O 1
ATOM 5184 O O B HIS C 1 83 ? 8.438 17.963 0.241 0.50 14.81 83 HIS C O 1
ATOM 5197 N N . PHE C 1 84 ? 9.413 18.372 2.262 1.00 15.65 84 PHE C N 1
ATOM 5198 C CA . PHE C 1 84 ? 9.579 19.846 2.091 1.00 15.79 84 PHE C CA 1
ATOM 5199 C C . PHE C 1 84 ? 10.920 20.184 1.433 1.00 15.65 84 PHE C C 1
ATOM 5200 O O . PHE C 1 84 ? 10.963 21.079 0.544 1.00 16.42 84 PHE C O 1
ATOM 5208 N N . ILE C 1 85 ? 11.989 19.526 1.895 1.00 14.62 85 ILE C N 1
ATOM 5209 C CA . ILE C 1 85 ? 13.399 19.749 1.448 1.00 13.94 85 ILE C CA 1
ATOM 5210 C C . ILE C 1 85 ? 13.826 18.523 0.637 1.00 13.95 85 ILE C C 1
ATOM 5211 O O . ILE C 1 85 ? 14.368 17.587 1.217 1.00 13.94 85 ILE C O 1
ATOM 5216 N N . LYS C 1 86 ? 13.566 18.515 -0.665 1.00 15.01 86 LYS C N 1
ATOM 5217 C CA . LYS C 1 86 ? 13.927 17.358 -1.520 1.00 16.06 86 LYS C CA 1
ATOM 5218 C C . LYS C 1 86 ? 14.351 17.877 -2.884 1.00 15.57 86 LYS C C 1
ATOM 5219 O O . LYS C 1 86 ? 13.916 18.973 -3.269 1.00 14.91 86 LYS C O 1
ATOM 5225 N N . ASP C 1 87 ? 15.219 17.121 -3.543 1.00 16.00 87 ASP C N 1
ATOM 5226 C CA . ASP C 1 87 ? 15.691 17.380 -4.926 1.00 16.21 87 ASP C CA 1
ATOM 5227 C C . ASP C 1 87 ? 16.296 18.788 -5.001 1.00 15.43 87 ASP C C 1
ATOM 5228 O O . ASP C 1 87 ? 16.192 19.412 -6.059 1.00 14.66 87 ASP C O 1
ATOM 5233 N N . MET C 1 88 ? 16.980 19.230 -3.944 1.00 14.11 88 MET C N 1
ATOM 5234 C CA . MET C 1 88 ? 17.668 20.547 -3.885 1.00 14.21 88 MET C CA 1
ATOM 5235 C C . MET C 1 88 ? 19.029 20.447 -4.596 1.00 14.06 88 MET C C 1
ATOM 5236 O O . MET C 1 88 ? 19.943 19.777 -4.058 1.00 12.65 88 MET C O 1
ATOM 5241 N N . GLU C 1 89 ? 19.163 21.115 -5.746 1.00 14.90 89 GLU C N 1
ATOM 5242 C CA . GLU C 1 89 ? 20.415 21.160 -6.543 1.00 16.93 89 GLU C CA 1
ATOM 5243 C C . GLU C 1 89 ? 21.471 22.047 -5.865 1.00 14.09 89 GLU C C 1
ATOM 5244 O O . GLU C 1 89 ? 21.120 23.081 -5.242 1.00 13.18 89 GLU C O 1
ATOM 5250 N N . PHE C 1 90 ? 22.735 21.649 -5.978 1.00 12.49 90 PHE C N 1
ATOM 5251 C CA . PHE C 1 90 ? 23.884 22.479 -5.549 1.00 11.69 90 PHE C CA 1
ATOM 5252 C C . PHE C 1 90 ? 25.111 22.137 -6.391 1.00 11.32 90 PHE C C 1
ATOM 5253 O O . PHE C 1 90 ? 25.218 20.995 -6.862 1.00 11.20 90 PHE C O 1
ATOM 5261 N N . GLU C 1 91 ? 26.021 23.098 -6.551 1.00 11.02 91 GLU C N 1
ATOM 5262 C CA . GLU C 1 91 ? 27.319 22.894 -7.243 1.00 11.24 91 GLU C CA 1
ATOM 5263 C C . GLU C 1 91 ? 28.291 23.947 -6.732 1.00 10.39 91 GLU C C 1
ATOM 5264 O O . GLU C 1 91 ? 27.947 25.125 -6.812 1.00 9.67 91 GLU C O 1
ATOM 5270 N N . TYR C 1 92 ? 29.435 23.508 -6.208 1.00 9.94 92 TYR C N 1
ATOM 5271 C CA . TYR C 1 92 ? 30.490 24.345 -5.586 1.00 9.66 92 TYR C CA 1
ATOM 5272 C C . TYR C 1 92 ? 31.869 23.753 -5.934 1.00 9.50 92 TYR C C 1
ATOM 5273 O O . TYR C 1 92 ? 32.027 22.548 -6.126 1.00 9.42 92 TYR C O 1
ATOM 5282 N N . ASP C 1 93 ? 32.872 24.614 -5.967 1.00 10.19 93 ASP C N 1
ATOM 5283 C CA . ASP C 1 93 ? 34.303 24.266 -6.173 1.00 10.06 93 ASP C CA 1
ATOM 5284 C C . ASP C 1 93 ? 34.932 23.922 -4.814 1.00 9.38 93 ASP C C 1
ATOM 5285 O O . ASP C 1 93 ? 34.620 24.605 -3.823 1.00 8.34 93 ASP C O 1
ATOM 5290 N N . GLY C 1 94 ? 35.759 22.870 -4.777 1.00 8.95 94 GLY C N 1
ATOM 5291 C CA . GLY C 1 94 ? 36.524 22.456 -3.585 1.00 8.93 94 GLY C CA 1
ATOM 5292 C C . GLY C 1 94 ? 37.936 23.051 -3.537 1.00 8.61 94 GLY C C 1
ATOM 5293 O O . GLY C 1 94 ? 38.333 23.768 -4.489 1.00 8.45 94 GLY C O 1
ATOM 5294 N N . ASN C 1 95 ? 38.688 22.729 -2.482 1.00 8.19 95 ASN C N 1
ATOM 5295 C CA . ASN C 1 95 ? 40.117 23.120 -2.315 1.00 8.21 95 ASN C CA 1
ATOM 5296 C C . ASN C 1 95 ? 40.894 21.973 -1.689 1.00 8.45 95 ASN C C 1
ATOM 5297 O O . ASN C 1 95 ? 41.178 21.973 -0.488 1.00 8.00 95 ASN C O 1
ATOM 5302 N N . PRO C 1 96 ? 41.236 20.933 -2.484 1.00 9.20 96 PRO C N 1
ATOM 5303 C CA . PRO C 1 96 ? 42.086 19.839 -1.997 1.00 9.38 96 PRO C CA 1
ATOM 5304 C C . PRO C 1 96 ? 43.445 20.313 -1.443 1.00 9.67 96 PRO C C 1
ATOM 5305 O O . PRO C 1 96 ? 43.948 19.734 -0.500 1.00 9.84 96 PRO C O 1
ATOM 5309 N N . VAL C 1 97 ? 44.030 21.363 -2.023 1.00 10.23 97 VAL C N 1
ATOM 5310 C CA . VAL C 1 97 ? 45.364 21.896 -1.585 1.00 10.01 97 VAL C CA 1
ATOM 5311 C C . VAL C 1 97 ? 45.259 22.385 -0.126 1.00 9.77 97 VAL C C 1
ATOM 5312 O O . VAL C 1 97 ? 46.121 22.008 0.677 1.00 9.62 97 VAL C O 1
ATOM 5316 N N . LEU C 1 98 ? 44.238 23.177 0.225 1.00 9.54 98 LEU C N 1
ATOM 5317 C CA . LEU C 1 98 ? 44.045 23.643 1.630 1.00 9.26 98 LEU C CA 1
ATOM 5318 C C . LEU C 1 98 ? 43.768 22.432 2.514 1.00 8.84 98 LEU C C 1
ATOM 5319 O O . LEU C 1 98 ? 44.260 22.425 3.656 1.00 8.05 98 LEU C O 1
ATOM 5324 N N . GLY C 1 99 ? 42.919 21.511 2.045 1.00 8.93 99 GLY C N 1
ATOM 5325 C CA . GLY C 1 99 ? 42.579 20.285 2.797 1.00 9.24 99 GLY C CA 1
ATOM 5326 C C . GLY C 1 99 ? 43.827 19.539 3.242 1.00 9.66 99 GLY C C 1
ATOM 5327 O O . GLY C 1 99 ? 43.920 19.168 4.421 1.00 9.31 99 GLY C O 1
ATOM 5328 N N . GLN C 1 100 ? 44.788 19.357 2.333 1.00 10.65 100 GLN C N 1
ATOM 5329 C CA . GLN C 1 100 ? 46.043 18.596 2.607 1.00 11.55 100 GLN C CA 1
ATOM 5330 C C . GLN C 1 100 ? 46.924 19.358 3.611 1.00 10.05 100 GLN C C 1
ATOM 5331 O O . GLN C 1 100 ? 47.540 18.710 4.480 1.00 9.88 100 GLN C O 1
ATOM 5337 N N . LEU C 1 101 ? 47.021 20.684 3.486 1.00 9.28 101 LEU C N 1
ATOM 5338 C CA . LEU C 1 101 ? 47.771 21.534 4.435 1.00 8.89 101 LEU C CA 1
ATOM 5339 C C . LEU C 1 101 ? 47.137 21.372 5.823 1.00 8.39 101 LEU C C 1
ATOM 5340 O O . LEU C 1 101 ? 47.881 21.194 6.797 1.00 7.74 101 LEU C O 1
ATOM 5345 N N . MET C 1 102 ? 45.802 21.399 5.893 1.00 7.76 102 MET C N 1
ATOM 5346 C CA . MET C 1 102 ? 45.028 21.232 7.155 1.00 7.59 102 MET C CA 1
ATOM 5347 C C . MET C 1 102 ? 45.359 19.890 7.803 1.00 7.52 102 MET C C 1
ATOM 5348 O O . MET C 1 102 ? 45.691 19.888 8.968 1.00 7.59 102 MET C O 1
ATOM 5353 N N . GLN C 1 103 ? 45.289 18.807 7.038 1.00 8.04 103 GLN C N 1
ATOM 5354 C CA . GLN C 1 103 ? 45.673 17.462 7.507 1.00 9.04 103 GLN C CA 1
ATOM 5355 C C . GLN C 1 103 ? 47.118 17.528 8.032 1.00 9.43 103 GLN C C 1
ATOM 5356 O O . GLN C 1 103 ? 47.330 17.112 9.159 1.00 9.13 103 GLN C O 1
ATOM 5362 N N . GLU C 1 104 ? 48.065 18.098 7.273 1.00 10.43 104 GLU C N 1
ATOM 5363 C CA . GLU C 1 104 ? 49.515 18.071 7.648 1.00 10.72 104 GLU C CA 1
ATOM 5364 C C . GLU C 1 104 ? 49.714 18.806 8.973 1.00 9.55 104 GLU C C 1
ATOM 5365 O O . GLU C 1 104 ? 50.317 18.222 9.878 1.00 9.14 104 GLU C O 1
ATOM 5371 N N . GLU C 1 105 ? 49.241 20.044 9.065 1.00 9.27 105 GLU C N 1
ATOM 5372 C CA . GLU C 1 105 ? 49.446 20.931 10.235 1.00 9.37 105 GLU C CA 1
ATOM 5373 C C . GLU C 1 105 ? 48.621 20.481 11.445 1.00 9.16 105 GLU C C 1
ATOM 5374 O O . GLU C 1 105 ? 49.124 20.602 12.568 1.00 9.35 105 GLU C O 1
ATOM 5380 N N . ILE C 1 106 ? 47.399 19.999 11.253 1.00 8.84 106 ILE C N 1
ATOM 5381 C CA . ILE C 1 106 ? 46.571 19.564 12.420 1.00 8.75 106 ILE C CA 1
ATOM 5382 C C . ILE C 1 106 ? 47.153 18.258 12.957 1.00 8.59 106 ILE C C 1
ATOM 5383 O O . ILE C 1 106 ? 47.144 18.079 14.165 1.00 8.86 106 ILE C O 1
ATOM 5388 N N . ALA C 1 107 ? 47.660 17.389 12.086 1.00 9.37 107 ALA C N 1
ATOM 5389 C CA . ALA C 1 107 ? 48.259 16.100 12.499 1.00 10.15 107 ALA C CA 1
ATOM 5390 C C . ALA C 1 107 ? 49.538 16.359 13.305 1.00 10.84 107 ALA C C 1
ATOM 5391 O O . ALA C 1 107 ? 49.874 15.524 14.126 1.00 11.12 107 ALA C O 1
ATOM 5393 N N . LYS C 1 108 ? 50.215 17.494 13.114 1.00 12.31 108 LYS C N 1
ATOM 5394 C CA . LYS C 1 108 ? 51.443 17.832 13.892 1.00 13.12 108 LYS C CA 1
ATOM 5395 C C . LYS C 1 108 ? 51.073 18.156 15.343 1.00 13.16 108 LYS C C 1
ATOM 5396 O O . LYS C 1 108 ? 51.947 18.040 16.199 1.00 13.00 108 LYS C O 1
ATOM 5402 N N . THR C 1 109 ? 49.820 18.538 15.626 1.00 12.75 109 THR C N 1
ATOM 5403 C CA . THR C 1 109 ? 49.388 18.857 17.014 1.00 11.75 109 THR C CA 1
ATOM 5404 C C . THR C 1 109 ? 49.070 17.593 17.818 1.00 10.76 109 THR C C 1
ATOM 5405 O O . THR C 1 109 ? 48.820 17.748 19.016 1.00 10.26 109 THR C O 1
ATOM 5409 N N . GLY C 1 110 ? 49.046 16.404 17.212 1.00 10.82 110 GLY C N 1
ATOM 5410 C CA . GLY C 1 110 ? 48.670 15.152 17.906 1.00 10.56 110 GLY C CA 1
ATOM 5411 C C . GLY C 1 110 ? 47.233 14.720 17.611 1.00 10.80 110 GLY C C 1
ATOM 5412 O O . GLY C 1 110 ? 46.903 13.515 17.804 1.00 10.99 110 GLY C O 1
ATOM 5413 N N . VAL C 1 111 ? 46.400 15.635 17.118 1.00 9.54 111 VAL C N 1
ATOM 5414 C CA . VAL C 1 111 ? 44.993 15.343 16.697 1.00 8.94 111 VAL C CA 1
ATOM 5415 C C . VAL C 1 111 ? 44.978 14.289 15.581 1.00 9.15 111 VAL C C 1
ATOM 5416 O O . VAL C 1 111 ? 45.796 14.393 14.647 1.00 8.61 111 VAL C O 1
ATOM 5420 N N . ARG C 1 112 ? 44.072 13.312 15.684 1.00 9.11 112 ARG C N 1
ATOM 5421 C CA . ARG C 1 112 ? 43.835 12.295 14.633 1.00 9.69 112 ARG C CA 1
ATOM 5422 C C . ARG C 1 112 ? 42.965 12.941 13.565 1.00 9.13 112 ARG C C 1
ATOM 5423 O O . ARG C 1 112 ? 41.834 13.352 13.887 1.00 7.92 112 ARG C O 1
ATOM 5431 N N . VAL C 1 113 ? 43.468 13.049 12.342 1.00 8.74 113 VAL C N 1
ATOM 5432 C CA . VAL C 1 113 ? 42.781 13.845 11.299 1.00 9.04 113 VAL C CA 1
ATOM 5433 C C . VAL C 1 113 ? 43.014 13.169 9.953 1.00 9.70 113 VAL C C 1
ATOM 5434 O O . VAL C 1 113 ? 44.149 12.691 9.703 1.00 9.40 113 VAL C O 1
ATOM 5438 N N . GLN C 1 114 ? 41.955 13.081 9.153 1.00 9.76 114 GLN C N 1
ATOM 5439 C CA . GLN C 1 114 ? 41.995 12.497 7.798 1.00 10.79 114 GLN C CA 1
ATOM 5440 C C . GLN C 1 114 ? 41.412 13.515 6.818 1.00 10.47 114 GLN C C 1
ATOM 5441 O O . GLN C 1 114 ? 40.349 14.107 7.136 1.00 9.87 114 GLN C O 1
ATOM 5447 N N . ALA C 1 115 ? 42.069 13.681 5.667 1.00 10.32 115 ALA C N 1
ATOM 5448 C CA . ALA C 1 115 ? 41.591 14.469 4.507 1.00 10.47 115 ALA C CA 1
ATOM 5449 C C . ALA C 1 115 ? 41.034 13.505 3.466 1.00 10.17 115 ALA C C 1
ATOM 5450 O O . ALA C 1 115 ? 41.724 12.505 3.187 1.00 9.96 115 ALA C O 1
ATOM 5452 N N . HIS C 1 116 ? 39.864 13.829 2.913 1.00 9.34 116 HIS C N 1
ATOM 5453 C CA . HIS C 1 116 ? 39.166 13.027 1.879 1.00 9.04 116 HIS C CA 1
ATOM 5454 C C . HIS C 1 116 ? 38.904 13.871 0.641 1.00 9.39 116 HIS C C 1
ATOM 5455 O O . HIS C 1 116 ? 38.259 14.944 0.737 1.00 8.88 116 HIS C O 1
ATOM 5462 N N . ASN C 1 117 ? 39.377 13.363 -0.479 1.00 9.93 117 ASN C N 1
ATOM 5463 C CA . ASN C 1 117 ? 39.092 13.909 -1.828 1.00 10.57 117 ASN C CA 1
ATOM 5464 C C . ASN C 1 117 ? 38.425 12.791 -2.617 1.00 11.31 117 ASN C C 1
ATOM 5465 O O . ASN C 1 117 ? 39.132 12.140 -3.423 1.00 10.96 117 ASN C O 1
ATOM 5470 N N . ILE C 1 118 ? 37.120 12.605 -2.380 1.00 11.83 118 ILE C N 1
ATOM 5471 C CA . ILE C 1 118 ? 36.283 11.485 -2.914 1.00 13.19 118 ILE C CA 1
ATOM 5472 C C . ILE C 1 118 ? 35.020 12.085 -3.548 1.00 14.09 118 ILE C C 1
ATOM 5473 O O . ILE C 1 118 ? 34.229 12.687 -2.797 1.00 12.90 118 ILE C O 1
ATOM 5478 N N . LYS C 1 119 ? 34.814 11.904 -4.862 1.00 15.79 119 LYS C N 1
ATOM 5479 C CA . LYS C 1 119 ? 33.629 12.422 -5.603 1.00 16.93 119 LYS C CA 1
ATOM 5480 C C . LYS C 1 119 ? 32.333 12.058 -4.852 1.00 14.82 119 LYS C C 1
ATOM 5481 O O . LYS C 1 119 ? 31.452 12.924 -4.738 1.00 13.89 119 LYS C O 1
ATOM 5487 N N . SER C 1 120 ? 32.226 10.821 -4.350 1.00 12.28 120 SER C N 1
ATOM 5488 C CA . SER C 1 120 ? 30.986 10.262 -3.750 1.00 11.65 120 SER C CA 1
ATOM 5489 C C . SER C 1 120 ? 30.823 10.637 -2.266 1.00 10.88 120 SER C C 1
ATOM 5490 O O . SER C 1 120 ? 29.759 10.288 -1.713 1.00 10.67 120 SER C O 1
ATOM 5493 N N . LEU C 1 121 ? 31.788 11.327 -1.634 1.00 10.27 121 LEU C N 1
ATOM 5494 C CA . LEU C 1 121 ? 31.612 11.857 -0.251 1.00 10.33 121 LEU C CA 1
ATOM 5495 C C . LEU C 1 121 ? 30.971 13.243 -0.371 1.00 11.34 121 LEU C C 1
ATOM 5496 O O . LEU C 1 121 ? 31.682 14.198 -0.717 1.00 11.11 121 LEU C O 1
ATOM 5501 N N . GLU C 1 122 ? 29.659 13.317 -0.152 1.00 12.46 122 GLU C N 1
ATOM 5502 C CA . GLU C 1 122 ? 28.833 14.512 -0.450 1.00 13.07 122 GLU C CA 1
ATOM 5503 C C . GLU C 1 122 ? 28.944 15.495 0.720 1.00 11.07 122 GLU C C 1
ATOM 5504 O O . GLU C 1 122 ? 29.182 15.058 1.856 1.00 9.76 122 GLU C O 1
ATOM 5510 N N . LEU C 1 123 ? 28.769 16.782 0.439 1.00 10.03 123 LEU C N 1
ATOM 5511 C CA . LEU C 1 123 ? 28.686 17.844 1.469 1.00 9.38 123 LEU C CA 1
ATOM 5512 C C . LEU C 1 123 ? 27.501 17.563 2.399 1.00 8.91 123 LEU C C 1
ATOM 5513 O O . LEU C 1 123 ? 26.407 17.217 1.906 1.00 8.86 123 LEU C O 1
ATOM 5518 N N A GLU C 1 124 ? 27.710 17.711 3.710 0.25 8.51 124 GLU C N 1
ATOM 5519 N N B GLU C 1 124 ? 27.712 17.717 3.709 0.25 8.51 124 GLU C N 1
ATOM 5520 N N C GLU C 1 124 ? 27.718 17.707 3.712 0.50 9.23 124 GLU C N 1
ATOM 5521 C CA A GLU C 1 124 ? 26.641 17.566 4.731 0.25 8.24 124 GLU C CA 1
ATOM 5522 C CA B GLU C 1 124 ? 26.650 17.573 4.738 0.25 8.23 124 GLU C CA 1
ATOM 5523 C CA C GLU C 1 124 ? 26.662 17.589 4.754 0.50 9.43 124 GLU C CA 1
ATOM 5524 C C A GLU C 1 124 ? 25.875 18.890 4.861 0.25 8.08 124 GLU C C 1
ATOM 5525 C C B GLU C 1 124 ? 25.879 18.893 4.865 0.25 8.08 124 GLU C C 1
ATOM 5526 C C C GLU C 1 124 ? 25.872 18.902 4.855 0.50 8.73 124 GLU C C 1
ATOM 5527 O O A GLU C 1 124 ? 26.353 19.924 4.334 0.25 7.84 124 GLU C O 1
ATOM 5528 O O B GLU C 1 124 ? 26.355 19.928 4.341 0.25 7.83 124 GLU C O 1
ATOM 5529 O O C GLU C 1 124 ? 26.335 19.946 4.322 0.50 8.14 124 GLU C O 1
ATOM 5545 N N . TYR C 1 125 ? 24.731 18.837 5.547 1.00 7.99 125 TYR C N 1
ATOM 5546 C CA . TYR C 1 125 ? 23.726 19.920 5.600 1.00 7.47 125 TYR C CA 1
ATOM 5547 C C . TYR C 1 125 ? 24.300 21.193 6.210 1.00 6.58 125 TYR C C 1
ATOM 5548 O O . TYR C 1 125 ? 23.938 22.262 5.716 1.00 6.54 125 TYR C O 1
ATOM 5557 N N . GLY C 1 126 ? 25.116 21.102 7.256 1.00 6.04 126 GLY C N 1
ATOM 5558 C CA . GLY C 1 126 ? 25.750 22.278 7.891 1.00 5.66 126 GLY C CA 1
ATOM 5559 C C . GLY C 1 126 ? 26.537 23.126 6.892 1.00 5.28 126 GLY C C 1
ATOM 5560 O O . GLY C 1 126 ? 26.654 24.330 7.106 1.00 5.16 126 GLY C O 1
ATOM 5561 N N . THR C 1 127 ? 26.994 22.527 5.791 1.00 5.04 127 THR C N 1
ATOM 5562 C CA . THR C 1 127 ? 27.801 23.189 4.737 1.00 4.79 127 THR C CA 1
ATOM 5563 C C . THR C 1 127 ? 26.896 23.618 3.590 1.00 4.77 127 THR C C 1
ATOM 5564 O O . THR C 1 127 ? 27.110 24.726 3.096 1.00 4.60 127 THR C O 1
ATOM 5568 N N . LEU C 1 128 ? 25.901 22.805 3.206 1.00 4.77 128 LEU C N 1
ATOM 5569 C CA . LEU C 1 128 ? 24.984 23.104 2.068 1.00 4.68 128 LEU C CA 1
ATOM 5570 C C . LEU C 1 128 ? 24.149 24.363 2.341 1.00 4.57 128 LEU C C 1
ATOM 5571 O O . LEU C 1 128 ? 23.910 25.122 1.411 1.00 4.49 128 LEU C O 1
ATOM 5576 N N . VAL C 1 129 ? 23.729 24.590 3.579 1.00 4.30 129 VAL C N 1
ATOM 5577 C CA . VAL C 1 129 ? 22.847 25.738 3.908 1.00 4.32 129 VAL C CA 1
ATOM 5578 C C . VAL C 1 129 ? 23.598 27.053 3.672 1.00 4.41 129 VAL C C 1
ATOM 5579 O O . VAL C 1 129 ? 23.142 27.866 2.886 1.00 4.19 129 VAL C O 1
ATOM 5583 N N . PRO C 1 130 ? 24.768 27.324 4.298 1.00 4.74 130 PRO C N 1
ATOM 5584 C CA . PRO C 1 130 ? 25.449 28.603 4.093 1.00 5.01 130 PRO C CA 1
ATOM 5585 C C . PRO C 1 130 ? 25.834 28.777 2.623 1.00 5.39 130 PRO C C 1
ATOM 5586 O O . PRO C 1 130 ? 25.689 29.867 2.112 1.00 5.49 130 PRO C O 1
ATOM 5590 N N . MET C 1 131 ? 26.278 27.696 1.974 1.00 5.96 131 MET C N 1
ATOM 5591 C CA . MET C 1 131 ? 26.668 27.742 0.536 1.00 6.38 131 MET C CA 1
ATOM 5592 C C . MET C 1 131 ? 25.435 28.132 -0.305 1.00 6.44 131 MET C C 1
ATOM 5593 O O . MET C 1 131 ? 25.624 28.887 -1.265 1.00 6.32 131 MET C O 1
ATOM 5598 N N . ARG C 1 132 ? 24.221 27.659 0.028 1.00 6.50 132 ARG C N 1
ATOM 5599 C CA . ARG C 1 132 ? 22.961 28.019 -0.695 1.00 6.67 132 ARG C CA 1
ATOM 5600 C C . ARG C 1 132 ? 22.772 29.553 -0.713 1.00 6.41 132 ARG C C 1
ATOM 5601 O O . ARG C 1 132 ? 22.463 30.128 -1.764 1.00 6.27 132 ARG C O 1
ATOM 5609 N N . TYR C 1 133 ? 22.944 30.214 0.426 1.00 6.21 133 TYR C N 1
ATOM 5610 C CA . TYR C 1 133 ? 22.634 31.657 0.609 1.00 6.24 133 TYR C CA 1
ATOM 5611 C C . TYR C 1 133 ? 23.840 32.526 0.221 1.00 6.55 133 TYR C C 1
ATOM 5612 O O . TYR C 1 133 ? 23.627 33.733 -0.155 1.00 6.75 133 TYR C O 1
ATOM 5621 N N . MET C 1 134 ? 25.057 31.982 0.263 1.00 6.40 134 MET C N 1
ATOM 5622 C CA . MET C 1 134 ? 26.274 32.816 0.086 1.00 6.85 134 MET C CA 1
ATOM 5623 C C . MET C 1 134 ? 26.971 32.577 -1.259 1.00 7.47 134 MET C C 1
ATOM 5624 O O . MET C 1 134 ? 27.760 33.450 -1.629 1.00 7.44 134 MET C O 1
ATOM 5629 N N . ASN C 1 135 ? 26.831 31.406 -1.890 1.00 8.27 135 ASN C N 1
ATOM 5630 C CA . ASN C 1 135 ? 27.843 30.947 -2.883 1.00 9.12 135 ASN C CA 1
ATOM 5631 C C . ASN C 1 135 ? 27.212 30.320 -4.126 1.00 10.57 135 ASN C C 1
ATOM 5632 O O . ASN C 1 135 ? 27.892 29.494 -4.791 1.00 9.86 135 ASN C O 1
ATOM 5637 N N . GLN C 1 136 ? 25.975 30.701 -4.443 1.00 12.07 136 GLN C N 1
ATOM 5638 C CA . GLN C 1 136 ? 25.227 30.162 -5.605 1.00 13.73 136 GLN C CA 1
ATOM 5639 C C . GLN C 1 136 ? 25.981 30.444 -6.913 1.00 12.75 136 GLN C C 1
ATOM 5640 O O . GLN C 1 136 ? 25.941 29.554 -7.784 1.00 12.51 136 GLN C O 1
ATOM 5646 N N . ASP C 1 137 ? 26.707 31.566 -7.017 1.00 11.87 137 ASP C N 1
ATOM 5647 C CA . ASP C 1 137 ? 27.570 31.914 -8.188 1.00 11.84 137 ASP C CA 1
ATOM 5648 C C . ASP C 1 137 ? 28.978 31.296 -8.100 1.00 12.44 137 ASP C C 1
ATOM 5649 O O . ASP C 1 137 ? 29.815 31.619 -8.962 1.00 11.80 137 ASP C O 1
ATOM 5654 N N . ARG C 1 138 ? 29.283 30.469 -7.092 1.00 12.13 138 ARG C N 1
ATOM 5655 C CA . ARG C 1 138 ? 30.581 29.738 -7.025 1.00 12.51 138 ARG C CA 1
ATOM 5656 C C . ARG C 1 138 ? 31.761 30.716 -6.932 1.00 11.75 138 ARG C C 1
ATOM 5657 O O . ARG C 1 138 ? 32.849 30.426 -7.472 1.00 11.68 138 ARG C O 1
ATOM 5665 N N A ARG C 1 139 ? 31.541 31.842 -6.259 0.50 11.08 139 ARG C N 1
ATOM 5666 N N B ARG C 1 139 ? 31.555 31.850 -6.262 0.50 11.21 139 ARG C N 1
ATOM 5667 C CA A ARG C 1 139 ? 32.584 32.843 -5.931 0.50 10.97 139 ARG C CA 1
ATOM 5668 C CA B ARG C 1 139 ? 32.619 32.839 -5.944 0.50 11.18 139 ARG C CA 1
ATOM 5669 C C A ARG C 1 139 ? 33.610 32.247 -4.957 0.50 10.22 139 ARG C C 1
ATOM 5670 C C B ARG C 1 139 ? 33.628 32.235 -4.960 0.50 10.33 139 ARG C C 1
ATOM 5671 O O A ARG C 1 139 ? 34.781 32.675 -5.012 0.50 10.18 139 ARG C O 1
ATOM 5672 O O B ARG C 1 139 ? 34.804 32.652 -5.005 0.50 10.27 139 ARG C O 1
ATOM 5687 N N . PHE C 1 140 ? 33.200 31.303 -4.097 1.00 9.41 140 PHE C N 1
ATOM 5688 C CA . PHE C 1 140 ? 34.085 30.703 -3.062 1.00 8.69 140 PHE C CA 1
ATOM 5689 C C . PHE C 1 140 ? 34.260 29.201 -3.258 1.00 8.44 140 PHE C C 1
ATOM 5690 O O . PHE C 1 140 ? 33.277 28.512 -3.603 1.00 8.40 140 PHE C O 1
ATOM 5698 N N . LYS C 1 141 ? 35.471 28.729 -2.955 1.00 8.17 141 LYS C N 1
ATOM 5699 C CA . LYS C 1 141 ? 35.798 27.294 -2.791 1.00 8.45 141 LYS C CA 1
ATOM 5700 C C . LYS C 1 141 ? 35.361 26.931 -1.376 1.00 7.58 141 LYS C C 1
ATOM 5701 O O . LYS C 1 141 ? 35.322 27.837 -0.533 1.00 7.03 141 LYS C O 1
ATOM 5707 N N . VAL C 1 142 ? 35.019 25.674 -1.134 1.00 6.60 142 VAL C N 1
ATOM 5708 C CA . VAL C 1 142 ? 34.505 25.261 0.192 1.00 6.37 142 VAL C CA 1
ATOM 5709 C C . VAL C 1 142 ? 35.216 23.973 0.588 1.00 5.57 142 VAL C C 1
ATOM 5710 O O . VAL C 1 142 ? 35.498 23.151 -0.285 1.00 5.11 142 VAL C O 1
ATOM 5714 N N . VAL C 1 143 ? 35.536 23.878 1.870 1.00 5.12 143 VAL C N 1
ATOM 5715 C CA . VAL C 1 143 ? 36.103 22.677 2.538 1.00 5.10 143 VAL C CA 1
ATOM 5716 C C . VAL C 1 143 ? 35.233 22.479 3.774 1.00 4.88 143 VAL C C 1
ATOM 5717 O O . VAL C 1 143 ? 34.908 23.477 4.407 1.00 4.79 143 VAL C O 1
ATOM 5721 N N . SER C 1 144 ? 34.866 21.250 4.085 1.00 4.79 144 SER C N 1
ATOM 5722 C CA . SER C 1 144 ? 33.955 20.928 5.202 1.00 4.87 144 SER C CA 1
ATOM 5723 C C . SER C 1 144 ? 34.701 20.062 6.214 1.00 4.69 144 SER C C 1
ATOM 5724 O O . SER C 1 144 ? 35.546 19.258 5.792 1.00 4.91 144 SER C O 1
ATOM 5727 N N . VAL C 1 145 ? 34.380 20.238 7.497 1.00 4.55 145 VAL C N 1
ATOM 5728 C CA . VAL C 1 145 ? 34.984 19.499 8.646 1.00 4.41 145 VAL C CA 1
ATOM 5729 C C . VAL C 1 145 ? 33.866 18.884 9.470 1.00 4.31 145 VAL C C 1
ATOM 5730 O O . VAL C 1 145 ? 32.832 19.583 9.732 1.00 4.11 145 VAL C O 1
ATOM 5734 N N . SER C 1 146 ? 34.052 17.620 9.858 1.00 4.17 146 SER C N 1
ATOM 5735 C CA . SER C 1 146 ? 33.086 16.864 10.685 1.00 4.13 146 SER C CA 1
ATOM 5736 C C . SER C 1 146 ? 33.087 17.492 12.076 1.00 4.13 146 SER C C 1
ATOM 5737 O O . SER C 1 146 ? 34.173 17.470 12.686 1.00 4.04 146 SER C O 1
ATOM 5740 N N . ALA C 1 147 ? 31.956 18.058 12.537 1.00 4.08 147 ALA C N 1
ATOM 5741 C CA . ALA C 1 147 ? 31.875 18.683 13.875 1.00 4.15 147 ALA C CA 1
ATOM 5742 C C . ALA C 1 147 ? 30.781 18.075 14.757 1.00 4.39 147 ALA C C 1
ATOM 5743 O O . ALA C 1 147 ? 30.655 18.556 15.900 1.00 4.32 147 ALA C O 1
ATOM 5745 N N . PHE C 1 148 ? 30.064 17.037 14.311 1.00 4.55 148 PHE C N 1
ATOM 5746 C CA . PHE C 1 148 ? 29.189 16.190 15.179 1.00 4.69 148 PHE C CA 1
ATOM 5747 C C . PHE C 1 148 ? 30.076 15.027 15.642 1.00 4.85 148 PHE C C 1
ATOM 5748 O O . PHE C 1 148 ? 30.056 13.945 15.054 1.00 4.73 148 PHE C O 1
ATOM 5756 N N . CYS C 1 149 ? 30.860 15.274 16.692 1.00 5.07 149 CYS C N 1
ATOM 5757 C CA . CYS C 1 149 ? 31.933 14.371 17.160 1.00 5.29 149 CYS C CA 1
ATOM 5758 C C . CYS C 1 149 ? 31.451 13.700 18.436 1.00 5.40 149 CYS C C 1
ATOM 5759 O O . CYS C 1 149 ? 31.308 14.398 19.436 1.00 5.70 149 CYS C O 1
ATOM 5762 N N . THR C 1 150 ? 31.171 12.399 18.370 1.00 5.24 150 THR C N 1
ATOM 5763 C CA . THR C 1 150 ? 30.419 11.691 19.430 1.00 5.23 150 THR C CA 1
ATOM 5764 C C . THR C 1 150 ? 31.325 11.298 20.590 1.00 5.13 150 THR C C 1
ATOM 5765 O O . THR C 1 150 ? 30.775 10.982 21.648 1.00 5.15 150 THR C O 1
ATOM 5769 N N . SER C 1 151 ? 32.640 11.193 20.358 1.00 5.05 151 SER C N 1
ATOM 5770 C CA . SER C 1 151 ? 33.575 10.460 21.246 1.00 4.96 151 SER C CA 1
ATOM 5771 C C . SER C 1 151 ? 34.891 11.221 21.378 1.00 5.24 151 SER C C 1
ATOM 5772 O O . SER C 1 151 ? 35.970 10.578 21.475 1.00 4.92 151 SER C O 1
ATOM 5775 N N . HIS C 1 152 ? 34.820 12.557 21.347 1.00 5.34 152 HIS C N 1
ATOM 5776 C CA . HIS C 1 152 ? 35.994 13.417 21.089 1.00 5.56 152 HIS C CA 1
ATOM 5777 C C . HIS C 1 152 ? 36.167 14.457 22.201 1.00 5.88 152 HIS C C 1
ATOM 5778 O O . HIS C 1 152 ? 35.175 14.803 22.866 1.00 5.96 152 HIS C O 1
ATOM 5785 N N . SER C 1 153 ? 37.405 14.925 22.378 1.00 5.89 153 SER C N 1
ATOM 5786 C CA . SER C 1 153 ? 37.777 15.969 23.358 1.00 5.99 153 SER C CA 1
ATOM 5787 C C . SER C 1 153 ? 37.540 17.342 22.733 1.00 5.53 153 SER C C 1
ATOM 5788 O O . SER C 1 153 ? 37.950 17.536 21.569 1.00 5.52 153 SER C O 1
ATOM 5791 N N . LEU C 1 154 ? 36.942 18.267 23.482 1.00 5.24 154 LEU C N 1
ATOM 5792 C CA . LEU C 1 154 ? 36.843 19.683 23.055 1.00 5.25 154 LEU C CA 1
ATOM 5793 C C . LEU C 1 154 ? 38.250 20.298 22.951 1.00 5.48 154 LEU C C 1
ATOM 5794 O O . LEU C 1 154 ? 38.407 21.205 22.123 1.00 5.21 154 LEU C O 1
ATOM 5799 N N . GLN C 1 155 ? 39.237 19.819 23.729 1.00 5.68 155 GLN C N 1
ATOM 5800 C CA . GLN C 1 155 ? 40.642 20.301 23.623 1.00 6.10 155 GLN C CA 1
ATOM 5801 C C . GLN C 1 155 ? 41.234 19.857 22.283 1.00 6.07 155 GLN C C 1
ATOM 5802 O O . GLN C 1 155 ? 42.064 20.627 21.728 1.00 6.43 155 GLN C O 1
ATOM 5808 N N . ASP C 1 156 ? 40.779 18.729 21.723 1.00 6.06 156 ASP C N 1
ATOM 5809 C CA . ASP C 1 156 ? 41.227 18.278 20.380 1.00 6.41 156 ASP C CA 1
ATOM 5810 C C . ASP C 1 156 ? 40.601 19.155 19.287 1.00 6.36 156 ASP C C 1
ATOM 5811 O O . ASP C 1 156 ? 41.329 19.471 18.287 1.00 6.36 156 ASP C O 1
ATOM 5816 N N . SER C 1 157 ? 39.329 19.531 19.424 1.00 6.32 157 SER C N 1
ATOM 5817 C CA . SER C 1 157 ? 38.665 20.505 18.518 1.00 6.39 157 SER C CA 1
ATOM 5818 C C . SER C 1 157 ? 39.412 21.843 18.613 1.00 6.21 157 SER C C 1
ATOM 5819 O O . SER C 1 157 ? 39.638 22.463 17.557 1.00 5.98 157 SER C O 1
ATOM 5822 N N . ARG C 1 158 ? 39.790 22.272 19.814 1.00 6.20 158 ARG C N 1
ATOM 5823 C CA . ARG C 1 158 ? 40.633 23.492 19.975 1.00 6.43 158 ARG C CA 1
ATOM 5824 C C . ARG C 1 158 ? 41.906 23.326 19.117 1.00 6.58 158 ARG C C 1
ATOM 5825 O O . ARG C 1 158 ? 42.230 24.260 18.373 1.00 6.55 158 ARG C O 1
ATOM 5833 N N . LYS C 1 159 ? 42.578 22.172 19.178 1.00 6.82 159 LYS C N 1
ATOM 5834 C CA . LYS C 1 159 ? 43.900 21.997 18.512 1.00 7.27 159 LYS C CA 1
ATOM 5835 C C . LYS C 1 159 ? 43.693 21.943 16.997 1.00 6.68 159 LYS C C 1
ATOM 5836 O O . LYS C 1 159 ? 44.590 22.425 16.256 1.00 6.52 159 LYS C O 1
ATOM 5842 N N . PHE C 1 160 ? 42.576 21.355 16.552 1.00 6.03 160 PHE C N 1
ATOM 5843 C CA . PHE C 1 160 ? 42.160 21.362 15.125 1.00 5.75 160 PHE C CA 1
ATOM 5844 C C . PHE C 1 160 ? 42.129 22.820 14.624 1.00 5.83 160 PHE C C 1
ATOM 5845 O O . PHE C 1 160 ? 42.704 23.093 13.560 1.00 5.81 160 PHE C O 1
ATOM 5853 N N . GLY C 1 161 ? 41.491 23.729 15.367 1.00 5.85 161 GLY C N 1
ATOM 5854 C CA . GLY C 1 161 ? 41.466 25.173 15.038 1.00 5.91 161 GLY C CA 1
ATOM 5855 C C . GLY C 1 161 ? 42.850 25.819 15.027 1.00 6.04 161 GLY C C 1
ATOM 5856 O O . GLY C 1 161 ? 43.120 26.671 14.137 1.00 5.93 161 GLY C O 1
ATOM 5857 N N . GLU C 1 162 ? 43.706 25.447 15.980 1.00 6.20 162 GLU C N 1
ATOM 5858 C CA . GLU C 1 162 ? 45.087 25.974 16.100 1.00 6.57 162 GLU C CA 1
ATOM 5859 C C . GLU C 1 162 ? 45.845 25.520 14.855 1.00 6.33 162 GLU C C 1
ATOM 5860 O O . GLU C 1 162 ? 46.415 26.366 14.218 1.00 6.30 162 GLU C O 1
ATOM 5866 N N . GLY C 1 163 ? 45.777 24.238 14.513 1.00 6.44 163 GLY C N 1
ATOM 5867 C CA . GLY C 1 163 ? 46.477 23.673 13.346 1.00 6.76 163 GLY C CA 1
ATOM 5868 C C . GLY C 1 163 ? 45.974 24.293 12.057 1.00 7.29 163 GLY C C 1
ATOM 5869 O O . GLY C 1 163 ? 46.813 24.563 11.139 1.00 7.07 163 GLY C O 1
ATOM 5870 N N . LEU C 1 164 ? 44.649 24.529 11.965 1.00 7.53 164 LEU C N 1
ATOM 5871 C CA . LEU C 1 164 ? 44.028 25.179 10.783 1.00 7.57 164 LEU C CA 1
ATOM 5872 C C . LEU C 1 164 ? 44.731 26.520 10.486 1.00 8.10 164 LEU C C 1
ATOM 5873 O O . LEU C 1 164 ? 44.984 26.801 9.301 1.00 7.47 164 LEU C O 1
ATOM 5878 N N . ILE C 1 165 ? 45.007 27.337 11.501 1.00 8.93 165 ILE C N 1
ATOM 5879 C CA . ILE C 1 165 ? 45.671 28.659 11.302 1.00 9.89 165 ILE C CA 1
ATOM 5880 C C . ILE C 1 165 ? 47.040 28.408 10.641 1.00 10.61 165 ILE C C 1
ATOM 5881 O O . ILE C 1 165 ? 47.422 29.157 9.709 1.00 10.06 165 ILE C O 1
ATOM 5886 N N . LYS C 1 166 ? 47.766 27.381 11.091 1.00 11.48 166 LYS C N 1
ATOM 5887 C CA . LYS C 1 166 ? 49.113 27.053 10.551 1.00 12.62 166 LYS C CA 1
ATOM 5888 C C . LYS C 1 166 ? 48.975 26.596 9.089 1.00 11.88 166 LYS C C 1
ATOM 5889 O O . LYS C 1 166 ? 49.828 26.995 8.292 1.00 11.47 166 LYS C O 1
ATOM 5895 N N . ALA C 1 167 ? 47.895 25.895 8.732 1.00 11.48 167 ALA C N 1
ATOM 5896 C CA . ALA C 1 167 ? 47.572 25.496 7.345 1.00 11.56 167 ALA C CA 1
ATOM 5897 C C . ALA C 1 167 ? 47.323 26.734 6.489 1.00 11.92 167 ALA C C 1
ATOM 5898 O O . ALA C 1 167 ? 47.839 26.790 5.366 1.00 11.81 167 ALA C O 1
ATOM 5900 N N . ILE C 1 168 ? 46.519 27.666 6.986 1.00 12.12 168 ILE C N 1
ATOM 5901 C CA . ILE C 1 168 ? 46.174 28.918 6.251 1.00 13.27 168 ILE C CA 1
ATOM 5902 C C . ILE C 1 168 ? 47.454 29.719 5.979 1.00 14.10 168 ILE C C 1
ATOM 5903 O O . ILE C 1 168 ? 47.549 30.294 4.859 1.00 13.63 168 ILE C O 1
ATOM 5908 N N . GLU C 1 169 ? 48.397 29.749 6.925 1.00 14.97 169 GLU C N 1
ATOM 5909 C CA . GLU C 1 169 ? 49.671 30.511 6.783 1.00 17.07 169 GLU C CA 1
ATOM 5910 C C . GLU C 1 169 ? 50.431 29.998 5.550 1.00 15.62 169 GLU C C 1
ATOM 5911 O O . GLU C 1 169 ? 51.008 30.832 4.840 1.00 14.91 169 GLU C O 1
ATOM 5917 N N . ARG C 1 170 ? 50.400 28.688 5.302 1.00 13.95 170 ARG C N 1
ATOM 5918 C CA . ARG C 1 170 ? 51.086 28.011 4.175 1.00 14.22 170 ARG C CA 1
ATOM 5919 C C . ARG C 1 170 ? 50.289 28.125 2.864 1.00 14.08 170 ARG C C 1
ATOM 5920 O O . ARG C 1 170 ? 50.894 27.895 1.801 1.00 14.49 170 ARG C O 1
ATOM 5928 N N . TYR C 1 171 ? 48.995 28.464 2.902 1.00 13.22 171 TYR C N 1
ATOM 5929 C CA . TYR C 1 171 ? 48.097 28.475 1.711 1.00 12.77 171 TYR C CA 1
ATOM 5930 C C . TYR C 1 171 ? 48.188 29.843 1.035 1.00 12.46 171 TYR C C 1
ATOM 5931 O O . TYR C 1 171 ? 48.189 30.857 1.742 1.00 12.83 171 TYR C O 1
ATOM 5940 N N . ASP C 1 172 ? 48.207 29.878 -0.300 1.00 12.29 172 ASP C N 1
ATOM 5941 C CA . ASP C 1 172 ? 48.252 31.138 -1.092 1.00 12.26 172 ASP C CA 1
ATOM 5942 C C . ASP C 1 172 ? 46.826 31.676 -1.312 1.00 11.88 172 ASP C C 1
ATOM 5943 O O . ASP C 1 172 ? 46.292 31.558 -2.455 1.00 12.05 172 ASP C O 1
ATOM 5948 N N . GLY C 1 173 ? 46.224 32.249 -0.269 1.00 11.64 173 GLY C N 1
ATOM 5949 C CA . GLY C 1 173 ? 44.883 32.840 -0.353 1.00 11.20 173 GLY C CA 1
ATOM 5950 C C . GLY C 1 173 ? 44.330 33.319 0.980 1.00 10.73 173 GLY C C 1
ATOM 5951 O O . GLY C 1 173 ? 44.877 32.994 2.019 1.00 10.66 173 GLY C O 1
ATOM 5952 N N . ASN C 1 174 ? 43.209 34.031 0.918 1.00 10.39 174 ASN C N 1
ATOM 5953 C CA . ASN C 1 174 ? 42.427 34.501 2.085 1.00 9.58 174 ASN C CA 1
ATOM 5954 C C . ASN C 1 174 ? 41.368 33.439 2.420 1.00 8.23 174 ASN C C 1
ATOM 5955 O O . ASN C 1 174 ? 40.668 32.976 1.512 1.00 7.71 174 ASN C O 1
ATOM 5960 N N . VAL C 1 175 ? 41.187 33.147 3.704 1.00 7.29 175 VAL C N 1
ATOM 5961 C CA . VAL C 1 175 ? 40.261 32.071 4.162 1.00 6.83 175 VAL C CA 1
ATOM 5962 C C . VAL C 1 175 ? 39.286 32.647 5.198 1.00 6.34 175 VAL C C 1
ATOM 5963 O O . VAL C 1 175 ? 39.657 33.549 5.973 1.00 6.43 175 VAL C O 1
ATOM 5967 N N . ALA C 1 176 ? 38.036 32.189 5.152 1.00 5.74 176 ALA C N 1
ATOM 5968 C CA . ALA C 1 176 ? 37.041 32.447 6.216 1.00 5.11 176 ALA C CA 1
ATOM 5969 C C . ALA C 1 176 ? 36.626 31.118 6.837 1.00 4.68 176 ALA C C 1
ATOM 5970 O O . ALA C 1 176 ? 36.597 30.121 6.106 1.00 4.19 176 ALA C O 1
ATOM 5972 N N . ILE C 1 177 ? 36.326 31.131 8.137 1.00 4.50 177 ILE C N 1
ATOM 5973 C CA . ILE C 1 177 ? 35.870 29.931 8.895 1.00 4.41 177 ILE C CA 1
ATOM 5974 C C . ILE C 1 177 ? 34.482 30.209 9.494 1.00 4.18 177 ILE C C 1
ATOM 5975 O O . ILE C 1 177 ? 34.218 31.312 10.026 1.00 3.97 177 ILE C O 1
ATOM 5980 N N . PHE C 1 178 ? 33.587 29.231 9.349 1.00 4.06 178 PHE C N 1
ATOM 5981 C CA . PHE C 1 178 ? 32.221 29.243 9.936 1.00 3.89 178 PHE C CA 1
ATOM 5982 C C . PHE C 1 178 ? 32.044 28.021 10.835 1.00 3.63 178 PHE C C 1
ATOM 5983 O O . PHE C 1 178 ? 32.207 26.877 10.343 1.00 3.64 178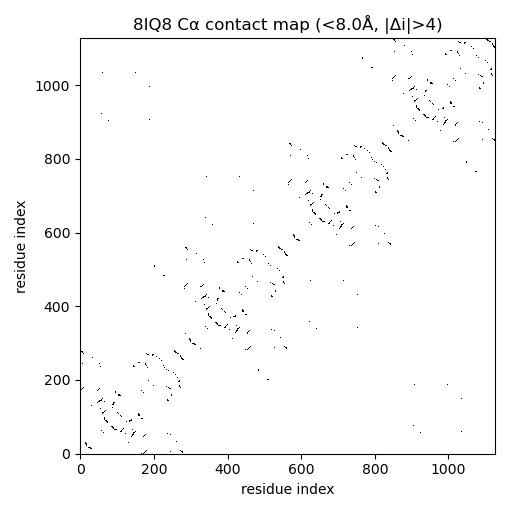 PHE C O 1
ATOM 5991 N N . ALA C 1 179 ? 31.767 28.248 12.119 1.00 3.42 179 ALA C N 1
ATOM 5992 C CA . ALA C 1 179 ? 31.103 27.244 12.986 1.00 3.30 179 ALA C CA 1
ATOM 5993 C C . ALA C 1 179 ? 29.605 27.165 12.624 1.00 3.22 179 ALA C C 1
ATOM 5994 O O . ALA C 1 179 ? 28.841 28.119 12.954 1.00 3.23 179 ALA C O 1
ATOM 5996 N N . SER C 1 180 ? 29.170 26.084 11.953 1.00 3.09 180 SER C N 1
ATOM 5997 C CA . SER C 1 180 ? 27.759 25.915 11.488 1.00 2.96 180 SER C CA 1
ATOM 5998 C C . SER C 1 180 ? 27.036 24.990 12.480 1.00 2.92 180 SER C C 1
ATOM 5999 O O . SER C 1 180 ? 27.268 23.768 12.479 1.00 3.07 180 SER C O 1
ATOM 6002 N N . GLY C 1 181 ? 26.287 25.594 13.393 1.00 2.71 181 GLY C N 1
ATOM 6003 C CA . GLY C 1 181 ? 25.630 24.899 14.504 1.00 2.65 181 GLY C CA 1
ATOM 6004 C C . GLY C 1 181 ? 24.819 25.824 15.354 1.00 2.56 181 GLY C C 1
ATOM 6005 O O . GLY C 1 181 ? 24.265 26.838 14.832 1.00 2.52 181 GLY C O 1
ATOM 6006 N N . SER C 1 182 ? 24.709 25.472 16.639 1.00 2.48 182 SER C N 1
ATOM 6007 C CA . SER C 1 182 ? 23.686 26.022 17.550 1.00 2.43 182 SER C CA 1
ATOM 6008 C C . SER C 1 182 ? 24.376 26.560 18.799 1.00 2.38 182 SER C C 1
ATOM 6009 O O . SER C 1 182 ? 25.539 26.277 19.008 1.00 2.29 182 SER C O 1
ATOM 6012 N N . LEU C 1 183 ? 23.575 27.232 19.610 1.00 2.39 183 LEU C N 1
ATOM 6013 C CA . LEU C 1 183 ? 23.781 27.423 21.057 1.00 2.41 183 LEU C CA 1
ATOM 6014 C C . LEU C 1 183 ? 23.256 26.151 21.697 1.00 2.42 183 LEU C C 1
ATOM 6015 O O . LEU C 1 183 ? 23.640 25.063 21.195 1.00 2.51 183 LEU C O 1
ATOM 6020 N N . SER C 1 184 ? 22.315 26.251 22.628 1.00 2.41 184 SER C N 1
ATOM 6021 C CA . SER C 1 184 ? 21.611 25.070 23.189 1.00 2.42 184 SER C CA 1
ATOM 6022 C C . SER C 1 184 ? 20.901 24.307 22.063 1.00 2.44 184 SER C C 1
ATOM 6023 O O . SER C 1 184 ? 20.464 24.943 21.067 1.00 2.40 184 SER C O 1
ATOM 6026 N N . HIS C 1 185 ? 20.799 22.976 22.176 1.00 2.48 185 HIS C N 1
ATOM 6027 C CA . HIS C 1 185 ? 20.137 22.178 21.117 1.00 2.60 185 HIS C CA 1
ATOM 6028 C C . HIS C 1 185 ? 19.358 21.032 21.743 1.00 2.81 185 HIS C C 1
ATOM 6029 O O . HIS C 1 185 ? 19.528 19.893 21.285 1.00 2.70 185 HIS C O 1
ATOM 6036 N N . ARG C 1 186 ? 18.556 21.368 22.760 1.00 3.20 186 ARG C N 1
ATOM 6037 C CA . ARG C 1 186 ? 17.520 20.467 23.318 1.00 3.60 186 ARG C CA 1
ATOM 6038 C C . ARG C 1 186 ? 16.280 20.584 22.419 1.00 3.75 186 ARG C C 1
ATOM 6039 O O . ARG C 1 186 ? 15.409 21.410 22.664 1.00 3.80 186 ARG C O 1
ATOM 6047 N N . PHE C 1 187 ? 16.230 19.788 21.359 1.00 3.92 187 PHE C N 1
ATOM 6048 C CA . PHE C 1 187 ? 15.165 19.856 20.340 1.00 4.15 187 PHE C CA 1
ATOM 6049 C C . PHE C 1 187 ? 13.817 19.611 21.054 1.00 4.49 187 PHE C C 1
ATOM 6050 O O . PHE C 1 187 ? 13.732 18.792 21.995 1.00 4.31 187 PHE C O 1
ATOM 6058 N N . ILE C 1 188 ? 12.777 20.307 20.603 1.00 5.31 188 ILE C N 1
ATOM 6059 C CA . ILE C 1 188 ? 11.412 20.246 21.191 1.00 6.18 188 ILE C CA 1
ATOM 6060 C C . ILE C 1 188 ? 10.924 18.790 21.161 1.00 6.43 188 ILE C C 1
ATOM 6061 O O . ILE C 1 188 ? 11.102 18.125 20.149 1.00 6.40 188 ILE C O 1
ATOM 6066 N N . TRP C 1 189 ? 10.334 18.329 22.255 1.00 7.10 189 TRP C N 1
ATOM 6067 C CA . TRP C 1 189 ? 9.811 16.949 22.391 1.00 7.81 189 TRP C CA 1
ATOM 6068 C C . TRP C 1 189 ? 8.740 16.698 21.331 1.00 8.37 189 TRP C C 1
ATOM 6069 O O . TRP C 1 189 ? 7.967 17.608 20.997 1.00 7.74 189 TRP C O 1
ATOM 6080 N N . ASP C 1 190 ? 8.718 15.473 20.833 1.00 9.28 190 ASP C N 1
ATOM 6081 C CA . ASP C 1 190 ? 7.811 14.996 19.762 1.00 10.96 190 ASP C CA 1
ATOM 6082 C C . ASP C 1 190 ? 6.343 15.263 20.136 1.00 12.16 190 ASP C C 1
ATOM 6083 O O . ASP C 1 190 ? 5.594 15.684 19.256 1.00 13.04 190 ASP C O 1
ATOM 6088 N N . TRP C 1 191 ? 5.985 15.088 21.405 1.00 14.09 191 TRP C N 1
ATOM 6089 C CA . TRP C 1 191 ? 4.595 15.248 21.925 1.00 16.95 191 TRP C CA 1
ATOM 6090 C C . TRP C 1 191 ? 4.223 16.730 22.115 1.00 18.94 191 TRP C C 1
ATOM 6091 O O . TRP C 1 191 ? 3.092 16.993 22.555 1.00 20.86 191 TRP C O 1
ATOM 6102 N N . GLU C 1 192 ? 5.109 17.674 21.776 1.00 19.43 192 GLU C N 1
ATOM 6103 C CA . GLU C 1 192 ? 4.878 19.138 21.946 1.00 19.69 192 GLU C CA 1
ATOM 6104 C C . GLU C 1 192 ? 4.921 19.830 20.571 1.00 21.00 192 GLU C C 1
ATOM 6105 O O . GLU C 1 192 ? 5.085 21.076 20.523 1.00 18.79 192 GLU C O 1
ATOM 6111 N N . ALA C 1 193 ? 4.746 19.068 19.486 1.00 22.78 193 ALA C N 1
ATOM 6112 C CA . ALA C 1 193 ? 4.713 19.577 18.087 1.00 25.93 193 ALA C CA 1
ATOM 6113 C C . ALA C 1 193 ? 3.782 20.791 17.973 1.00 28.69 193 ALA C C 1
ATOM 6114 O O . ALA C 1 193 ? 4.112 21.710 17.204 1.00 28.60 193 ALA C O 1
ATOM 6116 N N . GLN C 1 194 ? 2.680 20.777 18.732 1.00 30.70 194 GLN C N 1
ATOM 6117 C CA . GLN C 1 194 ? 1.568 21.767 18.702 1.00 33.04 194 GLN C CA 1
ATOM 6118 C C . GLN C 1 194 ? 2.103 23.187 18.931 1.00 31.36 194 GLN C C 1
ATOM 6119 O O . GLN C 1 194 ? 1.508 24.131 18.367 1.00 30.52 194 GLN C O 1
ATOM 6125 N N . ARG C 1 195 ? 3.184 23.325 19.711 1.00 27.02 195 ARG C N 1
ATOM 6126 C CA . ARG C 1 195 ? 3.771 24.625 20.141 1.00 25.35 195 ARG C CA 1
ATOM 6127 C C . ARG C 1 195 ? 4.474 25.338 18.980 1.00 20.79 195 ARG C C 1
ATOM 6128 O O . ARG C 1 195 ? 4.825 26.513 19.173 1.00 22.62 195 ARG C O 1
ATOM 6136 N N . GLY C 1 196 ? 4.679 24.679 17.835 1.00 17.32 196 GLY C N 1
ATOM 6137 C CA . GLY C 1 196 ? 5.302 25.293 16.646 1.00 15.76 196 GLY C CA 1
ATOM 6138 C C . GLY C 1 196 ? 6.821 25.375 16.775 1.00 14.23 196 GLY C C 1
ATOM 6139 O O . GLY C 1 196 ? 7.382 24.736 17.674 1.00 12.84 196 GLY C O 1
ATOM 6140 N N . MET C 1 197 ? 7.468 26.161 15.915 1.00 13.22 197 MET C N 1
ATOM 6141 C CA . MET C 1 197 ? 8.945 26.144 15.693 1.00 12.65 197 MET C CA 1
ATOM 6142 C C . MET C 1 197 ? 9.636 27.325 16.382 1.00 10.36 197 MET C C 1
ATOM 6143 O O . MET C 1 197 ? 10.835 27.453 16.184 1.00 10.51 197 MET C O 1
ATOM 6148 N N . ASP C 1 198 ? 8.928 28.175 17.129 1.00 9.66 198 ASP C N 1
ATOM 6149 C CA . ASP C 1 198 ? 9.457 29.485 17.608 1.00 8.84 198 ASP C CA 1
ATOM 6150 C C . ASP C 1 198 ? 9.505 29.523 19.140 1.00 7.76 198 ASP C C 1
ATOM 6151 O O . ASP C 1 198 ? 9.382 30.608 19.721 1.00 6.67 198 ASP C O 1
ATOM 6156 N N . THR C 1 199 ? 9.710 28.377 19.786 1.00 7.19 199 THR C N 1
ATOM 6157 C CA . THR C 1 199 ? 9.778 28.305 21.266 1.00 7.00 199 THR C CA 1
ATOM 6158 C C . THR C 1 199 ? 10.989 27.497 21.698 1.00 6.37 199 THR C C 1
ATOM 6159 O O . THR C 1 199 ? 11.428 26.624 20.918 1.00 6.27 199 THR C O 1
ATOM 6163 N N . TYR C 1 200 ? 11.491 27.776 22.905 1.00 5.45 200 TYR C N 1
ATOM 6164 C CA . TYR C 1 200 ? 12.489 26.913 23.579 1.00 4.81 200 TYR C CA 1
ATOM 6165 C C . TYR C 1 200 ? 11.755 25.755 24.250 1.00 4.48 200 TYR C C 1
ATOM 6166 O O . TYR C 1 200 ? 10.628 25.949 24.764 1.00 4.21 200 TYR C O 1
ATOM 6175 N N . THR C 1 201 ? 12.391 24.594 24.269 1.00 4.07 201 THR C N 1
ATOM 6176 C CA . THR C 1 201 ? 11.868 23.390 24.965 1.00 3.98 201 THR C CA 1
ATOM 6177 C C . THR C 1 201 ? 11.844 23.659 26.468 1.00 3.90 201 THR C C 1
ATOM 6178 O O . THR C 1 201 ? 10.909 23.178 27.153 1.00 3.81 201 THR C O 1
ATOM 6182 N N . ARG C 1 202 ? 12.901 24.306 26.956 1.00 3.86 202 ARG C N 1
ATOM 6183 C CA . ARG C 1 202 ? 13.169 24.541 28.401 1.00 3.84 202 ARG C CA 1
ATOM 6184 C C . ARG C 1 202 ? 13.562 26.001 28.612 1.00 3.83 202 ARG C C 1
ATOM 6185 O O . ARG C 1 202 ? 14.463 26.476 27.919 1.00 3.74 202 ARG C O 1
ATOM 6193 N N . GLU C 1 203 ? 12.914 26.692 29.540 1.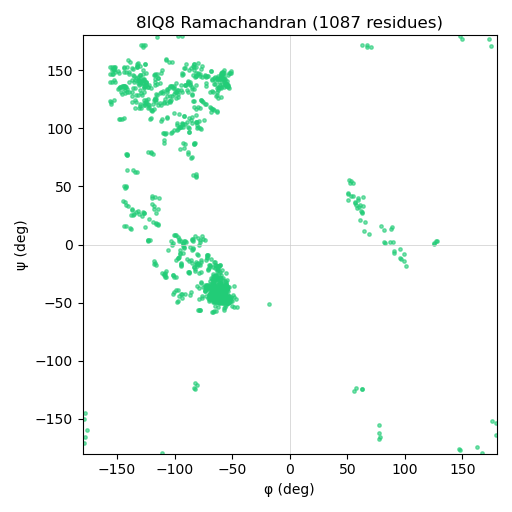00 3.79 203 GLU C N 1
ATOM 6194 C CA . GLU C 1 203 ? 13.319 28.071 29.905 1.00 3.84 203 GLU C CA 1
ATOM 6195 C C . GLU C 1 203 ? 14.802 28.075 30.327 1.00 3.64 203 GLU C C 1
ATOM 6196 O O . GLU C 1 203 ? 15.477 29.075 30.102 1.00 3.63 203 GLU C O 1
ATOM 6202 N N . TRP C 1 204 ? 15.251 27.009 30.971 1.00 3.42 204 TRP C N 1
ATOM 6203 C CA . TRP C 1 204 ? 16.660 26.795 31.374 1.00 3.45 204 TRP C CA 1
ATOM 6204 C C . TRP C 1 204 ? 17.584 27.079 30.183 1.00 3.20 204 TRP C C 1
ATOM 6205 O O . TRP C 1 204 ? 18.486 27.846 30.324 1.00 3.19 204 TRP C O 1
ATOM 6216 N N . ASP C 1 205 ? 17.355 26.453 29.043 1.00 3.18 205 ASP C N 1
ATOM 6217 C CA . ASP C 1 205 ? 18.214 26.647 27.841 1.00 3.19 205 ASP C CA 1
ATOM 6218 C C . ASP C 1 205 ? 18.104 28.096 27.346 1.00 3.31 205 ASP C C 1
ATOM 6219 O O . ASP C 1 205 ? 19.106 28.669 26.943 1.00 3.13 205 ASP C O 1
ATOM 6224 N N . ARG C 1 206 ? 16.895 28.650 27.319 1.00 3.54 206 ARG C N 1
ATOM 6225 C CA . ARG C 1 206 ? 16.700 30.080 26.934 1.00 3.68 206 ARG C CA 1
ATOM 6226 C C . ARG C 1 206 ? 17.600 30.987 27.774 1.00 3.56 206 ARG C C 1
ATOM 6227 O O . ARG C 1 206 ? 18.256 31.877 27.181 1.00 3.38 206 ARG C O 1
ATOM 6235 N N . GLN C 1 207 ? 17.586 30.800 29.098 1.00 3.51 207 GLN C N 1
ATOM 6236 C CA . GLN C 1 207 ? 18.324 31.673 30.049 1.00 3.53 207 GLN C CA 1
ATOM 6237 C C . GLN C 1 207 ? 19.840 31.466 29.921 1.00 3.58 207 GLN C C 1
ATOM 6238 O O . GLN C 1 207 ? 20.596 32.487 29.895 1.00 3.60 207 GLN C O 1
ATOM 6244 N N . VAL C 1 208 ? 20.305 30.218 29.921 1.00 3.54 208 VAL C N 1
ATOM 6245 C CA . VAL C 1 208 ? 21.751 29.954 29.716 1.00 3.66 208 VAL C CA 1
ATOM 6246 C C . VAL C 1 208 ? 22.173 30.585 28.381 1.00 3.75 208 VAL C C 1
ATOM 6247 O O . VAL C 1 208 ? 23.204 31.268 28.390 1.00 3.63 208 VAL C O 1
ATOM 6251 N N . ASP C 1 209 ? 21.383 30.411 27.299 1.00 3.87 209 ASP C N 1
ATOM 6252 C CA . ASP C 1 209 ? 21.722 31.020 25.988 1.00 4.03 209 ASP C CA 1
ATOM 6253 C C . ASP C 1 209 ? 21.797 32.554 26.120 1.00 4.34 209 ASP C C 1
ATOM 6254 O O . ASP C 1 209 ? 22.749 33.144 25.542 1.00 4.18 209 ASP C O 1
ATOM 6259 N N . LYS C 1 210 ? 20.874 33.187 26.837 1.00 4.81 210 LYS C N 1
ATOM 6260 C CA . LYS C 1 210 ? 20.901 34.676 26.996 1.00 5.22 210 LYS C CA 1
ATOM 6261 C C . LYS C 1 210 ? 22.214 35.079 27.703 1.00 5.10 210 LYS C C 1
ATOM 6262 O O . LYS C 1 210 ? 22.849 36.050 27.287 1.00 5.04 210 LYS C O 1
ATOM 6268 N N . HIS C 1 211 ? 22.625 34.355 28.752 1.00 5.09 211 HIS C N 1
ATOM 6269 C CA . HIS C 1 211 ? 23.887 34.639 29.491 1.00 4.98 211 HIS C CA 1
ATOM 6270 C C . HIS C 1 211 ? 25.103 34.486 28.562 1.00 5.08 211 HIS C C 1
ATOM 6271 O O . HIS C 1 211 ? 25.981 35.364 28.560 1.00 5.10 211 HIS C O 1
ATOM 6278 N N . VAL C 1 212 ? 25.176 33.363 27.833 1.00 5.06 212 VAL C N 1
ATOM 6279 C CA . VAL C 1 212 ? 26.302 33.032 26.920 1.00 4.95 212 VAL C CA 1
ATOM 6280 C C . VAL C 1 212 ? 26.434 34.148 25.882 1.00 4.90 212 VAL C C 1
ATOM 6281 O O . VAL C 1 212 ? 27.549 34.575 25.641 1.00 4.75 212 VAL C O 1
ATOM 6285 N N . VAL C 1 213 ? 25.335 34.630 25.323 1.00 5.31 213 VAL C N 1
ATOM 6286 C CA . VAL C 1 213 ? 25.390 35.703 24.288 1.00 5.67 213 VAL C CA 1
ATOM 6287 C C . VAL C 1 213 ? 25.946 36.971 24.952 1.00 6.18 213 VAL C C 1
ATOM 6288 O O . VAL C 1 213 ? 26.816 37.631 24.326 1.00 6.08 213 VAL C O 1
ATOM 6292 N N . LYS C 1 214 ? 25.565 37.270 26.197 1.00 6.87 214 LYS C N 1
ATOM 6293 C CA . LYS C 1 214 ? 26.179 38.419 26.919 1.00 7.84 214 LYS C CA 1
ATOM 6294 C C . LYS C 1 214 ? 27.697 38.204 27.090 1.00 6.77 214 LYS C C 1
ATOM 6295 O O . LYS C 1 214 ? 28.479 39.149 26.849 1.00 5.88 214 LYS C O 1
ATOM 6301 N N . MET C 1 215 ? 28.118 37.010 27.487 1.00 5.74 215 MET C N 1
ATOM 6302 C CA . MET C 1 215 ? 29.556 36.690 27.613 1.00 5.37 215 MET C CA 1
ATOM 6303 C C . MET C 1 215 ? 30.254 36.990 26.274 1.00 5.26 215 MET C C 1
ATOM 6304 O O . MET C 1 215 ? 31.304 37.614 26.309 1.00 4.76 215 MET C O 1
ATOM 6309 N N . TRP C 1 216 ? 29.695 36.560 25.143 1.00 5.15 216 TRP C N 1
ATOM 6310 C CA . TRP C 1 216 ? 30.314 36.769 23.807 1.00 5.30 216 TRP C CA 1
ATOM 6311 C C . TRP C 1 216 ? 30.475 38.264 23.535 1.00 5.80 216 TRP C C 1
ATOM 6312 O O . TRP C 1 216 ? 31.551 38.675 23.068 1.00 5.29 216 TRP C O 1
ATOM 6323 N N . GLU C 1 217 ? 29.416 39.030 23.794 1.00 6.72 217 GLU C N 1
ATOM 6324 C CA . GLU C 1 217 ? 29.338 40.491 23.540 1.00 7.88 217 GLU C CA 1
ATOM 6325 C C . GLU C 1 217 ? 30.314 41.229 24.456 1.00 8.25 217 GLU C C 1
ATOM 6326 O O . GLU C 1 217 ? 30.696 42.365 24.098 1.00 9.08 217 GLU C O 1
ATOM 6332 N N . ASN C 1 218 ? 30.621 40.645 25.613 1.00 8.38 218 ASN C N 1
ATOM 6333 C CA . ASN C 1 218 ? 31.514 41.224 26.634 1.00 8.88 218 ASN C CA 1
ATOM 6334 C C . ASN C 1 218 ? 32.945 40.660 26.472 1.00 8.31 218 ASN C C 1
ATOM 6335 O O . ASN C 1 218 ? 33.785 41.012 27.306 1.00 7.98 218 ASN C O 1
ATOM 6340 N N . ALA C 1 219 ? 33.230 39.820 25.463 1.00 7.65 219 ALA C N 1
ATOM 6341 C CA . ALA C 1 219 ? 34.565 39.206 25.218 1.00 7.45 219 ALA C CA 1
ATOM 6342 C C . ALA C 1 219 ? 35.035 38.404 26.447 1.00 7.33 219 ALA C C 1
ATOM 6343 O O . ALA C 1 219 ? 36.280 38.355 26.715 1.00 6.81 219 ALA C O 1
ATOM 6345 N N . GLU C 1 220 ? 34.110 37.775 27.168 1.00 7.07 220 GLU C N 1
ATOM 6346 C CA . GLU C 1 220 ? 34.459 36.923 28.338 1.00 7.33 220 GLU C CA 1
ATOM 6347 C C . GLU C 1 220 ? 34.904 35.532 27.874 1.00 6.73 220 GLU C C 1
ATOM 6348 O O . GLU C 1 220 ? 34.342 34.512 28.347 1.00 6.71 220 GLU C O 1
ATOM 6354 N N . TRP C 1 221 ? 35.958 35.476 27.063 1.00 6.38 221 TRP C N 1
ATOM 6355 C CA . TRP C 1 221 ? 36.335 34.245 26.330 1.00 6.01 221 TRP C CA 1
ATOM 6356 C C . TRP C 1 221 ? 37.073 33.253 27.237 1.00 5.81 221 TRP C C 1
ATOM 6357 O O . TRP C 1 221 ? 36.776 32.055 27.134 1.00 5.47 221 TRP C O 1
ATOM 6368 N N . ALA C 1 222 ? 37.926 33.699 28.155 1.00 5.91 222 ALA C N 1
ATOM 6369 C CA . ALA C 1 222 ? 38.573 32.783 29.136 1.00 5.78 222 ALA C CA 1
ATOM 6370 C C . ALA C 1 222 ? 37.473 32.017 29.902 1.00 5.65 222 ALA C C 1
ATOM 6371 O O . ALA C 1 222 ? 37.556 30.756 30.015 1.00 5.67 222 ALA C O 1
ATOM 6373 N N . GLU C 1 223 ? 36.453 32.739 30.356 1.00 5.23 223 GLU C N 1
ATOM 6374 C CA . GLU C 1 223 ? 35.333 32.197 31.176 1.00 5.16 223 GLU C CA 1
ATOM 6375 C C . GLU C 1 223 ? 34.469 31.297 30.296 1.00 4.92 223 GLU C C 1
ATOM 6376 O O . GLU C 1 223 ? 34.148 30.187 30.714 1.00 4.56 223 GLU C O 1
ATOM 6382 N N . PHE C 1 224 ? 34.204 31.727 29.067 1.00 4.77 224 PHE C N 1
ATOM 6383 C CA . PHE C 1 224 ? 33.312 30.935 28.185 1.00 4.96 224 PHE C CA 1
ATOM 6384 C C . PHE C 1 224 ? 33.994 29.615 27.830 1.00 5.08 224 PHE C C 1
ATOM 6385 O O . PHE C 1 224 ? 33.354 28.531 27.947 1.00 4.87 224 PHE C O 1
ATOM 6393 N N . CYS C 1 225 ? 35.269 29.683 27.431 1.00 5.40 225 CYS C N 1
ATOM 6394 C CA . CYS C 1 225 ? 36.095 28.481 27.129 1.00 5.53 225 CYS C CA 1
ATOM 6395 C C . CYS C 1 225 ? 36.144 27.524 28.338 1.00 5.39 225 CYS C C 1
ATOM 6396 O O . CYS C 1 225 ? 36.042 26.302 28.130 1.00 5.38 225 CYS C O 1
ATOM 6399 N N . ALA C 1 226 ? 36.314 28.031 29.558 1.00 5.34 226 ALA C N 1
ATOM 6400 C CA . ALA C 1 226 ? 36.324 27.204 30.783 1.00 5.40 226 ALA C CA 1
ATOM 6401 C C . ALA C 1 226 ? 34.965 26.512 30.987 1.00 5.47 226 ALA C C 1
ATOM 6402 O O . ALA C 1 226 ? 34.959 25.364 31.433 1.00 5.14 226 ALA C O 1
ATOM 6404 N N . MET C 1 227 ? 33.843 27.160 30.675 1.00 5.60 227 MET C N 1
ATOM 6405 C CA . MET C 1 227 ? 32.506 26.560 30.973 1.00 5.72 227 MET C CA 1
ATOM 6406 C C . MET C 1 227 ? 31.963 25.742 29.789 1.00 5.32 227 MET C C 1
ATOM 6407 O O . MET C 1 227 ? 30.923 25.115 29.974 1.00 5.19 227 MET C O 1
ATOM 6412 N N . LEU C 1 228 ? 32.653 25.687 28.645 1.00 5.17 228 LEU C N 1
ATOM 6413 C CA . LEU C 1 228 ? 32.103 25.113 27.393 1.00 5.10 228 LEU C CA 1
ATOM 6414 C C . LEU C 1 228 ? 31.784 23.626 27.552 1.00 5.09 228 LEU C C 1
ATOM 6415 O O . LEU C 1 228 ? 30.782 23.180 27.023 1.00 5.06 228 LEU C O 1
ATOM 6420 N N . PRO C 1 229 ? 32.611 22.794 28.230 1.00 4.96 229 PRO C N 1
ATOM 6421 C CA . PRO C 1 229 ? 32.273 21.379 28.404 1.00 4.96 229 PRO C CA 1
ATOM 6422 C C . PRO C 1 229 ? 30.896 21.213 29.081 1.00 5.02 229 PRO C C 1
ATOM 6423 O O . PRO C 1 229 ? 30.053 20.467 28.619 1.00 4.57 229 PRO C O 1
ATOM 6427 N N . GLU C 1 230 ? 30.682 21.948 30.167 1.00 5.38 230 GLU C N 1
ATOM 6428 C CA . GLU C 1 230 ? 29.397 21.913 30.914 1.00 5.65 230 GLU C CA 1
ATOM 6429 C C . GLU C 1 230 ? 28.233 22.440 30.051 1.00 5.44 230 GLU C C 1
ATOM 6430 O O . GLU C 1 230 ? 27.170 21.819 30.072 1.00 5.60 230 GLU C O 1
ATOM 6436 N N . TYR C 1 231 ? 28.407 23.550 29.342 1.00 5.06 231 TYR C N 1
ATOM 6437 C CA . TYR C 1 231 ? 27.372 24.123 28.448 1.00 5.02 231 TYR C CA 1
ATOM 6438 C C . TYR C 1 231 ? 26.947 23.065 27.419 1.00 5.20 231 TYR C C 1
ATOM 6439 O O . TYR C 1 231 ? 25.728 22.872 27.193 1.00 5.05 231 TYR C O 1
ATOM 6448 N N . ALA C 1 232 ? 27.933 22.392 26.821 1.00 5.47 232 ALA C N 1
ATOM 6449 C CA . ALA C 1 232 ? 27.730 21.362 25.767 1.00 5.90 232 ALA C CA 1
ATOM 6450 C C . ALA C 1 232 ? 26.975 20.158 26.341 1.00 6.39 232 ALA C C 1
ATOM 6451 O O . ALA C 1 232 ? 26.107 19.581 25.666 1.00 6.54 232 ALA C O 1
ATOM 6453 N N . GLU C 1 233 ? 27.220 19.828 27.592 1.00 7.24 233 GLU C N 1
ATOM 6454 C CA . GLU C 1 233 ? 26.561 18.675 28.247 1.00 8.45 233 GLU C CA 1
ATOM 6455 C C . GLU C 1 233 ? 25.139 19.082 28.677 1.00 7.43 233 GLU C C 1
ATOM 6456 O O . GLU C 1 233 ? 24.193 18.433 28.265 1.00 7.21 233 GLU C O 1
ATOM 6462 N N . TYR C 1 234 ? 25.005 20.136 29.479 1.00 6.58 234 TYR C N 1
ATOM 6463 C CA . TYR C 1 234 ? 23.754 20.476 30.196 1.00 6.20 234 TYR C CA 1
ATOM 6464 C C . TYR C 1 234 ? 22.750 21.194 29.298 1.00 5.66 234 TYR C C 1
ATOM 6465 O O . TYR C 1 234 ? 21.559 21.270 29.688 1.00 5.26 234 TYR C O 1
ATOM 6474 N N . CYS C 1 235 ? 23.202 21.718 28.156 1.00 5.27 235 CYS C N 1
ATOM 6475 C CA . CYS C 1 235 ? 22.332 22.412 27.174 1.00 4.98 235 CYS C CA 1
ATOM 6476 C C . CYS C 1 235 ? 22.277 21.616 25.860 1.00 4.80 235 CYS C C 1
ATOM 6477 O O . CYS C 1 235 ? 21.833 22.168 24.873 1.00 4.54 235 CYS C O 1
ATOM 6480 N N . PHE C 1 236 ? 22.661 20.336 25.864 1.00 4.76 236 PHE C N 1
ATOM 6481 C CA . PHE C 1 236 ? 22.442 19.420 24.711 1.00 4.65 236 PHE C CA 1
ATOM 6482 C C . PHE C 1 236 ? 22.992 20.025 23.410 1.00 4.23 236 PHE C C 1
ATOM 6483 O O . PHE C 1 236 ? 22.288 20.116 22.384 1.00 4.00 236 PHE C O 1
ATOM 6491 N N . GLY C 1 237 ? 24.267 20.405 23.418 1.00 4.02 237 GLY C N 1
ATOM 6492 C CA . GLY C 1 237 ? 24.887 21.066 22.250 1.00 3.79 237 GLY C CA 1
ATOM 6493 C C . GLY C 1 237 ? 24.753 20.241 20.987 1.00 3.58 237 GLY C C 1
ATOM 6494 O O . GLY C 1 237 ? 24.969 19.002 21.038 1.00 3.49 237 GLY C O 1
ATOM 6495 N N . GLU C 1 238 ? 24.439 20.899 19.871 1.00 3.41 238 GLU C N 1
ATOM 6496 C CA . GLU C 1 238 ? 24.401 20.242 18.539 1.00 3.30 238 GLU C CA 1
ATOM 6497 C C . GLU C 1 238 ? 25.809 19.745 18.203 1.00 3.23 238 GLU C C 1
ATOM 6498 O O . GLU C 1 238 ? 26.742 20.567 18.045 1.00 3.12 238 GLU C O 1
ATOM 6504 N N . GLY C 1 239 ? 25.940 18.423 18.128 1.00 3.20 239 GLY C N 1
ATOM 6505 C CA . GLY C 1 239 ? 27.226 17.745 17.914 1.00 3.19 239 GLY C CA 1
ATOM 6506 C C . GLY C 1 239 ? 28.221 17.942 19.041 1.00 3.07 239 GLY C C 1
ATOM 6507 O O . GLY C 1 239 ? 29.388 17.596 18.833 1.00 3.18 239 GLY C O 1
ATOM 6508 N N . GLY C 1 240 ? 27.798 18.477 20.190 1.00 3.05 240 GLY C N 1
ATOM 6509 C CA . GLY C 1 240 ? 28.610 18.593 21.414 1.00 2.92 240 GLY C CA 1
ATOM 6510 C C . GLY C 1 240 ? 29.394 19.897 21.454 1.00 2.84 240 GLY C C 1
ATOM 6511 O O . GLY C 1 240 ? 30.310 19.994 22.270 1.00 2.79 240 GLY C O 1
ATOM 6512 N N . MET C 1 241 ? 29.021 20.847 20.590 1.00 2.87 241 MET C N 1
ATOM 6513 C CA . MET C 1 241 ? 29.595 22.211 20.432 1.00 2.82 241 MET C CA 1
ATOM 6514 C C . MET C 1 241 ? 31.069 22.137 19.996 1.00 2.78 241 MET C C 1
ATOM 6515 O O . MET C 1 241 ? 31.817 23.093 20.280 1.00 2.94 241 MET C O 1
ATOM 6520 N N . HIS C 1 242 ? 31.482 21.081 19.295 1.00 2.60 242 HIS C N 1
ATOM 6521 C CA . HIS C 1 242 ? 32.837 20.985 18.679 1.00 2.50 242 HIS C CA 1
ATOM 6522 C C . HIS C 1 242 ? 33.038 22.070 17.616 1.00 2.45 242 HIS C C 1
ATOM 6523 O O . HIS C 1 242 ? 34.201 22.471 17.434 1.00 2.43 242 HIS C O 1
ATOM 6530 N N . ASP C 1 243 ? 31.966 22.512 16.941 1.00 2.39 243 ASP C N 1
ATOM 6531 C CA . ASP C 1 243 ? 32.040 23.590 15.915 1.00 2.39 243 ASP C CA 1
ATOM 6532 C C . ASP C 1 243 ? 32.502 24.878 16.597 1.00 2.46 243 ASP C C 1
ATOM 6533 O O . ASP C 1 243 ? 33.406 25.566 16.064 1.00 2.50 243 ASP C O 1
ATOM 6538 N N . THR C 1 244 ? 31.951 25.165 17.766 1.00 2.57 244 THR C N 1
ATOM 6539 C CA . THR C 1 244 ? 32.257 26.352 18.601 1.00 2.60 244 THR C CA 1
ATOM 6540 C C . THR C 1 244 ? 33.706 26.254 19.089 1.00 2.64 244 THR C C 1
ATOM 6541 O O . THR C 1 244 ? 34.405 27.267 19.048 1.00 2.52 244 THR C O 1
ATOM 6545 N N . ALA C 1 245 ? 34.155 25.060 19.503 1.00 2.66 245 ALA C N 1
ATOM 6546 C CA . ALA C 1 245 ? 35.533 24.844 19.996 1.00 2.77 245 ALA C CA 1
ATOM 6547 C C . ALA C 1 245 ? 36.546 25.014 18.851 1.00 2.85 245 ALA C C 1
ATOM 6548 O O . ALA C 1 245 ? 37.591 25.589 19.120 1.00 2.90 245 ALA C O 1
ATOM 6550 N N . MET C 1 246 ? 36.280 24.478 17.655 1.00 2.98 246 MET C N 1
ATOM 6551 C CA . MET C 1 246 ? 37.154 24.669 16.471 1.00 3.09 246 MET C CA 1
ATOM 6552 C C . MET C 1 246 ? 37.322 26.164 16.174 1.00 3.24 246 MET C C 1
ATOM 6553 O O . MET C 1 246 ? 38.462 26.631 15.981 1.00 3.19 246 MET C O 1
ATOM 6558 N N . LEU C 1 247 ? 36.239 26.910 16.215 1.00 3.45 247 LEU C N 1
ATOM 6559 C CA . LEU C 1 247 ? 36.276 28.349 15.915 1.00 3.63 247 LEU C CA 1
ATOM 6560 C C . LEU C 1 247 ? 37.115 29.063 16.987 1.00 3.88 247 LEU C C 1
ATOM 6561 O O . LEU C 1 247 ? 37.972 29.904 16.647 1.00 3.87 247 LEU C O 1
ATOM 6566 N N . LEU C 1 248 ? 36.886 28.750 18.253 1.00 4.15 248 LEU C N 1
ATOM 6567 C CA . LEU C 1 248 ? 37.580 29.467 19.350 1.00 4.47 248 LEU C CA 1
ATOM 6568 C C . LEU C 1 248 ? 39.043 29.046 19.357 1.00 4.69 248 LEU C C 1
ATOM 6569 O O . LEU C 1 248 ? 39.905 29.912 19.630 1.00 4.76 248 LEU C O 1
ATOM 6574 N N . GLY C 1 249 ? 39.309 27.783 19.043 1.00 4.79 249 GLY C N 1
ATOM 6575 C CA . GLY C 1 249 ? 40.676 27.289 18.798 1.00 4.97 249 GLY C CA 1
ATOM 6576 C C . GLY C 1 249 ? 41.451 28.156 17.813 1.00 5.10 249 GLY C C 1
ATOM 6577 O O . GLY C 1 249 ? 42.590 28.536 18.111 1.00 5.36 249 GLY C O 1
ATOM 6578 N N . ALA C 1 250 ? 40.890 28.419 16.644 1.00 5.57 250 ALA C N 1
ATOM 6579 C CA . ALA C 1 250 ? 41.529 29.196 15.556 1.00 5.89 250 ALA C CA 1
ATOM 6580 C C . ALA C 1 250 ? 41.777 30.622 16.025 1.00 6.39 250 ALA C C 1
ATOM 6581 O O . ALA C 1 250 ? 42.747 31.251 15.514 1.00 6.74 250 ALA C O 1
ATOM 6583 N N . LEU C 1 251 ? 40.942 31.118 16.941 1.00 6.50 251 LEU C N 1
ATOM 6584 C CA . LEU C 1 251 ? 40.928 32.558 17.313 1.00 6.74 251 LEU C CA 1
ATOM 6585 C C . LEU C 1 251 ? 41.804 32.847 18.538 1.00 6.58 251 LEU C C 1
ATOM 6586 O O . LEU C 1 251 ? 42.008 34.020 18.814 1.00 6.62 251 LEU C O 1
ATOM 6591 N N . GLY C 1 252 ? 42.198 31.834 19.306 1.00 6.52 252 GLY C N 1
ATOM 6592 C CA . GLY C 1 252 ? 43.133 31.998 20.437 1.00 6.70 252 GLY C CA 1
ATOM 6593 C C . GLY C 1 252 ? 42.641 31.421 21.753 1.00 6.77 252 GLY C C 1
ATOM 6594 O O . GLY C 1 252 ? 43.375 31.567 22.760 1.00 6.54 252 GLY C O 1
ATOM 6595 N N . TRP C 1 253 ? 41.471 30.770 21.768 1.00 6.80 253 TRP C N 1
ATOM 6596 C CA . TRP C 1 253 ? 40.893 30.145 22.989 1.00 7.00 253 TRP C CA 1
ATOM 6597 C C . TRP C 1 253 ? 40.771 31.207 24.081 1.00 7.29 253 TRP C C 1
ATOM 6598 O O . TRP C 1 253 ? 40.191 32.252 23.806 1.00 7.04 253 TRP C O 1
ATOM 6609 N N . ASP C 1 254 ? 41.321 30.968 25.268 1.00 8.13 254 ASP C N 1
ATOM 6610 C CA . ASP C 1 254 ? 41.176 31.880 26.426 1.00 9.05 254 ASP C CA 1
ATOM 6611 C C . ASP C 1 254 ? 41.929 33.207 26.197 1.00 9.67 254 ASP C C 1
ATOM 6612 O O . ASP C 1 254 ? 41.653 34.161 26.945 1.00 9.85 254 ASP C O 1
ATOM 6617 N N . LYS C 1 255 ? 42.796 33.305 25.189 1.00 9.94 255 LYS C N 1
ATOM 6618 C CA . LYS C 1 255 ? 43.479 34.575 24.821 1.00 10.51 255 LYS C CA 1
ATOM 6619 C C . LYS C 1 255 ? 42.646 35.398 23.838 1.00 9.74 255 LYS C C 1
ATOM 6620 O O . LYS C 1 255 ? 42.917 36.590 23.722 1.00 9.47 255 LYS C O 1
ATOM 6626 N N . TYR C 1 256 ? 41.622 34.835 23.201 1.00 9.31 256 TYR C N 1
ATOM 6627 C CA . TYR C 1 256 ? 40.719 35.630 22.329 1.00 9.06 256 TYR C CA 1
ATOM 6628 C C . TYR C 1 256 ? 40.072 36.746 23.158 1.00 9.21 256 TYR C C 1
ATOM 6629 O O . TYR C 1 256 ? 39.714 36.513 24.315 1.00 8.28 256 TYR C O 1
ATOM 6638 N N . ASN C 1 257 ? 39.973 37.953 22.586 1.00 10.40 257 ASN C N 1
ATOM 6639 C CA . ASN C 1 257 ? 39.714 39.180 23.393 1.00 11.51 257 ASN C CA 1
ATOM 6640 C C . ASN C 1 257 ? 38.802 40.172 22.649 1.00 10.74 257 ASN C C 1
ATOM 6641 O O . ASN C 1 257 ? 38.726 41.327 23.086 1.00 10.46 257 ASN C O 1
ATOM 6646 N N . GLN C 1 258 ? 38.104 39.756 21.588 1.00 9.74 258 GLN C N 1
ATOM 6647 C CA . GLN C 1 258 ? 37.254 40.665 20.775 1.00 9.79 258 GLN C CA 1
ATOM 6648 C C . GLN C 1 258 ? 35.786 40.386 21.080 1.00 8.73 258 GLN C C 1
ATOM 6649 O O . GLN C 1 258 ? 35.385 39.224 21.154 1.00 7.99 258 GLN C O 1
ATOM 6655 N N . PRO C 1 259 ? 34.944 41.423 21.300 1.00 8.33 259 PRO C N 1
ATOM 6656 C CA . PRO C 1 259 ? 33.510 41.215 21.507 1.00 8.12 259 PRO C CA 1
ATOM 6657 C C . PRO C 1 259 ? 32.893 40.700 20.204 1.00 7.64 259 PRO C C 1
ATOM 6658 O O . PRO C 1 259 ? 33.262 41.231 19.189 1.00 7.07 259 PRO C O 1
ATOM 6662 N N . ALA C 1 260 ? 32.104 39.618 20.265 1.00 7.18 260 ALA C N 1
ATOM 6663 C CA . ALA C 1 260 ? 31.291 39.134 19.126 1.00 7.16 260 ALA C CA 1
ATOM 6664 C C . ALA C 1 260 ? 30.395 40.264 18.618 1.00 7.02 260 ALA C C 1
ATOM 6665 O O . ALA C 1 260 ? 29.796 40.990 19.423 1.00 6.69 260 ALA C O 1
ATOM 6667 N N . GLU C 1 261 ? 30.323 40.402 17.300 1.00 7.47 261 GLU C N 1
ATOM 6668 C CA . GLU C 1 261 ? 29.326 41.249 16.609 1.00 8.20 261 GLU C CA 1
ATOM 6669 C C . GLU C 1 261 ? 28.108 40.379 16.279 1.00 7.92 261 GLU C C 1
ATOM 6670 O O . GLU C 1 261 ? 28.218 39.477 15.413 1.00 7.62 261 GLU C O 1
ATOM 6676 N N . ILE C 1 262 ? 26.977 40.631 16.946 1.00 8.11 262 ILE C N 1
ATOM 6677 C CA . ILE C 1 262 ? 25.706 39.875 16.696 1.00 8.13 262 ILE C CA 1
ATOM 6678 C C . ILE C 1 262 ? 25.106 40.313 15.350 1.00 7.49 262 ILE C C 1
ATOM 6679 O O . ILE C 1 262 ? 24.865 41.503 15.142 1.00 8.16 262 ILE C O 1
ATOM 6684 N N . ILE C 1 263 ? 24.934 39.383 14.422 1.00 6.79 263 ILE C N 1
ATOM 6685 C CA . ILE C 1 263 ? 24.411 39.659 13.052 1.00 6.39 263 ILE C CA 1
ATOM 6686 C C . ILE C 1 263 ? 22.909 39.336 13.061 1.00 6.24 263 ILE C C 1
ATOM 6687 O O . ILE C 1 263 ? 22.099 40.152 12.553 1.00 5.93 263 ILE C O 1
ATOM 6692 N N . THR C 1 264 ? 22.568 38.154 13.571 1.00 5.83 264 THR C N 1
ATOM 6693 C CA . THR C 1 264 ? 21.179 37.698 13.795 1.00 5.65 264 THR C CA 1
ATOM 6694 C C . THR C 1 264 ? 21.035 37.393 15.283 1.00 5.47 264 THR C C 1
ATOM 6695 O O . THR C 1 264 ? 21.619 36.416 15.756 1.00 5.32 264 THR C O 1
ATOM 6699 N N . PRO C 1 265 ? 20.301 38.234 16.049 1.00 5.33 265 PRO C N 1
ATOM 6700 C CA . PRO C 1 265 ? 20.092 38.000 17.473 1.00 5.19 265 PRO C CA 1
ATOM 6701 C C . PRO C 1 265 ? 19.561 36.589 17.725 1.00 4.88 265 PRO C C 1
ATOM 6702 O O . PRO C 1 265 ? 18.816 36.087 16.917 1.00 4.84 265 PRO C O 1
ATOM 6706 N N . ALA C 1 266 ? 19.934 36.015 18.858 1.00 4.72 266 ALA C N 1
ATOM 6707 C CA . ALA C 1 266 ? 19.627 34.617 19.210 1.00 4.68 266 ALA C CA 1
ATOM 6708 C C . ALA C 1 266 ? 18.103 34.440 19.117 1.00 4.58 266 ALA C C 1
ATOM 6709 O O . ALA C 1 266 ? 17.367 35.357 19.524 1.00 4.61 266 ALA C O 1
ATOM 6711 N N . PHE C 1 267 ? 17.629 33.330 18.556 1.00 4.38 267 PHE C N 1
ATOM 6712 C CA . PHE C 1 267 ? 16.180 33.049 18.350 1.00 4.31 267 PHE C CA 1
ATOM 6713 C C . PHE C 1 267 ? 15.985 31.563 18.563 1.00 4.00 267 PHE C C 1
ATOM 6714 O O . PHE C 1 267 ? 16.921 30.819 18.288 1.00 3.87 267 PHE C O 1
ATOM 6722 N N . PRO C 1 268 ? 14.809 31.139 19.076 1.00 3.81 268 PRO C N 1
ATOM 6723 C CA . PRO C 1 268 ? 14.499 29.720 19.225 1.00 3.65 268 PRO C CA 1
ATOM 6724 C C . PRO C 1 268 ? 14.099 29.156 17.872 1.00 3.49 268 PRO C C 1
ATOM 6725 O O . PRO C 1 268 ? 13.509 29.858 17.083 1.00 3.37 268 PRO C O 1
ATOM 6729 N N . SER C 1 269 ? 14.431 27.897 17.632 1.00 3.36 269 SER C N 1
ATOM 6730 C CA . SER C 1 269 ? 13.968 27.188 16.426 1.00 3.24 269 SER C CA 1
ATOM 6731 C C . SER C 1 269 ? 13.738 25.730 16.810 1.00 3.12 269 SER C C 1
ATOM 6732 O O . SER C 1 269 ? 14.713 25.007 17.171 1.00 3.19 269 SER C O 1
ATOM 6735 N N . SER C 1 270 ? 12.464 25.337 16.881 1.00 2.99 270 SER C N 1
ATOM 6736 C CA . SER C 1 270 ? 12.079 23.961 17.267 1.00 2.89 270 SER C CA 1
ATOM 6737 C C . SER C 1 270 ? 12.790 23.573 18.568 1.00 2.75 270 SER C C 1
ATOM 6738 O O . SER C 1 270 ? 13.339 22.464 18.665 1.00 2.72 270 SER C O 1
ATOM 6741 N N . GLY C 1 271 ? 12.804 24.505 19.532 1.00 2.63 271 GLY C N 1
ATOM 6742 C CA . GLY C 1 271 ? 13.273 24.306 20.914 1.00 2.52 271 GLY C CA 1
ATOM 6743 C C . GLY C 1 271 ? 14.754 24.596 21.134 1.00 2.41 271 GLY C C 1
ATOM 6744 O O . GLY C 1 271 ? 15.183 24.577 22.338 1.00 2.32 271 GLY C O 1
ATOM 6745 N N . THR C 1 272 ? 15.509 24.843 20.051 1.00 2.30 272 THR C N 1
ATOM 6746 C CA . THR C 1 272 ? 16.984 25.017 20.070 1.00 2.27 272 THR C CA 1
ATOM 6747 C C . THR C 1 272 ? 17.315 26.507 19.975 1.00 2.30 272 THR C C 1
ATOM 6748 O O . THR C 1 272 ? 16.454 27.265 19.482 1.00 2.30 272 THR C O 1
ATOM 6752 N N . GLY C 1 273 ? 18.505 26.899 20.429 1.00 2.27 273 GLY C N 1
ATOM 6753 C CA . GLY C 1 273 ? 19.008 28.279 20.305 1.00 2.26 273 GLY C CA 1
ATOM 6754 C C . GLY C 1 273 ? 19.852 28.447 19.065 1.00 2.25 273 GLY C C 1
ATOM 6755 O O . GLY C 1 273 ? 20.811 27.688 18.873 1.00 2.24 273 GLY C O 1
ATOM 6756 N N . GLN C 1 274 ? 19.571 29.496 18.302 1.00 2.29 274 GLN C N 1
ATOM 6757 C CA . GLN C 1 274 ? 20.230 29.793 17.024 1.00 2.34 274 GLN C CA 1
ATOM 6758 C C . GLN C 1 274 ? 20.684 31.245 17.045 1.00 2.36 274 GLN C C 1
ATOM 6759 O O . GLN C 1 274 ? 19.985 32.049 17.621 1.00 2.26 274 GLN C O 1
ATOM 6765 N N . ILE C 1 275 ? 21.834 31.512 16.435 1.00 2.51 275 ILE C N 1
ATOM 6766 C CA . ILE C 1 275 ? 22.458 32.869 16.348 1.00 2.61 275 ILE C CA 1
ATOM 6767 C C . ILE C 1 275 ? 23.319 32.948 15.082 1.00 2.77 275 ILE C C 1
ATOM 6768 O O . ILE C 1 275 ? 23.892 31.893 14.639 1.00 2.80 275 ILE C O 1
ATOM 6773 N N . ASN C 1 276 ? 23.457 34.152 14.522 1.00 2.86 276 ASN C N 1
ATOM 6774 C CA . ASN C 1 276 ? 24.530 34.470 13.548 1.00 3.04 276 ASN C CA 1
ATOM 6775 C C . ASN C 1 276 ? 25.412 35.541 14.175 1.00 3.32 276 ASN C C 1
ATOM 6776 O O . ASN C 1 276 ? 24.869 36.603 14.521 1.00 3.33 276 ASN C O 1
ATOM 6781 N N . ALA C 1 277 ? 26.721 35.292 14.316 1.00 3.68 277 ALA C N 1
ATOM 6782 C CA . ALA C 1 277 ? 27.657 36.252 14.936 1.00 4.07 277 ALA C CA 1
ATOM 6783 C C . ALA C 1 277 ? 29.023 36.255 14.234 1.00 4.56 277 ALA C C 1
ATOM 6784 O O . ALA C 1 277 ? 29.560 35.168 13.950 1.00 4.59 277 ALA C O 1
ATOM 6786 N N . ILE C 1 278 ? 29.572 37.437 13.987 1.00 5.11 278 ILE C N 1
ATOM 6787 C CA . ILE C 1 278 ? 30.973 37.601 13.493 1.00 5.82 278 ILE C CA 1
ATOM 6788 C C . ILE C 1 278 ? 31.882 37.697 14.721 1.00 6.36 278 ILE C C 1
ATOM 6789 O O . ILE C 1 278 ? 31.514 38.402 15.672 1.00 6.16 278 ILE C O 1
ATOM 6794 N N . PHE C 1 279 ? 32.986 36.950 14.706 1.00 7.07 279 PHE C N 1
ATOM 6795 C CA . PHE C 1 279 ? 34.032 36.964 15.754 1.00 7.84 279 PHE C CA 1
ATOM 6796 C C . PHE C 1 279 ? 35.196 37.764 15.183 1.00 8.40 279 PHE C C 1
ATOM 6797 O O . PHE C 1 279 ? 35.951 37.248 14.359 1.00 8.75 279 PHE C O 1
ATOM 6805 N N . PRO C 1 280 ? 35.323 39.072 15.478 1.00 8.87 280 PRO C N 1
ATOM 6806 C CA . PRO C 1 280 ? 36.396 39.873 14.881 1.00 9.61 280 PRO C CA 1
ATOM 6807 C C . PRO C 1 280 ? 37.805 39.315 15.154 1.00 10.55 280 PRO C C 1
ATOM 6808 O O . PRO C 1 280 ? 38.037 38.787 16.208 1.00 9.74 280 PRO C O 1
ATOM 6812 N N . LEU C 1 281 ? 38.719 39.436 14.188 1.00 12.43 281 LEU C N 1
ATOM 6813 C CA . LEU C 1 281 ? 40.091 38.878 14.329 1.00 14.62 281 LEU C CA 1
ATOM 6814 C C . LEU C 1 281 ? 40.920 39.735 15.295 1.00 16.85 281 LEU C C 1
ATOM 6815 O O . LEU C 1 281 ? 40.694 40.954 15.353 1.00 14.78 281 LEU C O 1
ATOM 6820 N N . MET C 1 282 ? 41.809 39.106 16.068 1.00 20.44 282 MET C N 1
ATOM 6821 C CA . MET C 1 282 ? 42.722 39.842 16.980 1.00 26.89 282 MET C CA 1
ATOM 6822 C C . MET C 1 282 ? 43.710 40.617 16.107 1.00 30.31 282 MET C C 1
ATOM 6823 O O . MET C 1 282 ? 43.957 40.220 14.973 1.00 27.28 282 MET C O 1
ATOM 6828 N N . PRO C 1 283 ? 44.220 41.792 16.547 1.00 38.23 283 PRO C N 1
ATOM 6829 C CA . PRO C 1 283 ? 45.079 42.622 15.691 1.00 40.83 283 PRO C CA 1
ATOM 6830 C C . PRO C 1 283 ? 46.332 41.916 15.142 1.00 41.06 283 PRO C C 1
ATOM 6831 O O . PRO C 1 283 ? 47.080 41.240 15.841 1.00 44.55 283 PRO C O 1
ATOM 6835 N N . GLY D 1 2 ? -2.561 36.280 61.365 1.00 12.97 2 GLY D N 1
ATOM 6836 C CA . GLY D 1 2 ? -1.242 36.942 61.453 1.00 12.40 2 GLY D CA 1
ATOM 6837 C C . GLY D 1 2 ? -0.732 37.327 60.086 1.00 12.41 2 GLY D C 1
ATOM 6838 O O . GLY D 1 2 ? -1.483 37.191 59.113 1.00 12.26 2 GLY D O 1
ATOM 6839 N N . LYS D 1 3 ? 0.540 37.727 60.014 1.00 12.71 3 LYS D N 1
ATOM 6840 C CA . LYS D 1 3 ? 1.126 38.408 58.835 1.00 13.41 3 LYS D CA 1
ATOM 6841 C C . LYS D 1 3 ? 2.515 37.832 58.521 1.00 10.88 3 LYS D C 1
ATOM 6842 O O . LYS D 1 3 ? 3.328 37.767 59.432 1.00 10.07 3 LYS D O 1
ATOM 6848 N N . LEU D 1 4 ? 2.805 37.474 57.268 1.00 9.19 4 LEU D N 1
ATOM 6849 C CA . LEU D 1 4 ? 4.222 37.347 56.810 1.00 7.84 4 LEU D CA 1
ATOM 6850 C C . LEU D 1 4 ? 4.747 38.768 56.629 1.00 6.90 4 LEU D C 1
ATOM 6851 O O . LEU D 1 4 ? 4.136 39.489 55.876 1.00 7.28 4 LEU D O 1
ATOM 6856 N N . VAL D 1 5 ? 5.829 39.156 57.301 1.00 6.07 5 VAL D N 1
ATOM 6857 C CA . VAL D 1 5 ? 6.363 40.540 57.193 1.00 5.43 5 VAL D CA 1
ATOM 6858 C C . VAL D 1 5 ? 7.764 40.577 56.567 1.00 5.11 5 VAL D C 1
ATOM 6859 O O . VAL D 1 5 ? 8.166 41.683 56.160 1.00 4.72 5 VAL D O 1
ATOM 6863 N N . LEU D 1 6 ? 8.509 39.461 56.515 1.00 4.57 6 LEU D N 1
ATOM 6864 C CA . LEU D 1 6 ? 9.858 39.445 55.898 1.00 4.29 6 LEU D CA 1
ATOM 6865 C C . LEU D 1 6 ? 10.170 38.051 55.371 1.00 4.00 6 LEU D C 1
ATOM 6866 O O . LEU D 1 6 ? 9.763 37.066 56.012 1.00 3.87 6 LEU D O 1
ATOM 6871 N N . ALA D 1 7 ? 10.824 38.022 54.219 1.00 3.73 7 ALA D N 1
ATOM 6872 C CA . ALA D 1 7 ? 11.313 36.818 53.517 1.00 3.63 7 ALA D CA 1
ATOM 6873 C C . ALA D 1 7 ? 12.733 37.090 52.998 1.00 3.57 7 ALA D C 1
ATOM 6874 O O . ALA D 1 7 ? 12.997 38.219 52.503 1.00 3.36 7 ALA D O 1
ATOM 6876 N N . ALA D 1 8 ? 13.609 36.080 53.071 1.00 3.40 8 ALA D N 1
ATOM 6877 C CA . ALA D 1 8 ? 15.036 36.226 52.738 1.00 3.38 8 ALA D CA 1
ATOM 6878 C C . ALA D 1 8 ? 15.619 34.872 52.355 1.00 3.35 8 ALA D C 1
ATOM 6879 O O . ALA D 1 8 ? 15.177 33.840 52.912 1.00 3.21 8 ALA D O 1
ATOM 6881 N N . LYS D 1 9 ? 16.577 34.920 51.435 1.00 3.36 9 LYS D N 1
ATOM 6882 C CA . LYS D 1 9 ? 17.531 33.820 51.141 1.00 3.31 9 LYS D CA 1
ATOM 6883 C C . LYS D 1 9 ? 18.832 34.146 51.871 1.00 3.37 9 LYS D C 1
ATOM 6884 O O . LYS D 1 9 ? 19.369 35.269 51.668 1.00 3.27 9 LYS D O 1
ATOM 6890 N N . ILE D 1 10 ? 19.336 33.225 52.698 1.00 3.46 10 ILE D N 1
ATOM 6891 C CA . ILE D 1 10 ? 20.561 33.504 53.504 1.00 3.44 10 ILE D CA 1
ATOM 6892 C C . ILE D 1 10 ? 21.532 32.337 53.399 1.00 3.42 10 ILE D C 1
ATOM 6893 O O . ILE D 1 10 ? 21.065 31.195 53.204 1.00 3.35 10 ILE D O 1
ATOM 6898 N N . THR D 1 11 ? 22.825 32.642 53.557 1.00 3.42 11 THR D N 1
ATOM 6899 C CA . THR D 1 11 ? 23.931 31.652 53.615 1.00 3.51 11 THR D CA 1
ATOM 6900 C C . THR D 1 11 ? 24.023 31.112 55.041 1.00 3.54 11 THR D C 1
ATOM 6901 O O . THR D 1 11 ? 23.635 31.829 55.981 1.00 3.45 11 THR D O 1
ATOM 6905 N N . HIS D 1 12 ? 24.465 29.869 55.173 1.00 3.71 12 HIS D N 1
ATOM 6906 C CA . HIS D 1 12 ? 24.830 29.255 56.474 1.00 3.83 12 HIS D CA 1
ATOM 6907 C C . HIS D 1 12 ? 26.214 28.582 56.396 1.00 3.74 12 HIS D C 1
ATOM 6908 O O . HIS D 1 12 ? 26.466 27.666 57.205 1.00 3.81 12 HIS D O 1
ATOM 6915 N N . VAL D 1 13 ? 27.112 29.018 55.513 1.00 3.74 13 VAL D N 1
ATOM 6916 C CA . VAL D 1 13 ? 28.396 28.286 55.295 1.00 3.71 13 VAL D CA 1
ATOM 6917 C C . VAL D 1 13 ? 29.176 28.218 56.613 1.00 3.70 13 VAL D C 1
ATOM 6918 O O . VAL D 1 13 ? 29.153 29.139 57.420 1.00 3.49 13 VAL D O 1
ATOM 6922 N N . PRO D 1 14 ? 29.892 27.111 56.872 1.00 3.87 14 PRO D N 1
ATOM 6923 C CA . PRO D 1 14 ? 30.692 26.985 58.092 1.00 4.07 14 PRO D CA 1
ATOM 6924 C C . PRO D 1 14 ? 31.818 28.038 58.190 1.00 4.18 14 PRO D C 1
ATOM 6925 O O . PRO D 1 14 ? 32.222 28.339 59.282 1.00 4.29 14 PRO D O 1
ATOM 6929 N N . SER D 1 15 ? 32.257 28.626 57.084 1.00 4.31 15 SER D N 1
ATOM 6930 C CA . SER D 1 15 ? 33.295 29.689 57.094 1.00 4.62 15 SER D CA 1
ATOM 6931 C C . SER D 1 15 ? 32.812 30.927 57.885 1.00 4.79 15 SER D C 1
ATOM 6932 O O . SER D 1 15 ? 33.678 31.732 58.308 1.00 4.48 15 SER D O 1
ATOM 6935 N N . MET D 1 16 ? 31.503 31.089 58.105 1.00 5.03 16 MET D N 1
ATOM 6936 C CA . MET D 1 16 ? 30.987 32.210 58.947 1.00 5.43 16 MET D CA 1
ATOM 6937 C C . MET D 1 16 ? 31.517 31.999 60.373 1.00 5.71 16 MET D C 1
ATOM 6938 O O . MET D 1 16 ? 32.132 32.912 60.896 1.00 5.27 16 MET D O 1
ATOM 6943 N N . TYR D 1 17 ? 31.381 30.805 60.941 1.00 6.28 17 TYR D N 1
ATOM 6944 C CA . TYR D 1 17 ? 31.951 30.510 62.283 1.00 7.07 17 TYR D CA 1
ATOM 6945 C C . TYR D 1 17 ? 33.495 30.615 62.240 1.00 7.17 17 TYR D C 1
ATOM 6946 O O . TYR D 1 17 ? 34.061 31.261 63.125 1.00 7.11 17 TYR D O 1
ATOM 6955 N N . LEU D 1 18 ? 34.157 30.070 61.216 1.00 7.57 18 LEU D N 1
ATOM 6956 C CA . LEU D 1 18 ? 35.639 30.164 61.040 1.00 8.21 18 LEU D CA 1
ATOM 6957 C C . LEU D 1 18 ? 36.099 31.629 61.060 1.00 8.51 18 LEU D C 1
ATOM 6958 O O . LEU D 1 18 ? 37.189 31.883 61.652 1.00 9.15 18 LEU D O 1
ATOM 6963 N N . SER D 1 19 ? 35.312 32.545 60.488 1.00 7.95 19 SER D N 1
ATOM 6964 C CA . SER D 1 19 ? 35.600 34.001 60.426 1.00 7.88 19 SER D CA 1
ATOM 6965 C C . SER D 1 19 ? 35.773 34.603 61.829 1.00 8.43 19 SER D C 1
ATOM 6966 O O . SER D 1 19 ? 36.414 35.674 61.943 1.00 8.21 19 SER D O 1
ATOM 6969 N N . GLU D 1 20 ? 35.117 34.025 62.829 1.00 9.06 20 GLU D N 1
ATOM 6970 C CA . GLU D 1 20 ? 35.115 34.516 64.235 1.00 10.24 20 GLU D CA 1
ATOM 6971 C C . GLU D 1 20 ? 36.437 34.131 64.935 1.00 11.34 20 GLU D C 1
ATOM 6972 O O . GLU D 1 20 ? 36.759 34.743 65.974 1.00 12.27 20 GLU D O 1
ATOM 6978 N N . LEU D 1 21 ? 37.121 33.088 64.464 1.00 11.74 21 LEU D N 1
ATOM 6979 C CA . LEU D 1 21 ? 38.221 32.437 65.216 1.00 13.03 21 LEU D CA 1
ATOM 6980 C C . LEU D 1 21 ? 39.537 33.141 64.922 1.00 13.96 21 LEU D C 1
ATOM 6981 O O . LEU D 1 21 ? 39.754 33.634 63.820 1.00 12.31 21 LEU D O 1
ATOM 6986 N N . PRO D 1 22 ? 40.484 33.147 65.884 1.00 15.90 22 PRO D N 1
ATOM 6987 C CA . PRO D 1 22 ? 41.806 33.699 65.628 1.00 16.89 22 PRO D CA 1
ATOM 6988 C C . PRO D 1 22 ? 42.489 32.827 64.568 1.00 16.56 22 PRO D C 1
ATOM 6989 O O . PRO D 1 22 ? 42.309 31.625 64.595 1.00 16.62 22 PRO D O 1
ATOM 6993 N N . GLY D 1 23 ? 43.228 33.452 63.662 1.00 17.61 23 GLY D N 1
ATOM 6994 C CA . GLY D 1 23 ? 43.969 32.744 62.604 1.00 19.23 23 GLY D CA 1
ATOM 6995 C C . GLY D 1 23 ? 44.037 33.578 61.333 1.00 20.97 23 GLY D C 1
ATOM 6996 O O . GLY D 1 23 ? 43.582 34.722 61.307 1.00 20.17 23 GLY D O 1
ATOM 6997 N N . PRO D 1 24 ? 44.609 33.021 60.242 1.00 23.11 24 PRO D N 1
ATOM 6998 C CA . PRO D 1 24 ? 44.761 33.767 58.992 1.00 24.55 24 PRO D CA 1
ATOM 6999 C C . PRO D 1 24 ? 43.424 34.039 58.275 1.00 25.66 24 PRO D C 1
ATOM 7000 O O . PRO D 1 24 ? 43.402 34.917 57.432 1.00 29.05 24 PRO D O 1
ATOM 7004 N N . HIS D 1 25 ? 42.361 33.296 58.623 1.00 24.78 25 HIS D N 1
ATOM 7005 C CA . HIS D 1 25 ? 40.975 33.423 58.073 1.00 24.80 25 HIS D CA 1
ATOM 7006 C C . HIS D 1 25 ? 40.058 34.289 58.960 1.00 20.25 25 HIS D C 1
ATOM 7007 O O . HIS D 1 25 ? 38.838 34.387 58.618 1.00 18.21 25 HIS D O 1
ATOM 7014 N N . GLN D 1 26 ? 40.565 34.904 60.040 1.00 16.59 26 GLN D N 1
ATOM 7015 C CA . GLN D 1 26 ? 39.701 35.747 60.912 1.00 14.92 26 GLN D CA 1
ATOM 7016 C C . GLN D 1 26 ? 39.145 36.865 60.030 1.00 12.98 26 GLN D C 1
ATOM 7017 O O . GLN D 1 26 ? 39.944 37.486 59.326 1.00 11.38 26 GLN D O 1
ATOM 7023 N N . GLY D 1 27 ? 37.824 37.045 60.023 1.00 10.69 27 GLY D N 1
ATOM 7024 C CA . GLY D 1 27 ? 37.160 38.148 59.311 1.00 10.20 27 GLY D CA 1
ATOM 7025 C C . GLY D 1 27 ? 36.860 37.799 57.862 1.00 9.61 27 GLY D C 1
ATOM 7026 O O . GLY D 1 27 ? 36.309 38.658 57.182 1.00 9.47 27 GLY D O 1
ATOM 7027 N N . CYS D 1 28 ? 37.163 36.579 57.412 1.00 9.48 28 CYS D N 1
ATOM 7028 C CA . CYS D 1 28 ? 36.962 36.132 55.997 1.00 9.93 28 CYS D CA 1
ATOM 7029 C C . CYS D 1 28 ? 35.473 36.168 55.588 1.00 9.03 28 CYS D C 1
ATOM 7030 O O . CYS D 1 28 ? 35.224 36.164 54.357 1.00 8.68 28 CYS D O 1
ATOM 7033 N N . ARG D 1 29 ? 34.526 36.198 56.535 1.00 8.87 29 ARG D N 1
ATOM 7034 C CA . ARG D 1 29 ? 33.057 36.249 56.231 1.00 8.37 29 ARG D CA 1
ATOM 7035 C C . ARG D 1 29 ? 32.364 37.397 56.961 1.00 8.43 29 ARG D C 1
ATOM 7036 O O . ARG D 1 29 ? 31.109 37.343 57.117 1.00 8.17 29 ARG D O 1
ATOM 7044 N N . GLN D 1 30 ? 33.092 38.469 57.247 1.00 9.06 30 GLN D N 1
ATOM 7045 C CA . GLN D 1 30 ? 32.540 39.641 57.981 1.00 9.43 30 GLN D CA 1
ATOM 7046 C C . GLN D 1 30 ? 31.244 40.134 57.312 1.00 8.71 30 GLN D C 1
ATOM 7047 O O . GLN D 1 30 ? 30.245 40.363 58.027 1.00 8.70 30 GLN D O 1
ATOM 7053 N N . ALA D 1 31 ? 31.233 40.335 55.993 1.00 8.19 31 ALA D N 1
ATOM 7054 C CA . ALA D 1 31 ? 30.068 40.929 55.303 1.00 7.91 31 ALA D CA 1
ATOM 7055 C C . ALA D 1 31 ? 28.892 39.934 55.328 1.00 7.34 31 ALA D C 1
ATOM 7056 O O . ALA D 1 31 ? 27.784 40.393 55.479 1.00 7.20 31 ALA D O 1
ATOM 7058 N N . ALA D 1 32 ? 29.107 38.633 55.169 1.00 6.95 32 ALA D N 1
ATOM 7059 C CA . ALA D 1 32 ? 28.021 37.640 55.327 1.00 6.81 32 ALA D CA 1
ATOM 7060 C C . ALA D 1 32 ? 27.402 37.766 56.724 1.00 6.93 32 ALA D C 1
ATOM 7061 O O . ALA D 1 32 ? 26.171 37.716 56.830 1.00 6.59 32 ALA D O 1
ATOM 7063 N N . ILE D 1 33 ? 28.231 37.897 57.767 1.00 7.14 33 ILE D N 1
ATOM 7064 C CA . ILE D 1 33 ? 27.754 37.986 59.177 1.00 6.98 33 ILE D CA 1
ATOM 7065 C C . ILE D 1 33 ? 26.989 39.300 59.330 1.00 7.08 33 ILE D C 1
ATOM 7066 O O . ILE D 1 33 ? 25.920 39.287 59.959 1.00 6.85 33 ILE D O 1
ATOM 7071 N N . ASP D 1 34 ? 27.472 40.391 58.748 1.00 7.52 34 ASP D N 1
ATOM 7072 C CA . ASP D 1 34 ? 26.787 41.699 58.868 1.00 8.24 34 ASP D CA 1
ATOM 7073 C C . ASP D 1 34 ? 25.424 41.615 58.156 1.00 7.74 34 ASP D C 1
ATOM 7074 O O . ASP D 1 34 ? 24.473 42.254 58.645 1.00 7.48 34 ASP D O 1
ATOM 7079 N N . GLY D 1 35 ? 25.319 40.861 57.048 1.00 6.85 35 GLY D N 1
ATOM 7080 C CA . GLY D 1 35 ? 24.049 40.642 56.316 1.00 6.72 35 GLY D CA 1
ATOM 7081 C C . GLY D 1 35 ? 23.022 39.914 57.177 1.00 6.32 35 GLY D C 1
ATOM 7082 O O . GLY D 1 35 ? 21.859 40.356 57.231 1.00 6.13 35 GLY D O 1
ATOM 7083 N N . HIS D 1 36 ? 23.436 38.839 57.858 1.00 6.21 36 HIS D N 1
ATOM 7084 C CA . HIS D 1 36 ? 22.595 38.149 58.865 1.00 6.08 36 HIS D CA 1
ATOM 7085 C C . HIS D 1 36 ? 22.134 39.165 59.927 1.00 6.43 36 HIS D C 1
ATOM 7086 O O . HIS D 1 36 ? 20.934 39.244 60.189 1.00 6.04 36 HIS D O 1
ATOM 7093 N N . LYS D 1 37 ? 23.062 39.917 60.526 1.00 7.09 37 LYS D N 1
ATOM 7094 C CA . LYS D 1 37 ? 22.712 40.928 61.566 1.00 7.42 37 LYS D CA 1
ATOM 7095 C C . LYS D 1 37 ? 21.725 41.970 61.023 1.00 6.89 37 LYS D C 1
ATOM 7096 O O . LYS D 1 37 ? 20.811 42.332 61.746 1.00 6.23 37 LYS D O 1
ATOM 7102 N N . GLU D 1 38 ? 21.881 42.417 59.781 1.00 6.57 38 GLU D N 1
ATOM 7103 C CA . GLU D 1 38 ? 20.981 43.436 59.187 1.00 6.70 38 GLU D CA 1
ATOM 7104 C C . GLU D 1 38 ? 19.565 42.861 59.028 1.00 6.06 38 GLU D C 1
ATOM 7105 O O . GLU D 1 38 ? 18.590 43.580 59.254 1.00 5.95 38 GLU D O 1
ATOM 7111 N N . ILE D 1 39 ? 19.466 41.620 58.578 1.00 5.52 39 ILE D N 1
ATOM 7112 C CA . ILE D 1 39 ? 18.171 40.937 58.327 1.00 5.53 39 ILE D CA 1
ATOM 7113 C C . ILE D 1 39 ? 17.484 40.733 59.679 1.00 5.48 39 ILE D C 1
ATOM 7114 O O . ILE D 1 39 ? 16.260 40.982 59.765 1.00 5.72 39 ILE D O 1
ATOM 7119 N N . GLY D 1 40 ? 18.242 40.366 60.705 1.00 5.56 40 GLY D N 1
ATOM 7120 C CA . GLY D 1 40 ? 17.718 40.229 62.079 1.00 6.00 40 GLY D CA 1
ATOM 7121 C C . GLY D 1 40 ? 17.147 41.543 62.592 1.00 6.32 40 GLY D C 1
ATOM 7122 O O . GLY D 1 40 ? 16.027 41.549 63.192 1.00 5.88 40 GLY D O 1
ATOM 7123 N N . GLN D 1 41 ? 17.887 42.629 62.384 1.00 6.85 41 GLN D N 1
ATOM 7124 C CA . GLN D 1 41 ? 17.467 43.964 62.880 1.00 7.70 41 GLN D CA 1
ATOM 7125 C C . GLN D 1 41 ? 16.144 44.364 62.193 1.00 8.24 41 GLN D C 1
ATOM 7126 O O . GLN D 1 41 ? 15.285 44.916 62.881 1.00 8.29 41 GLN D O 1
ATOM 7132 N N . ARG D 1 42 ? 15.971 44.113 60.897 1.00 9.12 42 ARG D N 1
ATOM 7133 C CA . ARG D 1 42 ? 14.678 44.402 60.213 1.00 10.46 42 ARG D CA 1
ATOM 7134 C C . ARG D 1 42 ? 13.561 43.550 60.803 1.00 9.47 42 ARG D C 1
ATOM 7135 O O . ARG D 1 42 ? 12.433 44.069 60.888 1.00 9.24 42 ARG D O 1
ATOM 7143 N N . CYS D 1 43 ? 13.860 42.292 61.150 1.00 8.60 43 CYS D N 1
ATOM 7144 C CA . CYS D 1 43 ? 12.926 41.406 61.886 1.00 8.28 43 CYS D CA 1
ATOM 7145 C C . CYS D 1 43 ? 12.507 42.101 63.199 1.00 8.14 43 CYS D C 1
ATOM 7146 O O . CYS D 1 43 ? 11.301 42.097 63.505 1.00 7.95 43 CYS D O 1
ATOM 7149 N N . ARG D 1 44 ? 13.437 42.739 63.908 1.00 8.02 44 ARG D N 1
ATOM 7150 C CA . ARG D 1 44 ? 13.104 43.433 65.177 1.00 8.42 44 ARG D CA 1
ATOM 7151 C C . ARG D 1 44 ? 12.177 44.604 64.833 1.00 8.57 44 ARG D C 1
ATOM 7152 O O . ARG D 1 44 ? 11.085 44.738 65.457 1.00 8.76 44 ARG D O 1
ATOM 7160 N N . ASP D 1 45 ? 12.566 45.380 63.832 1.00 8.76 45 ASP D N 1
ATOM 7161 C CA . ASP D 1 45 ? 11.826 46.583 63.382 1.00 8.69 45 ASP D CA 1
ATOM 7162 C C . ASP D 1 45 ? 10.387 46.226 62.992 1.00 8.85 45 ASP D C 1
ATOM 7163 O O . ASP D 1 45 ? 9.488 47.026 63.257 1.00 8.38 45 ASP D O 1
ATOM 7168 N N . LEU D 1 46 ? 10.173 45.071 62.363 1.00 9.17 46 LEU D N 1
ATOM 7169 C CA . LEU D 1 46 ? 8.842 44.667 61.837 1.00 9.59 46 LEU D CA 1
ATOM 7170 C C . LEU D 1 46 ? 8.032 43.887 62.891 1.00 9.75 46 LEU D C 1
ATOM 7171 O O . LEU D 1 46 ? 6.970 43.371 62.557 1.00 9.38 46 LEU D O 1
ATOM 7176 N N A ASP D 1 47 ? 8.546 43.813 64.126 0.50 10.12 47 ASP D N 1
ATOM 7177 N N B ASP D 1 47 ? 8.518 43.815 64.133 0.50 10.22 47 ASP D N 1
ATOM 7178 C CA A ASP D 1 47 ? 7.886 43.194 65.307 0.50 10.28 47 ASP D CA 1
ATOM 7179 C CA B ASP D 1 47 ? 7.816 43.175 65.278 0.50 10.46 47 ASP D CA 1
ATOM 7180 C C A ASP D 1 47 ? 7.611 41.712 64.987 0.50 10.01 47 ASP D C 1
ATOM 7181 C C B ASP D 1 47 ? 7.593 41.689 64.971 0.50 10.10 47 ASP D C 1
ATOM 7182 O O A ASP D 1 47 ? 6.527 41.207 65.337 0.50 9.57 47 ASP D O 1
ATOM 7183 O O B ASP D 1 47 ? 6.520 41.157 65.319 0.50 9.63 47 ASP D O 1
ATOM 7192 N N . VAL D 1 48 ? 8.573 41.048 64.335 1.00 9.58 48 VAL D N 1
ATOM 7193 C CA . VAL D 1 48 ? 8.549 39.580 64.092 1.00 9.27 48 VAL D CA 1
ATOM 7194 C C . VAL D 1 48 ? 8.540 38.900 65.463 1.00 9.01 48 VAL D C 1
ATOM 7195 O O . VAL D 1 48 ? 9.353 39.278 66.307 1.00 9.07 48 VAL D O 1
ATOM 7199 N N . ASP D 1 49 ? 7.699 37.893 65.672 1.00 9.44 49 ASP D N 1
ATOM 7200 C CA . ASP D 1 49 ? 7.806 37.108 66.926 1.00 9.82 49 ASP D CA 1
ATOM 7201 C C . ASP D 1 49 ? 8.307 35.693 66.642 1.00 8.03 49 ASP D C 1
ATOM 7202 O O . ASP D 1 49 ? 8.811 35.114 67.577 1.00 7.35 49 ASP D O 1
ATOM 7207 N N . THR D 1 50 ? 8.128 35.155 65.436 1.00 6.83 50 THR D N 1
ATOM 7208 C CA . THR D 1 50 ? 8.603 33.789 65.076 1.00 6.14 50 THR D CA 1
ATOM 7209 C C . THR D 1 50 ? 9.299 33.810 63.718 1.00 5.55 50 THR D C 1
ATOM 7210 O O . THR D 1 50 ? 8.755 34.447 62.802 1.00 5.31 50 THR D O 1
ATOM 7214 N N . ILE D 1 51 ? 10.460 33.151 63.640 1.00 5.11 51 ILE D N 1
ATOM 7215 C CA . ILE D 1 51 ? 11.212 32.897 62.380 1.00 4.89 51 ILE D CA 1
ATOM 7216 C C . ILE D 1 51 ? 11.045 31.421 62.029 1.00 4.46 51 ILE D C 1
ATOM 7217 O O . ILE D 1 51 ? 11.253 30.581 62.901 1.00 4.41 51 ILE D O 1
ATOM 7222 N N . VAL D 1 52 ? 10.620 31.159 60.797 1.00 4.19 52 VAL D N 1
ATOM 7223 C CA . VAL D 1 52 ? 10.549 29.798 60.207 1.00 3.89 52 VAL D CA 1
ATOM 7224 C C . VAL D 1 52 ? 11.733 29.702 59.257 1.00 3.72 52 VAL D C 1
ATOM 7225 O O . VAL D 1 52 ? 11.855 30.584 58.393 1.00 3.73 52 VAL D O 1
ATOM 7229 N N . VAL D 1 53 ? 12.597 28.701 59.458 1.00 3.49 53 VAL D N 1
ATOM 7230 C CA . VAL D 1 53 ? 13.802 28.516 58.603 1.00 3.20 53 VAL D CA 1
ATOM 7231 C C . VAL D 1 53 ? 13.605 27.234 57.803 1.00 3.07 53 VAL D C 1
ATOM 7232 O O . VAL D 1 53 ? 13.460 26.181 58.433 1.00 2.95 53 VAL D O 1
ATOM 7236 N N . PHE D 1 54 ? 13.639 27.350 56.474 1.00 3.00 54 PHE D N 1
ATOM 7237 C CA . PHE D 1 54 ? 13.775 26.241 55.504 1.00 3.04 54 PHE D CA 1
ATOM 7238 C C . PHE D 1 54 ? 15.248 25.821 55.476 1.00 3.10 54 PHE D C 1
ATOM 7239 O O . PHE D 1 54 ? 16.077 26.496 54.869 1.00 2.93 54 PHE D O 1
ATOM 7247 N N . ASP D 1 55 ? 15.553 24.737 56.181 1.00 3.29 55 ASP D N 1
ATOM 7248 C CA . ASP D 1 55 ? 16.929 24.359 56.568 1.00 3.60 55 ASP D CA 1
ATOM 7249 C C . ASP D 1 55 ? 17.461 23.337 55.568 1.00 3.94 55 ASP D C 1
ATOM 7250 O O . ASP D 1 55 ? 17.118 22.131 55.688 1.00 3.79 55 ASP D O 1
ATOM 7255 N N . SER D 1 56 ? 18.267 23.798 54.605 1.00 4.47 56 SER D N 1
ATOM 7256 C CA . SER D 1 56 ? 18.859 22.937 53.544 1.00 4.97 56 SER D CA 1
ATOM 7257 C C . SER D 1 56 ? 19.991 22.061 54.097 1.00 5.49 56 SER D C 1
ATOM 7258 O O . SER D 1 56 ? 20.570 21.290 53.312 1.00 5.52 56 SER D O 1
ATOM 7261 N N . HIS D 1 57 ? 20.261 22.087 55.405 1.00 6.04 57 HIS D N 1
ATOM 7262 C CA . HIS D 1 57 ? 21.212 21.152 56.047 1.00 6.85 57 HIS D CA 1
ATOM 7263 C C . HIS D 1 57 ? 20.476 19.963 56.674 1.00 6.77 57 HIS D C 1
ATOM 7264 O O . HIS D 1 57 ? 21.167 18.953 56.947 1.00 7.58 57 HIS D O 1
ATOM 7271 N N . TRP D 1 58 ? 19.140 20.000 56.789 1.00 6.05 58 TRP D N 1
ATOM 7272 C CA . TRP D 1 58 ? 18.335 18.916 57.420 1.00 5.75 58 TRP D CA 1
ATOM 7273 C C . TRP D 1 58 ? 17.869 17.921 56.355 1.00 5.34 58 TRP D C 1
ATOM 7274 O O . TRP D 1 58 ? 16.875 18.216 55.665 1.00 5.61 58 TRP D O 1
ATOM 7285 N N . LEU D 1 59 ? 18.507 16.755 56.293 1.00 5.21 59 LEU D N 1
ATOM 7286 C CA . LEU D 1 59 ? 18.272 15.724 55.251 1.00 5.34 59 LEU D CA 1
ATOM 7287 C C . LEU D 1 59 ? 17.077 14.868 55.654 1.00 5.35 59 LEU D C 1
ATOM 7288 O O . LEU D 1 59 ? 17.117 14.274 56.752 1.00 5.56 59 LEU D O 1
ATOM 7293 N N . VAL D 1 60 ? 16.073 14.790 54.786 1.00 5.06 60 VAL D N 1
ATOM 7294 C CA . VAL D 1 60 ? 14.919 13.867 54.938 1.00 4.97 60 VAL D CA 1
ATOM 7295 C C . VAL D 1 60 ? 14.745 13.124 53.625 1.00 4.93 60 VAL D C 1
ATOM 7296 O O . VAL D 1 60 ? 14.947 13.736 52.566 1.00 4.85 60 VAL D O 1
ATOM 7300 N N . ASN D 1 61 ? 14.329 11.866 53.698 1.00 5.05 61 ASN D N 1
ATOM 7301 C CA . ASN D 1 61 ? 14.044 11.019 52.513 1.00 5.26 61 ASN D CA 1
ATOM 7302 C C . ASN D 1 61 ? 12.526 10.909 52.224 1.00 5.61 61 ASN D C 1
ATOM 7303 O O . ASN D 1 61 ? 12.159 10.609 51.039 1.00 5.61 61 ASN D O 1
ATOM 7308 N N . SER D 1 62 ? 11.668 11.059 53.233 1.00 5.80 62 SER D N 1
ATOM 7309 C CA . SER D 1 62 ? 10.194 10.859 53.155 1.00 6.48 62 SER D CA 1
ATOM 7310 C C . SER D 1 62 ? 9.493 12.028 53.842 1.00 6.26 62 SER D C 1
ATOM 7311 O O . SER D 1 62 ? 9.814 12.276 54.994 1.00 6.31 62 SER D O 1
ATOM 7314 N N . ALA D 1 63 ? 8.617 12.732 53.127 1.00 6.10 63 ALA D N 1
ATOM 7315 C CA . ALA D 1 63 ? 7.730 13.796 53.643 1.00 5.90 63 ALA D CA 1
ATOM 7316 C C . ALA D 1 63 ? 8.535 15.045 54.019 1.00 5.80 63 ALA D C 1
ATOM 7317 O O . ALA D 1 63 ? 9.795 14.985 54.048 1.00 5.87 63 ALA D O 1
ATOM 7319 N N . PHE D 1 64 ? 7.811 16.128 54.305 1.00 5.39 64 PHE D N 1
ATOM 7320 C CA . PHE D 1 64 ? 8.367 17.381 54.850 1.00 5.53 64 PHE D CA 1
ATOM 7321 C C . PHE D 1 64 ? 8.160 17.355 56.362 1.00 5.35 64 PHE D C 1
ATOM 7322 O O . PHE D 1 64 ? 7.033 16.977 56.830 1.00 5.79 64 PHE D O 1
ATOM 7330 N N . HIS D 1 65 ? 9.200 17.690 57.096 1.00 5.07 65 HIS D N 1
ATOM 7331 C CA . HIS D 1 65 ? 9.240 17.599 58.569 1.00 5.02 65 HIS D CA 1
ATOM 7332 C C . HIS D 1 65 ? 9.417 19.006 59.115 1.00 5.08 65 HIS D C 1
ATOM 7333 O O . HIS D 1 65 ? 10.190 19.793 58.516 1.00 4.81 65 HIS D O 1
ATOM 7340 N N . ILE D 1 66 ? 8.670 19.298 60.171 1.00 5.13 66 ILE D N 1
ATOM 7341 C CA . ILE D 1 66 ? 8.699 20.598 60.888 1.00 5.25 66 ILE D CA 1
ATOM 7342 C C . ILE D 1 66 ? 9.203 20.290 62.285 1.00 5.40 66 ILE D C 1
ATOM 7343 O O . ILE D 1 66 ? 8.608 19.409 62.938 1.00 5.66 66 ILE D O 1
ATOM 7348 N N . ASN D 1 67 ? 10.258 20.975 62.701 1.00 5.36 67 ASN D N 1
ATOM 7349 C CA . ASN D 1 67 ? 10.739 20.941 64.093 1.00 5.34 67 ASN D CA 1
ATOM 7350 C C . ASN D 1 67 ? 10.096 22.145 64.774 1.00 5.58 67 ASN D C 1
ATOM 7351 O O . ASN D 1 67 ? 10.544 23.274 64.540 1.00 5.28 67 ASN D O 1
ATOM 7356 N N . CYS D 1 68 ? 9.041 21.908 65.537 1.00 6.12 68 CYS D N 1
ATOM 7357 C CA . CYS D 1 68 ? 8.289 22.977 66.253 1.00 6.69 68 CYS D CA 1
ATOM 7358 C C . CYS D 1 68 ? 8.365 22.656 67.743 1.00 7.17 68 CYS D C 1
ATOM 7359 O O . CYS D 1 68 ? 7.350 22.822 68.454 1.00 7.50 68 CYS D O 1
ATOM 7362 N N . GLY D 1 69 ? 9.545 22.232 68.191 1.00 7.49 69 GLY D N 1
ATOM 7363 C CA . GLY D 1 69 ? 9.811 21.952 69.610 1.00 8.36 69 GLY D CA 1
ATOM 7364 C C . GLY D 1 69 ? 9.532 23.194 70.437 1.00 9.41 69 GLY D C 1
ATOM 7365 O O . GLY D 1 69 ? 9.738 24.324 69.921 1.00 8.73 69 GLY D O 1
ATOM 7366 N N . GLU D 1 70 ? 9.068 23.006 71.678 1.00 11.35 70 GLU D N 1
ATOM 7367 C CA . GLU D 1 70 ? 8.776 24.125 72.616 1.00 12.91 70 GLU D CA 1
ATOM 7368 C C . GLU D 1 70 ? 10.080 24.869 72.947 1.00 11.93 70 GLU D C 1
ATOM 7369 O O . GLU D 1 70 ? 10.051 26.107 73.049 1.00 10.67 70 GLU D O 1
ATOM 7375 N N . HIS D 1 71 ? 11.182 24.141 73.133 1.00 11.81 71 HIS D N 1
ATOM 7376 C CA . HIS D 1 71 ? 12.463 24.704 73.641 1.00 12.53 71 HIS D CA 1
ATOM 7377 C C . HIS D 1 71 ? 13.679 24.048 72.978 1.00 11.83 71 HIS D C 1
ATOM 7378 O O . HIS D 1 71 ? 13.705 22.822 72.843 1.00 12.23 71 HIS D O 1
ATOM 7385 N N . PHE D 1 72 ? 14.668 24.845 72.591 1.00 11.32 72 PHE D N 1
ATOM 7386 C CA . PHE D 1 72 ? 15.912 24.342 71.959 1.00 11.02 72 PHE D CA 1
ATOM 7387 C C . PHE D 1 72 ? 17.093 24.751 72.834 1.00 11.76 72 PHE D C 1
ATOM 7388 O O . PHE D 1 72 ? 17.352 25.952 73.019 1.00 11.62 72 PHE D O 1
ATOM 7396 N N . LYS D 1 73 ? 17.776 23.766 73.392 1.00 12.76 73 LYS D N 1
ATOM 7397 C CA . LYS D 1 73 ? 19.006 24.006 74.175 1.00 14.50 73 LYS D CA 1
ATOM 7398 C C . LYS D 1 73 ? 19.946 22.830 73.967 1.00 14.61 73 LYS D C 1
ATOM 7399 O O . LYS D 1 73 ? 19.509 21.678 74.166 1.00 13.87 73 LYS D O 1
ATOM 7405 N N . GLY D 1 74 ? 21.206 23.116 73.651 1.00 15.07 74 GLY D N 1
ATOM 7406 C CA . GLY D 1 74 ? 22.222 22.057 73.560 1.00 16.04 74 GLY D CA 1
ATOM 7407 C C . GLY D 1 74 ? 23.596 22.591 73.235 1.00 16.57 74 GLY D C 1
ATOM 7408 O O . GLY D 1 74 ? 23.816 23.823 73.344 1.00 15.60 74 GLY D O 1
ATOM 7409 N N . ILE D 1 75 ? 24.471 21.661 72.852 1.00 18.56 75 ILE D N 1
ATOM 7410 C CA . ILE D 1 75 ? 25.899 21.882 72.497 1.00 18.88 75 ILE D CA 1
ATOM 7411 C C . ILE D 1 75 ? 26.077 21.298 71.098 1.00 16.57 75 ILE D C 1
ATOM 7412 O O . ILE D 1 75 ? 25.693 20.129 70.895 1.00 16.03 75 ILE D O 1
ATOM 7417 N N . TYR D 1 76 ? 26.526 22.108 70.143 1.00 13.22 76 TYR D N 1
ATOM 7418 C CA . TYR D 1 76 ? 26.656 21.690 68.730 1.00 11.72 76 TYR D CA 1
ATOM 7419 C C . TYR D 1 76 ? 28.130 21.418 68.397 1.00 11.54 76 TYR D C 1
ATOM 7420 O O . TYR D 1 76 ? 28.988 22.311 68.571 1.00 11.26 76 TYR D O 1
ATOM 7429 N N . THR D 1 77 ? 28.403 20.241 67.837 1.00 11.48 77 THR D N 1
ATOM 7430 C CA . THR D 1 77 ? 29.707 19.895 67.221 1.00 11.03 77 THR D CA 1
ATOM 7431 C C . THR D 1 77 ? 29.467 19.485 65.773 1.00 10.86 77 THR D C 1
ATOM 7432 O O . THR D 1 77 ? 28.707 18.536 65.561 1.00 10.67 77 THR D O 1
ATOM 7436 N N . SER D 1 78 ? 30.081 20.192 64.823 1.00 11.14 78 SER D N 1
ATOM 7437 C CA . SER D 1 78 ? 30.000 19.887 63.374 1.00 11.69 78 SER D CA 1
ATOM 7438 C C . SER D 1 78 ? 30.606 18.507 63.126 1.00 13.83 78 SER D C 1
ATOM 7439 O O . SER D 1 78 ? 31.713 18.210 63.674 1.00 15.41 78 SER D O 1
ATOM 7442 N N . ASN D 1 79 ? 29.940 17.686 62.325 1.00 14.16 79 ASN D N 1
ATOM 7443 C CA . ASN D 1 79 ? 30.570 16.419 61.883 1.00 16.05 79 ASN D CA 1
ATOM 7444 C C . ASN D 1 79 ? 31.239 16.649 60.519 1.00 15.10 79 ASN D C 1
ATOM 7445 O O . ASN D 1 79 ? 31.852 15.706 60.035 1.00 13.78 79 ASN D O 1
ATOM 7450 N N . GLU D 1 80 ? 31.226 17.885 59.987 1.00 15.46 80 GLU D N 1
ATOM 7451 C CA . GLU D 1 80 ? 31.951 18.277 58.744 1.00 15.92 80 GLU D CA 1
ATOM 7452 C C . GLU D 1 80 ? 33.331 18.850 59.100 1.00 16.26 80 GLU D C 1
ATOM 7453 O O . GLU D 1 80 ? 34.313 18.422 58.440 1.00 16.99 80 GLU D O 1
ATOM 7459 N N . LEU D 1 81 ? 33.418 19.751 60.101 1.00 15.51 81 LEU D N 1
ATOM 7460 C CA . LEU D 1 81 ? 34.684 20.403 60.548 1.00 14.38 81 LEU D CA 1
ATOM 7461 C C . LEU D 1 81 ? 34.807 20.353 62.065 1.00 12.53 81 LEU D C 1
ATOM 7462 O O . LEU D 1 81 ? 34.900 21.385 62.720 1.00 10.97 81 LEU D O 1
ATOM 7467 N N . PRO D 1 82 ? 34.877 19.158 62.675 1.00 12.28 82 PRO D N 1
ATOM 7468 C CA . PRO D 1 82 ? 34.808 19.064 64.128 1.00 12.93 82 PRO D CA 1
ATOM 7469 C C . PRO D 1 82 ? 36.052 19.608 64.840 1.00 13.57 82 PRO D C 1
ATOM 7470 O O . PRO D 1 82 ? 35.953 19.879 66.023 1.00 12.73 82 PRO D O 1
ATOM 7474 N N . HIS D 1 83 ? 37.175 19.773 64.132 1.00 14.85 83 HIS D N 1
ATOM 7475 C CA . HIS D 1 83 ? 38.402 20.367 64.726 1.00 16.48 83 HIS D CA 1
ATOM 7476 C C . HIS D 1 83 ? 38.133 21.842 65.062 1.00 15.51 83 HIS D C 1
ATOM 7477 O O . HIS D 1 83 ? 38.579 22.289 66.138 1.00 14.59 83 HIS D O 1
ATOM 7484 N N . PHE D 1 84 ? 37.365 22.550 64.232 1.00 15.02 84 PHE D N 1
ATOM 7485 C CA . PHE D 1 84 ? 37.107 24.014 64.360 1.00 16.05 84 PHE D CA 1
ATOM 7486 C C . PHE D 1 84 ? 35.736 24.322 65.005 1.00 15.19 84 PHE D C 1
ATOM 7487 O O . PHE D 1 84 ? 35.647 25.269 65.816 1.00 15.73 84 PHE D O 1
ATOM 7495 N N . ILE D 1 85 ? 34.676 23.589 64.647 1.00 13.46 85 ILE D N 1
ATOM 7496 C CA . ILE D 1 85 ? 33.283 23.909 65.101 1.00 12.08 85 ILE D CA 1
ATOM 7497 C C . ILE D 1 85 ? 32.826 22.831 66.084 1.00 12.04 85 ILE D C 1
ATOM 7498 O O . ILE D 1 85 ? 32.355 21.769 65.659 1.00 11.81 85 ILE D O 1
ATOM 7503 N N . LYS D 1 86 ? 32.982 23.102 67.372 1.00 12.70 86 LYS D N 1
ATOM 7504 C CA . LYS D 1 86 ? 32.778 22.095 68.433 1.00 14.52 86 LYS D CA 1
ATOM 7505 C C . LYS D 1 86 ? 32.397 22.807 69.737 1.00 13.32 86 LYS D C 1
ATOM 7506 O O . LYS D 1 86 ? 32.834 23.956 69.945 1.00 11.78 86 LYS D O 1
ATOM 7512 N N . ASP D 1 87 ? 31.565 22.146 70.537 1.00 13.50 87 ASP D N 1
ATOM 7513 C CA . ASP D 1 87 ? 31.153 22.588 71.891 1.00 13.87 87 ASP D CA 1
ATOM 7514 C C . ASP D 1 87 ? 30.480 23.967 71.771 1.00 13.34 87 ASP D C 1
ATOM 7515 O O . ASP D 1 87 ? 30.688 24.824 72.648 1.00 12.31 87 ASP D O 1
ATOM 7520 N N . MET D 1 88 ? 29.698 24.186 70.709 1.00 12.87 88 MET D N 1
ATOM 7521 C CA . MET D 1 88 ? 29.032 25.493 70.470 1.00 13.21 88 MET D CA 1
ATOM 7522 C C . MET D 1 88 ? 27.664 25.468 71.162 1.00 12.99 88 MET D C 1
ATOM 7523 O O . MET D 1 88 ? 26.763 24.764 70.667 1.00 12.93 88 MET D O 1
ATOM 7528 N N . GLU D 1 89 ? 27.559 26.175 72.286 1.00 13.53 89 GLU D N 1
ATOM 7529 C CA . GLU D 1 89 ? 26.320 26.388 73.082 1.00 15.00 89 GLU D CA 1
ATOM 7530 C C . GLU D 1 89 ? 25.288 27.186 72.282 1.00 12.94 89 GLU D C 1
ATOM 7531 O O . GLU D 1 89 ? 25.676 28.121 71.564 1.00 13.49 89 GLU D O 1
ATOM 7537 N N . PHE D 1 90 ? 24.012 26.845 72.474 1.00 11.87 90 PHE D N 1
ATOM 7538 C CA . PHE D 1 90 ? 22.835 27.573 71.932 1.00 10.72 90 PHE D CA 1
ATOM 7539 C C . PHE D 1 90 ? 21.606 27.326 72.820 1.00 10.10 90 PHE D C 1
ATOM 7540 O O . PHE D 1 90 ? 21.468 26.248 73.403 1.00 9.78 90 PHE D O 1
ATOM 7548 N N . GLU D 1 91 ? 20.708 28.304 72.879 1.00 9.26 91 GLU D N 1
ATOM 7549 C CA . GLU D 1 91 ? 19.399 28.173 73.551 1.00 9.10 91 GLU D CA 1
ATOM 7550 C C . GLU D 1 91 ? 18.401 29.121 72.886 1.00 8.46 91 GLU D C 1
ATOM 7551 O O . GLU D 1 91 ? 18.696 30.333 72.792 1.00 7.90 91 GLU D O 1
ATOM 7557 N N . TYR D 1 92 ? 17.275 28.579 72.418 1.00 7.91 92 TYR D N 1
ATOM 7558 C CA . TYR D 1 92 ? 16.177 29.345 71.773 1.00 7.84 92 TYR D CA 1
ATOM 7559 C C . TYR D 1 92 ? 14.810 28.800 72.214 1.00 7.54 92 TYR D C 1
ATOM 7560 O O . TYR D 1 92 ? 14.701 27.648 72.673 1.00 7.68 92 TYR D O 1
ATOM 7569 N N . ASP D 1 93 ? 13.792 29.644 72.075 1.00 7.99 93 ASP D N 1
ATOM 7570 C CA . ASP D 1 93 ? 12.356 29.344 72.324 1.00 8.36 93 ASP D CA 1
ATOM 7571 C C . ASP D 1 93 ? 11.706 28.910 71.012 1.00 8.14 93 ASP D C 1
ATOM 7572 O O . ASP D 1 93 ? 12.096 29.461 69.944 1.00 8.00 93 ASP D O 1
ATOM 7577 N N . GLY D 1 94 ? 10.717 28.014 71.104 1.00 7.45 94 GLY D N 1
ATOM 7578 C CA . GLY D 1 94 ? 10.040 27.408 69.949 1.00 7.52 94 GLY D CA 1
ATOM 7579 C C . GLY D 1 94 ? 8.606 27.893 69.825 1.00 7.23 94 GLY D C 1
ATOM 7580 O O . GLY D 1 94 ? 8.178 28.743 70.622 1.00 7.59 94 GLY D O 1
ATOM 7581 N N . ASN D 1 95 ? 7.899 27.401 68.823 1.00 6.96 95 ASN D N 1
ATOM 7582 C CA . ASN D 1 95 ? 6.486 27.759 68.575 1.00 6.79 95 ASN D CA 1
ATOM 7583 C C . ASN D 1 95 ? 5.722 26.541 68.090 1.00 6.68 95 ASN D C 1
ATOM 7584 O O . ASN D 1 95 ? 5.447 26.410 66.900 1.00 6.52 95 ASN D O 1
ATOM 7589 N N . PRO D 1 96 ? 5.354 25.622 69.012 1.00 6.67 96 PRO D N 1
ATOM 7590 C CA . PRO D 1 96 ? 4.526 24.458 68.684 1.00 6.73 96 PRO D CA 1
ATOM 7591 C C . PRO D 1 96 ? 3.176 24.847 68.077 1.00 6.99 96 PRO D C 1
ATOM 7592 O O . PRO D 1 96 ? 2.651 24.102 67.274 1.00 7.04 96 PRO D O 1
ATOM 7596 N N . VAL D 1 97 ? 2.636 26.012 68.461 1.00 7.24 97 VAL D N 1
ATOM 7597 C CA . VAL D 1 97 ? 1.296 26.430 67.954 1.00 7.30 97 VAL D CA 1
ATOM 7598 C C . VAL D 1 97 ? 1.421 26.754 66.468 1.00 7.13 97 VAL D C 1
ATOM 7599 O O . VAL D 1 97 ? 0.581 26.267 65.699 1.00 7.11 97 VAL D O 1
ATOM 7603 N N . LEU D 1 98 ? 2.435 27.522 66.061 1.00 7.38 98 LEU D N 1
ATOM 7604 C CA . LEU D 1 98 ? 2.650 27.798 64.621 1.00 7.47 98 LEU D CA 1
ATOM 7605 C C . LEU D 1 98 ? 2.948 26.477 63.907 1.00 7.49 98 LEU D C 1
ATOM 7606 O O . LEU D 1 98 ? 2.405 26.272 62.804 1.00 7.62 98 LEU D O 1
ATOM 7611 N N . GLY D 1 99 ? 3.702 25.576 64.527 1.00 7.87 99 GLY D N 1
ATOM 7612 C CA . GLY D 1 99 ? 4.028 24.269 63.920 1.00 8.13 99 GLY D CA 1
ATOM 7613 C C . GLY D 1 99 ? 2.776 23.480 63.554 1.00 9.16 99 GLY D C 1
ATOM 7614 O O . GLY D 1 99 ? 2.656 23.015 62.383 1.00 8.40 99 GLY D O 1
ATOM 7615 N N . GLN D 1 100 ? 1.838 23.346 64.498 1.00 10.07 100 GLN D N 1
ATOM 7616 C CA . GLN D 1 100 ? 0.617 22.527 64.281 1.00 11.31 100 GLN D CA 1
ATOM 7617 C C . GLN D 1 100 ? -0.252 23.206 63.215 1.00 9.73 100 GLN D C 1
ATOM 7618 O O . GLN D 1 100 ? -0.775 22.487 62.386 1.00 9.19 100 GLN D O 1
ATOM 7624 N N . LEU D 1 101 ? -0.338 24.539 63.189 1.00 8.71 101 LEU D N 1
ATOM 7625 C CA . LEU D 1 101 ? -1.041 25.290 62.117 1.00 8.46 101 LEU D CA 1
ATOM 7626 C C . LEU D 1 101 ? -0.394 25.007 60.758 1.00 8.04 101 LEU D C 1
ATOM 7627 O O . LEU D 1 101 ? -1.133 24.833 59.778 1.00 7.74 101 LEU D O 1
ATOM 7632 N N . MET D 1 102 ? 0.935 25.018 60.685 1.00 7.89 102 MET D N 1
ATOM 7633 C CA . MET D 1 102 ? 1.687 24.682 59.450 1.00 7.86 102 MET D CA 1
ATOM 7634 C C . MET D 1 102 ? 1.301 23.267 59.015 1.00 8.20 102 MET D C 1
ATOM 7635 O O . MET D 1 102 ? 0.956 23.060 57.834 1.00 8.31 102 MET D O 1
ATOM 7640 N N . GLN D 1 103 ? 1.312 22.319 59.937 1.00 9.04 103 GLN D N 1
ATOM 7641 C CA . GLN D 1 103 ? 0.944 20.924 59.590 1.00 9.69 103 GLN D CA 1
ATOM 7642 C C . GLN D 1 103 ? -0.507 20.893 59.084 1.00 10.17 103 GLN D C 1
ATOM 7643 O O . GLN D 1 103 ? -0.726 20.294 58.014 1.00 10.10 103 GLN D O 1
ATOM 7649 N N . GLU D 1 104 ? -1.451 21.541 59.782 1.00 11.53 104 GLU D N 1
ATOM 7650 C CA . GLU D 1 104 ? -2.892 21.537 59.398 1.00 12.11 104 GLU D CA 1
ATOM 7651 C C . GLU D 1 104 ? -3.013 22.066 57.971 1.00 11.19 104 GLU D C 1
ATOM 7652 O O . GLU D 1 104 ? -3.556 21.355 57.108 1.00 10.46 104 GLU D O 1
ATOM 7658 N N . GLU D 1 105 ? -2.500 23.267 57.724 1.00 10.55 105 GLU D N 1
ATOM 7659 C CA . GLU D 1 105 ? -2.793 23.993 56.462 1.00 10.44 105 GLU D CA 1
ATOM 7660 C C . GLU D 1 105 ? -2.031 23.360 55.297 1.00 9.77 105 GLU D C 1
ATOM 7661 O O . GLU D 1 105 ? -2.584 23.306 54.196 1.00 10.29 105 GLU D O 1
ATOM 7667 N N . ILE D 1 106 ? -0.829 22.860 55.535 1.00 9.11 106 ILE D N 1
ATOM 7668 C CA . ILE D 1 106 ? 0.013 22.287 54.448 1.00 8.77 106 ILE D CA 1
ATOM 7669 C C . ILE D 1 106 ? -0.549 20.921 54.033 1.00 8.51 106 ILE D C 1
ATOM 7670 O O . ILE D 1 106 ? -0.583 20.659 52.812 1.00 8.43 106 ILE D O 1
ATOM 7675 N N . ALA D 1 107 ? -1.004 20.101 54.973 1.00 8.95 107 ALA D N 1
ATOM 7676 C CA . ALA D 1 107 ? -1.631 18.783 54.695 1.00 9.86 107 ALA D CA 1
ATOM 7677 C C . ALA D 1 107 ? -2.884 18.971 53.824 1.00 10.50 107 ALA D C 1
ATOM 7678 O O . ALA D 1 107 ? -3.161 18.093 53.008 1.00 10.19 107 ALA D O 1
ATOM 7680 N N . LYS D 1 108 ? -3.574 20.112 53.907 1.00 12.03 108 LYS D N 1
ATOM 7681 C CA . LYS D 1 108 ? -4.780 20.370 53.065 1.00 13.55 108 LYS D CA 1
ATOM 7682 C C . LYS D 1 108 ? -4.374 20.560 51.603 1.00 13.35 108 LYS D C 1
ATOM 7683 O O . LYS D 1 108 ? -5.253 20.412 50.751 1.00 13.49 108 LYS D O 1
ATOM 7689 N N . THR D 1 109 ? -3.106 20.880 51.313 1.00 12.95 109 THR D N 1
ATOM 7690 C CA . THR D 1 109 ? -2.605 21.034 49.916 1.00 12.72 109 THR D CA 1
ATOM 7691 C C . THR D 1 109 ? -2.389 19.650 49.288 1.00 12.37 109 THR D C 1
ATOM 7692 O O . THR D 1 109 ? -2.235 19.605 48.076 1.00 13.63 109 THR D O 1
ATOM 7696 N N . GLY D 1 110 ? -2.365 18.575 50.082 1.00 12.15 110 GLY D N 1
ATOM 7697 C CA . GLY D 1 110 ? -2.078 17.197 49.633 1.00 11.82 110 GLY D CA 1
ATOM 7698 C C . GLY D 1 110 ? -0.630 16.800 49.903 1.00 11.66 110 GLY D C 1
ATOM 7699 O O . GLY D 1 110 ? -0.296 15.637 49.719 1.00 12.01 110 GLY D O 1
ATOM 7700 N N . VAL D 1 111 ? 0.209 17.747 50.326 1.00 11.26 111 VAL D N 1
ATOM 7701 C CA . VAL D 1 111 ? 1.650 17.529 50.654 1.00 11.51 111 VAL D CA 1
ATOM 7702 C C . VAL D 1 111 ? 1.742 16.617 51.878 1.00 10.67 111 VAL D C 1
ATOM 7703 O O . VAL D 1 111 ? 0.927 16.776 52.787 1.00 10.11 111 VAL D O 1
ATOM 7707 N N . ARG D 1 112 ? 2.730 15.723 51.925 1.00 10.55 112 ARG D N 1
ATOM 7708 C CA . ARG D 1 112 ? 2.967 14.872 53.124 1.00 10.51 112 ARG D CA 1
ATOM 7709 C C . ARG D 1 112 ? 3.799 15.679 54.117 1.00 9.38 112 ARG D C 1
ATOM 7710 O O . ARG D 1 112 ? 4.895 16.116 53.758 1.00 9.00 112 ARG D O 1
ATOM 7718 N N . VAL D 1 113 ? 3.266 15.946 55.301 1.00 9.11 113 VAL D N 1
ATOM 7719 C CA . VAL D 1 113 ? 3.936 16.858 56.264 1.00 8.86 113 VAL D CA 1
ATOM 7720 C C . VAL D 1 113 ? 3.681 16.366 57.676 1.00 9.30 113 VAL D C 1
ATOM 7721 O O . VAL D 1 113 ? 2.546 16.010 57.998 1.00 8.68 113 VAL D O 1
ATOM 7725 N N . GLN D 1 114 ? 4.733 16.346 58.483 1.00 10.15 114 GLN D N 1
ATOM 7726 C CA . GLN D 1 114 ? 4.687 15.948 59.906 1.00 11.21 114 GLN D CA 1
ATOM 7727 C C . GLN D 1 114 ? 5.291 17.079 60.732 1.00 10.85 114 GLN D C 1
ATOM 7728 O O . GLN D 1 114 ? 6.330 17.599 60.287 1.00 9.74 114 GLN D O 1
ATOM 7734 N N . ALA D 1 115 ? 4.660 17.434 61.864 1.00 9.94 115 ALA D N 1
ATOM 7735 C CA . ALA D 1 115 ? 5.169 18.409 62.855 1.00 9.44 115 ALA D CA 1
ATOM 7736 C C . ALA D 1 115 ? 5.636 17.645 64.098 1.00 9.23 115 ALA D C 1
ATOM 7737 O O . ALA D 1 115 ? 4.907 16.736 64.531 1.00 9.29 115 ALA D O 1
ATOM 7739 N N . HIS D 1 116 ? 6.846 17.947 64.581 1.00 8.68 116 HIS D N 1
ATOM 7740 C CA . HIS D 1 116 ? 7.508 17.303 65.743 1.00 8.94 116 HIS D CA 1
ATOM 7741 C C . HIS D 1 116 ? 7.721 18.338 66.845 1.00 9.61 116 HIS D C 1
ATOM 7742 O O . HIS D 1 116 ? 8.300 19.426 66.572 1.00 9.42 116 HIS D O 1
ATOM 7749 N N . ASN D 1 117 ? 7.237 18.008 68.036 1.00 10.08 117 ASN D N 1
ATOM 7750 C CA . ASN D 1 117 ? 7.501 18.757 69.281 1.00 10.89 117 ASN D CA 1
ATOM 7751 C C . ASN D 1 117 ? 8.109 17.745 70.240 1.00 11.65 117 ASN D C 1
ATOM 7752 O O . ASN D 1 117 ? 7.374 17.226 71.103 1.00 11.77 117 ASN D O 1
ATOM 7757 N N . ILE D 1 118 ? 9.403 17.482 70.044 1.00 11.74 118 ILE D N 1
ATOM 7758 C CA . ILE D 1 118 ? 10.185 16.395 70.699 1.00 13.01 118 ILE D CA 1
ATOM 7759 C C . ILE D 1 118 ? 11.463 17.014 71.237 1.00 13.65 118 ILE D C 1
ATOM 7760 O O . ILE D 1 118 ? 12.262 17.499 70.414 1.00 13.40 118 ILE D O 1
ATOM 7765 N N . LYS D 1 119 ? 11.645 16.974 72.557 1.00 15.00 119 LYS D N 1
ATOM 7766 C CA . LYS D 1 119 ? 12.796 17.575 73.273 1.00 16.46 119 LYS D CA 1
ATOM 7767 C C . LYS D 1 119 ? 14.121 17.228 72.592 1.00 15.79 119 LYS D C 1
ATOM 7768 O O . LYS D 1 119 ? 14.961 18.146 72.423 1.00 15.63 119 LYS D O 1
ATOM 7774 N N . SER D 1 120 ? 14.313 15.946 72.254 1.00 13.88 120 SER D N 1
ATOM 7775 C CA . SER D 1 120 ? 15.594 15.383 71.772 1.00 12.44 120 SER D CA 1
ATOM 7776 C C . SER D 1 120 ? 15.768 15.596 70.256 1.00 11.85 120 SER D C 1
ATOM 7777 O O . SER D 1 120 ? 16.780 15.144 69.727 1.00 10.84 120 SER D O 1
ATOM 7780 N N . LEU D 1 121 ? 14.791 16.168 69.548 1.00 10.87 121 LEU D N 1
ATOM 7781 C CA . LEU D 1 121 ? 14.988 16.495 68.111 1.00 10.85 121 LEU D CA 1
ATOM 7782 C C . LEU D 1 121 ? 15.651 17.871 68.033 1.00 11.26 121 LEU D C 1
ATOM 7783 O O . LEU D 1 121 ? 14.978 18.864 68.338 1.00 10.60 121 LEU D O 1
ATOM 7788 N N . GLU D 1 122 ? 16.935 17.907 67.676 1.00 11.97 122 GLU D N 1
ATOM 7789 C CA . GLU D 1 122 ? 17.774 19.119 67.849 1.00 13.24 122 GLU D CA 1
ATOM 7790 C C . GLU D 1 122 ? 17.676 19.973 66.586 1.00 10.63 122 GLU D C 1
ATOM 7791 O O . GLU D 1 122 ? 17.383 19.444 65.511 1.00 9.58 122 GLU D O 1
ATOM 7797 N N . LEU D 1 123 ? 17.923 21.267 66.720 1.00 9.39 123 LEU D N 1
ATOM 7798 C CA . LEU D 1 123 ? 18.022 22.181 65.557 1.00 8.31 123 LEU D CA 1
ATOM 7799 C C . LEU D 1 123 ? 19.200 21.755 64.667 1.00 7.84 123 LEU D C 1
ATOM 7800 O O . LEU D 1 123 ? 20.287 21.445 65.186 1.00 7.83 123 LEU D O 1
ATOM 7805 N N A GLU D 1 124 ? 19.010 21.774 63.352 0.50 7.50 124 GLU D N 1
ATOM 7806 N N B GLU D 1 124 ? 19.002 21.767 63.347 0.50 7.85 124 GLU D N 1
ATOM 7807 C CA A GLU D 1 124 ? 20.106 21.505 62.388 0.50 7.32 124 GLU D CA 1
ATOM 7808 C CA B GLU D 1 124 ? 20.091 21.530 62.360 0.50 7.90 124 GLU D CA 1
ATOM 7809 C C A GLU D 1 124 ? 20.878 22.799 62.084 0.50 7.03 124 GLU D C 1
ATOM 7810 C C B GLU D 1 124 ? 20.896 22.809 62.113 0.50 7.33 124 GLU D C 1
ATOM 7811 O O A GLU D 1 124 ? 20.412 23.915 62.426 0.50 6.53 124 GLU D O 1
ATOM 7812 O O B GLU D 1 124 ? 20.456 23.926 62.488 0.50 6.77 124 GLU D O 1
ATOM 7823 N N . TYR D 1 125 ? 22.042 22.630 61.455 1.00 7.18 125 TYR D N 1
ATOM 7824 C CA . TYR D 1 125 ? 23.056 23.690 61.253 1.00 6.85 125 TYR D CA 1
ATOM 7825 C C . TYR D 1 125 ? 22.457 24.868 60.496 1.00 6.24 125 TYR D C 1
ATOM 7826 O O . TYR D 1 125 ? 22.753 25.999 60.872 1.00 6.57 125 TYR D O 1
ATOM 7835 N N . GLY D 1 126 ? 21.665 24.642 59.453 1.00 5.79 126 GLY D N 1
ATOM 7836 C CA . GLY D 1 126 ? 21.106 25.745 58.648 1.00 5.31 126 GLY D CA 1
ATOM 7837 C C . GLY D 1 126 ? 20.182 26.644 59.472 1.00 5.01 126 GLY D C 1
ATOM 7838 O O . GLY D 1 126 ? 19.967 27.782 59.075 1.00 5.08 126 GLY D O 1
ATOM 7839 N N . THR D 1 127 ? 19.696 26.177 60.622 1.00 4.67 127 THR D N 1
ATOM 7840 C CA . THR D 1 127 ? 18.897 26.992 61.578 1.00 4.54 127 THR D CA 1
ATOM 7841 C C . THR D 1 127 ? 19.823 27.601 62.647 1.00 4.40 127 THR D C 1
ATOM 7842 O O . THR D 1 127 ? 19.652 28.777 62.948 1.00 3.94 127 THR D O 1
ATOM 7846 N N . LEU D 1 128 ? 20.787 26.845 63.177 1.00 4.57 128 LEU D N 1
ATOM 7847 C CA . LEU D 1 128 ? 21.720 27.313 64.249 1.00 4.66 128 LEU D CA 1
ATOM 7848 C C . LEU D 1 128 ? 22.516 28.546 63.791 1.00 4.69 128 LEU D C 1
ATOM 7849 O O . LEU D 1 128 ? 22.737 29.460 64.613 1.00 4.79 128 LEU D O 1
ATOM 7854 N N . VAL D 1 129 ? 22.906 28.612 62.517 1.00 4.43 129 VAL D N 1
ATOM 7855 C CA . VAL D 1 129 ? 23.832 29.676 62.059 1.00 4.43 129 VAL D CA 1
ATOM 7856 C C . VAL D 1 129 ? 23.098 31.015 62.142 1.00 4.44 129 VAL D C 1
ATOM 7857 O O . VAL D 1 129 ? 23.573 31.927 62.822 1.00 4.32 129 VAL D O 1
ATOM 7861 N N . PRO D 1 130 ? 21.946 31.215 61.463 1.00 4.60 130 PRO D N 1
ATOM 7862 C CA . PRO D 1 130 ? 21.260 32.502 61.563 1.00 4.76 130 PRO D CA 1
ATOM 7863 C C . PRO D 1 130 ? 20.832 32.798 63.012 1.00 5.15 130 PRO D C 1
ATOM 7864 O O . PRO D 1 130 ? 20.961 33.948 63.427 1.00 5.31 130 PRO D O 1
ATOM 7868 N N . MET D 1 131 ? 20.376 31.799 63.772 1.00 5.34 131 MET D N 1
ATOM 7869 C CA . MET D 1 131 ? 19.977 32.088 65.179 1.00 5.89 131 MET D CA 1
ATOM 7870 C C . MET D 1 131 ? 21.190 32.631 65.958 1.00 5.87 131 MET D C 1
ATOM 7871 O O . MET D 1 131 ? 20.978 33.574 66.767 1.00 5.85 131 MET D O 1
ATOM 7876 N N . ARG D 1 132 ? 22.406 32.141 65.676 1.00 5.84 132 ARG D N 1
ATOM 7877 C CA . ARG D 1 132 ? 23.678 32.579 66.333 1.00 5.9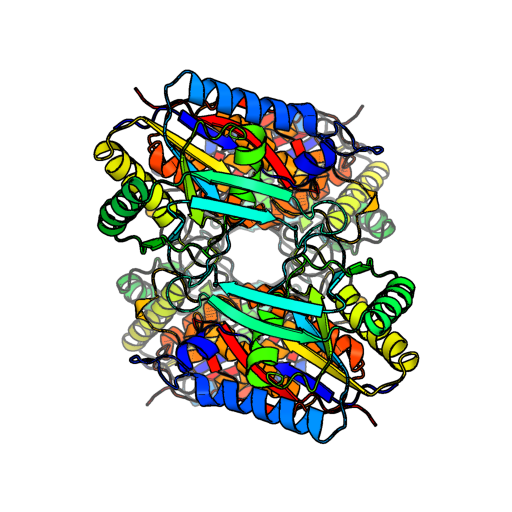8 132 ARG D CA 1
ATOM 7878 C C . ARG D 1 132 ? 23.920 34.089 66.124 1.00 5.64 132 ARG D C 1
ATOM 7879 O O . ARG D 1 132 ? 24.267 34.803 67.092 1.00 5.24 132 ARG D O 1
ATOM 7887 N N . TYR D 1 133 ? 23.731 34.591 64.911 1.00 5.50 133 TYR D N 1
ATOM 7888 C CA . TYR D 1 133 ? 24.011 36.018 64.567 1.00 5.45 133 TYR D CA 1
ATOM 7889 C C . TYR D 1 133 ? 22.806 36.928 64.831 1.00 5.66 133 TYR D C 1
ATOM 7890 O O . TYR D 1 133 ? 23.060 38.181 64.999 1.00 5.78 133 TYR D O 1
ATOM 7899 N N . MET D 1 134 ? 21.572 36.402 64.846 1.00 5.60 134 MET D N 1
ATOM 7900 C CA . MET D 1 134 ? 20.357 37.249 64.934 1.00 6.01 134 MET D CA 1
ATOM 7901 C C . MET D 1 134 ? 19.651 37.166 66.290 1.00 6.63 134 MET D C 1
ATOM 7902 O O . MET D 1 134 ? 18.894 38.120 66.552 1.00 6.89 134 MET D O 1
ATOM 7907 N N . ASN D 1 135 ? 19.814 36.080 67.056 1.00 6.91 135 ASN D N 1
ATOM 7908 C CA . ASN D 1 135 ? 18.831 35.688 68.100 1.00 7.82 135 ASN D CA 1
ATOM 7909 C C . ASN D 1 135 ? 19.487 35.248 69.408 1.00 8.96 135 ASN D C 1
ATOM 7910 O O . ASN D 1 135 ? 18.869 34.444 70.113 1.00 8.76 135 ASN D O 1
ATOM 7915 N N . GLN D 1 136 ? 20.651 35.789 69.764 1.00 10.82 136 GLN D N 1
ATOM 7916 C CA . GLN D 1 136 ? 21.380 35.386 71.000 1.00 12.91 136 GLN D CA 1
ATOM 7917 C C . GLN D 1 136 ? 20.575 35.809 72.242 1.00 12.05 136 GLN D C 1
ATOM 7918 O O . GLN D 1 136 ? 20.584 35.059 73.226 1.00 12.88 136 GLN D O 1
ATOM 7924 N N . ASP D 1 137 ? 19.855 36.924 72.187 1.00 11.29 137 ASP D N 1
ATOM 7925 C CA . ASP D 1 137 ? 19.024 37.445 73.307 1.00 10.77 137 ASP D CA 1
ATOM 7926 C C . ASP D 1 137 ? 17.613 36.806 73.332 1.00 10.60 137 ASP D C 1
ATOM 7927 O O . ASP D 1 137 ? 16.773 37.281 74.107 1.00 10.01 137 ASP D O 1
ATOM 7932 N N . ARG D 1 138 ? 17.311 35.833 72.464 1.00 10.49 138 ARG D N 1
ATOM 7933 C CA . ARG D 1 138 ? 16.032 35.070 72.440 1.00 10.60 138 ARG D CA 1
ATOM 7934 C C . ARG D 1 138 ? 14.833 35.986 72.165 1.00 9.94 138 ARG D C 1
ATOM 7935 O O . ARG D 1 138 ? 13.756 35.745 72.689 1.00 9.30 138 ARG D O 1
ATOM 7943 N N A ARG D 1 139 ? 15.028 36.996 71.314 0.50 9.75 139 ARG D N 1
ATOM 7944 N N B ARG D 1 139 ? 15.020 36.997 71.314 0.50 9.91 139 ARG D N 1
ATOM 7945 C CA A ARG D 1 139 ? 13.975 37.942 70.863 0.50 9.53 139 ARG D CA 1
ATOM 7946 C CA B ARG D 1 139 ? 13.951 37.933 70.881 0.50 9.78 139 ARG D CA 1
ATOM 7947 C C A ARG D 1 139 ? 12.912 37.191 70.047 0.50 9.19 139 ARG D C 1
ATOM 7948 C C B ARG D 1 139 ? 12.899 37.176 70.058 0.50 9.33 139 ARG D C 1
ATOM 7949 O O A ARG D 1 139 ? 11.723 37.553 70.162 0.50 8.88 139 ARG D O 1
ATOM 7950 O O B ARG D 1 139 ? 11.705 37.522 70.175 0.50 8.99 139 ARG D O 1
ATOM 7965 N N . PHE D 1 140 ? 13.323 36.167 69.286 1.00 8.75 140 PHE D N 1
ATOM 7966 C CA . PHE D 1 140 ? 12.477 35.438 68.308 1.00 7.92 140 PHE D CA 1
ATOM 7967 C C . PHE D 1 140 ? 12.295 33.967 68.697 1.00 7.55 140 PHE D C 1
ATOM 7968 O O . PHE D 1 140 ? 13.273 33.333 69.105 1.00 6.68 140 PHE D O 1
ATOM 7976 N N . LYS D 1 141 ? 11.070 33.454 68.529 1.00 7.38 141 LYS D N 1
ATOM 7977 C CA . LYS D 1 141 ? 10.785 31.998 68.551 1.00 7.49 141 LYS D CA 1
ATOM 7978 C C . LYS D 1 141 ? 11.255 31.478 67.201 1.00 6.62 141 LYS D C 1
ATOM 7979 O O . LYS D 1 141 ? 11.224 32.259 66.252 1.00 5.83 141 LYS D O 1
ATOM 7985 N N . VAL D 1 142 ? 11.663 30.217 67.143 1.00 6.03 142 VAL D N 1
ATOM 7986 C CA . VAL D 1 142 ? 12.157 29.608 65.882 1.00 6.00 142 VAL D CA 1
ATOM 7987 C C . VAL D 1 142 ? 11.428 28.291 65.666 1.00 5.31 142 VAL D C 1
ATOM 7988 O O . VAL D 1 142 ? 11.272 27.541 66.616 1.00 4.97 142 VAL D O 1
ATOM 7992 N N . VAL D 1 143 ? 11.097 28.039 64.403 1.00 5.09 143 VAL D N 1
ATOM 7993 C CA . VAL D 1 143 ? 10.600 26.753 63.860 1.00 4.92 143 VAL D CA 1
ATOM 7994 C C . VAL D 1 143 ? 11.503 26.417 62.670 1.00 4.80 143 VAL D C 1
ATOM 7995 O O . VAL D 1 143 ? 11.749 27.322 61.866 1.00 4.43 143 VAL D O 1
ATOM 7999 N N . SER D 1 144 ? 11.876 25.149 62.522 1.00 4.76 144 SER D N 1
ATOM 8000 C CA . SER D 1 144 ? 12.741 24.636 61.432 1.00 4.81 144 SER D CA 1
ATOM 8001 C C . SER D 1 144 ? 11.971 23.671 60.521 1.00 4.68 144 SER D C 1
ATOM 8002 O O . SER D 1 144 ? 11.124 22.913 60.994 1.00 4.94 144 SER D O 1
ATOM 8005 N N . VAL D 1 145 ? 12.244 23.719 59.230 1.00 4.54 145 VAL D N 1
ATOM 8006 C CA . VAL D 1 145 ? 11.646 22.829 58.205 1.00 4.64 145 VAL D CA 1
ATOM 8007 C C . VAL D 1 145 ? 12.773 22.103 57.476 1.00 4.64 145 VAL D C 1
ATOM 8008 O O . VAL D 1 145 ? 13.812 22.745 57.164 1.00 4.63 145 VAL D O 1
ATOM 8012 N N . SER D 1 146 ? 12.605 20.798 57.264 1.00 4.54 146 SER D N 1
ATOM 8013 C CA . SER D 1 146 ? 13.541 19.963 56.490 1.00 4.57 146 SER D CA 1
ATOM 8014 C C . SER D 1 146 ? 13.484 20.411 55.034 1.00 4.41 146 SER D C 1
ATOM 8015 O O . SER D 1 146 ? 12.377 20.260 54.423 1.00 4.33 146 SER D O 1
ATOM 8018 N N . ALA D 1 147 ? 14.607 20.929 54.522 1.00 4.33 147 ALA D N 1
ATOM 8019 C CA . ALA D 1 147 ? 14.761 21.374 53.121 1.00 4.39 147 ALA D CA 1
ATOM 8020 C C . ALA D 1 147 ? 15.915 20.680 52.379 1.00 4.56 147 ALA D C 1
ATOM 8021 O O . ALA D 1 147 ? 16.091 21.010 51.169 1.00 4.70 147 ALA D O 1
ATOM 8023 N N . PHE D 1 148 ? 16.616 19.722 52.983 1.00 4.85 148 PHE D N 1
ATOM 8024 C CA . PHE D 1 148 ? 17.463 18.732 52.251 1.00 5.04 148 PHE D CA 1
ATOM 8025 C C . PHE D 1 148 ? 16.579 17.517 51.952 1.00 4.97 148 PHE D C 1
ATOM 8026 O O . PHE D 1 148 ? 16.595 16.528 52.689 1.00 5.00 148 PHE D O 1
ATOM 8034 N N . CYS D 1 149 ? 15.861 17.583 50.832 1.00 5.10 149 CYS D N 1
ATOM 8035 C CA . CYS D 1 149 ? 14.752 16.665 50.468 1.00 5.14 149 CYS D CA 1
ATOM 8036 C C . CYS D 1 149 ? 15.207 15.815 49.282 1.00 5.28 149 CYS D C 1
ATOM 8037 O O . CYS D 1 149 ? 15.316 16.373 48.168 1.00 5.54 149 CYS D O 1
ATOM 8040 N N . THR D 1 150 ? 15.505 14.533 49.510 1.00 5.00 150 THR D N 1
ATOM 8041 C CA . THR D 1 150 ? 16.267 13.703 48.540 1.00 4.97 150 THR D CA 1
ATOM 8042 C C . THR D 1 150 ? 15.386 13.112 47.438 1.00 5.01 150 THR D C 1
ATOM 8043 O O . THR D 1 150 ? 15.940 12.688 46.421 1.00 5.03 150 THR D O 1
ATOM 8047 N N . SER D 1 151 ? 14.068 13.045 47.643 1.00 4.97 151 SER D N 1
ATOM 8048 C CA . SER D 1 151 ? 13.123 12.232 46.833 1.00 4.84 151 SER D CA 1
ATOM 8049 C C . SER D 1 151 ? 11.789 12.977 46.661 1.00 5.02 151 SER D C 1
ATOM 8050 O O . SER D 1 151 ? 10.731 12.333 46.632 1.00 4.77 151 SER D O 1
ATOM 8053 N N . HIS D 1 152 ? 11.853 14.311 46.524 1.00 5.22 152 HIS D N 1
ATOM 8054 C CA . HIS D 1 152 ? 10.718 15.241 46.696 1.00 5.44 152 HIS D CA 1
ATOM 8055 C C . HIS D 1 152 ? 10.546 16.093 45.439 1.00 5.46 152 HIS D C 1
ATOM 8056 O O . HIS D 1 152 ? 11.567 16.405 44.775 1.00 5.37 152 HIS D O 1
ATOM 8063 N N . SER D 1 153 ? 9.299 16.463 45.137 1.00 5.21 153 SER D N 1
ATOM 8064 C CA . SER D 1 153 ? 8.954 17.386 44.033 1.00 5.19 153 SER D CA 1
ATOM 8065 C C . SER D 1 153 ? 9.151 18.828 44.504 1.00 4.93 153 SER D C 1
ATOM 8066 O O . SER D 1 153 ? 8.724 19.164 45.625 1.00 4.80 153 SER D O 1
ATOM 8069 N N . LEU D 1 154 ? 9.739 19.664 43.658 1.00 4.84 154 LEU D N 1
ATOM 8070 C CA . LEU D 1 154 ? 9.838 21.127 43.916 1.00 4.90 154 LEU D CA 1
ATOM 8071 C C . LEU D 1 154 ? 8.439 21.771 43.914 1.00 5.10 154 LEU D C 1
ATOM 8072 O O . LEU D 1 154 ? 8.274 22.784 44.622 1.00 4.93 154 LEU D O 1
ATOM 8077 N N . GLN D 1 155 ? 7.462 21.205 43.190 1.00 5.39 155 GLN D N 1
ATOM 8078 C CA . GLN D 1 155 ? 6.039 21.657 43.216 1.00 5.79 155 GLN D CA 1
ATOM 8079 C C . GLN D 1 155 ? 5.409 21.404 44.589 1.00 5.68 155 GLN D C 1
ATOM 8080 O O . GLN D 1 155 ? 4.516 22.175 44.969 1.00 5.69 155 GLN D O 1
ATOM 8086 N N . ASP D 1 156 ? 5.831 20.360 45.297 1.00 5.62 156 ASP D N 1
ATOM 8087 C CA . ASP D 1 156 ? 5.389 20.101 46.693 1.00 5.79 156 ASP D CA 1
ATOM 8088 C C . ASP D 1 156 ? 6.056 21.105 47.652 1.00 5.59 156 ASP D C 1
ATOM 8089 O O . ASP D 1 156 ? 5.365 21.583 48.595 1.00 5.23 156 ASP D O 1
ATOM 8094 N N . SER D 1 157 ? 7.329 21.443 47.437 1.00 5.38 157 SER D N 1
ATOM 8095 C CA . SER D 1 157 ? 8.003 22.526 48.200 1.00 5.57 157 SER D CA 1
ATOM 8096 C C . SER D 1 157 ? 7.281 23.855 47.938 1.00 5.60 157 SER D C 1
ATOM 8097 O O . SER D 1 157 ? 7.103 24.631 48.892 1.00 5.58 157 SER D O 1
ATOM 8100 N N . ARG D 1 158 ? 6.881 24.126 46.695 1.00 6.05 158 ARG D N 1
ATOM 8101 C CA . ARG D 1 158 ? 6.016 25.287 46.368 1.00 6.42 158 ARG D CA 1
ATOM 8102 C C . ARG D 1 158 ? 4.747 25.245 47.244 1.00 6.58 158 ARG D C 1
ATOM 8103 O O . ARG D 1 158 ? 4.412 26.273 47.867 1.00 6.76 158 ARG D O 1
ATOM 8111 N N . LYS D 1 159 ? 4.103 24.084 47.337 1.00 6.73 159 LYS D N 1
ATOM 8112 C CA . LYS D 1 159 ? 2.811 23.902 48.049 1.00 6.98 159 LYS D CA 1
ATOM 8113 C C . LYS D 1 159 ? 3.033 24.036 49.552 1.00 6.44 159 LYS D C 1
ATOM 8114 O O . LYS D 1 159 ? 2.167 24.647 50.221 1.00 6.49 159 LYS D O 1
ATOM 8120 N N . PHE D 1 160 ? 4.174 23.564 50.050 1.00 5.80 160 PHE D N 1
ATOM 8121 C CA . PHE D 1 160 ? 4.593 23.783 51.454 1.00 5.37 160 PHE D CA 1
ATOM 8122 C C . PHE D 1 160 ? 4.587 25.287 51.741 1.00 5.46 160 PHE D C 1
ATOM 8123 O O . PHE D 1 160 ? 4.038 25.704 52.786 1.00 5.54 160 PHE D O 1
ATOM 8131 N N . GLY D 1 161 ? 5.176 26.097 50.873 1.00 5.51 161 GLY D N 1
ATOM 8132 C CA . GLY D 1 161 ? 5.216 27.557 51.085 1.00 5.70 161 GLY D CA 1
ATOM 8133 C C . GLY D 1 161 ? 3.820 28.153 51.047 1.00 5.92 161 GLY D C 1
ATOM 8134 O O . GLY D 1 161 ? 3.499 29.036 51.892 1.00 6.00 161 GLY D O 1
ATOM 8135 N N . GLU D 1 162 ? 3.013 27.691 50.096 1.00 6.15 162 GLU D N 1
ATOM 8136 C CA . GLU D 1 162 ? 1.615 28.156 49.890 1.00 6.43 162 GLU D CA 1
ATOM 8137 C C . GLU D 1 162 ? 0.801 27.852 51.162 1.00 6.26 162 GLU D C 1
ATOM 8138 O O . GLU D 1 162 ? 0.128 28.765 51.675 1.00 5.85 162 GLU D O 1
ATOM 8144 N N . GLY D 1 163 ? 0.911 26.640 51.698 1.00 6.15 163 GLY D N 1
ATOM 8145 C CA . GLY D 1 163 ? 0.205 26.240 52.931 1.00 6.44 163 GLY D CA 1
ATOM 8146 C C . GLY D 1 163 ? 0.665 27.059 54.125 1.00 6.52 163 GLY D C 1
ATOM 8147 O O . GLY D 1 163 ? -0.197 27.483 54.914 1.00 6.30 163 GLY D O 1
ATOM 8148 N N . LEU D 1 164 ? 1.980 27.296 54.239 1.00 6.59 164 LEU D N 1
ATOM 8149 C CA . LEU D 1 164 ? 2.602 28.131 55.300 1.00 6.83 164 LEU D CA 1
ATOM 8150 C C . LEU D 1 164 ? 1.919 29.519 55.337 1.00 7.19 164 LEU D C 1
ATOM 8151 O O . LEU D 1 164 ? 1.661 30.010 56.443 1.00 6.37 164 LEU D O 1
ATOM 8156 N N . ILE D 1 165 ? 1.660 30.164 54.199 1.00 7.76 165 ILE D N 1
ATOM 8157 C CA . ILE D 1 165 ? 0.953 31.479 54.215 1.00 9.11 165 ILE D CA 1
ATOM 8158 C C . ILE D 1 165 ? -0.388 31.313 54.956 1.00 10.03 165 ILE D C 1
ATOM 8159 O O . ILE D 1 165 ? -0.716 32.177 55.805 1.00 10.37 165 ILE D O 1
ATOM 8164 N N . LYS D 1 166 ? -1.118 30.229 54.694 1.00 11.07 166 LYS D N 1
ATOM 8165 C CA . LYS D 1 166 ? -2.478 29.995 55.270 1.00 12.01 166 LYS D CA 1
ATOM 8166 C C . LYS D 1 166 ? -2.347 29.756 56.774 1.00 11.63 166 LYS D C 1
ATOM 8167 O O . LYS D 1 166 ? -3.218 30.258 57.501 1.00 11.26 166 LYS D O 1
ATOM 8173 N N . ALA D 1 167 ? -1.266 29.098 57.226 1.00 10.98 167 ALA D N 1
ATOM 8174 C CA . ALA D 1 167 ? -0.972 28.860 58.657 1.00 10.56 167 ALA D CA 1
ATOM 8175 C C . ALA D 1 167 ? -0.690 30.195 59.355 1.00 10.67 167 ALA D C 1
ATOM 8176 O O . ALA D 1 167 ? -1.220 30.426 60.451 1.00 10.32 167 ALA D O 1
ATOM 8178 N N . ILE D 1 168 ? 0.131 31.038 58.745 1.00 10.83 168 ILE D N 1
ATOM 8179 C CA . ILE D 1 168 ? 0.510 32.369 59.297 1.00 11.44 168 ILE D CA 1
ATOM 8180 C C . ILE D 1 168 ? -0.763 33.211 59.434 1.00 12.09 168 ILE D C 1
ATOM 8181 O O . ILE D 1 168 ? -0.871 33.921 60.456 1.00 10.99 168 ILE D O 1
ATOM 8186 N N . GLU D 1 169 ? -1.657 33.163 58.430 1.00 13.55 169 GLU D N 1
ATOM 8187 C CA . GLU D 1 169 ? -2.955 33.910 58.428 1.00 15.15 169 GLU D CA 1
ATOM 8188 C C . GLU D 1 169 ? -3.732 33.563 59.710 1.00 14.51 169 GLU D C 1
ATOM 8189 O O . GLU D 1 169 ? -4.324 34.481 60.305 1.00 14.07 169 GLU D O 1
ATOM 8195 N N . ARG D 1 170 ? -3.675 32.308 60.168 1.00 13.22 170 ARG D N 1
ATOM 8196 C CA . ARG D 1 170 ? -4.440 31.808 61.343 1.00 13.30 170 ARG D CA 1
ATOM 8197 C C . ARG D 1 170 ? -3.683 32.070 62.653 1.00 12.29 170 ARG D C 1
ATOM 8198 O O . ARG D 1 170 ? -4.311 31.939 63.727 1.00 12.84 170 ARG D O 1
ATOM 8206 N N . TYR D 1 171 ? -2.403 32.430 62.583 1.00 10.75 171 TYR D N 1
ATOM 8207 C CA . TYR D 1 171 ? -1.508 32.545 63.759 1.00 10.35 171 TYR D CA 1
ATOM 8208 C C . TYR D 1 171 ? -1.621 33.961 64.317 1.00 10.09 171 TYR D C 1
ATOM 8209 O O . TYR D 1 171 ? -1.716 34.915 63.538 1.00 10.66 171 TYR D O 1
ATOM 8218 N N . ASP D 1 172 ? -1.616 34.113 65.634 1.00 10.13 172 ASP D N 1
ATOM 8219 C CA . ASP D 1 172 ? -1.729 35.464 66.229 1.00 10.02 172 ASP D CA 1
ATOM 8220 C C . ASP D 1 172 ? -0.314 36.048 66.366 1.00 9.66 172 ASP D C 1
ATOM 8221 O O . ASP D 1 172 ? 0.258 35.984 67.463 1.00 9.92 172 ASP D O 1
ATOM 8226 N N . GLY D 1 173 ? 0.242 36.568 65.268 1.00 9.49 173 GLY D N 1
ATOM 8227 C CA . GLY D 1 173 ? 1.492 37.351 65.308 1.00 9.09 173 GLY D CA 1
ATOM 8228 C C . GLY D 1 173 ? 2.157 37.492 63.951 1.00 8.76 173 GLY D C 1
ATOM 8229 O O . GLY D 1 173 ? 1.601 37.031 62.938 1.00 9.11 173 GLY D O 1
ATOM 8230 N N . ASN D 1 174 ? 3.347 38.090 63.948 1.00 8.25 174 ASN D N 1
ATOM 8231 C CA . ASN D 1 174 ? 4.121 38.426 62.729 1.00 7.73 174 ASN D CA 1
ATOM 8232 C C . ASN D 1 174 ? 5.185 37.335 62.531 1.00 6.74 174 ASN D C 1
ATOM 8233 O O . ASN D 1 174 ? 5.815 36.909 63.526 1.00 6.11 174 ASN D O 1
ATOM 8238 N N . VAL D 1 175 ? 5.397 36.909 61.289 1.00 5.96 175 VAL D N 1
ATOM 8239 C CA . VAL D 1 175 ? 6.332 35.782 60.997 1.00 5.69 175 VAL D CA 1
ATOM 8240 C C . VAL D 1 175 ? 7.310 36.237 59.907 1.00 5.23 175 VAL D C 1
ATOM 8241 O O . VAL D 1 175 ? 6.911 37.022 59.059 1.00 5.18 175 VAL D O 1
ATOM 8245 N N . ALA D 1 176 ? 8.578 35.849 60.034 1.00 5.01 176 ALA D N 1
ATOM 8246 C CA . ALA D 1 176 ? 9.592 35.965 58.966 1.00 4.75 176 ALA D CA 1
ATOM 8247 C C . ALA D 1 176 ? 9.919 34.552 58.505 1.00 4.50 176 ALA D C 1
ATOM 8248 O O . ALA D 1 176 ? 9.889 33.649 59.331 1.00 4.28 176 ALA D O 1
ATOM 8250 N N . ILE D 1 177 ? 10.282 34.415 57.229 1.00 4.30 177 ILE D N 1
ATOM 8251 C CA . ILE D 1 177 ? 10.750 33.113 56.667 1.00 4.06 177 ILE D CA 1
ATOM 8252 C C . ILE D 1 177 ? 12.128 33.294 56.034 1.00 3.68 177 ILE D C 1
ATOM 8253 O O . ILE D 1 177 ? 12.343 34.274 55.287 1.00 3.57 177 ILE D O 1
ATOM 8258 N N . PHE D 1 178 ? 13.010 32.327 56.275 1.00 3.36 178 PHE D N 1
ATOM 8259 C CA . PHE D 1 178 ? 14.386 32.287 55.722 1.00 3.08 178 PHE D CA 1
ATOM 8260 C C . PHE D 1 178 ? 14.596 30.975 54.981 1.00 2.83 178 PHE D C 1
ATOM 8261 O O . PHE D 1 178 ? 14.490 29.918 55.650 1.00 2.91 178 PHE D O 1
ATOM 8269 N N . ALA D 1 179 ? 14.937 31.051 53.699 1.00 2.55 179 ALA D N 1
ATOM 8270 C CA . ALA D 1 179 ? 15.563 29.920 52.968 1.00 2.45 179 ALA D CA 1
ATOM 8271 C C . ALA D 1 179 ? 17.060 29.923 53.302 1.00 2.33 179 ALA D C 1
ATOM 8272 O O . ALA D 1 179 ? 17.789 30.822 52.814 1.00 2.27 179 ALA D O 1
ATOM 8274 N N . SER D 1 180 ? 17.507 28.986 54.140 1.00 2.25 180 SER D N 1
ATOM 8275 C CA . SER D 1 180 ? 18.929 28.882 54.580 1.00 2.18 180 SER D CA 1
ATOM 8276 C C . SER D 1 180 ? 19.626 27.822 53.731 1.00 2.18 180 SER D C 1
ATOM 8277 O O . SER D 1 180 ? 19.373 26.626 53.943 1.00 2.17 180 SER D O 1
ATOM 8280 N N . GLY D 1 181 ? 20.422 28.269 52.759 1.00 2.19 181 GLY D N 1
ATOM 8281 C CA . GLY D 1 181 ? 21.022 27.409 51.716 1.00 2.19 181 GLY D CA 1
ATOM 8282 C C . GLY D 1 181 ? 21.853 28.206 50.742 1.00 2.18 181 GLY D C 1
ATOM 8283 O O . GLY D 1 181 ? 22.409 29.261 51.151 1.00 2.16 181 GLY D O 1
ATOM 8284 N N . SER D 1 182 ? 21.988 27.712 49.509 1.00 2.18 182 SER D N 1
ATOM 8285 C CA . SER D 1 182 ? 23.046 28.139 48.569 1.00 2.20 182 SER D CA 1
ATOM 8286 C C . SER D 1 182 ? 22.419 28.592 47.256 1.00 2.22 182 SER D C 1
ATOM 8287 O O . SER D 1 182 ? 21.215 28.324 47.011 1.00 2.17 182 SER D O 1
ATOM 8290 N N . LEU D 1 183 ? 23.242 29.159 46.392 1.00 2.25 183 LEU D N 1
ATOM 8291 C CA . LEU D 1 183 ? 22.972 29.116 44.941 1.00 2.30 183 LEU D CA 1
ATOM 8292 C C . LEU D 1 183 ? 23.471 27.768 44.439 1.00 2.34 183 LEU D C 1
ATOM 8293 O O . LEU D 1 183 ? 23.005 26.743 45.002 1.00 2.38 183 LEU D O 1
ATOM 8298 N N . SER D 1 184 ? 24.441 27.720 43.506 1.00 2.40 184 SER D N 1
ATOM 8299 C CA . SER D 1 184 ? 25.138 26.455 43.107 1.00 2.48 184 SER D CA 1
ATOM 8300 C C . SER D 1 184 ? 25.806 25.848 44.334 1.00 2.62 184 SER D C 1
ATOM 8301 O O . SER D 1 184 ? 26.256 26.602 45.197 1.00 2.54 184 SER D O 1
ATOM 8304 N N . HIS D 1 185 ? 25.910 24.525 44.415 1.00 2.84 185 HIS D N 1
ATOM 8305 C CA . HIS D 1 185 ? 26.562 23.889 45.580 1.00 3.12 185 HIS D CA 1
ATOM 8306 C C . HIS D 1 185 ? 27.370 22.681 45.116 1.00 3.39 185 HIS D C 1
ATOM 8307 O O . HIS D 1 185 ? 27.241 21.616 45.732 1.00 3.32 185 HIS D O 1
ATOM 8314 N N . ARG D 1 186 ? 28.196 22.893 44.084 1.00 3.88 186 ARG D N 1
ATOM 8315 C CA . ARG D 1 186 ? 29.232 21.926 43.646 1.00 4.19 186 ARG D CA 1
ATOM 8316 C C . ARG D 1 186 ? 30.453 22.171 44.547 1.00 4.42 186 ARG D C 1
ATOM 8317 O O . ARG D 1 186 ? 31.316 23.008 44.227 1.00 4.52 186 ARG D O 1
ATOM 8325 N N . PHE D 1 187 ? 30.478 21.524 45.709 1.00 4.52 187 PHE D N 1
ATOM 8326 C CA . PHE D 1 187 ? 31.556 21.696 46.714 1.00 4.75 187 PHE D CA 1
ATOM 8327 C C . PHE D 1 187 ? 32.924 21.382 46.069 1.00 5.02 187 PHE D C 1
ATOM 8328 O O . PHE D 1 187 ? 33.005 20.470 45.245 1.00 5.10 187 PHE D O 1
ATOM 8336 N N . ILE D 1 188 ? 33.966 22.151 46.392 1.00 5.60 188 ILE D N 1
ATOM 8337 C CA . ILE D 1 188 ? 35.329 22.009 45.792 1.00 6.12 188 ILE D CA 1
ATOM 8338 C C . ILE D 1 188 ? 35.813 20.566 46.015 1.00 6.43 188 ILE D C 1
ATOM 8339 O O . ILE D 1 188 ? 35.552 20.013 47.088 1.00 6.37 188 ILE D O 1
ATOM 8344 N N . TRP D 1 189 ? 36.438 19.967 45.004 1.00 6.90 189 TRP D N 1
ATOM 8345 C CA . TRP D 1 189 ? 36.973 18.578 45.022 1.00 7.62 189 TRP D CA 1
ATOM 8346 C C . TRP D 1 189 ? 38.034 18.454 46.114 1.00 8.09 189 TRP D C 1
ATOM 8347 O O . TRP D 1 189 ? 38.764 19.417 46.359 1.00 7.47 189 TRP D O 1
ATOM 8358 N N . ASP D 1 190 ? 38.050 17.304 46.776 1.00 9.00 190 ASP D N 1
ATOM 8359 C CA . ASP D 1 190 ? 38.966 16.997 47.902 1.00 10.44 190 ASP D CA 1
ATOM 8360 C C . ASP D 1 190 ? 40.431 17.189 47.455 1.00 12.45 190 ASP D C 1
ATOM 8361 O O . ASP D 1 190 ? 41.242 17.664 48.268 1.00 12.52 190 ASP D O 1
ATOM 8366 N N . TRP D 1 191 ? 40.757 16.870 46.201 1.00 13.93 191 TRP D N 1
ATOM 8367 C CA . TRP D 1 191 ? 42.149 16.952 45.668 1.00 16.64 191 TRP D CA 1
ATOM 8368 C C . TRP D 1 191 ? 42.536 18.396 45.290 1.00 19.86 191 TRP D C 1
ATOM 8369 O O . TRP D 1 191 ? 43.652 18.575 44.774 1.00 22.62 191 TRP D O 1
ATOM 8380 N N . GLU D 1 192 ? 41.687 19.396 45.562 1.00 21.25 192 GLU D N 1
ATOM 8381 C CA . GLU D 1 192 ? 41.914 20.817 45.167 1.00 22.34 192 GLU D CA 1
ATOM 8382 C C . GLU D 1 192 ? 41.898 21.716 46.408 1.00 23.51 192 GLU D C 1
ATOM 8383 O O . GLU D 1 192 ? 41.690 22.930 46.247 1.00 22.01 192 GLU D O 1
ATOM 8389 N N . ALA D 1 193 ? 42.150 21.152 47.590 1.00 26.17 193 ALA D N 1
ATOM 8390 C CA . ALA D 1 193 ? 42.127 21.857 48.897 1.00 28.84 193 ALA D CA 1
ATOM 8391 C C . ALA D 1 193 ? 43.054 23.082 48.885 1.00 31.45 193 ALA D C 1
ATOM 8392 O O . ALA D 1 193 ? 42.738 24.057 49.612 1.00 30.51 193 ALA D O 1
ATOM 8394 N N . GLN D 1 194 ? 44.142 23.026 48.105 1.00 34.91 194 GLN D N 1
ATOM 8395 C CA . GLN D 1 194 ? 45.197 24.074 48.003 1.00 39.40 194 GLN D CA 1
ATOM 8396 C C . GLN D 1 194 ? 44.610 25.405 47.518 1.00 38.62 194 GLN D C 1
ATOM 8397 O O . GLN D 1 194 ? 45.120 26.456 47.960 1.00 38.89 194 GLN D O 1
ATOM 8403 N N . ARG D 1 195 ? 43.580 25.366 46.663 1.00 36.85 195 ARG D N 1
ATOM 8404 C CA . ARG D 1 195 ? 42.903 26.568 46.093 1.00 33.55 195 ARG D CA 1
ATOM 8405 C C . ARG D 1 195 ? 42.234 27.415 47.191 1.00 29.07 195 ARG D C 1
ATOM 8406 O O . ARG D 1 195 ? 41.947 28.597 46.922 1.00 28.09 195 ARG D O 1
ATOM 8414 N N . GLY D 1 196 ? 41.983 26.853 48.378 1.00 25.45 196 GLY D N 1
ATOM 8415 C CA . GLY D 1 196 ? 41.370 27.577 49.515 1.00 22.00 196 GLY D CA 1
ATOM 8416 C C . GLY D 1 196 ? 39.855 27.746 49.361 1.00 19.70 196 GLY D C 1
ATOM 8417 O O . GLY D 1 196 ? 39.236 27.060 48.510 1.00 17.81 196 GLY D O 1
ATOM 8418 N N . MET D 1 197 ? 39.284 28.684 50.116 1.00 16.18 197 MET D N 1
ATOM 8419 C CA . MET D 1 197 ? 37.834 28.739 50.413 1.00 15.76 197 MET D CA 1
ATOM 8420 C C . MET D 1 197 ? 37.113 29.793 49.575 1.00 12.41 197 MET D C 1
ATOM 8421 O O . MET D 1 197 ? 35.905 29.913 49.783 1.00 12.44 197 MET D O 1
ATOM 8426 N N . ASP D 1 198 ? 37.802 30.538 48.703 1.00 10.14 198 ASP D N 1
ATOM 8427 C CA . ASP D 1 198 ? 37.220 31.736 48.051 1.00 8.74 198 ASP D CA 1
ATOM 8428 C C . ASP D 1 198 ? 37.160 31.546 46.534 1.00 7.87 198 ASP D C 1
ATOM 8429 O O . ASP D 1 198 ? 37.271 32.532 45.834 1.00 7.35 198 ASP D O 1
ATOM 8434 N N . THR D 1 199 ? 36.949 30.320 46.065 1.00 7.17 199 THR D N 1
ATOM 8435 C CA . THR D 1 199 ? 36.867 30.012 44.620 1.00 7.19 199 THR D CA 1
ATOM 8436 C C . THR D 1 199 ? 35.633 29.159 44.337 1.00 6.49 199 THR D C 1
ATOM 8437 O O . THR D 1 199 ? 35.205 28.431 45.241 1.00 6.96 199 THR D O 1
ATOM 8441 N N . TYR D 1 200 ? 35.141 29.200 43.099 1.00 5.83 200 TYR D N 1
ATOM 8442 C CA . TYR D 1 200 ? 34.171 28.230 42.538 1.00 5.26 200 TYR D CA 1
ATOM 8443 C C . TYR D 1 200 ? 34.922 27.003 42.020 1.00 5.05 200 TYR D C 1
ATOM 8444 O O . TYR D 1 200 ? 36.053 27.107 41.483 1.00 4.73 200 TYR D O 1
ATOM 8453 N N . THR D 1 201 ? 34.302 25.836 42.146 1.00 4.76 201 THR D N 1
ATOM 8454 C CA . THR D 1 201 ? 34.828 24.581 41.578 1.00 4.61 201 THR D CA 1
ATOM 8455 C C . THR D 1 201 ? 34.857 24.666 40.056 1.00 4.61 201 THR D C 1
ATOM 8456 O O . THR D 1 201 ? 35.847 24.160 39.444 1.00 4.58 201 THR D O 1
ATOM 8460 N N . ARG D 1 202 ? 33.777 25.181 39.471 1.00 4.25 202 ARG D N 1
ATOM 8461 C CA . ARG D 1 202 ? 33.595 25.217 37.997 1.00 4.20 202 ARG D CA 1
ATOM 8462 C C . ARG D 1 202 ? 33.197 26.620 37.579 1.00 4.08 202 ARG D C 1
ATOM 8463 O O . ARG D 1 202 ? 32.268 27.159 38.198 1.00 3.88 202 ARG D O 1
ATOM 8471 N N . GLU D 1 203 ? 33.845 27.161 36.548 1.00 4.02 203 GLU D N 1
ATOM 8472 C CA . GLU D 1 203 ? 33.434 28.477 35.994 1.00 3.96 203 GLU D CA 1
ATOM 8473 C C . GLU D 1 203 ? 31.947 28.406 35.613 1.00 3.68 203 GLU D C 1
ATOM 8474 O O . GLU D 1 203 ? 31.310 29.450 35.571 1.00 3.58 203 GLU D O 1
ATOM 8480 N N . TRP D 1 204 ? 31.481 27.248 35.150 1.00 3.56 204 TRP D N 1
ATOM 8481 C CA . TRP D 1 204 ? 30.074 27.013 34.745 1.00 3.48 204 TRP D CA 1
ATOM 8482 C C . TRP D 1 204 ? 29.141 27.477 35.880 1.00 3.35 204 TRP D C 1
ATOM 8483 O O . TRP D 1 204 ? 28.164 28.207 35.637 1.00 3.42 204 TRP D O 1
ATOM 8494 N N . ASP D 1 205 ? 29.425 27.076 37.106 1.00 3.39 205 ASP D N 1
ATOM 8495 C CA . ASP D 1 205 ? 28.538 27.389 38.263 1.00 3.42 205 ASP D CA 1
ATOM 8496 C C . ASP D 1 205 ? 28.609 28.886 38.535 1.00 3.41 205 ASP D C 1
ATOM 8497 O O . ASP D 1 205 ? 27.527 29.507 38.784 1.00 3.37 205 ASP D O 1
ATOM 8502 N N . ARG D 1 206 ? 29.825 29.442 38.473 1.00 3.51 206 ARG D N 1
ATOM 8503 C CA . ARG D 1 206 ? 30.076 30.898 38.698 1.00 3.47 206 ARG D CA 1
ATOM 8504 C C . ARG D 1 206 ? 29.158 31.702 37.767 1.00 3.37 206 ARG D C 1
ATOM 8505 O O . ARG D 1 206 ? 28.485 32.677 38.240 1.00 3.45 206 ARG D O 1
ATOM 8513 N N . GLN D 1 207 ? 29.124 31.335 36.493 1.00 3.20 207 GLN D N 1
ATOM 8514 C CA . GLN D 1 207 ? 28.416 32.098 35.433 1.00 3.14 207 GLN D CA 1
ATOM 8515 C C . GLN D 1 207 ? 26.892 31.889 35.508 1.00 3.10 207 GLN D C 1
ATOM 8516 O O . GLN D 1 207 ? 26.139 32.881 35.378 1.00 3.04 207 GLN D O 1
ATOM 8522 N N . VAL D 1 208 ? 26.423 30.657 35.695 1.00 3.02 208 VAL D N 1
ATOM 8523 C CA . VAL D 1 208 ? 24.973 30.408 35.930 1.00 3.03 208 VAL D CA 1
ATOM 8524 C C . VAL D 1 208 ? 24.525 31.224 37.155 1.00 3.14 208 VAL D C 1
ATOM 8525 O O . VAL D 1 208 ? 23.533 31.945 37.011 1.00 2.88 208 VAL D O 1
ATOM 8529 N N . ASP D 1 209 ? 25.283 31.192 38.277 1.00 3.28 209 ASP D N 1
ATOM 8530 C CA . ASP D 1 209 ? 24.918 31.936 39.513 1.00 3.46 209 ASP D CA 1
ATOM 8531 C C . ASP D 1 209 ? 24.813 33.436 39.221 1.00 3.84 209 ASP D C 1
ATOM 8532 O O . ASP D 1 209 ? 23.891 34.074 39.780 1.00 3.91 209 ASP D O 1
ATOM 8537 N N . LYS D 1 210 ? 25.726 33.998 38.423 1.00 4.35 210 LYS D N 1
ATOM 8538 C CA . LYS D 1 210 ? 25.703 35.443 38.045 1.00 4.82 210 LYS D CA 1
ATOM 8539 C C . LYS D 1 210 ? 24.409 35.711 37.250 1.00 4.55 210 LYS D C 1
ATOM 8540 O O . LYS D 1 210 ? 23.768 36.783 37.440 1.00 4.29 210 LYS D O 1
ATOM 8546 N N . HIS D 1 211 ? 24.031 34.810 36.347 1.00 4.33 211 HIS D N 1
ATOM 8547 C CA . HIS D 1 211 ? 22.779 34.984 35.556 1.00 4.34 211 HIS D CA 1
ATOM 8548 C C . HIS D 1 211 ? 21.563 34.945 36.496 1.00 4.30 211 HIS D C 1
ATOM 8549 O O . HIS D 1 211 ? 20.720 35.835 36.438 1.00 4.37 211 HIS D O 1
ATOM 8556 N N . VAL D 1 212 ? 21.517 33.985 37.400 1.00 4.34 212 VAL D N 1
ATOM 8557 C CA . VAL D 1 212 ? 20.386 33.809 38.344 1.00 4.49 212 VAL D CA 1
ATOM 8558 C C . VAL D 1 212 ? 20.245 35.063 39.226 1.00 4.74 212 VAL D C 1
ATOM 8559 O O . VAL D 1 212 ? 19.107 35.558 39.322 1.00 4.74 212 VAL D O 1
ATOM 8563 N N . VAL D 1 213 ? 21.333 35.592 39.799 1.00 5.19 213 VAL D N 1
ATOM 8564 C CA . VAL D 1 213 ? 21.258 36.828 40.637 1.00 5.68 213 VAL D CA 1
ATOM 8565 C C . VAL D 1 213 ? 20.706 37.989 39.789 1.00 6.26 213 VAL D C 1
ATOM 8566 O O . VAL D 1 213 ? 19.838 38.746 40.310 1.00 6.34 213 VAL D O 1
ATOM 8570 N N . LYS D 1 214 ? 21.134 38.127 38.526 1.00 6.98 214 LYS D N 1
ATOM 8571 C CA . LYS D 1 214 ? 20.570 39.154 37.609 1.00 7.82 214 LYS D CA 1
ATOM 8572 C C . LYS D 1 214 ? 19.045 38.965 37.484 1.00 6.99 214 LYS D C 1
ATOM 8573 O O . LYS D 1 214 ? 18.291 39.968 37.546 1.00 6.52 214 LYS D O 1
ATOM 8579 N N . MET D 1 215 ? 18.596 37.723 37.271 1.00 6.24 215 MET D N 1
ATOM 8580 C CA . MET D 1 215 ? 17.160 37.399 37.147 1.00 6.06 215 MET D CA 1
ATOM 8581 C C . MET D 1 215 ? 16.456 37.839 38.444 1.00 5.94 215 MET D C 1
ATOM 8582 O O . MET D 1 215 ? 15.404 38.482 38.356 1.00 6.26 215 MET D O 1
ATOM 8587 N N . TRP D 1 216 ? 17.011 37.531 39.612 1.00 5.54 216 TRP D N 1
ATOM 8588 C CA . TRP D 1 216 ? 16.371 37.899 40.902 1.00 5.61 216 TRP D CA 1
ATOM 8589 C C . TRP D 1 216 ? 16.237 39.417 40.995 1.00 6.23 216 TRP D C 1
ATOM 8590 O O . TRP D 1 216 ? 15.131 39.890 41.374 1.00 5.87 216 TRP D O 1
ATOM 8601 N N . GLU D 1 217 ? 17.333 40.129 40.699 1.00 7.39 217 GLU D N 1
ATOM 8602 C CA . GLU D 1 217 ? 17.403 41.616 40.769 1.00 8.57 217 GLU D CA 1
ATOM 8603 C C . GLU D 1 217 ? 16.391 42.224 39.795 1.00 8.77 217 GLU D C 1
ATOM 8604 O O . GLU D 1 217 ? 15.951 43.337 40.044 1.00 8.57 217 GLU D O 1
ATOM 8610 N N . ASN D 1 218 ? 16.071 41.530 38.706 1.00 9.14 218 ASN D N 1
ATOM 8611 C CA . ASN D 1 218 ? 15.145 42.049 37.670 1.00 9.75 218 ASN D CA 1
ATOM 8612 C C . ASN D 1 218 ? 13.732 41.474 37.814 1.00 8.78 218 ASN D C 1
ATOM 8613 O O . ASN D 1 218 ? 12.922 41.723 36.910 1.00 8.27 218 ASN D O 1
ATOM 8618 N N . ALA D 1 219 ? 13.427 40.747 38.887 1.00 7.76 219 ALA D N 1
ATOM 8619 C CA . ALA D 1 219 ? 12.065 40.203 39.132 1.00 7.56 219 ALA D CA 1
ATOM 8620 C C . ALA D 1 219 ? 11.627 39.258 37.993 1.00 7.28 219 ALA D C 1
ATOM 8621 O O . ALA D 1 219 ? 10.414 39.199 37.663 1.00 7.10 219 ALA D O 1
ATOM 8623 N N . GLU D 1 220 ? 12.553 38.537 37.376 1.00 7.39 220 GLU D N 1
ATOM 8624 C CA . GLU D 1 220 ? 12.216 37.538 36.315 1.00 7.64 220 GLU D CA 1
ATOM 8625 C C . GLU D 1 220 ? 11.771 36.226 36.989 1.00 6.83 220 GLU D C 1
ATOM 8626 O O . GLU D 1 220 ? 12.369 35.133 36.720 1.00 6.16 220 GLU D O 1
ATOM 8632 N N . TRP D 1 221 ? 10.731 36.275 37.823 1.00 6.38 221 TRP D N 1
ATOM 8633 C CA . TRP D 1 221 ? 10.380 35.115 38.680 1.00 6.04 221 TRP D CA 1
ATOM 8634 C C . TRP D 1 221 ? 9.658 34.018 37.895 1.00 5.99 221 TRP D C 1
ATOM 8635 O O . TRP D 1 221 ? 9.902 32.859 38.178 1.00 5.49 221 TRP D O 1
ATOM 8646 N N . ALA D 1 222 ? 8.858 34.352 36.883 1.00 6.04 222 ALA D N 1
ATOM 8647 C CA . ALA D 1 222 ? 8.199 33.320 36.053 1.00 6.06 222 ALA D CA 1
ATOM 8648 C C . ALA D 1 222 ? 9.294 32.454 35.407 1.00 6.01 222 ALA D C 1
ATOM 8649 O O . ALA D 1 222 ? 9.217 31.208 35.453 1.00 5.96 222 ALA D O 1
ATOM 8651 N N . GLU D 1 223 ? 10.295 33.104 34.836 1.00 6.04 223 GLU D N 1
ATOM 8652 C CA . GLU D 1 223 ? 11.425 32.454 34.116 1.00 5.80 223 GLU D CA 1
ATOM 8653 C C . GLU D 1 223 ? 12.261 31.662 35.126 1.00 5.28 223 GLU D C 1
ATOM 8654 O O . GLU D 1 223 ? 12.618 30.508 34.847 1.00 5.18 223 GLU D O 1
ATOM 8660 N N . PHE D 1 224 ? 12.521 32.227 36.299 1.00 4.73 224 PHE D N 1
ATOM 8661 C CA . PHE D 1 224 ? 13.402 31.572 37.291 1.00 4.56 224 PHE D CA 1
ATOM 8662 C C . PHE D 1 224 ? 12.717 30.322 37.826 1.00 4.51 224 PHE D C 1
ATOM 8663 O O . PHE D 1 224 ? 13.363 29.274 37.880 1.00 4.24 224 PHE D O 1
ATOM 8671 N N . CYS D 1 225 ? 11.429 30.423 38.192 1.00 4.63 225 CYS D N 1
ATOM 8672 C CA . CYS D 1 225 ? 10.661 29.255 38.700 1.00 4.75 225 CYS D CA 1
ATOM 8673 C C . CYS D 1 225 ? 10.670 28.171 37.625 1.00 4.85 225 CYS D C 1
ATOM 8674 O O . CYS D 1 225 ? 10.847 26.982 37.975 1.00 4.92 225 CYS D O 1
ATOM 8677 N N . ALA D 1 226 ? 10.470 28.540 36.355 1.00 4.89 226 ALA D N 1
ATOM 8678 C CA . ALA D 1 226 ? 10.412 27.557 35.260 1.00 5.03 226 ALA D CA 1
ATOM 8679 C C . ALA D 1 226 ? 11.751 26.809 35.150 1.00 5.07 226 ALA D C 1
ATOM 8680 O O . ALA D 1 226 ? 11.702 25.602 34.862 1.00 4.88 226 ALA D O 1
ATOM 8682 N N . MET D 1 227 ? 12.900 27.477 35.370 1.00 5.02 227 MET D N 1
ATOM 8683 C CA . MET D 1 227 ? 14.240 26.870 35.164 1.00 5.05 227 MET D CA 1
ATOM 8684 C C . MET D 1 227 ? 14.768 26.254 36.474 1.00 4.82 227 MET D C 1
ATOM 8685 O O . MET D 1 227 ? 15.903 25.694 36.457 1.00 4.78 227 MET D O 1
ATOM 8690 N N . LEU D 1 228 ? 14.009 26.317 37.571 1.00 4.43 228 LEU D N 1
ATOM 8691 C CA . LEU D 1 228 ? 14.545 25.923 38.902 1.00 4.26 228 LEU D CA 1
ATOM 8692 C C . LEU D 1 228 ? 14.905 24.432 38.923 1.00 4.12 228 LEU D C 1
ATOM 8693 O O . LEU D 1 228 ? 15.974 24.072 39.428 1.00 4.17 228 LEU D O 1
ATOM 8698 N N . PRO D 1 229 ? 14.103 23.511 38.338 1.00 4.02 229 PRO D N 1
ATOM 8699 C CA . PRO D 1 229 ? 14.446 22.085 38.361 1.00 4.06 229 PRO D CA 1
ATOM 8700 C C . PRO D 1 229 ? 15.795 21.778 37.687 1.00 4.20 229 PRO D C 1
ATOM 8701 O O . PRO D 1 229 ? 16.609 21.043 38.250 1.00 4.08 229 PRO D O 1
ATOM 8705 N N . GLU D 1 230 ? 16.074 22.422 36.547 1.00 4.40 230 GLU D N 1
ATOM 8706 C CA . GLU D 1 230 ? 17.376 22.253 35.842 1.00 4.43 230 GLU D CA 1
ATOM 8707 C C . GLU D 1 230 ? 18.518 22.908 36.639 1.00 4.34 230 GLU D C 1
ATOM 8708 O O . GLU D 1 230 ? 19.606 22.328 36.709 1.00 4.21 230 GLU D O 1
ATOM 8714 N N . TYR D 1 231 ? 18.338 24.126 37.140 1.00 4.27 231 TYR D N 1
ATOM 8715 C CA . TYR D 1 231 ? 19.359 24.797 37.990 1.00 4.25 231 TYR D CA 1
ATOM 8716 C C . TYR D 1 231 ? 19.756 23.858 39.148 1.00 4.45 231 TYR D C 1
ATOM 8717 O O . TYR D 1 231 ? 20.968 23.700 39.409 1.00 4.67 231 TYR D O 1
ATOM 8726 N N . ALA D 1 232 ? 18.790 23.239 39.819 1.00 4.59 232 ALA D N 1
ATOM 8727 C CA . ALA D 1 232 ? 19.034 22.412 41.026 1.00 4.95 232 ALA D CA 1
ATOM 8728 C C . ALA D 1 232 ? 19.864 21.185 40.621 1.00 5.39 232 ALA D C 1
ATOM 8729 O O . ALA D 1 232 ? 20.748 20.710 41.396 1.00 4.93 232 ALA D O 1
ATOM 8731 N N . GLU D 1 233 ? 19.591 20.673 39.430 1.00 6.05 233 GLU D N 1
ATOM 8732 C CA . GLU D 1 233 ? 20.247 19.430 38.956 1.00 7.04 233 GLU D CA 1
ATOM 8733 C C . GLU D 1 233 ? 21.675 19.782 38.495 1.00 6.40 233 GLU D C 1
ATOM 8734 O O . GLU D 1 233 ? 22.647 19.182 38.974 1.00 6.20 233 GLU D O 1
ATOM 8740 N N . TYR D 1 234 ? 21.805 20.715 37.560 1.00 5.95 234 TYR D N 1
ATOM 8741 C CA . TYR D 1 234 ? 23.058 20.918 36.805 1.00 5.70 234 TYR D CA 1
ATOM 8742 C C . TYR D 1 234 ? 24.075 21.743 37.609 1.00 5.55 234 TYR D C 1
ATOM 8743 O O . TYR D 1 234 ? 25.261 21.724 37.241 1.00 5.44 234 TYR D O 1
ATOM 8752 N N . CYS D 1 235 ? 23.629 22.467 38.638 1.00 5.16 235 CYS D N 1
ATOM 8753 C CA . CYS D 1 235 ? 24.487 23.301 39.510 1.00 4.80 235 CYS D CA 1
ATOM 8754 C C . CYS D 1 235 ? 24.488 22.724 40.937 1.00 4.55 235 CYS D C 1
ATOM 8755 O O . CYS D 1 235 ? 24.869 23.437 41.863 1.00 4.39 235 CYS D O 1
ATOM 8758 N N . PHE D 1 236 ? 24.067 21.467 41.114 1.00 4.56 236 PHE D N 1
ATOM 8759 C CA . PHE D 1 236 ? 24.258 20.681 42.370 1.00 4.60 236 PHE D CA 1
ATOM 8760 C C . PHE D 1 236 ? 23.689 21.428 43.585 1.00 4.20 236 PHE D C 1
ATOM 8761 O O . PHE D 1 236 ? 24.412 21.639 44.576 1.00 3.99 236 PHE D O 1
ATOM 8769 N N . GLY D 1 237 ? 22.418 21.843 43.521 1.00 4.07 237 GLY D N 1
ATOM 8770 C CA . GLY D 1 237 ? 21.836 22.689 44.577 1.00 3.88 237 GLY D CA 1
ATOM 8771 C C . GLY D 1 237 ? 21.964 22.023 45.938 1.00 3.79 237 GLY D C 1
ATOM 8772 O O . GLY D 1 237 ? 21.813 20.766 46.031 1.00 3.78 237 GLY D O 1
ATOM 8773 N N . GLU D 1 238 ? 22.224 22.811 46.964 1.00 3.70 238 GLU D N 1
ATOM 8774 C CA . GLU D 1 238 ? 22.306 22.310 48.359 1.00 3.83 238 GLU D CA 1
ATOM 8775 C C . GLU D 1 238 ? 20.897 21.844 48.744 1.00 3.76 238 GLU D C 1
ATOM 8776 O O . GLU D 1 238 ? 19.992 22.693 48.788 1.00 3.48 238 GLU D O 1
ATOM 8782 N N . GLY D 1 239 ? 20.773 20.543 49.008 1.00 3.65 239 GLY D N 1
ATOM 8783 C CA . GLY D 1 239 ? 19.520 19.843 49.300 1.00 3.68 239 GLY D CA 1
ATOM 8784 C C . GLY D 1 239 ? 18.520 19.896 48.173 1.00 3.68 239 GLY D C 1
ATOM 8785 O O . GLY D 1 239 ? 17.334 19.752 48.461 1.00 3.94 239 GLY D O 1
ATOM 8786 N N . GLY D 1 240 ? 18.953 20.141 46.936 1.00 3.54 240 GLY D N 1
ATOM 8787 C CA . GLY D 1 240 ? 18.085 20.199 45.749 1.00 3.36 240 GLY D CA 1
ATOM 8788 C C . GLY D 1 240 ? 17.382 21.542 45.579 1.00 3.24 240 GLY D C 1
ATOM 8789 O O . GLY D 1 240 ? 16.465 21.601 44.733 1.00 3.18 240 GLY D O 1
ATOM 8790 N N . MET D 1 241 ? 17.788 22.586 46.315 1.00 3.11 241 MET D N 1
ATOM 8791 C CA . MET D 1 241 ? 17.149 23.938 46.247 1.00 3.02 241 MET D CA 1
ATOM 8792 C C . MET D 1 241 ? 15.668 23.910 46.675 1.00 2.96 241 MET D C 1
ATOM 8793 O O . MET D 1 241 ? 14.893 24.793 46.247 1.00 3.11 241 MET D O 1
ATOM 8798 N N . HIS D 1 242 ? 15.270 22.996 47.554 1.00 2.83 242 HIS D N 1
ATOM 8799 C CA . HIS D 1 242 ? 13.888 22.974 48.103 1.00 2.77 242 HIS D CA 1
ATOM 8800 C C . HIS D 1 242 ? 13.674 24.206 48.970 1.00 2.72 242 HIS D C 1
ATOM 8801 O O . HIS D 1 242 ? 12.538 24.699 48.986 1.00 2.78 242 HIS D O 1
ATOM 8808 N N . ASP D 1 243 ? 14.736 24.719 49.591 1.00 2.68 243 ASP D N 1
ATOM 8809 C CA . ASP D 1 243 ? 14.655 25.936 50.442 1.00 2.65 243 ASP D CA 1
ATOM 8810 C C . ASP D 1 243 ? 14.189 27.096 49.556 1.00 2.73 243 ASP D C 1
ATOM 8811 O O . ASP D 1 243 ? 13.181 27.788 49.911 1.00 2.71 243 ASP D O 1
ATOM 8816 N N . THR D 1 244 ? 14.834 27.277 48.412 1.00 2.75 244 THR D N 1
ATOM 8817 C CA . THR D 1 244 ? 14.477 28.321 47.429 1.00 2.80 244 THR D CA 1
ATOM 8818 C C . THR D 1 244 ? 13.002 28.144 47.002 1.00 2.83 244 THR D C 1
ATOM 8819 O O . THR D 1 244 ? 12.296 29.148 46.862 1.00 2.61 244 THR D O 1
ATOM 8823 N N . ALA D 1 245 ? 12.576 26.909 46.730 1.00 2.97 245 ALA D N 1
ATOM 8824 C CA . ALA D 1 245 ? 11.216 26.588 46.248 1.00 3.11 245 ALA D CA 1
ATOM 8825 C C . ALA D 1 245 ? 10.186 26.885 47.350 1.00 3.29 245 ALA D C 1
ATOM 8826 O O . ALA D 1 245 ? 9.100 27.383 47.013 1.00 3.44 245 ALA D O 1
ATOM 8828 N N . MET D 1 246 ? 10.503 26.605 48.616 1.00 3.39 246 MET D N 1
ATOM 8829 C CA . MET D 1 246 ? 9.578 26.867 49.744 1.00 3.55 246 MET D CA 1
ATOM 8830 C C . MET D 1 246 ? 9.363 28.374 49.862 1.00 3.62 246 MET D C 1
ATOM 8831 O O . MET D 1 246 ? 8.180 28.798 49.982 1.00 3.69 246 MET D O 1
ATOM 8836 N N . LEU D 1 247 ? 10.432 29.141 49.721 1.00 3.59 247 LEU D N 1
ATOM 8837 C CA . LEU D 1 247 ? 10.394 30.614 49.842 1.00 3.71 247 LEU D CA 1
ATOM 8838 C C . LEU D 1 247 ? 9.593 31.169 48.662 1.00 3.90 247 LEU D C 1
ATOM 8839 O O . LEU D 1 247 ? 8.694 32.053 48.858 1.00 3.92 247 LEU D O 1
ATOM 8844 N N . LEU D 1 248 ? 9.860 30.696 47.452 1.00 4.06 248 LEU D N 1
ATOM 8845 C CA . LEU D 1 248 ? 9.143 31.263 46.280 1.00 4.28 248 LEU D CA 1
ATOM 8846 C C . LEU D 1 248 ? 7.663 30.852 46.334 1.00 4.51 248 LEU D C 1
ATOM 8847 O O . LEU D 1 248 ? 6.811 31.654 45.922 1.00 4.47 248 LEU D O 1
ATOM 8852 N N . GLY D 1 249 ? 7.357 29.649 46.833 1.00 4.67 249 GLY D N 1
ATOM 8853 C CA . GLY D 1 249 ? 5.969 29.196 47.052 1.00 4.86 249 GLY D CA 1
ATOM 8854 C C . GLY D 1 249 ? 5.198 30.118 47.975 1.00 5.05 249 GLY D C 1
ATOM 8855 O O . GLY D 1 249 ? 4.018 30.461 47.651 1.00 5.14 249 GLY D O 1
ATOM 8856 N N . ALA D 1 250 ? 5.801 30.517 49.088 1.00 5.19 250 ALA D N 1
ATOM 8857 C CA . ALA D 1 250 ? 5.208 31.468 50.044 1.00 5.66 250 ALA D CA 1
ATOM 8858 C C . ALA D 1 250 ? 4.985 32.825 49.366 1.00 6.11 250 ALA D C 1
ATOM 8859 O O . ALA D 1 250 ? 4.067 33.574 49.825 1.00 6.55 250 ALA D O 1
ATOM 8861 N N . LEU D 1 251 ? 5.792 33.181 48.366 1.00 6.31 251 LEU D N 1
ATOM 8862 C CA . LEU D 1 251 ? 5.830 34.568 47.828 1.00 6.69 251 LEU D CA 1
ATOM 8863 C C . LEU D 1 251 ? 4.898 34.700 46.614 1.00 6.93 251 LEU D C 1
ATOM 8864 O O . LEU D 1 251 ? 4.566 35.851 46.303 1.00 6.74 251 LEU D O 1
ATOM 8869 N N . GLY D 1 252 ? 4.490 33.587 45.976 1.00 6.69 252 GLY D N 1
ATOM 8870 C CA . GLY D 1 252 ? 3.538 33.587 44.842 1.00 6.74 252 GLY D CA 1
ATOM 8871 C C . GLY D 1 252 ? 4.073 32.875 43.603 1.00 6.88 252 GLY D C 1
ATOM 8872 O O . GLY D 1 252 ? 3.385 32.904 42.537 1.00 6.28 252 GLY D O 1
ATOM 8873 N N . TRP D 1 253 ? 5.286 32.321 43.674 1.00 7.16 253 TRP D N 1
ATOM 8874 C CA . TRP D 1 253 ? 5.834 31.449 42.597 1.00 7.78 253 TRP D CA 1
ATOM 8875 C C . TRP D 1 253 ? 5.950 32.285 41.310 1.00 8.44 253 TRP D C 1
ATOM 8876 O O . TRP D 1 253 ? 6.583 33.356 41.403 1.00 8.03 253 TRP D O 1
ATOM 8887 N N . ASP D 1 254 ? 5.347 31.870 40.182 1.00 9.08 254 ASP D N 1
ATOM 8888 C CA . ASP D 1 254 ? 5.461 32.586 38.882 1.00 10.35 254 ASP D CA 1
ATOM 8889 C C . ASP D 1 254 ? 4.681 33.911 38.894 1.00 10.66 254 ASP D C 1
ATOM 8890 O O . ASP D 1 254 ? 4.862 34.695 37.943 1.00 10.90 254 ASP D O 1
ATOM 8895 N N . LYS D 1 255 ? 3.875 34.202 39.909 1.00 11.16 255 LYS D N 1
ATOM 8896 C CA . LYS D 1 255 ? 3.197 35.523 39.984 1.00 12.17 255 LYS D CA 1
ATOM 8897 C C . LYS D 1 255 ? 4.014 36.480 40.848 1.00 11.36 255 LYS D C 1
ATOM 8898 O O . LYS D 1 255 ? 3.713 37.682 40.813 1.00 11.03 255 LYS D O 1
ATOM 8904 N N . TYR D 1 256 ? 5.063 36.005 41.528 1.00 10.45 256 TYR D N 1
ATOM 8905 C CA . TYR D 1 256 ? 5.960 36.894 42.318 1.00 9.63 256 TYR D CA 1
ATOM 8906 C C . TYR D 1 256 ? 6.576 37.933 41.361 1.00 9.35 256 TYR D C 1
ATOM 8907 O O . TYR D 1 256 ? 7.012 37.597 40.259 1.00 8.44 256 TYR D O 1
ATOM 8916 N N . ASN D 1 257 ? 6.593 39.200 41.770 1.00 9.89 257 ASN D N 1
ATOM 8917 C CA . ASN D 1 257 ? 6.860 40.328 40.852 1.00 10.28 257 ASN D CA 1
ATOM 8918 C C . ASN D 1 257 ? 7.775 41.368 41.517 1.00 10.31 257 ASN D C 1
ATOM 8919 O O . ASN D 1 257 ? 7.811 42.471 40.989 1.00 9.10 257 ASN D O 1
ATOM 8924 N N . GLN D 1 258 ? 8.452 41.055 42.641 1.00 9.88 258 GLN D N 1
ATOM 8925 C CA . GLN D 1 258 ? 9.288 42.051 43.375 1.00 9.98 258 GLN D CA 1
ATOM 8926 C C . GLN D 1 258 ? 10.772 41.812 43.105 1.00 9.50 258 GLN D C 1
ATOM 8927 O O . GLN D 1 258 ? 11.247 40.681 43.134 1.00 9.21 258 GLN D O 1
ATOM 8933 N N . PRO D 1 259 ? 11.571 42.876 42.862 1.00 9.32 259 PRO D N 1
ATOM 8934 C CA . PRO D 1 259 ? 13.013 42.725 42.663 1.00 9.09 259 PRO D CA 1
ATOM 8935 C C . PRO D 1 259 ? 13.674 42.314 43.990 1.00 8.61 259 PRO D C 1
ATOM 8936 O O . PRO D 1 259 ? 13.360 42.921 44.978 1.00 8.00 259 PRO D O 1
ATOM 8940 N N . ALA D 1 260 ? 14.531 41.288 44.000 1.00 8.23 260 ALA D N 1
ATOM 8941 C CA . ALA D 1 260 ? 15.300 40.896 45.200 1.00 8.60 260 ALA D CA 1
ATOM 8942 C C . ALA D 1 260 ? 16.214 42.053 45.614 1.00 8.88 260 ALA D C 1
ATOM 8943 O O . ALA D 1 260 ? 16.762 42.726 44.745 1.00 9.38 260 ALA D O 1
ATOM 8945 N N . GLU D 1 261 ? 16.323 42.296 46.911 1.00 9.40 261 GLU D N 1
ATOM 8946 C CA . GLU D 1 261 ? 17.277 43.251 47.507 1.00 10.12 261 GLU D CA 1
ATOM 8947 C C . GLU D 1 261 ? 18.511 42.447 47.945 1.00 9.48 261 GLU D C 1
ATOM 8948 O O . GLU D 1 261 ? 18.384 41.654 48.875 1.00 8.85 261 GLU D O 1
ATOM 8954 N N . ILE D 1 262 ? 19.666 42.648 47.298 1.00 8.79 262 ILE D N 1
ATOM 8955 C CA . ILE D 1 262 ? 20.904 41.875 47.604 1.00 8.32 262 ILE D CA 1
ATOM 8956 C C . ILE D 1 262 ? 21.561 42.479 48.845 1.00 8.08 262 ILE D C 1
ATOM 8957 O O . ILE D 1 262 ? 22.167 43.540 48.719 1.00 8.93 262 ILE D O 1
ATOM 8962 N N . ILE D 1 263 ? 21.465 41.812 49.990 1.00 7.10 263 ILE D N 1
ATOM 8963 C CA . ILE D 1 263 ? 22.019 42.306 51.284 1.00 6.80 263 ILE D CA 1
ATOM 8964 C C . ILE D 1 263 ? 23.528 42.043 51.275 1.00 6.63 263 ILE D C 1
ATOM 8965 O O . ILE D 1 263 ? 24.283 42.954 51.633 1.00 6.42 263 ILE D O 1
ATOM 8970 N N . THR D 1 264 ? 23.950 40.836 50.894 1.00 6.19 264 THR D N 1
ATOM 8971 C CA . THR D 1 264 ? 25.375 40.468 50.705 1.00 6.03 264 THR D CA 1
ATOM 8972 C C . THR D 1 264 ? 25.568 39.974 49.274 1.00 6.11 264 THR D C 1
ATOM 8973 O O . THR D 1 264 ? 24.982 38.952 48.938 1.00 6.01 264 THR D O 1
ATOM 8977 N N . PRO D 1 265 ? 26.401 40.639 48.427 1.00 6.17 265 PRO D N 1
ATOM 8978 C CA . PRO D 1 265 ? 26.683 40.154 47.073 1.00 6.20 265 PRO D CA 1
ATOM 8979 C C . PRO D 1 265 ? 27.107 38.687 47.034 1.00 5.84 265 PRO D C 1
ATOM 8980 O O . PRO D 1 265 ? 27.711 38.225 47.959 1.00 5.82 265 PRO D O 1
ATOM 8984 N N . ALA D 1 266 ? 26.748 37.991 45.960 1.00 5.92 266 ALA D N 1
ATOM 8985 C CA . ALA D 1 266 ? 27.087 36.574 45.754 1.00 5.84 266 ALA D CA 1
ATOM 8986 C C . ALA D 1 266 ? 28.599 36.433 45.928 1.00 5.57 266 ALA D C 1
ATOM 8987 O O . ALA D 1 266 ? 29.365 37.274 45.411 1.00 5.67 266 ALA D O 1
ATOM 8989 N N . PHE D 1 267 ? 29.030 35.415 46.659 1.00 5.32 267 PHE D N 1
ATOM 8990 C CA . PHE D 1 267 ? 30.457 35.094 46.857 1.00 5.19 267 PHE D CA 1
ATOM 8991 C C . PHE D 1 267 ? 30.624 33.577 46.787 1.00 4.78 267 PHE D C 1
ATOM 8992 O O . PHE D 1 267 ? 29.726 32.834 47.197 1.00 4.62 267 PHE D O 1
ATOM 9000 N N . PRO D 1 268 ? 31.795 33.107 46.304 1.00 4.45 268 PRO D N 1
ATOM 9001 C CA . PRO D 1 268 ? 32.165 31.700 46.369 1.00 4.24 268 PRO D CA 1
ATOM 9002 C C . PRO D 1 268 ? 32.541 31.323 47.797 1.00 3.90 268 PRO D C 1
ATOM 9003 O O . PRO D 1 268 ? 33.160 32.113 48.487 1.00 3.99 268 PRO D O 1
ATOM 9007 N N . SER D 1 269 ? 32.235 30.100 48.191 1.00 3.67 269 SER D N 1
ATOM 9008 C CA . SER D 1 269 ? 32.682 29.555 49.494 1.00 3.54 269 SER D CA 1
ATOM 9009 C C . SER D 1 269 ? 32.873 28.051 49.322 1.00 3.31 269 SER D C 1
ATOM 9010 O O . SER D 1 269 ? 31.873 27.347 49.138 1.00 3.22 269 SER D O 1
ATOM 9013 N N . SER D 1 270 ? 34.131 27.612 49.304 1.00 3.06 270 SER D N 1
ATOM 9014 C CA . SER D 1 270 ? 34.533 26.200 49.135 1.00 3.00 270 SER D CA 1
ATOM 9015 C C . SER D 1 270 ? 33.912 25.638 47.861 1.00 2.84 270 SER D C 1
ATOM 9016 O O . SER D 1 270 ? 33.461 24.508 47.875 1.00 2.78 270 SER D O 1
ATOM 9019 N N . GLY D 1 271 ? 33.908 26.423 46.790 1.00 2.75 271 GLY D N 1
ATOM 9020 C CA . GLY D 1 271 ? 33.449 25.954 45.473 1.00 2.75 271 GLY D CA 1
ATOM 9021 C C . GLY D 1 271 ? 31.992 26.302 45.181 1.00 2.71 271 GLY D C 1
ATOM 9022 O O . GLY D 1 271 ? 31.582 26.143 44.012 1.00 2.66 271 GLY D O 1
ATOM 9023 N N . THR D 1 272 ? 31.239 26.754 46.190 1.00 2.66 272 THR D N 1
ATOM 9024 C CA . THR D 1 272 ? 29.758 26.910 46.150 1.00 2.69 272 THR D CA 1
ATOM 9025 C C . THR D 1 272 ? 29.393 28.393 46.070 1.00 2.73 272 THR D C 1
ATOM 9026 O O . THR D 1 272 ? 30.195 29.189 46.487 1.00 2.69 272 THR D O 1
ATOM 9030 N N . GLY D 1 273 ? 28.189 28.722 45.595 1.00 2.76 273 GLY D N 1
ATOM 9031 C CA . GLY D 1 273 ? 27.685 30.107 45.515 1.00 2.85 273 GLY D CA 1
ATOM 9032 C C . GLY D 1 273 ? 26.802 30.458 46.690 1.00 2.90 273 GLY D C 1
ATOM 9033 O O . GLY D 1 273 ? 25.847 29.713 46.989 1.00 2.89 273 GLY D O 1
ATOM 9034 N N . GLN D 1 274 ? 27.091 31.586 47.326 1.00 2.98 274 GLN D N 1
ATOM 9035 C CA . GLN D 1 274 ? 26.409 32.040 48.553 1.00 3.11 274 GLN D CA 1
ATOM 9036 C C . GLN D 1 274 ? 25.912 33.471 48.341 1.00 3.30 274 GLN D C 1
ATOM 9037 O O . GLN D 1 274 ? 26.593 34.242 47.660 1.00 3.25 274 GLN D O 1
ATOM 9043 N N . ILE D 1 275 ? 24.784 33.798 48.954 1.00 3.56 275 ILE D N 1
ATOM 9044 C CA . ILE D 1 275 ? 24.192 35.158 48.877 1.00 3.68 275 ILE D CA 1
ATOM 9045 C C . ILE D 1 275 ? 23.325 35.384 50.121 1.00 3.93 275 ILE D C 1
ATOM 9046 O O . ILE D 1 275 ? 22.804 34.382 50.712 1.00 3.90 275 ILE D O 1
ATOM 9051 N N . ASN D 1 276 ? 23.170 36.651 50.516 1.00 4.11 276 ASN D N 1
ATOM 9052 C CA . ASN D 1 276 ? 22.065 37.096 51.407 1.00 4.30 276 ASN D CA 1
ATOM 9053 C C . ASN D 1 276 ? 21.216 38.072 50.606 1.00 4.54 276 ASN D C 1
ATOM 9054 O O . ASN D 1 276 ? 21.781 39.049 50.046 1.00 4.52 276 ASN D O 1
ATOM 9059 N N . ALA D 1 277 ? 19.906 37.854 50.586 1.00 4.93 277 ALA D N 1
ATOM 9060 C CA . ALA D 1 277 ? 18.958 38.632 49.771 1.00 5.37 277 ALA D CA 1
ATOM 9061 C C . ALA D 1 277 ? 17.594 38.714 50.468 1.00 5.84 277 ALA D C 1
ATOM 9062 O O . ALA D 1 277 ? 17.077 37.672 50.923 1.00 5.74 277 ALA D O 1
ATOM 9064 N N . ILE D 1 278 ? 17.015 39.906 50.508 1.00 6.17 278 ILE D N 1
ATOM 9065 C CA . ILE D 1 278 ? 15.615 40.100 50.978 1.00 6.72 278 ILE D CA 1
ATOM 9066 C C . ILE D 1 278 ? 14.720 39.997 49.750 1.00 7.00 278 ILE D C 1
ATOM 9067 O O . ILE D 1 278 ? 15.103 40.543 48.693 1.00 6.69 278 ILE D O 1
ATOM 9072 N N . PHE D 1 279 ? 13.596 39.300 49.898 1.00 7.75 279 PHE D N 1
ATOM 9073 C CA . PHE D 1 279 ? 12.549 39.128 48.869 1.00 8.76 279 PHE D CA 1
ATOM 9074 C C . PHE D 1 279 ? 11.365 39.976 49.336 1.00 9.27 279 PHE D C 1
ATOM 9075 O O . PHE D 1 279 ? 10.592 39.561 50.210 1.00 8.65 279 PHE D O 1
ATOM 9083 N N . PRO D 1 280 ? 11.215 41.224 48.853 1.00 9.53 280 PRO D N 1
ATOM 9084 C CA . PRO D 1 280 ? 10.133 42.092 49.321 1.00 10.33 280 PRO D CA 1
ATOM 9085 C C . PRO D 1 280 ? 8.753 41.468 49.054 1.00 11.18 280 PRO D C 1
ATOM 9086 O O . PRO D 1 280 ? 8.590 40.804 48.080 1.00 10.81 280 PRO D O 1
ATOM 9090 N N . LEU D 1 281 ? 7.793 41.699 49.946 1.00 13.46 281 LEU D N 1
ATOM 9091 C CA . LEU D 1 281 ? 6.451 41.064 49.889 1.00 15.13 281 LEU D CA 1
ATOM 9092 C C . LEU D 1 281 ? 5.562 41.782 48.875 1.00 16.67 281 LEU D C 1
ATOM 9093 O O . LEU D 1 281 ? 5.709 42.997 48.685 1.00 15.19 281 LEU D O 1
ATOM 9098 N N . MET D 1 282 ? 4.675 41.046 48.230 1.00 19.42 282 MET D N 1
ATOM 9099 C CA . MET D 1 282 ? 3.753 41.648 47.242 1.00 23.82 282 MET D CA 1
ATOM 9100 C C . MET D 1 282 ? 2.711 42.469 48.000 1.00 27.51 282 MET D C 1
ATOM 9101 O O . MET D 1 282 ? 2.271 42.060 49.066 1.00 27.09 282 MET D O 1
ATOM 9106 N N . PRO D 1 283 ? 2.362 43.692 47.545 1.00 34.26 283 PRO D N 1
ATOM 9107 C CA . PRO D 1 283 ? 1.317 44.496 48.201 1.00 38.46 283 PRO D CA 1
ATOM 9108 C C . PRO D 1 283 ? -0.024 43.790 48.478 1.00 37.61 283 PRO D C 1
ATOM 9109 O O . PRO D 1 283 ? -0.478 42.945 47.703 1.00 39.69 283 PRO D O 1
#

Secondary structure (DSSP, 8-state):
-EEEEEEEE---THHHHHTSSSTTTTTTHHHHHHHHHHHHHHHHTT--EEEEEEEEEEESSSEEEE--SEEEEEE--SSSTTTS-SEEEEEE--HHHHHHHHHHHHTTT--EEEE--TTSPPPHHHHHHHHHH-TT--SEEEEEEEEESS--HHHHHHHHHHHHHHHHHSSSEEEEEEES-S---PPPGGGGGG-SSSBS-HHHHHHHHHHHHHHHTT-HHHHHHHHHHHHHHTT-GGGSHHHHHHHHHHTGGG-----EEEEEEEEETBEEEEEEE-PPP-/-EEEEEEEE---THHHHTTSSSTTTTTTHHHHHHHHHHHHHHHHTT--EEEEEEEEEEESSSEEEE--SEEEEEE--SSSTTTS-SEEEEEE--HHHHHHHHHHHHTTT--EEEE--TT-PPPHHHHHHHHHH-TT--SEEEEEEEEESS--HHHHHHHHHHHHHHHHHSSSEEEEEEES-S---PPPGGGGGG-SSSBS-HHHHHHHHHHHHHHHTT-HHHHHHHHHHHHHHTT-GGGGHHHHHHHHHHTGGG--PPPEEEEEEEEETBEEEEEEE-PPP-/-EEEEEEEE---THHHHHTSSSTTTTTTHHHHHHHHHHHHHHHHTT--EEEEEEEEEEESSSEEEE--SEEEEEE--SSSTTTS-SEEEEEE--HHHHHHHHHHHHTTT--EEEE--TTSPPPHHHHHHHHHH-TT--SEEEEEEEEESS--HHHHHHHHHHHHHHHHHSSSEEEEEEES-S---PPPGGGGGG-SSSBS-HHHHHHHHHHHHHHHTT-HHHHHHHHHHHHHHTT-GGGSHHHHHHHHHHTGGG-----EEEEEEEEETBEEEEEEE-PPP-/-EEEEEEEE---THHHHTTSSSTTTTTTHHHHHHHHHHHHHHHHTT--EEEEEEEEEEESSSEEEE--SEEEEEE--SSSTTTS-SEEEEEE--HHHHHHHHHHHHTTT--EEEE--TT-PPPHHHHHHHHHH-TT--SEEEEEEEEETT--HHHHHHHHHHHHHHHHHSSSEEEEEEES-S---PPPGGGGGG-SSSBS-HHHHHHHHHHHHHHHTT-HHHHHHHHHHHHHHTT-GGGGHHHHHHHHHHTGGG--PPPEEEEEEEEETBEEEEEEE-PPP-

Organism: Acinetobacter baumannii (NCBI:txid470)

InterPro domains:
  IPR004183 Extradiol ring-cleavage dioxygenase, class III enzyme, subunit B [PF02900] (7-279)
  IPR011984 3,4-dihydroxyphenylacetate 2,3-dioxygenase [TIGR02298] (1-281)
  IPR011984 3,4-dihydroxyphenylacetate 2,3-dioxygenase [cd07370] (3-281)

Nearest PDB structures (foldseek):
  8iq8-assembly1_D  TM=1.003E+00  e=4.159E-64  Acinetobacter baumannii
  3vsj-assembly1_C  TM=8.948E-01  e=6.627E-22  Comamonas testosteroni CNB-1
  7txy-assembly2_E  TM=9.036E-01  e=8.539E-20  Micromonospora rosaria
  3vsg-assembly1_D  TM=8.725E-01  e=2.548E-19  Comamonas testosteroni CNB-1
  8ihg-assembly1_D  TM=8.638E-01  e=5.281E-19  Pseudomonas sp.

Foldseek 3Di:
DAAAWEKEAELDCLVLVCCDDDPSPVVCVLRLVLLQVSLVVCVVRQAAAEEEAFLQFADADFKEKEQAQKAWDFDADPVCRVRRGRHTAIEGGHQLLQVLLCVQLVVLVGGYYYDHDHPPHDGSLQVRSCVSRARVRSYHYMYMHLLYDHDDLVSLLSSLQSSLVSVVVDPGYYYYYLHFFQQDPFADPVVCVVPFFAANDVVLVVVSVVLLVCLQQQVQLVCLVCLQVSLVVRVTSSSCSSVSSSCSNQPRNPRRARKAWSRPWTGTRNTTTTMIIRGHDD/DAAAWEKEAELDCLVLVCCDDDPSPVVCVLSLVLLQVSLVVCVVSQAAAEEEAFLQFADADFKEKEQAQKAWDFDADPVCNVRRGRHTDIEGGHVLLQVLLCVQLVVLVGGYYYDHDHPPHDGSLQVRSCVSRPRVRSYHYMYMHLLYPHDDLVSLLSSLLSSLVSVVVDDGYYYYYLHFFQQDPAADPVVCVVDFFDANDVVLVVVSVVLLVCLQQQVQLVCLVCLQVSLVVRVTSSSCSSVSNSCSNQPGNVRRFRKAWSAPWTGTRNTTGTMIIRGHDD/DAAAWEKEAELDCLVLVCCDDDPSPVVCVLSLVLLQVSLVVCVVRQAAAEEEAFLQFADADFKEKEQAQKAWDFDADPVCRVRRGRHTDIEGGHQLLQVLLCVQLVVLVGGYYYDHDHPPHDGSLQVRSCVSRPRVRSYHYMYMHLLHPHDDLVSLLSSLQSSLVSVVVDPGYYYYYLHFFQQDPAADPVVCVVPFFAANDVVLVVVSVVLLVCLQQQVQLVCLVCLQVSLVVRVTSSSCSSVSSSCSNQPGNPRRARKAWSRPWTGTNNTTGTMIIRGHDD/DEAAWEKEAELDCLVLVCCDDDPSPVVCVLSLVLLQVSLVVCVVSQAAAEEEAFLQFADADFKEKEQAQKAWDFDADPVCRVRRGRHTDIEGGHVLLQVLLVVQLVVLVGGYYYDHDHPPHDGSLQVRSCVSRPRVRSYHYMYMHLLYPHDDLVSLLSSLQSSLVSVVVDPGYYYYYLHFFQQDPAADPVVCVVDFFAANDVVLVVVSVVLLVCLQQQVQLVCLVCLQVSLVVRVTSSSCSSVSNSCSNQPRNVRRFRKAFSAPWTGTRNTTGTMIIRGHDD

Sequence (1128 aa):
GKLVLAAKITHVPSMYLSELPGPHQGCRQAAIDGHKEIGQRCRDLDDVDTIVVFDSHWLVNSAFHINCGEHFKGIYTSNELPHFIKDMEFEYDGNPVLGQLMQEEIAKTGVRVQAHNIKSLELEEYGTLVPMRYMNQDRRFKVVSVSAFCTSHSLQDSRKFGEGLIKAIERYDGNVAIFASGSLSHRFIWDWEAQRGMDTYTREWDRQVDKHVVKMWENAEWAEFCAMLPEYAEYCFGEGGMHDTAMLLGALGWDKYNQPAEIITPAFPSSGTGQINAIFPLMPGKLVLAAKITHVPSMYLSELPGPHQGCRQAAIDGHKEIGQRCRDLDVDTIVVFDSHWLVNSAFHINCGEHFKGIYTSNELPHFIKDMEFEYDGNPVLGQLMQEEIAKTGVRVQAHNIKSLELEEYGTLVPMRYMNQDRRRFKVVSVSAFCTSHSLQDSRKFGEGLIKAIERYDGNVAIFASGSLSHRFIWDWEAQRGMDTYTREWDRQVDKHVVKMWENAEWAEFCAMLPEYAEYCFGEGGMHDTAMLLGALGWDKYNQPAEIITPAFPSSGTGQINAIFPLMPGKLVLAAKITHVPSMYLSELPGPHQGCRQAAIDGHKEIGQRCRDLDDVDTIVVFDSHWLVNSAFHINCGEHFKGIYTSNELPHHFIKDMEFEYDGNPVLGQLMQEEIAKTGVRVQAHNIKSLELEEEYGTLVPMRYMNQDRRRFKVVSVSAFCTSHSLQDSRKFGEGLIKAIERYDGNVAIFASGSLSHRFIWDWEAQRGMDTYTREWDRQVDKHVVKMWENAEWAEFCAMLPEYAEYCFGEGGMHDTAMLLGALGWDKYNQPAEIITPAFPSSGTGQINAIFPLMPGKLVLAAKITHVPSMYLSELPGPHQGCRQAAIDGHKEIGQRCRDLDDVDTIVVFDSHWLVNSAFHINCGEHFKGIYTSNELPHFIKDMEFEYDGNPVLGQLMQEEIAKTGVRVQAHNIKSLELEEYGTLVPMRYMNQDRRRFKVVSVSAFCTSHSLQDSRKFGEGLIKAIERYDGNVAIFASGSLSHRFIWDWEAQRGMDTYTREWDRQVDKHVVKMWENAEWAEFCAMLPEYAEYCFGEGGMHDTAMLLGALGWDKYNQPAEIITPAFPSSGTGQINAIFPLMP

B-factor: mean 9.71, std 6.92, range [0.5, 65.7]